Protein AF-0000000083170649 (afdb_homodimer)

Structure (mmCIF, N/CA/C/O backbone):
data_AF-0000000083170649-model_v1
#
loop_
_entity.id
_entity.type
_entity.pdbx_description
1 polymer 'Zn(2)-C6 fungal-type domain-containing protein'
#
loop_
_atom_site.group_PDB
_atom_site.id
_atom_site.type_symbol
_atom_site.label_atom_id
_atom_site.label_alt_id
_atom_site.label_comp_id
_atom_site.label_asym_id
_atom_site.label_entity_id
_atom_site.label_seq_id
_atom_site.pdbx_PDB_ins_code
_atom_site.Cartn_x
_atom_site.Cartn_y
_atom_site.Cartn_z
_atom_site.occupancy
_atom_site.B_iso_or_equiv
_atom_site.auth_seq_id
_atom_site.auth_comp_id
_atom_site.auth_asym_id
_atom_site.auth_atom_id
_atom_site.pdbx_PDB_model_num
ATOM 1 N N . MET A 1 1 ? 3.914 -5.875 108.5 1 27.05 1 MET A N 1
ATOM 2 C CA . MET A 1 1 ? 3.27 -5.684 107.188 1 27.05 1 MET A CA 1
ATOM 3 C C . MET A 1 1 ? 4.297 -5.727 106.062 1 27.05 1 MET A C 1
ATOM 5 O O . MET A 1 1 ? 5.129 -4.828 105.938 1 27.05 1 MET A O 1
ATOM 9 N N . GLU A 1 2 ? 4.781 -6.961 105.688 1 28 2 GLU A N 1
ATOM 10 C CA . GLU A 1 2 ? 5.836 -7.484 104.812 1 28 2 GLU A CA 1
ATOM 11 C C . GLU A 1 2 ? 5.613 -7.078 103.375 1 28 2 GLU A C 1
ATOM 13 O O . GLU A 1 2 ? 4.574 -7.383 102.812 1 28 2 GLU A O 1
ATOM 18 N N . MET A 1 3 ? 6.086 -5.875 103 1 29.44 3 MET A N 1
ATOM 19 C CA . MET A 1 3 ? 5.98 -5.129 101.75 1 29.44 3 MET A CA 1
ATOM 20 C C . MET A 1 3 ? 6.465 -5.965 100.562 1 29.44 3 MET A C 1
ATOM 22 O O . MET A 1 3 ? 7.66 -6.254 100.438 1 29.44 3 MET A O 1
ATOM 26 N N . THR A 1 4 ? 5.691 -6.98 100.25 1 31 4 THR A N 1
ATOM 27 C CA . THR A 1 4 ? 6.004 -7.938 99.188 1 31 4 THR A CA 1
ATOM 28 C C . THR A 1 4 ? 6.359 -7.219 97.875 1 31 4 THR A C 1
ATOM 30 O O . THR A 1 4 ? 5.609 -6.359 97.438 1 31 4 THR A O 1
ATOM 33 N N . LEU A 1 5 ? 7.668 -7.121 97.562 1 27.89 5 LEU A N 1
ATOM 34 C CA . LEU A 1 5 ? 8.43 -6.562 96.5 1 27.89 5 LEU A CA 1
ATOM 35 C C . LEU A 1 5 ? 7.879 -7.059 95.125 1 27.89 5 LEU A C 1
ATOM 37 O O . LEU A 1 5 ? 7.918 -8.258 94.875 1 27.89 5 LEU A O 1
ATOM 41 N N . SER A 1 6 ? 6.684 -6.629 94.875 1 26.27 6 SER A N 1
ATOM 42 C CA . SER A 1 6 ? 6.059 -7.145 93.625 1 26.27 6 SER A CA 1
ATO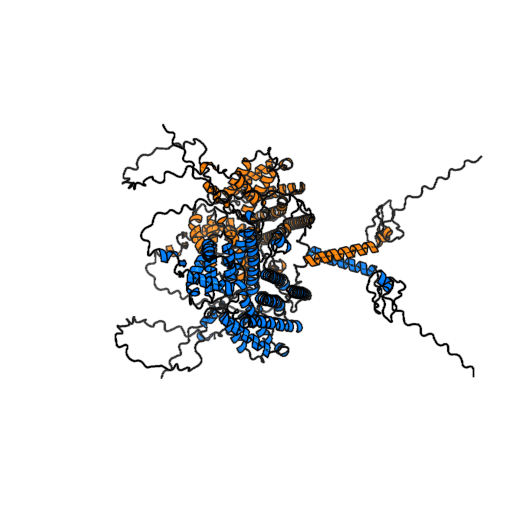M 43 C C . SER A 1 6 ? 7.023 -7.098 92.438 1 26.27 6 SER A C 1
ATOM 45 O O . SER A 1 6 ? 7.738 -6.109 92.25 1 26.27 6 SER A O 1
ATOM 47 N N . ALA A 1 7 ? 7.453 -8.32 92 1 33.72 7 ALA A N 1
ATOM 48 C CA . ALA A 1 7 ? 8.344 -8.656 90.938 1 33.72 7 ALA A CA 1
ATOM 49 C C . ALA A 1 7 ? 8.016 -7.836 89.688 1 33.72 7 ALA A C 1
ATOM 51 O O . ALA A 1 7 ? 6.867 -7.785 89.25 1 33.72 7 ALA A O 1
ATOM 52 N N . THR A 1 8 ? 8.711 -6.672 89.438 1 27.58 8 THR A N 1
ATOM 53 C CA . THR A 1 8 ? 8.688 -5.82 88.25 1 27.58 8 THR A CA 1
ATOM 54 C C . THR A 1 8 ? 8.703 -6.66 87 1 27.58 8 THR A C 1
ATOM 56 O O . THR A 1 8 ? 9.688 -7.359 86.688 1 27.58 8 THR A O 1
ATOM 59 N N . LYS A 1 9 ? 7.625 -7.363 86.688 1 29.67 9 LYS A N 1
ATOM 60 C CA . LYS A 1 9 ? 7.559 -8.133 85.438 1 29.67 9 LYS A CA 1
ATOM 61 C C . LYS A 1 9 ? 8.219 -7.375 84.312 1 29.67 9 LYS A C 1
ATOM 63 O O . LYS A 1 9 ? 7.859 -6.234 84 1 29.67 9 LYS A O 1
ATOM 68 N N . LYS A 1 10 ? 9.516 -7.719 84.062 1 31.42 10 LYS A N 1
ATOM 69 C CA . LYS A 1 10 ? 10.32 -7.324 82.938 1 31.42 10 LYS A CA 1
ATOM 70 C C . LYS A 1 10 ? 9.477 -7.289 81.625 1 31.42 10 LYS A C 1
ATOM 72 O O . LYS A 1 10 ? 8.828 -8.273 81.312 1 31.42 10 LYS A O 1
ATOM 77 N N . GLN A 1 11 ? 8.852 -6.133 81.375 1 28.72 11 GLN A N 1
ATOM 78 C CA . GLN A 1 11 ? 8.18 -5.938 80.125 1 28.72 11 GLN A CA 1
ATOM 79 C C . GLN A 1 11 ? 8.977 -6.562 78.938 1 28.72 11 GLN A C 1
ATOM 81 O O . GLN A 1 11 ? 10.18 -6.328 78.812 1 28.72 11 GLN A O 1
ATOM 86 N N . ARG A 1 12 ? 8.719 -7.863 78.688 1 32.38 12 ARG A N 1
ATOM 87 C CA . ARG A 1 12 ? 9.211 -8.562 77.5 1 32.38 12 ARG A CA 1
ATOM 88 C C . ARG A 1 12 ? 9.438 -7.602 76.312 1 32.38 12 ARG A C 1
ATOM 90 O O . ARG A 1 12 ? 8.594 -6.742 76.062 1 32.38 12 ARG A O 1
ATOM 97 N N . GLY A 1 13 ? 10.719 -7.156 76.125 1 31.86 13 GLY A N 1
ATOM 98 C CA . GLY A 1 13 ? 11.219 -6.359 75.062 1 31.86 13 GLY A CA 1
ATOM 99 C C . GLY A 1 13 ? 10.469 -6.602 73.75 1 31.86 13 GLY A C 1
ATOM 100 O O . GLY A 1 13 ? 9.812 -7.629 73.562 1 31.86 13 GLY A O 1
ATOM 101 N N . GLY A 1 14 ? 9.812 -5.613 73.312 1 38.03 14 GLY A N 1
ATOM 102 C CA . GLY A 1 14 ? 9.102 -5.59 72 1 38.03 14 GLY A CA 1
ATOM 103 C C . GLY A 1 14 ? 9.812 -6.367 70.938 1 38.03 14 GLY A C 1
ATOM 104 O O . GLY A 1 14 ? 11.016 -6.633 71.062 1 38.03 14 GLY A O 1
ATOM 105 N N . PRO A 1 15 ? 9.188 -7.289 70.312 1 44.47 15 PRO A N 1
ATOM 106 C CA . PRO A 1 15 ? 9.734 -8.148 69.25 1 44.47 15 PRO A CA 1
ATOM 107 C C . PRO A 1 15 ? 10.742 -7.43 68.312 1 44.47 15 PRO A C 1
ATOM 109 O O . PRO A 1 15 ? 10.531 -6.27 68 1 44.47 15 PRO A O 1
ATOM 112 N N . ARG A 1 16 ? 12.016 -7.551 68.562 1 51.16 16 ARG A N 1
ATOM 113 C CA . ARG A 1 16 ? 13.109 -7.059 67.688 1 51.16 16 ARG A CA 1
ATOM 114 C C . ARG A 1 16 ? 12.773 -7.199 66.25 1 51.16 16 ARG A C 1
ATOM 116 O O . ARG A 1 16 ? 12.43 -8.289 65.75 1 51.16 16 ARG A O 1
ATOM 123 N N . LYS A 1 17 ? 12.336 -6.191 65.562 1 63.97 17 LYS A N 1
ATOM 124 C CA . LYS A 1 17 ? 11.961 -6.141 64.125 1 63.97 17 LYS A CA 1
ATOM 125 C C . LYS A 1 17 ? 13.164 -6.422 63.25 1 63.97 17 LYS A C 1
ATOM 127 O O . LYS A 1 17 ? 14.188 -5.742 63.344 1 63.97 17 LYS A O 1
ATOM 132 N N . ALA A 1 18 ? 13.43 -7.527 62.906 1 72.5 18 ALA A N 1
ATOM 133 C CA . ALA A 1 18 ? 14.461 -7.949 61.969 1 72.5 18 ALA A CA 1
ATOM 134 C C . ALA A 1 18 ? 14.133 -7.488 60.562 1 72.5 18 ALA A C 1
ATOM 136 O O . ALA A 1 18 ? 12.961 -7.305 60.219 1 72.5 18 ALA A O 1
ATOM 137 N N . CYS A 1 19 ? 15.086 -7.18 59.781 1 76.94 19 CYS A N 1
ATOM 138 C CA . CYS A 1 19 ? 14.852 -6.781 58.375 1 76.94 19 CYS A CA 1
ATOM 139 C C . CYS A 1 19 ? 14.344 -7.957 57.562 1 76.94 19 CYS A C 1
ATOM 141 O O . CYS A 1 19 ? 14.508 -9.109 57.938 1 76.94 19 CYS A O 1
ATOM 143 N N . ASN A 1 20 ? 13.734 -7.738 56.625 1 78.12 20 ASN A N 1
ATOM 144 C CA . ASN A 1 20 ? 13.086 -8.742 55.781 1 78.12 20 ASN A CA 1
ATOM 145 C C . ASN A 1 20 ? 14.094 -9.766 55.281 1 78.12 20 ASN A C 1
ATOM 147 O O . ASN A 1 20 ? 13.789 -10.961 55.188 1 78.12 20 ASN A O 1
ATOM 151 N N . GLU A 1 21 ? 15.25 -9.297 55.031 1 78.75 21 GLU A N 1
ATOM 152 C CA . GLU A 1 21 ? 16.281 -10.188 54.5 1 78.75 21 GLU A CA 1
ATOM 153 C C . GLU A 1 21 ? 16.781 -11.148 55.562 1 78.75 21 GLU A C 1
ATOM 155 O O . GLU A 1 21 ? 16.984 -12.336 55.281 1 78.75 21 GLU A O 1
ATOM 160 N N . CYS A 1 22 ? 17 -10.594 56.5 1 77.75 22 CYS A N 1
ATOM 161 C CA . CYS A 1 22 ? 17.484 -11.422 57.594 1 77.75 22 CYS A CA 1
ATOM 162 C C . CYS A 1 22 ? 16.391 -12.359 58.094 1 77.75 22 CYS A C 1
ATOM 164 O O . CYS A 1 22 ? 16.672 -13.5 58.469 1 77.75 22 CYS A O 1
ATOM 166 N N . LYS A 1 23 ? 15.117 -11.883 58.094 1 77.31 23 LYS A N 1
ATOM 167 C CA . LYS A 1 23 ? 13.977 -12.734 58.406 1 77.31 23 LYS A CA 1
ATOM 168 C C . LYS A 1 23 ? 13.867 -13.898 57.438 1 77.31 23 LYS A C 1
ATOM 170 O O . LYS A 1 23 ? 13.609 -15.031 57.844 1 77.31 23 LYS A O 1
ATOM 175 N N . GLN A 1 24 ? 14.062 -13.617 56.219 1 74.62 24 GLN A N 1
ATOM 176 C CA . GLN A 1 24 ? 13.945 -14.633 55.188 1 74.62 24 GLN A CA 1
ATOM 177 C C . GLN A 1 24 ? 15.031 -15.695 55.312 1 74.62 24 GLN A C 1
ATOM 179 O O . GLN A 1 24 ? 14.789 -16.875 55.031 1 74.62 24 GLN A O 1
ATOM 184 N N . GLN A 1 25 ? 16.188 -15.25 55.781 1 74.25 25 GLN A N 1
ATOM 185 C CA . GLN A 1 25 ? 17.312 -16.172 55.906 1 74.25 25 GLN A CA 1
ATOM 186 C C . GLN A 1 25 ? 17.422 -16.719 57.312 1 74.25 25 GLN A C 1
ATOM 188 O O . GLN A 1 25 ? 18.344 -17.484 57.625 1 74.25 25 GLN A O 1
ATOM 193 N N . LYS A 1 26 ? 16.562 -16.438 58.156 1 72.31 26 LYS A N 1
ATOM 194 C CA . LYS A 1 26 ? 16.531 -16.859 59.562 1 72.31 26 LYS A CA 1
ATOM 195 C C . LYS A 1 26 ? 17.844 -16.562 60.25 1 72.31 26 LYS A C 1
ATOM 197 O O . LYS A 1 26 ? 18.391 -17.422 60.969 1 72.31 26 LYS A O 1
ATOM 202 N N . LEU A 1 27 ? 18.453 -15.508 59.875 1 75.88 27 LEU A N 1
ATOM 203 C CA . LEU A 1 27 ? 19.703 -15.109 60.531 1 75.88 27 LEU A CA 1
ATOM 204 C C . LEU A 1 27 ? 19.453 -14.016 61.562 1 75.88 27 LEU A C 1
ATOM 206 O O . LEU A 1 27 ? 18.453 -13.305 61.5 1 75.88 27 LEU A O 1
ATOM 210 N N . ARG A 1 28 ? 20.312 -13.859 62.469 1 77.38 28 ARG A N 1
ATOM 211 C CA . ARG A 1 28 ? 20.281 -12.812 63.5 1 77.38 28 ARG A CA 1
ATOM 212 C C . ARG A 1 28 ? 20.547 -11.445 62.875 1 77.38 28 ARG A C 1
ATOM 214 O O . ARG A 1 28 ? 21.531 -11.258 62.156 1 77.38 28 ARG A O 1
ATOM 221 N N . CYS A 1 29 ? 19.578 -10.523 62.812 1 71.38 29 CYS A N 1
ATOM 222 C CA . CYS A 1 29 ? 19.656 -9.188 62.219 1 71.38 29 CYS A CA 1
ATOM 223 C C . CYS A 1 29 ? 20.156 -8.172 63.25 1 71.38 29 CYS A C 1
ATOM 225 O O . CYS A 1 29 ? 19.703 -8.172 64.375 1 71.38 29 CYS A O 1
ATOM 227 N N . ASP A 1 30 ? 21.172 -7.465 63 1 76.62 30 ASP A N 1
ATOM 228 C CA . ASP A 1 30 ? 21.688 -6.434 63.906 1 76.62 30 ASP A CA 1
ATOM 229 C C . ASP A 1 30 ? 21.156 -5.055 63.531 1 76.62 30 ASP A C 1
ATOM 231 O O . ASP A 1 30 ? 21.844 -4.043 63.719 1 76.62 30 ASP A O 1
ATOM 235 N N . ILE A 1 31 ? 19.938 -4.945 63 1 70.38 31 ILE A N 1
ATOM 236 C CA . ILE A 1 31 ? 19.375 -3.66 62.594 1 70.38 31 ILE A CA 1
ATOM 237 C C . ILE A 1 31 ? 19.141 -2.797 63.812 1 70.38 31 ILE A C 1
ATOM 239 O O . ILE A 1 31 ? 18.766 -3.309 64.875 1 70.38 31 ILE A O 1
ATOM 243 N N . VAL A 1 32 ? 19.625 -1.49 63.938 1 66.38 32 VAL A N 1
ATOM 244 C CA . VAL A 1 32 ? 19.375 -0.547 65 1 66.38 32 VAL A CA 1
ATOM 245 C C . VAL A 1 32 ? 18.25 0.399 64.625 1 66.38 32 VAL A C 1
ATOM 247 O O . VAL A 1 32 ? 18.219 0.921 63.5 1 66.38 32 VAL A O 1
ATOM 250 N N . GLN A 1 33 ? 17.062 0.442 65.125 1 56.53 33 GLN A N 1
ATOM 251 C CA . GLN A 1 33 ? 15.859 1.189 64.75 1 56.53 33 GLN A CA 1
ATOM 252 C C . GLN A 1 33 ? 16.078 2.691 64.938 1 56.53 33 GLN A C 1
ATOM 254 O O . GLN A 1 33 ? 15.523 3.486 64.125 1 56.53 33 GLN A O 1
ATOM 259 N N . THR A 1 34 ? 16.453 3.348 66 1 55.25 34 THR A N 1
ATOM 260 C CA . THR A 1 34 ? 16.703 4.762 66.25 1 55.25 34 THR A CA 1
ATOM 261 C C . THR A 1 34 ? 18.203 5.07 66.125 1 55.25 34 THR A C 1
ATOM 263 O O . THR A 1 34 ? 19 4.652 66.938 1 55.25 34 THR A O 1
ATOM 266 N N . PRO A 1 35 ? 18.594 5.938 65.25 1 49.25 35 PRO A N 1
ATOM 267 C CA . PRO A 1 35 ? 18.5 6.238 63.781 1 49.25 35 PRO A CA 1
ATOM 268 C C . PRO A 1 35 ? 18.609 4.992 62.906 1 49.25 35 PRO A C 1
ATOM 270 O O . PRO A 1 35 ? 19.25 4.016 63.312 1 49.25 35 PRO A O 1
ATOM 273 N N . ALA A 1 36 ? 17.734 4.75 61.969 1 57.34 36 ALA A N 1
ATOM 274 C CA . ALA A 1 36 ? 17.5 3.537 61.188 1 57.34 36 ALA A CA 1
ATOM 275 C C . ALA A 1 36 ? 18.719 3.176 60.344 1 57.34 36 ALA A C 1
ATOM 277 O O . ALA A 1 36 ? 19.125 3.936 59.469 1 57.34 36 ALA A O 1
ATOM 278 N N . ASP A 1 37 ? 19.703 2.529 60.875 1 70.31 37 ASP A N 1
ATOM 279 C CA . ASP A 1 37 ? 20.828 2.09 60.031 1 70.31 37 ASP A CA 1
ATOM 280 C C . ASP A 1 37 ? 20.625 0.656 59.562 1 70.31 37 ASP A C 1
ATOM 282 O O . ASP A 1 37 ? 20 -0.156 60.25 1 70.31 37 ASP A O 1
ATOM 286 N N . ALA A 1 38 ? 20.953 0.342 58.312 1 73.88 38 ALA A N 1
ATOM 287 C CA . ALA A 1 38 ? 20.844 -0.954 57.656 1 73.88 38 ALA A CA 1
ATOM 288 C C . ALA A 1 38 ? 21.656 -2.018 58.406 1 73.88 38 ALA A C 1
ATOM 290 O O . ALA A 1 38 ? 22.641 -1.699 59.094 1 73.88 38 ALA A O 1
ATOM 291 N N . CYS A 1 39 ? 21.203 -3.115 58.438 1 77.38 39 CYS A N 1
ATOM 292 C CA . CYS A 1 39 ? 21.906 -4.203 59.125 1 77.38 39 CYS A CA 1
ATOM 293 C C . CYS A 1 39 ? 23.219 -4.531 58.406 1 77.38 39 CYS A C 1
ATOM 295 O O . CYS A 1 39 ? 23.391 -4.211 57.25 1 77.38 39 CYS A O 1
ATOM 297 N N . SER A 1 40 ? 24.25 -4.961 59.156 1 78.38 40 SER A N 1
ATOM 298 C CA . SER A 1 40 ? 25.578 -5.211 58.625 1 78.38 40 SER A CA 1
ATOM 299 C C . SER A 1 40 ? 25.516 -6.125 57.406 1 78.38 40 SER A C 1
ATOM 301 O O . SER A 1 40 ? 26.344 -6.016 56.5 1 78.38 40 SER A O 1
ATOM 303 N N . ARG A 1 41 ? 24.5 -6.898 57.406 1 75.25 41 ARG A N 1
ATOM 304 C CA . ARG A 1 41 ? 24.406 -7.84 56.281 1 75.25 41 ARG A CA 1
ATOM 305 C C . ARG A 1 41 ? 23.844 -7.152 55.031 1 75.25 41 ARG A C 1
ATOM 307 O O . ARG A 1 41 ? 24.359 -7.359 53.938 1 75.25 41 ARG A O 1
ATOM 314 N N . CYS A 1 42 ? 22.781 -6.477 55.25 1 75.81 42 CYS A N 1
ATOM 315 C CA . CYS A 1 42 ? 22.219 -5.719 54.156 1 75.81 42 CYS A CA 1
ATOM 316 C C . CYS A 1 42 ? 23.219 -4.684 53.625 1 75.81 42 CYS A C 1
ATOM 318 O O . CYS A 1 42 ? 23.328 -4.453 52.438 1 75.81 42 CYS A O 1
ATOM 320 N N . LYS A 1 43 ? 23.984 -4.129 54.5 1 78.25 43 LYS A N 1
ATOM 321 C CA . LYS A 1 43 ? 25.062 -3.221 54.094 1 78.25 43 LYS A CA 1
ATOM 322 C C . LYS A 1 43 ? 26.141 -3.953 53.281 1 78.25 43 LYS A C 1
ATOM 324 O O . LYS A 1 43 ? 26.625 -3.436 52.281 1 78.25 43 LYS A O 1
ATOM 329 N N . GLY A 1 44 ? 26.453 -5.047 53.781 1 77.75 44 GLY A N 1
ATOM 330 C CA . GLY A 1 44 ? 27.453 -5.832 53.062 1 77.75 44 GLY A CA 1
ATOM 331 C C . GLY A 1 44 ? 26.969 -6.293 51.719 1 77.75 44 GLY A C 1
ATOM 332 O O . GLY A 1 44 ? 27.75 -6.332 50.75 1 77.75 44 GLY A O 1
ATOM 333 N N . LEU A 1 45 ? 25.766 -6.637 51.656 1 72.88 45 LEU A N 1
ATOM 334 C CA . LEU A 1 45 ? 25.203 -7.137 50.406 1 72.88 45 LEU A CA 1
ATOM 335 C C . LEU A 1 45 ? 24.688 -5.992 49.531 1 72.88 45 LEU A C 1
ATOM 337 O O . LEU A 1 45 ? 24.219 -6.211 48.406 1 72.88 45 LEU A O 1
ATOM 341 N N . GLN A 1 46 ? 24.875 -4.816 50.031 1 73.69 46 GLN A N 1
ATOM 342 C CA . GLN A 1 46 ? 24.438 -3.584 49.375 1 73.69 46 GLN A CA 1
ATOM 343 C C . GLN A 1 46 ? 22.969 -3.68 48.938 1 73.69 46 GLN A C 1
ATOM 345 O O . GLN A 1 46 ? 22.641 -3.32 47.812 1 73.69 46 GLN A O 1
ATOM 350 N N . ILE A 1 47 ? 22.281 -4.207 49.844 1 74.38 47 ILE A N 1
ATOM 351 C CA . ILE A 1 47 ? 20.844 -4.258 49.594 1 74.38 47 ILE A CA 1
ATOM 352 C C . ILE A 1 47 ? 20.125 -3.367 50.594 1 74.38 47 ILE A C 1
ATOM 354 O O . ILE A 1 47 ? 20.672 -3.047 51.656 1 74.38 47 ILE A O 1
ATOM 358 N N . GLU A 1 48 ? 19 -2.912 50.125 1 74.94 48 GLU A N 1
ATOM 359 C CA . GLU A 1 48 ? 18.188 -2.066 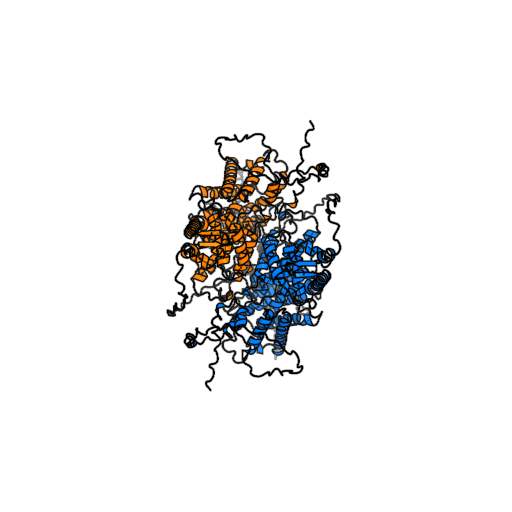51 1 74.94 48 GLU A CA 1
ATOM 360 C C . GLU A 1 48 ? 17.609 -2.865 52.156 1 74.94 48 GLU A C 1
ATOM 362 O O . GLU A 1 48 ? 16.922 -3.867 51.969 1 74.94 48 GLU A O 1
ATOM 367 N N . CYS A 1 49 ? 17.922 -2.545 53.25 1 73 49 CYS A N 1
ATOM 368 C CA . CYS A 1 49 ? 17.516 -3.182 54.5 1 73 49 CYS A CA 1
ATOM 369 C C . CYS A 1 49 ? 16.109 -2.725 54.906 1 73 49 CYS A C 1
ATOM 371 O O . CYS A 1 49 ? 15.93 -1.589 55.344 1 73 49 CYS A O 1
ATOM 373 N N . LYS A 1 50 ? 15.133 -3.318 54.531 1 74.81 50 LYS A N 1
ATOM 374 C CA . LYS A 1 50 ? 13.742 -2.965 54.844 1 74.81 50 LYS A CA 1
ATOM 375 C C . LYS A 1 50 ? 13.188 -3.83 55.969 1 74.81 50 LYS A C 1
ATOM 377 O O . LYS A 1 50 ? 13.43 -5.039 56 1 74.81 50 LYS A O 1
ATOM 382 N N . VAL A 1 51 ? 12.555 -3.148 56.844 1 72.38 51 VAL A N 1
ATOM 383 C CA . VAL A 1 51 ? 11.898 -3.834 57.969 1 72.38 51 VAL A CA 1
ATOM 384 C C . VAL A 1 51 ? 10.383 -3.703 57.844 1 72.38 51 VAL A C 1
ATOM 386 O O . VAL A 1 51 ? 9.836 -2.602 57.938 1 72.38 51 VAL A O 1
ATOM 389 N N . GLU A 1 52 ? 9.703 -4.645 57.281 1 72.5 52 GLU A N 1
ATOM 390 C CA . GLU A 1 52 ? 8.25 -4.68 57.219 1 72.5 52 GLU A CA 1
ATOM 391 C C . GLU A 1 52 ? 7.688 -5.637 58.281 1 72.5 52 GLU A C 1
ATOM 393 O O . GLU A 1 52 ? 8.062 -6.812 58.312 1 72.5 52 GLU A O 1
ATOM 398 N N . PRO A 1 53 ? 6.996 -5.09 59.156 1 69.12 53 PRO A N 1
ATOM 399 C CA . PRO A 1 53 ? 6.43 -5.926 60.219 1 69.12 53 PRO A CA 1
ATOM 400 C C . PRO A 1 53 ? 5.574 -7.07 59.656 1 69.12 53 PRO A C 1
ATOM 402 O O . PRO A 1 53 ? 5.484 -8.125 60.312 1 69.12 53 PRO A O 1
ATOM 405 N N . SER A 1 54 ? 4.891 -6.91 58.531 1 66.5 54 SER A N 1
ATOM 406 C CA . SER A 1 54 ? 3.988 -7.918 58 1 66.5 54 SER A CA 1
ATOM 407 C C . SER A 1 54 ? 4.742 -8.922 57.125 1 66.5 54 SER A C 1
ATOM 409 O O . SER A 1 54 ? 4.137 -9.828 56.531 1 66.5 54 SER A O 1
ATOM 411 N N . PHE A 1 55 ? 5.945 -8.797 57.031 1 63.84 55 PHE A N 1
ATOM 412 C CA . PHE A 1 55 ? 6.676 -9.703 56.125 1 63.84 55 PHE A CA 1
ATOM 413 C C . PHE A 1 55 ? 6.75 -11.102 56.75 1 63.84 55 PHE A C 1
ATOM 415 O O . PHE A 1 55 ? 7.188 -11.266 57.875 1 63.84 55 PHE A O 1
ATOM 422 N N . THR A 1 56 ? 6.102 -12.016 56.094 1 66.88 56 THR A N 1
ATOM 423 C CA . THR A 1 56 ? 6.211 -13.422 56.5 1 66.88 56 THR A CA 1
ATOM 424 C C . THR A 1 56 ? 7.133 -14.172 55.531 1 66.88 56 THR A C 1
ATOM 426 O O . THR A 1 56 ? 7.195 -13.852 54.344 1 66.88 56 THR A O 1
ATOM 429 N N . ARG A 1 57 ? 7.941 -15.031 55.906 1 58.53 57 ARG A N 1
ATOM 430 C CA . ARG A 1 57 ? 8.922 -15.836 55.188 1 58.53 57 ARG A CA 1
ATOM 431 C C . ARG A 1 57 ? 8.25 -16.641 54.062 1 58.53 57 ARG A C 1
ATOM 433 O O . ARG A 1 57 ? 7.215 -17.281 54.312 1 58.53 57 ARG A O 1
ATOM 440 N N . ILE A 1 58 ? 8.5 -16.469 52.844 1 58.69 58 ILE A N 1
ATOM 441 C CA . ILE A 1 58 ? 7.977 -17.281 51.719 1 58.69 58 ILE A CA 1
ATOM 442 C C . ILE A 1 58 ? 8.859 -18.516 51.531 1 58.69 58 ILE A C 1
ATOM 444 O O . ILE A 1 58 ? 10.086 -18.406 51.5 1 58.69 58 ILE A O 1
ATOM 448 N N . SER A 1 59 ? 8.281 -19.656 51.719 1 58 59 SER A N 1
ATOM 449 C CA . SER A 1 59 ? 9 -20.906 51.562 1 58 59 SER A CA 1
ATOM 450 C C . SER A 1 59 ? 9.656 -20.984 50.188 1 58 59 SER A C 1
ATOM 452 O O . SER A 1 59 ? 9.078 -20.516 49.188 1 58 59 SER A O 1
ATOM 454 N N . LYS A 1 60 ? 10.938 -21.281 50.031 1 55.81 60 LYS A N 1
ATOM 455 C CA . LYS A 1 60 ? 11.711 -21.422 48.812 1 55.81 60 LYS A CA 1
ATOM 456 C C . LYS A 1 60 ? 11.016 -22.359 47.812 1 55.81 60 LYS A C 1
ATOM 458 O O . LYS A 1 60 ? 11.086 -22.156 46.594 1 55.81 60 LYS A O 1
ATOM 463 N N . ARG A 1 61 ? 10.359 -23.391 48.25 1 55.06 61 ARG A N 1
ATOM 464 C CA . ARG A 1 61 ? 9.648 -24.312 47.375 1 55.06 61 ARG A CA 1
ATOM 465 C C . ARG A 1 61 ? 8.477 -23.641 46.688 1 55.06 61 ARG A C 1
ATOM 467 O O . ARG A 1 61 ? 8.242 -23.859 45.5 1 55.06 61 ARG A O 1
ATOM 474 N N . ARG A 1 62 ? 7.723 -22.875 47.406 1 56.69 62 ARG A N 1
ATOM 475 C CA . ARG A 1 62 ? 6.605 -22.156 46.812 1 56.69 62 ARG A CA 1
ATOM 476 C C . ARG A 1 62 ? 7.102 -21.094 45.844 1 56.69 62 ARG A C 1
ATOM 478 O O . ARG A 1 62 ? 6.516 -20.906 44.75 1 56.69 62 ARG A O 1
ATOM 485 N N . ARG A 1 63 ? 8.109 -20.438 46.125 1 60.03 63 ARG A N 1
ATOM 486 C CA . ARG A 1 63 ? 8.695 -19.469 45.219 1 60.03 63 ARG A CA 1
ATOM 487 C C . ARG A 1 63 ? 9.219 -20.141 43.969 1 60.03 63 ARG A C 1
ATOM 489 O O . ARG A 1 63 ? 9.039 -19.625 42.844 1 60.03 63 ARG A O 1
ATOM 496 N N . ASN A 1 64 ? 9.875 -21.219 44.062 1 58.69 64 ASN A N 1
ATOM 497 C CA . ASN A 1 64 ? 10.312 -22 42.906 1 58.69 64 ASN A CA 1
ATOM 498 C C . ASN A 1 64 ? 9.125 -22.469 42.062 1 58.69 64 ASN A C 1
ATOM 500 O O . ASN A 1 64 ? 9.164 -22.422 40.844 1 58.69 64 ASN A O 1
ATOM 504 N N . ALA A 1 65 ? 8.086 -23.016 42.688 1 62.81 65 ALA A N 1
ATOM 505 C CA . ALA A 1 65 ? 6.891 -23.422 41.969 1 62.81 65 ALA A CA 1
ATOM 506 C C . ALA A 1 65 ? 6.246 -22.219 41.281 1 62.81 65 ALA A C 1
ATOM 508 O O . ALA A 1 65 ? 5.77 -22.344 40.125 1 62.81 65 ALA A O 1
ATOM 509 N N . GLU A 1 66 ? 6.25 -21.062 41.875 1 62.16 66 GLU A N 1
ATOM 510 C CA . GLU A 1 66 ? 5.727 -19.859 41.25 1 62.16 66 GLU A CA 1
ATOM 511 C C . GLU A 1 66 ? 6.641 -19.375 40.125 1 62.16 66 GLU A C 1
ATOM 513 O O . GLU A 1 66 ? 6.164 -18.953 39.062 1 62.16 66 GLU A O 1
ATOM 518 N N . MET A 1 67 ? 7.91 -19.422 40.281 1 62.12 67 MET A N 1
ATOM 519 C CA . MET A 1 67 ? 8.836 -19.062 39.188 1 62.12 67 MET A CA 1
ATOM 520 C C . MET A 1 67 ? 8.758 -20.078 38.062 1 62.12 67 MET A C 1
ATOM 522 O O . MET A 1 67 ? 8.789 -19.703 36.875 1 62.12 67 MET A O 1
ATOM 526 N N . GLU A 1 68 ? 8.602 -21.328 38.375 1 64.62 68 GLU A N 1
ATOM 527 C CA . GLU A 1 68 ? 8.398 -22.344 37.344 1 64.62 68 GLU A CA 1
ATOM 528 C C . GLU A 1 68 ? 7.059 -22.156 36.656 1 64.62 68 GLU A C 1
ATOM 530 O O . GLU A 1 68 ? 6.969 -22.297 35.438 1 64.62 68 GLU A O 1
ATOM 535 N N . ARG A 1 69 ? 6.012 -21.859 37.344 1 64.81 69 ARG A N 1
ATOM 536 C CA . ARG A 1 69 ? 4.746 -21.5 36.719 1 64.81 69 ARG A CA 1
ATOM 537 C C . ARG A 1 69 ? 4.871 -20.203 35.906 1 64.81 69 ARG A C 1
ATOM 539 O O . ARG A 1 69 ? 4.332 -20.078 34.812 1 64.81 69 ARG A O 1
ATOM 546 N N . GLU A 1 70 ? 5.566 -19.281 36.406 1 64.88 70 GLU A N 1
ATOM 547 C CA . GLU A 1 70 ? 5.809 -18.047 35.656 1 64.88 70 GLU A CA 1
ATOM 548 C C . GLU A 1 70 ? 6.707 -18.297 34.438 1 64.88 70 GLU A C 1
ATOM 550 O O . GLU A 1 70 ? 6.457 -17.766 33.375 1 64.88 70 GLU A O 1
ATOM 555 N N . ILE A 1 71 ? 7.734 -19.062 34.531 1 63.03 71 ILE A N 1
ATOM 556 C CA . ILE A 1 71 ? 8.547 -19.469 33.406 1 63.03 71 ILE A CA 1
ATOM 557 C C . ILE A 1 71 ? 7.695 -20.281 32.406 1 63.03 71 ILE A C 1
ATOM 559 O O . ILE A 1 71 ? 7.738 -20.047 31.203 1 63.03 71 ILE A O 1
ATOM 563 N N . ALA A 1 72 ? 6.93 -21.25 32.906 1 63.12 72 ALA A N 1
ATOM 564 C CA . ALA A 1 72 ? 6.027 -21.984 32.031 1 63.12 72 ALA A CA 1
ATOM 565 C C . ALA A 1 72 ? 4.977 -21.062 31.422 1 63.12 72 ALA A C 1
ATOM 567 O O . ALA A 1 72 ? 4.645 -21.188 30.234 1 63.12 72 ALA A O 1
ATOM 568 N N . GLY A 1 73 ? 4.422 -20.188 32.156 1 59.97 73 GLY A N 1
ATOM 569 C CA . GLY A 1 73 ? 3.549 -19.156 31.609 1 59.97 73 GLY A CA 1
ATOM 570 C C . GLY A 1 73 ? 4.258 -18.203 30.672 1 59.97 73 GLY A C 1
ATOM 571 O O . GLY A 1 73 ? 3.73 -17.859 29.609 1 59.97 73 GLY A O 1
ATOM 572 N N . LEU A 1 74 ? 5.414 -17.688 30.953 1 58.88 74 LEU A N 1
ATOM 573 C CA . LEU A 1 74 ? 6.188 -16.844 30.047 1 58.88 74 LEU A CA 1
ATOM 574 C C . LEU A 1 74 ? 6.699 -17.641 28.859 1 58.88 74 LEU A C 1
ATOM 576 O O . LEU A 1 74 ? 6.715 -17.141 27.719 1 58.88 74 LEU A O 1
ATOM 580 N N . ARG A 1 75 ? 7.152 -18.797 29.031 1 58.38 75 ARG A N 1
ATOM 581 C CA . ARG A 1 75 ? 7.477 -19.656 27.906 1 58.38 75 ARG A CA 1
ATOM 582 C C . ARG A 1 75 ? 6.234 -19.953 27.062 1 58.38 75 ARG A C 1
ATOM 584 O O . ARG A 1 75 ? 6.309 -20 25.844 1 58.38 75 ARG A O 1
ATOM 591 N N . ARG A 1 76 ? 5.102 -20.266 27.641 1 52.16 76 ARG A N 1
ATOM 592 C CA . ARG A 1 76 ? 3.867 -20.391 26.859 1 52.16 76 ARG A CA 1
ATOM 593 C C . ARG A 1 76 ? 3.516 -19.062 26.188 1 52.16 76 ARG A C 1
ATOM 595 O O . ARG A 1 76 ? 3.086 -19.062 25.031 1 52.16 76 ARG A O 1
ATOM 602 N N . ARG A 1 77 ? 3.611 -17.953 26.781 1 49.66 77 ARG A N 1
ATOM 603 C CA . ARG A 1 77 ? 3.369 -16.672 26.125 1 49.66 77 ARG A CA 1
ATOM 604 C C . ARG A 1 77 ? 4.477 -16.344 25.141 1 49.66 77 ARG A C 1
ATOM 606 O O . ARG A 1 77 ? 4.223 -15.75 24.078 1 49.66 77 ARG A O 1
ATOM 613 N N . LEU A 1 78 ? 5.68 -16.484 25.375 1 42.06 78 LEU A N 1
ATOM 614 C CA . LEU A 1 78 ? 6.746 -16.344 24.406 1 42.06 78 LEU A CA 1
ATOM 615 C C . LEU A 1 78 ? 6.617 -17.391 23.297 1 42.06 78 LEU A C 1
ATOM 617 O O . LEU A 1 78 ? 6.941 -17.109 22.141 1 42.06 78 LEU A O 1
ATOM 621 N N . ALA A 1 79 ? 6.379 -18.672 23.516 1 38.5 79 ALA A N 1
ATOM 622 C CA . ALA A 1 79 ? 6.133 -19.656 22.469 1 38.5 79 ALA A CA 1
ATOM 623 C C . ALA A 1 79 ? 4.977 -19.219 21.578 1 38.5 79 ALA A C 1
ATOM 625 O O . ALA A 1 79 ? 4.965 -19.5 20.375 1 38.5 79 ALA A O 1
ATOM 626 N N . THR A 1 80 ? 3.779 -18.641 22.047 1 35.16 80 THR A N 1
ATOM 627 C CA . THR A 1 80 ? 2.809 -18.078 21.125 1 35.16 80 THR A CA 1
ATOM 628 C C . THR A 1 80 ? 3.371 -16.828 20.438 1 35.16 80 THR A C 1
ATOM 630 O O . THR A 1 80 ? 2.936 -16.469 19.344 1 35.16 80 THR A O 1
ATOM 633 N N . ASN A 1 81 ? 4.035 -15.953 21.094 1 29.34 81 ASN A N 1
ATOM 634 C CA . ASN A 1 81 ? 4.492 -14.711 20.469 1 29.34 81 ASN A CA 1
ATOM 635 C C . ASN A 1 81 ? 5.793 -14.922 19.703 1 29.34 81 ASN A C 1
ATOM 637 O O . ASN A 1 81 ? 6.438 -13.953 19.281 1 29.34 81 ASN A O 1
ATOM 641 N N . THR A 1 82 ? 6.449 -15.945 19.922 1 30.55 82 THR A N 1
ATOM 642 C CA . THR A 1 82 ? 7.859 -15.969 19.562 1 30.55 82 THR A CA 1
ATOM 643 C C . THR A 1 82 ? 8.031 -15.984 18.047 1 30.55 82 THR A C 1
ATOM 645 O O . THR A 1 82 ? 8.789 -16.781 17.5 1 30.55 82 THR A O 1
ATOM 648 N N . ASN A 1 83 ? 6.934 -15.664 17.203 1 22.02 83 ASN A N 1
ATOM 649 C CA . ASN A 1 83 ? 7.523 -16.047 15.922 1 22.02 83 ASN A CA 1
ATOM 650 C C . ASN A 1 83 ? 8.852 -15.32 15.688 1 22.02 83 ASN A C 1
ATOM 652 O O . ASN A 1 83 ? 9.844 -15.953 15.32 1 22.02 83 ASN A O 1
ATOM 656 N N . HIS A 1 84 ? 8.883 -14.023 15.133 1 20.64 84 HIS A N 1
ATOM 657 C CA . HIS A 1 84 ? 9.789 -13.781 14.008 1 20.64 84 HIS A CA 1
ATOM 658 C C . HIS A 1 84 ? 11.172 -13.383 14.492 1 20.64 84 HIS A C 1
ATOM 660 O O . HIS A 1 84 ? 12.148 -13.461 13.734 1 20.64 84 HIS A O 1
ATOM 666 N N . GLN A 1 85 ? 11.391 -12.523 15.445 1 21.59 85 GLN A N 1
ATOM 667 C CA . GLN A 1 85 ? 12.398 -11.508 15.164 1 21.59 85 GLN A CA 1
ATOM 668 C C . GLN A 1 85 ? 13.789 -11.984 15.578 1 21.59 85 GLN A C 1
ATOM 670 O O . GLN A 1 85 ? 14.086 -12.086 16.766 1 21.59 85 GLN A O 1
ATOM 675 N N . GLY A 1 86 ? 14.281 -13.07 14.844 1 19.47 86 GLY A N 1
ATOM 676 C CA . GLY A 1 86 ? 15.578 -13.57 15.273 1 19.47 86 GLY A CA 1
ATOM 677 C C . GLY A 1 86 ? 16.672 -12.523 15.195 1 19.47 86 GLY A C 1
ATOM 678 O O . GLY A 1 86 ? 16.859 -11.898 14.148 1 19.47 86 GLY A O 1
ATOM 679 N N . HIS A 1 87 ? 17.031 -11.914 16.141 1 21.16 87 HIS A N 1
ATOM 680 C CA . HIS A 1 87 ? 18 -10.852 16.391 1 21.16 87 HIS A CA 1
ATOM 681 C C . HIS A 1 87 ? 19.422 -11.344 16.203 1 21.16 87 HIS A C 1
ATOM 683 O O . HIS A 1 87 ? 19.953 -12.07 17.062 1 21.16 87 HIS A O 1
ATOM 689 N N . ALA A 1 88 ? 19.781 -11.773 14.906 1 17.39 88 ALA A N 1
ATOM 690 C CA . ALA A 1 88 ? 21.141 -12.289 14.883 1 17.39 88 ALA A CA 1
ATOM 691 C C . ALA A 1 88 ? 22.141 -11.227 15.336 1 17.39 88 ALA A C 1
ATOM 693 O O . ALA A 1 88 ? 22.125 -10.102 14.828 1 17.39 88 ALA A O 1
ATOM 694 N N . VAL A 1 89 ? 22.844 -11.383 16.328 1 18.62 89 VAL A N 1
ATOM 695 C CA . VAL A 1 89 ? 23.781 -10.547 17.078 1 18.62 89 VAL A CA 1
ATOM 696 C C . VAL A 1 89 ? 25.125 -10.5 16.375 1 18.62 89 VAL A C 1
ATOM 698 O O . VAL A 1 89 ? 26.031 -9.781 16.797 1 18.62 89 VAL A O 1
ATOM 701 N N . GLN A 1 90 ? 25.281 -10.914 15.117 1 17 90 GLN A N 1
ATOM 702 C CA . GLN A 1 90 ? 26.688 -11.242 14.945 1 17 90 GLN A CA 1
ATOM 703 C C . GLN A 1 90 ? 27.562 -10 15.109 1 17 90 GLN A C 1
ATOM 705 O O . GLN A 1 90 ? 27.109 -8.875 14.891 1 17 90 GLN A O 1
ATOM 710 N N . VAL A 1 91 ? 28.922 -10.281 15.281 1 17.22 91 VAL A N 1
ATOM 711 C CA . VAL A 1 91 ? 30.172 -9.867 15.93 1 17.22 91 VAL A CA 1
ATOM 712 C C . VAL A 1 91 ? 30.828 -8.75 15.125 1 17.22 91 VAL A C 1
ATOM 714 O O . VAL A 1 91 ? 30.531 -8.57 13.938 1 17.22 91 VAL A O 1
ATOM 717 N N . ASN A 1 92 ? 32.031 -8.305 15.586 1 17.38 92 ASN A N 1
ATOM 718 C CA . ASN A 1 92 ? 32.844 -7.137 15.844 1 17.38 92 ASN A CA 1
ATOM 719 C C . ASN A 1 92 ? 33.781 -6.84 14.672 1 17.38 92 ASN A C 1
ATOM 721 O O . ASN A 1 92 ? 34.344 -5.754 14.586 1 17.38 92 ASN A O 1
ATOM 725 N N . VAL A 1 93 ? 34.031 -7.723 13.719 1 17.8 93 VAL A N 1
ATOM 726 C CA . VAL A 1 93 ? 35.469 -7.664 13.43 1 17.8 93 VAL A CA 1
ATOM 727 C C . VAL A 1 93 ? 35.781 -6.398 12.633 1 17.8 93 VAL A C 1
ATOM 729 O O . VAL A 1 93 ? 35.062 -6.051 11.695 1 17.8 93 VAL A O 1
ATOM 732 N N . GLY A 1 94 ? 36.688 -5.531 13.102 1 16.83 94 GLY A N 1
ATOM 733 C CA . GLY A 1 94 ? 37.25 -4.211 12.852 1 16.83 94 GLY A CA 1
ATOM 734 C C . GLY A 1 94 ? 38.031 -4.121 11.547 1 16.83 94 GLY A C 1
ATOM 735 O O . GLY A 1 94 ? 38.625 -3.09 11.25 1 16.83 94 GLY A O 1
ATOM 736 N N . ASP A 1 95 ? 38.094 -5.176 10.727 1 16.72 95 ASP A N 1
ATOM 737 C CA . ASP A 1 95 ? 39.375 -5.055 10.07 1 16.72 95 ASP A CA 1
ATOM 738 C C . ASP A 1 95 ? 39.438 -3.816 9.18 1 16.72 95 ASP A C 1
ATOM 740 O O . ASP A 1 95 ? 38.406 -3.316 8.742 1 16.72 95 ASP A O 1
ATOM 744 N N . GLU A 1 96 ? 40.688 -3.406 8.727 1 16.89 96 GLU A N 1
ATOM 745 C CA . GLU A 1 96 ? 41.531 -2.279 8.375 1 16.89 96 GLU A CA 1
ATOM 746 C C . GLU A 1 96 ? 41.375 -1.889 6.91 1 16.89 96 GLU A C 1
ATOM 748 O O . GLU A 1 96 ? 41.469 -0.711 6.559 1 16.89 96 GLU A O 1
ATOM 753 N N . VAL A 1 97 ? 40.938 -2.791 5.988 1 17.73 97 VAL A N 1
ATOM 754 C CA . VAL A 1 97 ? 41.906 -2.611 4.895 1 17.73 97 VAL A CA 1
ATOM 755 C C . VAL A 1 97 ? 41.594 -1.296 4.176 1 17.73 97 VAL A C 1
ATOM 757 O O . VAL A 1 97 ? 40.438 -0.872 4.078 1 17.73 97 VAL A O 1
ATOM 760 N N . SER A 1 98 ? 42.656 -0.634 3.562 1 16.7 98 SER A N 1
ATOM 761 C CA . SER A 1 98 ? 43.25 0.632 3.119 1 16.7 98 SER A CA 1
ATOM 762 C C . SER A 1 98 ? 42.812 0.97 1.697 1 16.7 98 SER A C 1
ATOM 764 O O . SER A 1 98 ? 43.25 1.967 1.126 1 16.7 98 SER A O 1
ATOM 766 N N . GLN A 1 99 ? 41.781 0.279 1.184 1 15.95 99 GLN A N 1
ATOM 767 C CA . GLN A 1 99 ? 42.062 0.359 -0.243 1 15.95 99 GLN A CA 1
ATOM 768 C C . GLN A 1 99 ? 42 1.802 -0.736 1 15.95 99 GLN A C 1
ATOM 770 O O . GLN A 1 99 ? 41.25 2.613 -0.207 1 15.95 99 GLN A O 1
ATOM 775 N N . PRO A 1 100 ? 42.781 2.061 -1.897 1 17.06 100 PRO A N 1
ATOM 776 C CA . PRO A 1 100 ? 43.375 3.225 -2.545 1 17.06 100 PRO A CA 1
ATOM 777 C C . PRO A 1 100 ? 42.375 4.047 -3.352 1 17.06 100 PRO A C 1
ATOM 779 O O . PRO A 1 100 ? 41.312 3.537 -3.725 1 17.06 100 PRO A O 1
ATOM 782 N N . ALA A 1 101 ? 42.719 5.289 -3.693 1 16.56 101 ALA A N 1
ATOM 783 C CA . ALA A 1 101 ? 42.25 6.645 -3.986 1 16.56 101 ALA A CA 1
ATOM 784 C C . ALA A 1 101 ? 41.812 6.773 -5.445 1 16.56 101 ALA A C 1
ATOM 786 O O . ALA A 1 101 ? 41.531 7.875 -5.918 1 16.56 101 ALA A O 1
ATOM 787 N N . GLY A 1 102 ? 41.5 5.641 -6.223 1 16.36 102 GLY A N 1
ATOM 788 C CA . GLY A 1 102 ? 41.781 6.047 -7.594 1 16.36 102 GLY A CA 1
ATOM 789 C C . GLY A 1 102 ? 40.844 7.148 -8.078 1 16.36 102 GLY A C 1
ATOM 790 O O . GLY A 1 102 ? 39.812 7.41 -7.473 1 16.36 102 GLY A O 1
ATOM 791 N N . GLY A 1 103 ? 41.156 7.789 -9.367 1 16.8 103 GLY A N 1
ATOM 792 C CA . GLY A 1 103 ? 41.219 9.016 -10.148 1 16.8 103 GLY A CA 1
ATOM 793 C C . GLY A 1 103 ? 39.875 9.352 -10.82 1 16.8 103 GLY A C 1
ATOM 794 O O . GLY A 1 103 ? 39 8.492 -10.93 1 16.8 103 GLY A O 1
ATOM 795 N N . ALA A 1 104 ? 39.656 10.664 -11.25 1 16.91 104 ALA A N 1
ATOM 796 C CA . ALA A 1 104 ? 38.781 11.812 -11.477 1 16.91 104 ALA A CA 1
ATOM 797 C C . ALA A 1 104 ? 38.094 11.719 -12.844 1 16.91 104 ALA A C 1
ATOM 799 O O . ALA A 1 104 ? 37.281 12.578 -13.195 1 16.91 104 ALA A O 1
ATOM 800 N N . ILE A 1 105 ? 37.938 10.625 -13.625 1 17.42 105 ILE A N 1
ATOM 801 C CA . ILE A 1 105 ? 37.906 11.023 -15.023 1 17.42 105 ILE A CA 1
ATOM 802 C C . ILE A 1 105 ? 36.531 11.602 -15.375 1 17.42 105 ILE A C 1
ATOM 804 O O . ILE A 1 105 ? 35.531 10.898 -15.305 1 17.42 105 ILE A O 1
ATOM 808 N N . TRP A 1 106 ? 36.281 13.016 -15.203 1 16.86 106 TRP A N 1
ATOM 809 C CA . TRP A 1 106 ? 35.188 13.953 -15.492 1 16.86 106 TRP A CA 1
ATOM 810 C C . TRP A 1 106 ? 34.938 14.055 -16.984 1 16.86 106 TRP A C 1
ATOM 812 O O . TRP A 1 106 ? 34.062 14.781 -17.422 1 16.86 106 TRP A O 1
ATOM 822 N N . ASP A 1 107 ? 34.875 13.047 -17.844 1 18.42 107 ASP A N 1
ATOM 823 C CA . ASP A 1 107 ? 34.906 13.547 -19.219 1 18.42 107 ASP A CA 1
ATOM 824 C C . ASP A 1 107 ? 33.562 14.227 -19.578 1 18.42 107 ASP A C 1
ATOM 826 O O . ASP A 1 107 ? 32.531 13.586 -19.547 1 18.42 107 ASP A O 1
ATOM 830 N N . PRO A 1 108 ? 33.438 15.641 -19.625 1 18.89 108 PRO A N 1
ATOM 831 C CA . PRO A 1 108 ? 32.375 16.625 -19.891 1 18.89 108 PRO A CA 1
ATOM 832 C C . PRO A 1 108 ? 31.891 16.594 -21.344 1 18.89 108 PRO A C 1
ATOM 834 O O . PRO A 1 108 ? 31.172 17.484 -21.766 1 18.89 108 PRO A O 1
ATOM 837 N N . ALA A 1 109 ? 32.25 15.727 -22.234 1 17.91 109 ALA A N 1
ATOM 838 C CA . ALA A 1 109 ? 32.312 16.266 -23.578 1 17.91 109 ALA A CA 1
ATOM 839 C C . ALA A 1 109 ? 30.906 16.609 -24.078 1 17.91 109 ALA A C 1
ATOM 841 O O . ALA A 1 109 ? 30.672 17.719 -24.562 1 17.91 109 ALA A O 1
ATOM 842 N N . SER A 1 110 ? 30.047 15.75 -24.828 1 19.28 110 SER A N 1
ATOM 843 C CA . SER A 1 110 ? 29.641 16 -26.219 1 19.28 110 SER A CA 1
ATOM 844 C C . SER A 1 110 ? 28.281 16.688 -26.266 1 19.28 110 SER A C 1
ATOM 846 O O . SER A 1 110 ? 27.234 16.031 -26.156 1 19.28 110 SER A O 1
ATOM 848 N N . ALA A 1 111 ? 28.031 17.906 -25.672 1 19.09 111 ALA A N 1
ATOM 849 C CA . ALA A 1 111 ? 26.922 18.812 -25.875 1 19.09 111 ALA A CA 1
ATOM 850 C C . ALA A 1 111 ? 26.781 19.188 -27.359 1 19.09 111 ALA A C 1
ATOM 852 O O . ALA A 1 111 ? 27.453 20.109 -27.828 1 19.09 111 ALA A O 1
ATOM 853 N N . THR A 1 112 ? 26.844 18.328 -28.328 1 20.3 112 THR A N 1
ATOM 854 C CA . THR A 1 112 ? 26.734 18.922 -29.656 1 20.3 112 THR A CA 1
ATOM 855 C C . THR A 1 112 ? 25.391 19.641 -29.828 1 20.3 112 THR A C 1
ATOM 857 O O . THR A 1 112 ? 24.344 19 -29.812 1 20.3 112 THR A O 1
ATOM 860 N N . LEU A 1 113 ? 25.328 20.891 -29.297 1 19.38 113 LEU A N 1
ATOM 861 C CA . LEU A 1 113 ? 24.422 22 -29.609 1 19.38 113 LEU A CA 1
ATOM 862 C C . LEU A 1 113 ? 24.391 22.266 -31.109 1 19.38 113 LEU A C 1
ATOM 864 O O . LEU A 1 113 ? 25.406 22.594 -31.719 1 19.38 113 LEU A O 1
ATOM 868 N N . ASN A 1 114 ? 23.578 21.5 -31.891 1 21.25 114 ASN A N 1
ATOM 869 C CA . ASN A 1 114 ? 23.281 21.922 -33.25 1 21.25 114 ASN A CA 1
ATOM 870 C C . ASN A 1 114 ? 22.906 23.406 -33.312 1 21.25 114 ASN A C 1
ATOM 872 O O . ASN A 1 114 ? 21.984 23.844 -32.625 1 21.25 114 ASN A O 1
ATOM 876 N N . GLN A 1 115 ? 23.781 24.375 -33.812 1 22.88 115 GLN A N 1
ATOM 877 C CA . GLN A 1 115 ? 23.922 25.812 -34 1 22.88 115 GLN A CA 1
ATOM 878 C C . GLN A 1 115 ? 22.922 26.344 -35.031 1 22.88 115 GLN A C 1
ATOM 880 O O . GLN A 1 115 ? 22.875 27.531 -35.312 1 22.88 115 GLN A O 1
ATOM 885 N N . ALA A 1 116 ? 22.344 25.641 -36 1 22.11 116 ALA A N 1
ATOM 886 C CA . ALA A 1 116 ? 22.156 26.469 -37.188 1 22.11 116 ALA A CA 1
ATOM 887 C C . ALA A 1 116 ? 21.188 27.609 -36.938 1 22.11 116 ALA A C 1
ATOM 889 O O . ALA A 1 116 ? 21.359 28.719 -37.438 1 22.11 116 ALA A O 1
ATOM 890 N N . LYS A 1 117 ? 19.844 27.281 -36.719 1 27.41 117 LYS A N 1
ATOM 891 C CA . LYS A 1 117 ? 18.859 28.266 -37.188 1 27.41 117 LYS A CA 1
ATOM 892 C C . LYS A 1 117 ? 19.016 29.578 -36.438 1 27.41 117 LYS A C 1
ATOM 894 O O . LYS A 1 117 ? 18.734 29.656 -35.219 1 27.41 117 LYS A O 1
ATOM 899 N N . ALA A 1 118 ? 19.859 30.484 -36.688 1 26.59 118 ALA A N 1
ATOM 900 C CA . ALA A 1 118 ? 20.234 31.828 -36.25 1 26.59 118 ALA A CA 1
ATOM 901 C C . ALA A 1 118 ? 19.031 32.75 -36.25 1 26.59 118 ALA A C 1
ATOM 903 O O . ALA A 1 118 ? 19.031 33.781 -35.562 1 26.59 118 ALA A O 1
ATOM 904 N N . LEU A 1 119 ? 18.266 32.875 -37.438 1 26.67 119 LEU A N 1
ATOM 905 C CA . LEU A 1 119 ? 17.859 34.188 -37.969 1 26.67 119 LEU A CA 1
ATOM 906 C C . LEU A 1 119 ? 16.797 34.812 -37.094 1 26.67 119 LEU A C 1
ATOM 908 O O . LEU A 1 119 ? 16.859 36.031 -36.812 1 26.67 119 LEU A O 1
ATOM 912 N N . SER A 1 120 ? 15.406 34.5 -37.375 1 31.56 120 SER A N 1
ATOM 913 C CA . SER A 1 120 ? 14.344 35.438 -36.969 1 31.56 120 SER A CA 1
ATOM 914 C C . SER A 1 120 ? 14.258 35.562 -35.438 1 31.56 120 SER A C 1
ATOM 916 O O . SER A 1 120 ? 13.789 34.625 -34.781 1 31.56 120 SER A O 1
ATOM 918 N N . THR A 1 121 ? 15.094 36.156 -34.719 1 33.78 121 THR A N 1
ATOM 919 C CA . THR A 1 121 ? 15.781 36.312 -33.438 1 33.78 121 THR A CA 1
ATOM 920 C C . THR A 1 121 ? 14.828 36.844 -32.375 1 33.78 121 THR A C 1
ATOM 922 O O . THR A 1 121 ? 15.031 36.594 -31.172 1 33.78 121 THR A O 1
ATOM 925 N N . SER A 1 122 ? 14.023 37.906 -32.75 1 35.88 122 SER A N 1
ATOM 926 C CA . SER A 1 122 ? 13.484 38.844 -31.766 1 35.88 122 SER A CA 1
ATOM 927 C C . SER A 1 122 ? 12.375 38.188 -30.938 1 35.88 122 SER A C 1
ATOM 929 O O . SER A 1 122 ? 12.258 38.438 -29.734 1 35.88 122 SER A O 1
ATOM 931 N N . THR A 1 123 ? 11.289 37.719 -31.672 1 37.56 123 THR A N 1
ATOM 932 C CA . THR A 1 123 ? 10.07 37.344 -30.984 1 37.56 123 THR A CA 1
ATOM 933 C C . THR A 1 123 ? 10.273 36.031 -30.219 1 37.56 123 THR A C 1
ATOM 935 O O . THR A 1 123 ? 9.391 35.594 -29.469 1 37.56 123 THR A O 1
ATOM 938 N N . ARG A 1 124 ? 11.148 35.188 -30.562 1 37.94 124 ARG A N 1
ATOM 939 C CA . ARG A 1 124 ? 11.445 33.844 -30.031 1 37.94 124 ARG A CA 1
ATOM 940 C C . ARG A 1 124 ? 12.055 33.938 -28.641 1 37.94 124 ARG A C 1
ATOM 942 O O . ARG A 1 124 ? 12.312 32.906 -28 1 37.94 124 ARG A O 1
ATOM 949 N N . THR A 1 125 ? 12.688 34.938 -28.219 1 42.38 125 THR A N 1
ATOM 950 C CA . THR A 1 125 ? 13.375 35.125 -26.953 1 42.38 125 THR A CA 1
ATOM 951 C C . THR A 1 125 ? 12.391 35.125 -25.797 1 42.38 125 THR A C 1
ATOM 953 O O . THR A 1 125 ? 12.711 34.625 -24.703 1 42.38 125 THR A O 1
ATOM 956 N N . GLN A 1 126 ? 11.281 35.812 -25.938 1 43.97 126 GLN A N 1
ATOM 957 C CA . GLN A 1 126 ? 10.305 35.969 -24.875 1 43.97 126 GLN A CA 1
ATOM 958 C C . GLN A 1 126 ? 9.617 34.625 -24.562 1 43.97 126 GLN A C 1
ATOM 960 O O . GLN A 1 126 ? 9.148 34.406 -23.438 1 43.97 126 GLN A O 1
ATOM 965 N N . GLU A 1 127 ? 9.359 33.719 -25.422 1 49.56 127 GLU A N 1
ATOM 966 C CA . GLU A 1 127 ? 8.664 32.438 -25.375 1 49.56 127 GLU A CA 1
ATOM 967 C C . GLU A 1 127 ? 9.492 31.406 -24.641 1 49.56 127 GLU A C 1
ATOM 969 O O . GLU A 1 127 ? 8.938 30.5 -24 1 49.56 127 GLU A O 1
ATOM 974 N N . ASP A 1 128 ? 10.844 31.422 -24.797 1 56.22 128 ASP A N 1
ATOM 975 C CA . ASP A 1 128 ? 11.758 30.469 -24.188 1 56.22 128 ASP A CA 1
ATOM 976 C C . ASP A 1 128 ? 11.75 30.594 -22.656 1 56.22 128 ASP A C 1
ATOM 978 O O . ASP A 1 128 ? 12.227 29.703 -21.953 1 56.22 128 ASP A O 1
ATOM 982 N N . ASN A 1 129 ? 11.164 31.609 -22.156 1 69.62 129 ASN A N 1
ATOM 983 C CA . ASN A 1 129 ? 11.32 31.938 -20.734 1 69.62 129 ASN A CA 1
ATOM 984 C C . ASN A 1 129 ? 10.047 31.641 -19.953 1 69.62 129 ASN A C 1
ATOM 986 O O . ASN A 1 129 ? 9.828 32.219 -18.891 1 69.62 129 ASN A O 1
ATOM 990 N N . MET A 1 130 ? 9.18 30.828 -20.594 1 90 130 MET A N 1
ATOM 991 C CA . MET A 1 130 ? 7.926 30.625 -19.875 1 90 130 MET A CA 1
ATOM 992 C C . MET A 1 130 ? 7.73 29.141 -19.531 1 90 130 MET A C 1
ATOM 994 O O . MET A 1 130 ? 8.102 28.266 -20.328 1 90 130 MET A O 1
ATOM 998 N N . TRP A 1 131 ? 7.254 28.875 -18.328 1 95.12 131 TRP A N 1
ATOM 999 C CA . TRP A 1 131 ? 6.773 27.547 -17.969 1 95.12 131 TRP A CA 1
ATOM 1000 C C . TRP A 1 131 ? 5.387 27.281 -18.547 1 95.12 131 TRP A C 1
ATOM 1002 O O . TRP A 1 131 ? 4.492 28.125 -18.438 1 95.12 131 TRP A O 1
ATOM 1012 N N . ARG A 1 132 ? 5.25 26.219 -19.297 1 95 132 ARG A N 1
ATOM 1013 C CA . ARG A 1 132 ? 3.955 25.953 -19.922 1 95 132 ARG A CA 1
ATOM 1014 C C . ARG A 1 132 ? 3.438 24.562 -19.531 1 95 132 ARG A C 1
ATOM 1016 O O . ARG A 1 132 ? 4.199 23.594 -19.516 1 95 132 ARG A O 1
ATOM 1023 N N . LEU A 1 133 ? 2.252 24.484 -19.109 1 96.44 133 LEU A N 1
ATOM 1024 C CA . LEU A 1 133 ? 1.48 23.266 -18.906 1 96.44 133 LEU A CA 1
ATOM 1025 C C . LEU A 1 133 ? 0.123 23.359 -19.594 1 96.44 133 LEU A C 1
ATOM 1027 O O . LEU A 1 133 ? -0.822 23.922 -19.031 1 96.44 133 LEU A O 1
ATOM 1031 N N . GLU A 1 134 ? 0.066 22.688 -20.75 1 95.44 134 GLU A N 1
ATOM 1032 C CA . GLU A 1 134 ? -1.095 22.766 -21.641 1 95.44 134 GLU A CA 1
ATOM 1033 C C . GLU A 1 134 ? -1.487 24.219 -21.891 1 95.44 134 GLU A C 1
ATOM 1035 O O . GLU A 1 134 ? -0.696 25 -22.422 1 95.44 134 GLU A O 1
ATOM 1040 N N . ASP A 1 135 ? -2.688 24.75 -21.188 1 92.5 135 ASP A N 1
ATOM 1041 C CA . ASP A 1 135 ? -3.191 26.078 -21.484 1 92.5 135 ASP A CA 1
ATOM 1042 C C . ASP A 1 135 ? -2.709 27.094 -20.438 1 92.5 135 ASP A C 1
ATOM 1044 O O . ASP A 1 135 ? -3.047 28.266 -20.5 1 92.5 135 ASP A O 1
ATOM 1048 N N . VAL A 1 136 ? -1.919 26.703 -19.469 1 95.56 136 VAL A N 1
ATOM 1049 C CA . VAL A 1 136 ? -1.436 27.578 -18.422 1 95.56 136 VAL A CA 1
ATOM 1050 C C . VAL A 1 136 ? 0.019 27.969 -18.688 1 95.56 136 VAL A C 1
ATOM 1052 O O . VAL A 1 136 ? 0.849 27.094 -18.984 1 95.56 136 VAL A O 1
ATOM 1055 N N . SER A 1 137 ? 0.299 29.25 -18.703 1 95.12 137 SER A N 1
ATOM 1056 C CA . SER A 1 137 ? 1.653 29.75 -18.922 1 95.12 137 SER A CA 1
ATOM 1057 C C . SER A 1 137 ? 2.088 30.672 -17.781 1 95.12 137 SER A C 1
ATOM 1059 O O . SER A 1 137 ? 1.313 31.531 -17.344 1 95.12 137 SER A O 1
ATOM 1061 N N . LEU A 1 138 ? 3.25 30.453 -17.25 1 96 138 LEU A N 1
ATOM 1062 C CA . LEU A 1 138 ? 3.807 31.266 -16.188 1 96 138 LEU A CA 1
ATOM 1063 C C . LEU A 1 138 ? 5.164 31.828 -16.578 1 96 138 LEU A C 1
ATOM 1065 O O . LEU A 1 138 ? 6.004 31.125 -17.141 1 96 138 LEU A O 1
ATOM 1069 N N . SER A 1 139 ? 5.34 33.125 -16.375 1 94.75 139 SER A N 1
ATOM 1070 C CA . SER A 1 139 ? 6.637 33.75 -16.594 1 94.75 139 SER A CA 1
ATOM 1071 C C . SER A 1 139 ? 7.645 33.312 -15.531 1 94.75 139 SER A C 1
ATOM 1073 O O . SER A 1 139 ? 7.262 32.875 -14.453 1 94.75 139 SER A O 1
ATOM 1075 N N . LYS A 1 140 ? 8.922 33.469 -15.711 1 94.56 140 LYS A N 1
ATOM 1076 C CA . LYS A 1 140 ? 9.992 33.031 -14.82 1 94.56 140 LYS A CA 1
ATOM 1077 C C . LYS A 1 140 ? 9.922 33.75 -13.484 1 94.56 140 LYS A C 1
ATOM 1079 O O . LYS A 1 140 ? 10.07 33.156 -12.43 1 94.56 140 LYS A O 1
ATOM 1084 N N . PRO A 1 141 ? 9.664 35.062 -13.531 1 94.25 141 PRO A N 1
ATOM 1085 C CA . PRO A 1 141 ? 9.562 35.75 -12.234 1 94.25 141 PRO A CA 1
ATOM 1086 C C . PRO A 1 141 ? 8.391 35.25 -11.398 1 94.25 141 PRO A C 1
ATOM 1088 O O . PRO A 1 141 ? 8.484 35.188 -10.164 1 94.25 141 PRO A O 1
ATOM 1091 N N . ARG A 1 142 ? 7.309 34.969 -12.078 1 95.31 142 ARG A N 1
ATOM 1092 C CA . ARG A 1 142 ? 6.152 34.438 -11.367 1 95.31 142 ARG A CA 1
ATOM 1093 C C . ARG A 1 142 ? 6.469 33.094 -10.75 1 95.31 142 ARG A C 1
ATOM 1095 O O . ARG A 1 142 ? 6.094 32.812 -9.609 1 95.31 142 ARG A O 1
ATOM 1102 N N . VAL A 1 143 ? 7.195 32.25 -11.477 1 96.94 143 VAL A N 1
ATOM 1103 C CA . VAL A 1 143 ? 7.602 30.938 -10.992 1 96.94 143 VAL A CA 1
ATOM 1104 C C . VAL A 1 143 ? 8.516 31.094 -9.781 1 96.94 143 VAL A C 1
ATOM 1106 O O . VAL A 1 143 ? 8.352 30.391 -8.773 1 96.94 143 VAL A O 1
ATOM 1109 N N . THR A 1 144 ? 9.461 32 -9.867 1 96.25 144 THR A N 1
ATOM 1110 C CA . THR A 1 144 ? 10.406 32.219 -8.781 1 96.25 144 THR A CA 1
ATOM 1111 C C . THR A 1 144 ? 9.68 32.656 -7.516 1 96.25 144 THR A C 1
ATOM 1113 O O . THR A 1 144 ? 10.008 32.219 -6.414 1 96.25 144 THR A O 1
ATOM 1116 N N . ARG A 1 145 ? 8.703 33.531 -7.676 1 96.31 145 ARG A N 1
ATOM 1117 C CA . ARG A 1 145 ? 7.93 34 -6.535 1 96.31 145 ARG A CA 1
ATOM 1118 C C . ARG A 1 145 ? 7.152 32.844 -5.883 1 96.31 145 ARG A C 1
ATOM 1120 O O . ARG A 1 145 ? 7.082 32.781 -4.656 1 96.31 145 ARG A O 1
ATOM 1127 N N . LEU A 1 146 ? 6.559 32.031 -6.684 1 97.5 146 LEU A N 1
ATOM 1128 C CA . LEU A 1 146 ? 5.793 30.906 -6.168 1 97.5 146 LEU A CA 1
ATOM 1129 C C . LEU A 1 146 ? 6.707 29.906 -5.453 1 97.5 146 LEU A C 1
ATOM 1131 O O . LEU A 1 146 ? 6.344 29.375 -4.406 1 97.5 146 LEU A O 1
ATOM 1135 N N . PHE A 1 147 ? 7.898 29.641 -5.977 1 97.69 147 PHE A N 1
ATOM 1136 C CA . PHE A 1 147 ? 8.859 28.75 -5.32 1 97.69 147 PHE A CA 1
ATOM 1137 C C . PHE A 1 147 ? 9.297 29.344 -3.984 1 97.69 147 PHE A C 1
ATOM 1139 O O . PHE A 1 147 ? 9.438 28.609 -2.998 1 97.69 147 PHE A O 1
ATOM 1146 N N . GLU A 1 148 ? 9.492 30.609 -3.955 1 96.31 148 GLU A N 1
ATOM 1147 C CA . GLU A 1 148 ? 9.875 31.281 -2.709 1 96.31 148 GLU A CA 1
ATOM 1148 C C . GLU A 1 148 ? 8.773 31.156 -1.66 1 96.31 148 GLU A C 1
ATOM 1150 O O . GLU A 1 148 ? 9.055 30.906 -0.484 1 96.31 148 GLU A O 1
ATOM 1155 N N . GLN A 1 149 ? 7.59 31.375 -2.111 1 94.88 149 GLN A N 1
ATOM 1156 C CA . GLN A 1 149 ? 6.457 31.219 -1.207 1 94.88 149 GLN A CA 1
ATOM 1157 C C . GLN A 1 149 ? 6.391 29.797 -0.646 1 94.88 149 GLN A C 1
ATOM 1159 O O . GLN A 1 149 ? 6.145 29.609 0.547 1 94.88 149 GLN A O 1
ATOM 1164 N N . PHE A 1 150 ? 6.559 28.844 -1.489 1 97.12 150 PHE A N 1
ATOM 1165 C CA . PHE A 1 150 ? 6.527 27.453 -1.062 1 97.12 150 PHE A CA 1
ATOM 1166 C C . PHE A 1 150 ? 7.582 27.188 0.006 1 97.12 150 PHE A C 1
ATOM 1168 O O . PHE A 1 150 ? 7.281 26.594 1.052 1 97.12 150 PHE A O 1
ATOM 1175 N N . PHE A 1 151 ? 8.836 27.562 -0.252 1 97.06 151 PHE A N 1
ATOM 1176 C CA . PHE A 1 151 ? 9.938 27.25 0.645 1 97.06 151 PHE A CA 1
ATOM 1177 C C . PHE A 1 151 ? 9.828 28.031 1.943 1 97.06 151 PHE A C 1
ATOM 1179 O O . PHE A 1 151 ? 10.25 27.562 3.002 1 97.06 151 PHE A O 1
ATOM 1186 N N . GLN A 1 152 ? 9.148 29.141 1.915 1 93.94 152 GLN A N 1
ATOM 1187 C CA . GLN A 1 152 ? 9.031 29.984 3.102 1 93.94 152 GLN A CA 1
ATOM 1188 C C . GLN A 1 152 ? 7.914 29.484 4.02 1 93.94 152 GLN A C 1
ATOM 1190 O O . GLN A 1 152 ? 8.07 29.469 5.242 1 93.94 152 GLN A O 1
ATOM 1195 N N . TYR A 1 153 ? 6.82 29.062 3.422 1 93.75 153 TYR A N 1
ATOM 1196 C CA . TYR A 1 153 ? 5.648 28.859 4.266 1 93.75 153 TYR A CA 1
ATOM 1197 C C . TYR A 1 153 ? 5.254 27.375 4.293 1 93.75 153 TYR A C 1
ATOM 1199 O O . TYR A 1 153 ? 4.746 26.891 5.305 1 93.75 153 TYR A O 1
ATOM 1207 N N . TYR A 1 154 ? 5.41 26.625 3.232 1 96.81 154 TYR A N 1
ATOM 1208 C CA . TYR A 1 154 ? 4.945 25.234 3.154 1 96.81 154 TYR A CA 1
ATOM 1209 C C . TYR A 1 154 ? 6.066 24.266 3.508 1 96.81 154 TYR A C 1
ATOM 1211 O O . TYR A 1 154 ? 5.848 23.297 4.242 1 96.81 154 TYR A O 1
ATOM 1219 N N . HIS A 1 155 ? 7.27 24.484 3.08 1 96.5 155 HIS A N 1
ATOM 1220 C CA . HIS A 1 155 ? 8.383 23.547 3.189 1 96.5 155 HIS A CA 1
ATOM 1221 C C . HIS A 1 155 ? 8.727 23.266 4.648 1 96.5 155 HIS A C 1
ATOM 1223 O O . HIS A 1 155 ? 9.164 22.156 4.988 1 96.5 155 HIS A O 1
ATOM 1229 N N . PRO A 1 156 ? 8.523 24.219 5.578 1 93.44 156 PRO A N 1
ATOM 1230 C CA . PRO A 1 156 ? 8.82 23.922 6.98 1 93.44 156 PRO A CA 1
ATOM 1231 C C . PRO A 1 156 ? 7.957 22.797 7.539 1 93.44 156 PRO A C 1
ATOM 1233 O O . PRO A 1 156 ? 8.375 22.109 8.477 1 93.44 156 PRO A O 1
ATOM 1236 N N . PHE A 1 157 ? 6.816 22.625 6.996 1 96 157 PHE A N 1
ATOM 1237 C CA . PHE A 1 157 ? 5.945 21.562 7.473 1 96 157 PHE A CA 1
ATOM 1238 C C . PHE A 1 157 ? 6.461 20.203 7.031 1 96 157 PHE A C 1
ATOM 1240 O O . PHE A 1 157 ? 6.223 19.188 7.699 1 96 157 PHE A O 1
ATOM 1247 N N . LEU A 1 158 ? 7.082 20.172 5.914 1 96.56 158 LEU A N 1
ATOM 1248 C CA . LEU A 1 158 ? 7.633 18.953 5.344 1 96.56 158 LEU A CA 1
ATOM 1249 C C . LEU A 1 158 ? 8.945 19.234 4.617 1 96.56 158 LEU A C 1
ATOM 1251 O O . LEU A 1 158 ? 8.961 19.375 3.393 1 96.56 158 LEU A O 1
ATOM 1255 N N . PRO A 1 159 ? 10.039 19.219 5.324 1 94.56 159 PRO A N 1
ATOM 1256 C CA . PRO A 1 159 ? 11.328 19.547 4.719 1 94.56 159 PRO A CA 1
ATOM 1257 C C . PRO A 1 159 ? 11.875 18.406 3.852 1 94.56 159 PRO A C 1
ATOM 1259 O O . PRO A 1 159 ? 12.781 17.688 4.27 1 94.56 159 PRO A O 1
ATOM 1262 N N . LEU A 1 160 ? 11.477 18.359 2.66 1 95.69 160 LEU A N 1
ATOM 1263 C CA . LEU A 1 160 ? 11.805 17.281 1.73 1 95.69 160 LEU A CA 1
ATOM 1264 C C . LEU A 1 160 ? 12.742 17.766 0.635 1 95.69 160 LEU A C 1
ATOM 1266 O O . LEU A 1 160 ? 13.617 17.031 0.182 1 95.69 160 LEU A O 1
ATOM 1270 N N . LEU A 1 161 ? 12.57 18.984 0.186 1 96.75 161 LEU A N 1
ATOM 1271 C CA . LEU A 1 161 ? 13.281 19.516 -0.979 1 96.75 161 LEU A CA 1
ATOM 1272 C C . LEU A 1 161 ? 14.43 20.406 -0.557 1 96.75 161 LEU A C 1
ATOM 1274 O O . LEU A 1 161 ? 14.555 20.766 0.619 1 96.75 161 LEU A O 1
ATOM 1278 N N . ASP A 1 162 ? 15.281 20.719 -1.499 1 93.94 162 ASP A N 1
ATOM 1279 C CA . ASP A 1 162 ? 16.438 21.578 -1.272 1 93.94 162 ASP A CA 1
ATOM 1280 C C . ASP A 1 162 ? 16.156 23 -1.723 1 93.94 162 ASP A C 1
ATOM 1282 O O . ASP A 1 162 ? 16.078 23.281 -2.922 1 93.94 162 ASP A O 1
ATOM 1286 N N . PRO A 1 163 ? 16.125 23.922 -0.765 1 94 163 PRO A N 1
ATOM 1287 C CA . PRO A 1 163 ? 15.805 25.312 -1.111 1 94 163 PRO A CA 1
ATOM 1288 C C . PRO A 1 163 ? 16.906 25.984 -1.915 1 94 163 PRO A C 1
ATOM 1290 O O . PRO A 1 163 ? 16.688 27.047 -2.51 1 94 163 PRO A O 1
ATOM 1293 N N . GLN A 1 164 ? 18.047 25.391 -1.995 1 93.56 164 GLN A N 1
ATOM 1294 C CA . GLN A 1 164 ? 19.172 26.016 -2.68 1 93.56 164 GLN A CA 1
ATOM 1295 C C . GLN A 1 164 ? 19.125 25.734 -4.18 1 93.56 164 GLN A C 1
ATOM 1297 O O . GLN A 1 164 ? 19.781 26.406 -4.965 1 93.56 164 GLN A O 1
ATOM 1302 N N . LYS A 1 165 ? 18.344 24.766 -4.578 1 94.81 165 LYS A N 1
ATOM 1303 C CA . LYS A 1 165 ? 18.234 24.453 -5.996 1 94.81 165 LYS A CA 1
ATOM 1304 C C . LYS A 1 165 ? 17.234 25.375 -6.691 1 94.81 165 LYS A C 1
ATOM 1306 O O . LYS A 1 165 ? 16.156 25.641 -6.156 1 94.81 165 LYS A O 1
ATOM 1311 N N . PRO A 1 166 ? 17.609 25.922 -7.832 1 96.06 166 PRO A N 1
ATOM 1312 C CA . PRO A 1 166 ? 16.688 26.797 -8.562 1 96.06 166 PRO A CA 1
ATOM 1313 C C . PRO A 1 166 ? 15.516 26.047 -9.172 1 96.06 166 PRO A C 1
ATOM 1315 O O . PRO A 1 166 ? 15.578 24.828 -9.352 1 96.06 166 PRO A O 1
ATOM 1318 N N . PRO A 1 167 ? 14.414 26.75 -9.508 1 96.94 167 PRO A N 1
ATOM 1319 C CA . PRO A 1 167 ? 13.219 26.109 -10.055 1 96.94 167 PRO A CA 1
ATOM 1320 C C . PRO A 1 167 ? 13.5 25.328 -11.336 1 96.94 167 PRO A C 1
ATOM 1322 O O . PRO A 1 167 ? 12.898 24.281 -11.57 1 96.94 167 PRO A O 1
ATOM 1325 N N . GLU A 1 168 ? 14.406 25.781 -12.148 1 95.56 168 GLU A N 1
ATOM 1326 C CA . GLU A 1 168 ? 14.719 25.125 -13.414 1 95.56 168 GLU A CA 1
ATOM 1327 C C . GLU A 1 168 ? 15.281 23.719 -13.195 1 95.56 168 GLU A C 1
ATOM 1329 O O . GLU A 1 168 ? 15.078 22.828 -14.016 1 95.56 168 GLU A O 1
ATOM 1334 N N . HIS A 1 169 ? 15.961 23.625 -12.078 1 95.06 169 HIS A N 1
ATOM 1335 C CA . HIS A 1 169 ? 16.5 22.312 -11.734 1 95.06 169 HIS A CA 1
ATOM 1336 C C . HIS A 1 169 ? 15.367 21.297 -11.531 1 95.06 169 HIS A C 1
ATOM 1338 O O . HIS A 1 169 ? 15.453 20.172 -12.023 1 95.06 169 HIS A O 1
ATOM 1344 N N . TYR A 1 170 ? 14.344 21.703 -10.859 1 96.88 170 TYR A N 1
ATOM 1345 C CA . TYR A 1 170 ? 13.211 20.828 -10.578 1 96.88 170 TYR A CA 1
ATOM 1346 C C . TYR A 1 170 ? 12.438 20.516 -11.852 1 96.88 170 TYR A C 1
ATOM 1348 O O . TYR A 1 170 ? 11.992 19.375 -12.055 1 96.88 170 TYR A O 1
ATOM 1356 N N . LEU A 1 171 ? 12.289 21.516 -12.695 1 96.19 171 LEU A N 1
ATOM 1357 C CA . LEU A 1 171 ? 11.555 21.312 -13.945 1 96.19 171 LEU A CA 1
ATOM 1358 C C . LEU A 1 171 ? 12.297 20.344 -14.867 1 96.19 171 LEU A C 1
ATOM 1360 O O . LEU A 1 171 ? 11.68 19.5 -15.516 1 96.19 171 LEU A O 1
ATOM 1364 N N . CYS A 1 172 ? 13.578 20.422 -14.914 1 94.31 172 CYS A N 1
ATOM 1365 C CA . CYS A 1 172 ? 14.398 19.578 -15.781 1 94.31 172 CYS A CA 1
ATOM 1366 C C . CYS A 1 172 ? 14.422 18.141 -15.281 1 94.31 172 CYS A C 1
ATOM 1368 O O . CYS A 1 172 ? 14.391 17.203 -16.078 1 94.31 172 CYS A O 1
ATOM 1370 N N . ARG A 1 173 ? 14.477 18.016 -14.031 1 92.81 173 ARG A N 1
ATOM 1371 C CA . ARG A 1 173 ? 14.562 16.688 -13.461 1 92.81 173 ARG A CA 1
ATOM 1372 C C . ARG A 1 173 ? 13.219 15.961 -13.555 1 92.81 173 ARG A C 1
ATOM 1374 O O . ARG A 1 173 ? 13.164 14.812 -14.016 1 92.81 173 ARG A O 1
ATOM 1381 N N . CYS A 1 174 ? 12.188 16.578 -13.094 1 96.12 174 CYS A N 1
ATOM 1382 C CA . CYS A 1 174 ? 10.852 15.977 -13.07 1 96.12 174 CYS A CA 1
ATOM 1383 C C . CYS A 1 174 ? 9.773 17.047 -13.172 1 96.12 174 CYS A C 1
ATOM 1385 O O . CYS A 1 174 ? 9.398 17.656 -12.164 1 96.12 174 CYS A O 1
ATOM 1387 N N . PRO A 1 175 ? 9.219 17.188 -14.344 1 97.38 175 PRO A N 1
ATOM 1388 C CA . PRO A 1 175 ? 8.188 18.203 -14.516 1 97.38 175 PRO A CA 1
ATOM 1389 C C . PRO A 1 175 ? 7.047 18.062 -13.508 1 97.38 175 PRO A C 1
ATOM 1391 O O . PRO A 1 175 ? 6.508 19.078 -13.039 1 97.38 175 PRO A O 1
ATOM 1394 N N . LEU A 1 176 ? 6.664 16.844 -13.172 1 98.31 176 LEU A N 1
ATOM 1395 C CA . LEU A 1 176 ? 5.586 16.656 -12.203 1 98.31 176 LEU A CA 1
ATOM 1396 C C . LEU A 1 176 ? 5.949 17.297 -10.859 1 98.31 176 LEU A C 1
ATOM 1398 O O . LEU A 1 176 ? 5.109 17.938 -10.227 1 98.31 176 LEU A O 1
ATOM 1402 N N . GLN A 1 177 ? 7.156 17.078 -10.422 1 98.31 177 GLN A N 1
ATOM 1403 C CA . GLN A 1 177 ? 7.602 17.641 -9.148 1 98.31 177 GLN A CA 1
ATOM 1404 C C . GLN A 1 177 ? 7.543 19.172 -9.172 1 98.31 177 GLN A C 1
ATOM 1406 O O . GLN A 1 177 ? 7.074 19.797 -8.219 1 98.31 177 GLN A O 1
ATOM 1411 N N . ALA A 1 178 ? 8.023 19.766 -10.25 1 98.38 178 ALA A N 1
ATOM 1412 C CA . ALA A 1 178 ? 8.047 21.219 -10.383 1 98.38 178 ALA A CA 1
ATOM 1413 C C . ALA A 1 178 ? 6.629 21.797 -10.359 1 98.38 178 ALA A C 1
ATOM 1415 O O . ALA A 1 178 ? 6.355 22.75 -9.633 1 98.38 178 ALA A O 1
ATOM 1416 N N . TRP A 1 179 ? 5.746 21.219 -11.094 1 98.5 179 TRP A N 1
ATOM 1417 C CA . TRP A 1 179 ? 4.379 21.734 -11.172 1 98.5 179 TRP A CA 1
ATOM 1418 C C . TRP A 1 179 ? 3.619 21.438 -9.883 1 98.5 179 TRP A C 1
ATOM 1420 O O . TRP A 1 179 ? 2.664 22.141 -9.547 1 98.5 179 TRP A O 1
ATOM 1430 N N . THR A 1 180 ? 3.975 20.375 -9.133 1 98.62 180 THR A N 1
ATOM 1431 C CA . THR A 1 180 ? 3.381 20.141 -7.816 1 98.62 180 THR A CA 1
ATOM 1432 C C . THR A 1 180 ? 3.719 21.281 -6.859 1 98.62 180 THR A C 1
ATOM 1434 O O . THR A 1 180 ? 2.855 21.75 -6.113 1 98.62 180 THR A O 1
ATOM 1437 N N . ILE A 1 181 ? 4.977 21.688 -6.875 1 98.5 181 ILE A N 1
ATOM 1438 C CA . ILE A 1 181 ? 5.406 22.797 -6.031 1 98.5 181 ILE A CA 1
ATOM 1439 C C . ILE A 1 181 ? 4.59 24.047 -6.363 1 98.5 181 ILE A C 1
ATOM 1441 O O . ILE A 1 181 ? 4.113 24.734 -5.461 1 98.5 181 ILE A O 1
ATOM 1445 N N . ILE A 1 182 ? 4.371 24.281 -7.633 1 98.31 182 ILE A N 1
ATOM 1446 C CA . ILE A 1 182 ? 3.609 25.438 -8.086 1 98.31 182 ILE A CA 1
ATOM 1447 C C . ILE A 1 182 ? 2.16 25.312 -7.621 1 98.31 182 ILE A C 1
ATOM 1449 O O . ILE A 1 182 ? 1.568 26.297 -7.156 1 98.31 182 ILE A O 1
ATOM 1453 N N . CYS A 1 183 ? 1.565 24.156 -7.711 1 97.88 183 CYS A N 1
ATOM 1454 C CA . CYS A 1 183 ? 0.185 23.938 -7.293 1 97.88 183 CYS A CA 1
ATOM 1455 C C . CYS A 1 183 ? 0.024 24.188 -5.797 1 97.88 183 CYS A C 1
ATOM 1457 O O . CYS A 1 183 ? -0.936 24.844 -5.375 1 97.88 183 CYS A O 1
ATOM 1459 N N . VAL A 1 184 ? 0.946 23.734 -5.004 1 97.88 184 VAL A N 1
ATOM 1460 C CA . VAL A 1 184 ? 0.878 23.906 -3.559 1 97.88 184 VAL A CA 1
ATOM 1461 C C . VAL A 1 184 ? 1.03 25.391 -3.207 1 97.88 184 VAL A C 1
ATOM 1463 O O . VAL A 1 184 ? 0.27 25.922 -2.395 1 97.88 184 VAL A O 1
ATOM 1466 N N . ALA A 1 185 ? 1.984 26.031 -3.863 1 97.56 185 ALA A N 1
ATOM 1467 C CA . ALA A 1 185 ? 2.217 27.438 -3.598 1 97.56 185 ALA A CA 1
ATOM 1468 C C . ALA A 1 185 ? 1.021 28.281 -4.031 1 97.56 185 ALA A C 1
ATOM 1470 O O . ALA A 1 185 ? 0.739 29.328 -3.436 1 97.56 185 ALA A O 1
ATOM 1471 N N . SER A 1 186 ? 0.272 27.844 -5.047 1 96.5 186 SER A N 1
ATOM 1472 C CA . SER A 1 186 ? -0.835 28.594 -5.613 1 96.5 186 SER A CA 1
ATOM 1473 C C . SER A 1 186 ? -2.057 28.562 -4.703 1 96.5 186 SER A C 1
ATOM 1475 O O . SER A 1 186 ? -3.008 29.328 -4.898 1 96.5 186 SER A 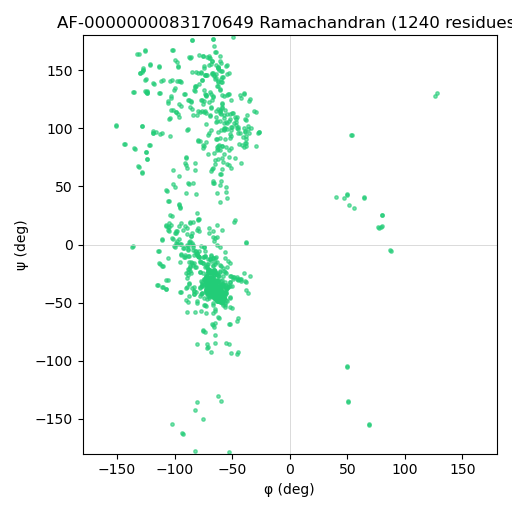O 1
ATOM 1477 N N . ARG A 1 187 ? -2.064 27.75 -3.695 1 94.62 187 ARG A N 1
ATOM 1478 C CA . ARG A 1 187 ? -3.182 27.656 -2.76 1 94.62 187 ARG A CA 1
ATOM 1479 C C . ARG A 1 187 ? -3.412 28.984 -2.053 1 94.62 187 ARG A C 1
ATOM 1481 O O . ARG A 1 187 ? -4.555 29.375 -1.808 1 94.62 187 ARG A O 1
ATOM 1488 N N . ARG A 1 188 ? -2.211 29.594 -1.669 1 91.38 188 ARG A N 1
ATOM 1489 C CA . ARG A 1 188 ? -2.268 30.891 -0.99 1 91.38 188 ARG A CA 1
ATOM 1490 C C . ARG A 1 188 ? -1.361 31.906 -1.674 1 91.38 188 ARG A C 1
ATOM 1492 O O . ARG A 1 188 ? -0.307 32.25 -1.142 1 91.38 188 ARG A O 1
ATOM 1499 N N . ALA A 1 189 ? -1.691 32.156 -2.844 1 89.56 189 ALA A N 1
ATOM 1500 C CA . ALA A 1 189 ? -0.933 33.156 -3.578 1 89.56 189 ALA A CA 1
ATOM 1501 C C . ALA A 1 189 ? -1.825 34.312 -3.979 1 89.56 189 ALA A C 1
ATOM 1503 O O . ALA A 1 189 ? -2.424 34.312 -5.059 1 89.56 189 ALA A O 1
ATOM 1504 N N . PRO A 1 190 ? -1.748 35.344 -3.16 1 83.62 190 PRO A N 1
ATOM 1505 C CA . PRO A 1 190 ? -2.623 36.469 -3.449 1 83.62 190 PRO A CA 1
ATOM 1506 C C . PRO A 1 190 ? -2.316 37.125 -4.797 1 83.62 190 PRO A C 1
ATOM 1508 O O . PRO A 1 190 ? -3.207 37.719 -5.418 1 83.62 190 PRO A O 1
ATOM 1511 N N . ALA A 1 191 ? -1.086 36.969 -5.254 1 85.31 191 ALA A N 1
ATOM 1512 C CA . ALA A 1 191 ? -0.684 37.594 -6.516 1 85.31 191 ALA A CA 1
ATOM 1513 C C . ALA A 1 191 ? -1.179 36.781 -7.707 1 85.31 191 ALA A C 1
ATOM 1515 O O . ALA A 1 191 ? -1.177 37.281 -8.844 1 85.31 191 ALA A O 1
ATOM 1516 N N . GLU A 1 192 ? -1.669 35.625 -7.402 1 88.69 192 GLU A N 1
ATOM 1517 C CA . GLU A 1 192 ? -2.104 34.719 -8.469 1 88.69 192 GLU A CA 1
ATOM 1518 C C . GLU A 1 192 ? -3.49 34.156 -8.18 1 88.69 192 GLU A C 1
ATOM 1520 O O . GLU A 1 192 ? -3.652 32.938 -8.055 1 88.69 192 GLU A O 1
ATOM 1525 N N . PRO A 1 193 ? -4.379 35.062 -8.242 1 86.62 193 PRO A N 1
ATOM 1526 C CA . PRO A 1 193 ? -5.711 34.531 -7.918 1 86.62 193 PRO A CA 1
ATOM 1527 C C . PRO A 1 193 ? -6.25 33.594 -8.992 1 86.62 193 PRO A C 1
ATOM 1529 O O . PRO A 1 193 ? -6.086 33.875 -10.188 1 86.62 193 PRO A O 1
ATOM 1532 N N . GLY A 1 194 ? -6.723 32.469 -8.664 1 89.12 194 GLY A N 1
ATOM 1533 C CA . GLY A 1 194 ? -7.383 31.547 -9.57 1 89.12 194 GLY A CA 1
ATOM 1534 C C . GLY A 1 194 ? -6.418 30.594 -10.258 1 89.12 194 GLY A C 1
ATOM 1535 O O . GLY A 1 194 ? -6.832 29.719 -11.016 1 89.12 194 GLY A O 1
ATOM 1536 N N . LEU A 1 195 ? -5.145 30.828 -10.016 1 94.81 195 LEU A N 1
ATOM 1537 C CA . LEU A 1 195 ? -4.141 30 -10.672 1 94.81 195 LEU A CA 1
ATOM 1538 C C . LEU A 1 195 ? -4.348 28.516 -10.344 1 94.81 195 LEU A C 1
ATOM 1540 O O . LEU A 1 195 ? -4.27 27.672 -11.234 1 94.81 195 LEU A O 1
ATOM 1544 N N . LEU A 1 196 ? -4.613 28.188 -9.117 1 95.44 196 LEU A N 1
ATOM 1545 C CA . LEU A 1 196 ? -4.828 26.797 -8.719 1 95.44 196 LEU A CA 1
ATOM 1546 C C . LEU A 1 196 ? -6 26.188 -9.477 1 95.44 196 LEU A C 1
ATOM 1548 O O . LEU A 1 196 ? -5.922 25.047 -9.938 1 95.44 196 LEU A O 1
ATOM 1552 N N . GLY A 1 197 ? -7.078 26.938 -9.586 1 92.81 197 GLY A N 1
ATOM 1553 C CA . GLY A 1 197 ? -8.227 26.469 -10.352 1 92.81 197 GLY A CA 1
ATOM 1554 C C . GLY A 1 197 ? -7.895 26.172 -11.805 1 92.81 197 GLY A C 1
ATOM 1555 O O . GLY A 1 197 ? -8.336 25.156 -12.344 1 92.81 197 GLY A O 1
ATOM 1556 N N . ALA A 1 198 ? -7.105 27.031 -12.367 1 95.31 198 ALA A N 1
ATOM 1557 C CA . ALA A 1 198 ? -6.715 26.875 -13.766 1 95.31 198 ALA A CA 1
ATOM 1558 C C . ALA A 1 198 ? -5.777 25.688 -13.945 1 95.31 198 ALA A C 1
ATOM 1560 O O . ALA A 1 198 ? -5.789 25.031 -14.984 1 95.31 198 ALA A O 1
ATOM 1561 N N . LEU A 1 199 ? -4.965 25.359 -12.93 1 96.69 199 LEU A N 1
ATOM 1562 C CA . LEU A 1 199 ? -3.938 24.328 -13.008 1 96.69 199 LEU A CA 1
ATOM 1563 C C . LEU A 1 199 ? -4.52 22.953 -12.68 1 96.69 199 LEU A C 1
ATOM 1565 O O . LEU A 1 199 ? -3.92 21.938 -13.008 1 96.69 199 LEU A O 1
ATOM 1569 N N . THR A 1 200 ? -5.648 22.859 -12.047 1 94.56 200 THR A N 1
ATOM 1570 C CA . THR A 1 200 ? -6.168 21.609 -11.508 1 94.56 200 THR A CA 1
ATOM 1571 C C . THR A 1 200 ? -6.348 20.578 -12.617 1 94.56 200 THR A C 1
ATOM 1573 O O . THR A 1 200 ? -5.883 19.438 -12.5 1 94.56 200 THR A O 1
ATOM 1576 N N . GLY A 1 201 ? -6.988 20.922 -13.719 1 94.75 201 GLY A N 1
ATOM 1577 C CA . GLY A 1 201 ? -7.203 20.016 -14.836 1 94.75 201 GLY A CA 1
ATOM 1578 C C . GLY A 1 201 ? -5.914 19.547 -15.484 1 94.75 201 GLY A C 1
ATOM 1579 O O . GLY A 1 201 ? -5.598 18.359 -15.453 1 94.75 201 GLY A O 1
ATOM 1580 N N . PRO A 1 202 ? -5.148 20.484 -16.031 1 97.25 202 PRO A N 1
ATOM 1581 C CA . PRO A 1 202 ? -3.879 20.125 -16.672 1 97.25 202 PRO A CA 1
ATOM 1582 C C . PRO A 1 202 ? -2.938 19.375 -15.742 1 97.25 202 PRO A C 1
ATOM 1584 O O . PRO A 1 202 ? -2.264 18.438 -16.172 1 97.25 202 PRO A O 1
ATOM 1587 N N . PHE A 1 203 ? -2.877 19.812 -14.508 1 97.5 203 PHE A N 1
ATOM 1588 C CA . PHE A 1 203 ? -1.993 19.156 -13.547 1 97.5 203 PHE A CA 1
ATOM 1589 C C . PHE A 1 203 ? -2.424 17.719 -13.305 1 97.5 203 PHE A C 1
ATOM 1591 O O . PHE A 1 203 ? -1.585 16.812 -13.219 1 97.5 203 PHE A O 1
ATOM 1598 N N . THR A 1 204 ? -3.684 17.438 -13.172 1 96.06 204 THR A N 1
ATOM 1599 C CA . THR A 1 204 ? -4.195 16.078 -12.945 1 96.06 204 THR A CA 1
ATOM 1600 C C . THR A 1 204 ? -3.857 15.172 -14.125 1 96.06 204 THR A C 1
ATOM 1602 O O . THR A 1 204 ? -3.49 14.016 -13.938 1 96.06 204 THR A O 1
ATOM 1605 N N . ARG A 1 205 ? -4.004 15.688 -15.289 1 95.75 205 ARG A N 1
ATOM 1606 C CA . ARG A 1 205 ? -3.646 14.898 -16.469 1 95.75 205 ARG A CA 1
ATOM 1607 C C . ARG A 1 205 ? -2.15 14.602 -16.484 1 95.75 205 ARG A C 1
ATOM 1609 O O . ARG A 1 205 ? -1.736 13.492 -16.828 1 95.75 205 ARG A O 1
ATOM 1616 N N . LEU A 1 206 ? -1.302 15.586 -16.125 1 97.56 206 LEU A N 1
ATOM 1617 C CA . LEU A 1 206 ? 0.138 15.375 -16.031 1 97.56 206 LEU A CA 1
ATOM 1618 C C . LEU A 1 206 ? 0.464 14.305 -14.984 1 97.56 206 LEU A C 1
ATOM 1620 O O . LEU A 1 206 ? 1.318 13.445 -15.219 1 97.56 206 LEU A O 1
ATOM 1624 N N . LEU A 1 207 ? -0.176 14.406 -13.883 1 97.56 207 LEU A N 1
ATOM 1625 C CA . LEU A 1 207 ? 0.027 13.461 -12.789 1 97.56 207 LEU A CA 1
ATOM 1626 C C . LEU A 1 207 ? -0.224 12.031 -13.25 1 97.56 207 LEU A C 1
ATOM 1628 O O . LEU A 1 207 ? 0.652 11.172 -13.125 1 97.56 207 LEU A O 1
ATOM 1632 N N . TRP A 1 208 ? -1.333 11.797 -13.836 1 95.31 208 TRP A N 1
ATOM 1633 C CA . TRP A 1 208 ? -1.718 10.43 -14.172 1 95.31 208 TRP A CA 1
ATOM 1634 C C . TRP A 1 208 ? -0.959 9.938 -15.398 1 95.31 208 TRP A C 1
ATOM 1636 O O . TRP A 1 208 ? -0.641 8.75 -15.508 1 95.31 208 TRP A O 1
ATOM 1646 N N . SER A 1 209 ? -0.65 10.844 -16.281 1 94.62 209 SER A N 1
ATOM 1647 C CA . SER A 1 209 ? 0.195 10.453 -17.406 1 94.62 209 SER A CA 1
ATOM 1648 C C . SER A 1 209 ? 1.572 10 -16.922 1 94.62 209 SER A C 1
ATOM 1650 O O . SER A 1 209 ? 2.139 9.047 -17.453 1 94.62 209 SER A O 1
ATOM 1652 N N . THR A 1 210 ? 2.115 10.688 -15.961 1 96.25 210 THR A N 1
ATOM 1653 C CA . THR A 1 210 ? 3.412 10.328 -15.391 1 96.25 210 THR A CA 1
ATOM 1654 C C . THR A 1 210 ? 3.334 8.984 -14.68 1 96.25 210 THR A C 1
ATOM 1656 O O . THR A 1 210 ? 4.227 8.148 -14.828 1 96.25 210 THR A O 1
ATOM 1659 N N . ILE A 1 211 ? 2.307 8.703 -14.008 1 95 211 ILE A N 1
ATOM 1660 C CA . ILE A 1 211 ? 2.143 7.465 -13.242 1 95 211 ILE A CA 1
ATOM 1661 C C . ILE A 1 211 ? 1.957 6.289 -14.203 1 95 211 ILE A C 1
ATOM 1663 O O . ILE A 1 211 ? 2.543 5.223 -14.008 1 95 211 ILE A O 1
ATOM 1667 N N . THR A 1 212 ? 1.16 6.496 -15.242 1 91.12 212 THR A N 1
ATOM 1668 C CA . THR A 1 212 ? 0.865 5.43 -16.188 1 91.12 212 THR A CA 1
ATOM 1669 C C . THR A 1 212 ? 2.129 5 -16.938 1 91.12 212 THR A C 1
ATOM 1671 O O . THR A 1 212 ? 2.223 3.863 -17.406 1 91.12 212 THR A O 1
ATOM 1674 N N . SER A 1 213 ? 3.119 5.859 -17.016 1 90.5 213 SER A N 1
ATOM 1675 C CA . SER A 1 213 ? 4.363 5.547 -17.719 1 90.5 213 SER A CA 1
ATOM 1676 C C . SER A 1 213 ? 5.336 4.809 -16.797 1 90.5 213 SER A C 1
ATOM 1678 O O . SER A 1 213 ? 6.465 4.508 -17.203 1 90.5 213 SER A O 1
ATOM 1680 N N . VAL A 1 214 ? 4.93 4.457 -15.672 1 90.69 214 VAL A N 1
ATOM 1681 C CA . VAL A 1 214 ? 5.746 3.756 -14.688 1 90.69 214 VAL A CA 1
ATOM 1682 C C . VAL A 1 214 ? 7.035 4.535 -14.43 1 90.69 214 VAL A C 1
ATOM 1684 O O . VAL A 1 214 ? 8.047 4.305 -15.094 1 90.69 214 VAL A O 1
ATOM 1687 N N . PRO A 1 215 ? 7.023 5.348 -13.445 1 91.25 215 PRO A N 1
ATOM 1688 C CA . PRO A 1 215 ? 8.141 6.258 -13.195 1 91.25 215 PRO A CA 1
ATOM 1689 C C . PRO A 1 215 ? 9.43 5.523 -12.844 1 91.25 215 PRO A C 1
ATOM 1691 O O . PRO A 1 215 ? 9.398 4.516 -12.133 1 91.25 215 PRO A O 1
ATOM 1694 N N . GLN A 1 216 ? 10.57 6.062 -13.336 1 88.5 216 GLN A N 1
ATOM 1695 C CA . GLN A 1 216 ? 11.883 5.48 -13.078 1 88.5 216 GLN A CA 1
ATOM 1696 C C . GLN A 1 216 ? 12.734 6.41 -12.219 1 88.5 216 GLN A C 1
ATOM 1698 O O . GLN A 1 216 ? 13.852 6.059 -11.828 1 88.5 216 GLN A O 1
ATOM 1703 N N . ASP A 1 217 ? 12.242 7.617 -11.938 1 90.38 217 ASP A N 1
ATOM 1704 C CA . ASP A 1 217 ? 12.914 8.602 -11.094 1 90.38 217 ASP A CA 1
ATOM 1705 C C . ASP A 1 217 ? 12.141 8.836 -9.797 1 90.38 217 ASP A C 1
ATOM 1707 O O . ASP A 1 217 ? 10.938 9.07 -9.828 1 90.38 217 ASP A O 1
ATOM 1711 N N . TYR A 1 218 ? 12.875 8.766 -8.68 1 93.25 218 TYR A N 1
ATOM 1712 C CA . TYR A 1 218 ? 12.18 8.875 -7.402 1 93.25 218 TYR A CA 1
ATOM 1713 C C . TYR A 1 218 ? 11.758 10.312 -7.133 1 93.25 218 TYR A C 1
ATOM 1715 O O . TYR A 1 218 ? 11.125 10.602 -6.117 1 93.25 218 TYR A O 1
ATOM 1723 N N . ALA A 1 219 ? 12.102 11.312 -8.047 1 96.31 219 ALA A N 1
ATOM 1724 C CA . ALA A 1 219 ? 11.555 12.664 -7.941 1 96.31 219 ALA A CA 1
ATOM 1725 C C . ALA A 1 219 ? 10.031 12.648 -8.016 1 96.31 219 ALA A C 1
ATOM 1727 O O . ALA A 1 219 ? 9.359 13.516 -7.445 1 96.31 219 ALA A O 1
ATOM 1728 N N . VAL A 1 220 ? 9.547 11.672 -8.75 1 97.75 220 VAL A N 1
ATOM 1729 C CA . VAL A 1 220 ? 8.094 11.508 -8.828 1 97.75 220 VAL A CA 1
ATOM 1730 C C . VAL A 1 220 ? 7.535 11.188 -7.445 1 97.75 220 VAL A C 1
ATOM 1732 O O . VAL A 1 220 ? 6.449 11.648 -7.09 1 97.75 220 VAL A O 1
ATOM 1735 N N . VAL A 1 221 ? 8.273 10.367 -6.676 1 97.88 221 VAL A N 1
ATOM 1736 C CA . VAL A 1 221 ? 7.863 10.031 -5.32 1 97.88 221 VAL A CA 1
ATOM 1737 C C . VAL A 1 221 ? 7.812 11.297 -4.465 1 97.88 221 VAL A C 1
ATOM 1739 O O . VAL A 1 221 ? 6.895 11.469 -3.66 1 97.88 221 VAL A O 1
ATOM 1742 N N . LYS A 1 222 ? 8.766 12.188 -4.629 1 98.44 222 LYS A N 1
ATOM 1743 C CA . LYS A 1 222 ? 8.766 13.453 -3.9 1 98.44 222 LYS A CA 1
ATOM 1744 C C . LYS A 1 222 ? 7.551 14.297 -4.258 1 98.44 222 LYS A C 1
ATOM 1746 O O . LYS A 1 222 ? 6.961 14.945 -3.393 1 98.44 222 LYS A O 1
ATOM 1751 N N . ALA A 1 223 ? 7.223 14.297 -5.508 1 98.75 223 ALA A N 1
ATOM 1752 C CA . ALA A 1 223 ? 6.027 15.008 -5.945 1 98.75 223 ALA A CA 1
ATOM 1753 C C . ALA A 1 223 ? 4.777 14.445 -5.277 1 98.75 223 ALA A C 1
ATOM 1755 O O . ALA A 1 223 ? 3.908 15.203 -4.836 1 98.75 223 ALA A O 1
ATOM 1756 N N . LEU A 1 224 ? 4.684 13.141 -5.188 1 98.69 224 LEU A N 1
ATOM 1757 C CA . LEU A 1 224 ? 3.531 12.5 -4.574 1 98.69 224 LEU A CA 1
ATOM 1758 C C . LEU A 1 224 ? 3.477 12.789 -3.078 1 98.69 224 LEU A C 1
ATOM 1760 O O . LEU A 1 224 ? 2.393 12.953 -2.512 1 98.69 224 LEU A O 1
ATOM 1764 N N . CYS A 1 225 ? 4.621 12.852 -2.424 1 98.75 225 CYS A N 1
ATOM 1765 C CA . CYS A 1 225 ? 4.664 13.234 -1.018 1 98.75 225 CYS A CA 1
ATOM 1766 C C . CYS A 1 225 ? 4.051 14.609 -0.81 1 98.75 225 CYS A C 1
ATOM 1768 O O . CYS A 1 225 ? 3.244 14.805 0.102 1 98.75 225 CYS A O 1
ATOM 1770 N N . LEU A 1 226 ? 4.445 15.492 -1.658 1 98.69 226 LEU A N 1
ATOM 1771 C CA . LEU A 1 226 ? 3.926 16.844 -1.552 1 98.69 226 LEU A CA 1
ATOM 1772 C C . LEU A 1 226 ? 2.422 16.875 -1.803 1 98.69 226 LEU A C 1
ATOM 1774 O O . LEU A 1 226 ? 1.68 17.547 -1.078 1 98.69 226 LEU A O 1
ATOM 1778 N N . LEU A 1 227 ? 2.021 16.141 -2.771 1 98.31 227 LEU A N 1
ATOM 1779 C CA . LEU A 1 227 ? 0.612 16.141 -3.143 1 98.31 227 LEU A CA 1
ATOM 1780 C C . LEU A 1 227 ? -0.236 15.5 -2.047 1 98.31 227 LEU A C 1
ATOM 1782 O O . LEU A 1 227 ? -1.367 15.93 -1.805 1 98.31 227 LEU A O 1
ATOM 1786 N N . CYS A 1 228 ? 0.251 14.461 -1.443 1 98.38 228 CYS A N 1
ATOM 1787 C CA . CYS A 1 228 ? -0.479 13.812 -0.361 1 98.38 228 CYS A CA 1
ATOM 1788 C C . CYS A 1 228 ? -0.52 14.695 0.879 1 98.38 228 CYS A C 1
ATOM 1790 O O . CYS A 1 228 ? -1.449 14.602 1.683 1 98.38 228 CYS A O 1
ATOM 1792 N N . THR A 1 229 ? 0.476 15.523 1.066 1 98.62 229 THR A N 1
ATOM 1793 C CA . THR A 1 229 ? 0.531 16.453 2.193 1 98.62 229 THR A CA 1
ATOM 1794 C C . THR A 1 229 ? -0.404 17.641 1.967 1 98.62 229 THR A C 1
ATOM 1796 O O . THR A 1 229 ? -1.062 18.094 2.9 1 98.62 229 THR A O 1
ATOM 1799 N N . TRP A 1 230 ? -0.403 18.125 0.751 1 98.12 230 TRP A N 1
ATOM 1800 C CA . TRP A 1 230 ? -1.31 19.188 0.332 1 98.12 230 TRP A CA 1
ATOM 1801 C C . TRP A 1 230 ? -2.115 18.766 -0.893 1 98.12 230 TRP A C 1
ATOM 1803 O O . TRP A 1 230 ? -1.831 19.203 -2.01 1 98.12 230 TRP A O 1
ATOM 1813 N N . PRO A 1 231 ? -3.16 17.969 -0.678 1 96.38 231 PRO A N 1
ATOM 1814 C CA . PRO A 1 231 ? -3.951 17.484 -1.812 1 96.38 231 PRO A CA 1
ATOM 1815 C C . PRO A 1 231 ? -4.73 18.594 -2.504 1 96.38 231 PRO A C 1
ATOM 1817 O O . PRO A 1 231 ? -4.949 19.656 -1.916 1 96.38 231 PRO A O 1
ATOM 1820 N N . LEU A 1 232 ? -5.105 18.344 -3.787 1 94.56 232 LEU A N 1
ATOM 1821 C CA . LEU A 1 232 ? -5.973 19.281 -4.492 1 94.56 232 LEU A CA 1
ATOM 1822 C C . LEU A 1 232 ? -7.328 19.406 -3.805 1 94.56 232 LEU A C 1
ATOM 1824 O O . LEU A 1 232 ? -7.852 18.406 -3.291 1 94.56 232 LEU A O 1
ATOM 1828 N N . PRO A 1 233 ? -7.805 20.562 -3.75 1 91.25 233 PRO A N 1
ATOM 1829 C CA . PRO A 1 233 ? -9.102 20.75 -3.094 1 91.25 233 PRO A CA 1
ATOM 1830 C C . PRO A 1 233 ? -10.219 19.953 -3.775 1 91.25 233 PRO A C 1
ATOM 1832 O O . PRO A 1 233 ? -10.234 19.828 -5.004 1 91.25 233 PRO A O 1
ATOM 1835 N N . THR A 1 234 ? -10.961 19.297 -2.967 1 86.56 234 THR A N 1
ATOM 1836 C CA . THR A 1 234 ? -12.102 18.531 -3.459 1 86.56 234 THR A CA 1
ATOM 1837 C C . THR A 1 234 ? -13.375 18.906 -2.699 1 86.56 234 THR A C 1
ATOM 1839 O O . THR A 1 234 ? -13.305 19.375 -1.561 1 86.56 234 THR A O 1
ATOM 1842 N N . THR A 1 235 ? -14.492 18.797 -3.344 1 79.19 235 THR A N 1
ATOM 1843 C CA . THR A 1 235 ? -15.773 19.109 -2.723 1 79.19 235 THR A CA 1
ATOM 1844 C C . THR A 1 235 ? -16.359 17.891 -2.033 1 79.19 235 THR A C 1
ATOM 1846 O O . THR A 1 235 ? -17.188 18.016 -1.126 1 79.19 235 THR A O 1
ATOM 1849 N N . SER A 1 236 ? -15.93 16.75 -2.584 1 80.25 236 SER A N 1
ATOM 1850 C CA . SER A 1 236 ? -16.484 15.516 -2.031 1 80.25 236 SER A CA 1
ATOM 1851 C C . SER A 1 236 ? -15.391 14.516 -1.681 1 80.25 236 SER A C 1
ATOM 1853 O O . SER A 1 236 ? -14.32 14.523 -2.299 1 80.25 236 SER A O 1
ATOM 1855 N N . GLN A 1 237 ? -15.672 13.711 -0.603 1 80.19 237 GLN A N 1
ATOM 1856 C CA . GLN A 1 237 ? -14.727 12.672 -0.19 1 80.19 237 GLN A CA 1
ATOM 1857 C C . GLN A 1 237 ? -14.633 11.57 -1.24 1 80.19 237 GLN A C 1
ATOM 1859 O O . GLN A 1 237 ? -13.602 10.906 -1.354 1 80.19 237 GLN A O 1
ATOM 1864 N N . ARG A 1 238 ? -15.641 11.383 -2.104 1 79.88 238 ARG A N 1
ATOM 1865 C CA . ARG A 1 238 ? -15.688 10.336 -3.117 1 79.88 238 ARG A CA 1
ATOM 1866 C C . ARG A 1 238 ? -14.695 10.617 -4.238 1 79.88 238 ARG A C 1
ATOM 1868 O O . ARG A 1 238 ? -14.289 9.703 -4.957 1 79.88 238 ARG A O 1
ATOM 1875 N N . LYS A 1 239 ? -14.391 11.867 -4.297 1 84.25 239 LYS A N 1
ATOM 1876 C CA . LYS A 1 239 ? -13.477 12.258 -5.367 1 84.25 239 LYS A CA 1
ATOM 1877 C C . LYS A 1 239 ? -12.047 12.406 -4.848 1 84.25 239 LYS A C 1
ATOM 1879 O O . LYS A 1 239 ? -11.133 12.719 -5.613 1 84.25 239 LYS A O 1
ATOM 1884 N N . ASP A 1 240 ? -11.906 12.203 -3.594 1 90.56 240 ASP A N 1
ATOM 1885 C CA . ASP A 1 240 ? -10.586 12.352 -2.986 1 90.56 240 ASP A CA 1
ATOM 1886 C C . ASP A 1 240 ? -9.68 11.172 -3.33 1 90.56 240 ASP A C 1
ATOM 1888 O O . ASP A 1 240 ? -9.922 10.047 -2.881 1 90.56 240 ASP A O 1
ATOM 1892 N N . ALA A 1 241 ? -8.641 11.406 -4.062 1 94.25 241 ALA A N 1
ATOM 1893 C CA . ALA A 1 241 ? -7.738 10.352 -4.52 1 94.25 241 ALA A CA 1
ATOM 1894 C C . ALA A 1 241 ? -6.492 10.273 -3.637 1 94.25 241 ALA A C 1
ATOM 1896 O O . ALA A 1 241 ? -5.539 9.562 -3.961 1 94.25 241 ALA A O 1
ATOM 1897 N N . THR A 1 242 ? -6.461 10.961 -2.533 1 96.5 242 THR A N 1
ATOM 1898 C CA . THR A 1 242 ? -5.254 11.094 -1.729 1 96.5 242 THR A CA 1
ATOM 1899 C C . THR A 1 242 ? -4.809 9.742 -1.188 1 96.5 242 THR A C 1
ATOM 1901 O O . THR A 1 242 ? -3.627 9.398 -1.258 1 96.5 242 THR A O 1
ATOM 1904 N N . PHE A 1 243 ? -5.738 8.93 -0.625 1 96.31 243 PHE A N 1
ATOM 1905 C CA . PHE A 1 243 ? -5.391 7.633 -0.056 1 96.31 243 PHE A CA 1
ATOM 1906 C C . PHE A 1 243 ? -4.832 6.703 -1.128 1 96.31 243 PHE A C 1
ATOM 1908 O O . PHE A 1 243 ? -3.861 5.98 -0.89 1 96.31 243 PHE A O 1
ATOM 1915 N N . MET A 1 244 ? -5.402 6.723 -2.328 1 96.44 244 MET A N 1
ATOM 1916 C CA . MET A 1 244 ? -4.922 5.934 -3.461 1 96.44 244 MET A CA 1
ATOM 1917 C C . MET A 1 244 ? -3.525 6.383 -3.881 1 96.44 244 MET A C 1
ATOM 1919 O O . MET A 1 244 ? -2.645 5.551 -4.113 1 96.44 244 MET A O 1
ATOM 1923 N N . LEU A 1 245 ? -3.367 7.676 -3.971 1 97.44 245 LEU A N 1
ATOM 1924 C CA . LEU A 1 245 ? -2.08 8.227 -4.379 1 97.44 245 LEU A CA 1
ATOM 1925 C C . LEU A 1 245 ? -1 7.902 -3.354 1 97.44 245 LEU A C 1
ATOM 1927 O O . LEU A 1 245 ? 0.162 7.695 -3.713 1 97.44 245 LEU A O 1
ATOM 1931 N N . CYS A 1 246 ? -1.385 7.922 -2.123 1 97.75 246 CYS A N 1
ATOM 1932 C CA . CYS A 1 246 ? -0.451 7.555 -1.064 1 97.75 246 CYS A CA 1
ATOM 1933 C C . CYS A 1 246 ? 0.037 6.121 -1.241 1 97.75 246 CYS A C 1
ATOM 1935 O O . CYS A 1 246 ? 1.22 5.836 -1.049 1 97.75 246 CYS A O 1
ATOM 1937 N N . GLY A 1 247 ? -0.881 5.195 -1.56 1 97 247 GLY A N 1
ATOM 1938 C CA . GLY A 1 247 ? -0.481 3.832 -1.866 1 97 247 GLY A CA 1
ATOM 1939 C C . GLY A 1 247 ? 0.479 3.742 -3.037 1 97 247 GLY A C 1
ATOM 1940 O O . GLY A 1 247 ? 1.47 3.012 -2.98 1 97 247 GLY A O 1
ATOM 1941 N N . LEU A 1 248 ? 0.171 4.453 -4.07 1 97.25 248 LEU A N 1
ATOM 1942 C CA . LEU A 1 248 ? 1.046 4.492 -5.238 1 97.25 248 LEU A CA 1
ATOM 1943 C C . LEU A 1 248 ? 2.428 5.016 -4.863 1 97.25 248 LEU A C 1
ATOM 1945 O O . LEU A 1 248 ? 3.441 4.512 -5.352 1 97.25 248 LEU A O 1
ATOM 1949 N N . MET A 1 249 ? 2.43 6.066 -4.07 1 98.19 249 MET A N 1
ATOM 1950 C CA . MET A 1 249 ? 3.682 6.633 -3.58 1 98.19 249 MET A CA 1
ATOM 1951 C C . MET A 1 249 ? 4.555 5.555 -2.949 1 98.19 249 MET A C 1
ATOM 1953 O O . MET A 1 249 ? 5.73 5.422 -3.291 1 98.19 249 MET A O 1
ATOM 1957 N N . MET A 1 250 ? 3.963 4.707 -2.121 1 97.75 250 MET A N 1
ATOM 1958 C CA . MET A 1 250 ? 4.715 3.664 -1.431 1 97.75 250 MET A CA 1
ATOM 1959 C C . MET A 1 250 ? 5.172 2.584 -2.408 1 97.75 250 MET A C 1
ATOM 1961 O O . MET A 1 250 ? 6.309 2.119 -2.338 1 97.75 250 MET A O 1
ATOM 1965 N N . GLN A 1 251 ? 4.324 2.182 -3.314 1 97.19 251 GLN A N 1
ATOM 1966 C CA . GLN A 1 251 ? 4.652 1.137 -4.277 1 97.19 251 GLN A CA 1
ATOM 1967 C C . GLN A 1 251 ? 5.793 1.573 -5.195 1 97.19 251 GLN A C 1
ATOM 1969 O O . GLN A 1 251 ? 6.738 0.815 -5.426 1 97.19 251 GLN A O 1
ATOM 1974 N N . ILE A 1 252 ? 5.676 2.771 -5.699 1 96.44 252 ILE A N 1
ATOM 1975 C CA . ILE A 1 252 ? 6.703 3.279 -6.602 1 96.44 252 ILE A CA 1
ATOM 1976 C C . ILE A 1 252 ? 8.023 3.416 -5.852 1 96.44 252 ILE A C 1
ATOM 1978 O O . ILE A 1 252 ? 9.086 3.107 -6.395 1 96.44 252 ILE A O 1
ATOM 1982 N N . SER A 1 253 ? 7.973 3.889 -4.59 1 96.38 253 SER A N 1
ATOM 1983 C CA . SER A 1 253 ? 9.18 4.008 -3.779 1 96.38 253 SER A CA 1
ATOM 1984 C C . SER A 1 253 ? 9.867 2.656 -3.619 1 96.38 253 SER A C 1
ATOM 1986 O O . SER A 1 253 ? 11.094 2.564 -3.715 1 96.38 253 SER A O 1
ATOM 1988 N N . MET A 1 254 ? 9.125 1.618 -3.393 1 95.12 254 MET A N 1
ATOM 1989 C CA . MET A 1 254 ? 9.688 0.285 -3.219 1 95.12 254 MET A CA 1
ATOM 1990 C C . MET A 1 254 ? 10.227 -0.254 -4.543 1 95.12 254 MET A C 1
ATOM 1992 O O . MET A 1 254 ? 11.281 -0.886 -4.574 1 95.12 254 MET A O 1
ATOM 1996 N N . GLN A 1 255 ? 9.453 0.002 -5.562 1 93.12 255 GLN A N 1
ATOM 1997 C CA . GLN A 1 255 ? 9.891 -0.454 -6.879 1 93.12 255 GLN A CA 1
ATOM 1998 C C . GLN A 1 255 ? 11.242 0.149 -7.246 1 93.12 255 GLN A C 1
ATOM 2000 O O . GLN A 1 255 ? 12.047 -0.487 -7.934 1 93.12 255 GLN A O 1
ATOM 2005 N N . LEU A 1 256 ? 11.461 1.373 -6.809 1 91.56 256 LEU A N 1
ATOM 2006 C CA . LEU A 1 256 ? 12.695 2.076 -7.117 1 91.56 256 LEU A CA 1
ATOM 2007 C C . LEU A 1 256 ? 13.766 1.783 -6.066 1 91.56 256 LEU A C 1
ATOM 2009 O O . LEU A 1 256 ? 14.867 2.326 -6.129 1 91.56 256 LEU A O 1
ATOM 2013 N N . GLY A 1 257 ? 13.461 0.998 -5.066 1 91.81 257 GLY A N 1
ATOM 2014 C CA . GLY A 1 257 ? 14.43 0.521 -4.09 1 91.81 257 GLY A CA 1
ATOM 2015 C C . GLY A 1 257 ? 14.742 1.542 -3.014 1 91.81 257 GLY A C 1
ATOM 2016 O O . GLY A 1 257 ? 15.812 1.511 -2.416 1 91.81 257 GLY A O 1
ATOM 2017 N N . LEU A 1 258 ? 13.805 2.469 -2.736 1 93.38 258 LEU A N 1
ATOM 2018 C CA . LEU A 1 258 ? 14.055 3.479 -1.712 1 93.38 258 LEU A CA 1
ATOM 2019 C C . LEU A 1 258 ? 14.086 2.848 -0.324 1 93.38 258 LEU A C 1
ATOM 2021 O O . LEU A 1 258 ? 14.68 3.402 0.603 1 93.38 258 LEU A O 1
ATOM 2025 N N . HIS A 1 259 ? 13.445 1.684 -0.146 1 92.12 259 HIS A N 1
ATOM 2026 C CA . HIS A 1 259 ? 13.43 1.014 1.149 1 92.12 259 HIS A CA 1
ATOM 2027 C C . HIS A 1 259 ? 14.766 0.348 1.446 1 92.12 259 HIS A C 1
ATOM 2029 O O . HIS A 1 259 ? 15.023 -0.068 2.58 1 92.12 259 HIS A O 1
ATOM 2035 N N . ARG A 1 260 ? 15.562 0.201 0.43 1 89.19 260 ARG A N 1
ATOM 2036 C CA . ARG A 1 260 ? 16.938 -0.26 0.545 1 89.19 260 ARG A CA 1
ATOM 2037 C C . ARG A 1 260 ? 17.906 0.74 -0.082 1 89.19 260 ARG A C 1
ATOM 2039 O O . ARG A 1 260 ? 18.547 0.444 -1.095 1 89.19 260 ARG A O 1
ATOM 2046 N N . PRO A 1 261 ? 18.141 1.841 0.547 1 78.19 261 PRO A N 1
ATOM 2047 C CA . PRO A 1 261 ? 18.812 2.971 -0.098 1 78.19 261 PRO A CA 1
ATOM 2048 C C . PRO A 1 261 ? 20.297 2.715 -0.341 1 78.19 261 PRO A C 1
ATOM 2050 O O . PRO A 1 261 ? 20.875 3.277 -1.271 1 78.19 261 PRO A O 1
ATOM 2053 N N . VAL A 1 262 ? 20.922 1.923 0.509 1 78 262 VAL A N 1
ATOM 2054 C CA . VAL A 1 262 ? 22.359 1.668 0.358 1 78 262 VAL A CA 1
ATOM 2055 C C . VAL A 1 262 ? 22.594 0.762 -0.848 1 78 262 VAL A C 1
ATOM 2057 O O . VAL A 1 262 ? 23.609 0.892 -1.539 1 78 262 VAL A O 1
ATOM 2060 N N . GLN A 1 263 ? 21.641 -0.084 -1.084 1 79.19 263 GLN A N 1
ATOM 2061 C CA . GLN A 1 263 ? 21.75 -1.01 -2.205 1 79.19 263 GLN A CA 1
ATOM 2062 C C . GLN A 1 263 ? 20.828 -0.613 -3.348 1 79.19 263 GLN A C 1
ATOM 2064 O O . GLN A 1 263 ? 20.172 -1.469 -3.945 1 79.19 263 GLN A O 1
ATOM 2069 N N . ALA A 1 264 ? 20.875 0.645 -3.641 1 76.69 264 ALA A N 1
ATOM 2070 C CA . ALA A 1 264 ? 19.922 1.156 -4.633 1 76.69 264 ALA A CA 1
ATOM 2071 C C . ALA A 1 264 ? 20.203 0.56 -6.012 1 76.69 264 ALA A C 1
ATOM 2073 O O . ALA A 1 264 ? 19.297 0.421 -6.828 1 76.69 264 ALA A O 1
ATOM 2074 N N . GLU A 1 265 ? 21.359 0.125 -6.207 1 77.5 265 GLU A N 1
ATOM 2075 C CA . GLU A 1 265 ? 21.766 -0.381 -7.516 1 77.5 265 GLU A CA 1
ATOM 2076 C C . GLU A 1 265 ? 21.094 -1.717 -7.82 1 77.5 265 GLU A C 1
ATOM 2078 O O . GLU A 1 265 ? 21.031 -2.137 -8.977 1 77.5 265 GLU A O 1
ATOM 2083 N N . GLU A 1 266 ? 20.609 -2.293 -6.816 1 79 266 GLU A N 1
ATOM 2084 C CA . GLU A 1 266 ? 19.969 -3.586 -7.012 1 79 266 GLU A CA 1
ATOM 2085 C C . GLU A 1 266 ? 18.562 -3.416 -7.602 1 79 266 GLU A C 1
ATOM 2087 O O . GLU A 1 266 ? 17.969 -4.383 -8.07 1 79 266 GLU A O 1
ATOM 2092 N N . PHE A 1 267 ? 18.094 -2.186 -7.52 1 81.62 267 PHE A N 1
ATOM 2093 C CA . PHE A 1 267 ? 16.734 -1.929 -7.98 1 81.62 267 PHE A CA 1
ATOM 2094 C C . PHE A 1 267 ? 16.75 -1.094 -9.258 1 81.62 267 PHE A C 1
ATOM 2096 O O . PHE A 1 267 ? 15.703 -0.895 -9.883 1 81.62 267 PHE A O 1
ATOM 2103 N N . THR A 1 268 ? 17.828 -0.481 -9.477 1 70.94 268 THR A N 1
ATOM 2104 C CA . THR A 1 268 ? 17.922 0.36 -10.664 1 70.94 268 THR A CA 1
ATOM 2105 C C . THR A 1 268 ? 19.156 -0.007 -11.484 1 70.94 268 THR A C 1
ATOM 2107 O O . THR A 1 268 ? 20.094 -0.604 -10.961 1 70.94 268 THR A O 1
ATOM 2110 N N . THR A 1 269 ? 18.969 0.204 -12.695 1 62.38 269 THR A N 1
ATOM 2111 C CA . THR A 1 269 ? 20.078 -0.102 -13.586 1 62.38 269 THR A CA 1
ATOM 2112 C C . THR A 1 269 ? 21.094 1.044 -13.609 1 62.38 269 THR A C 1
ATOM 2114 O O . THR A 1 269 ? 22.172 0.909 -14.172 1 62.38 269 THR A O 1
ATOM 2117 N N . PHE A 1 270 ? 20.609 2.102 -12.867 1 59.25 270 PHE A N 1
ATOM 2118 C CA . PHE A 1 270 ? 21.469 3.287 -12.945 1 59.25 270 PHE A CA 1
ATOM 2119 C C . PHE A 1 270 ? 22.484 3.293 -11.828 1 59.25 270 PHE A C 1
ATOM 2121 O O . PHE A 1 270 ? 22.234 2.775 -10.734 1 59.25 270 PHE A O 1
ATOM 2128 N N . ARG A 1 271 ? 23.734 3.502 -12.25 1 58.97 271 ARG A N 1
ATOM 2129 C CA . ARG A 1 271 ? 24.75 3.641 -11.211 1 58.97 271 ARG A CA 1
ATOM 2130 C C . ARG A 1 271 ? 24.453 4.816 -10.297 1 58.97 271 ARG A C 1
ATOM 2132 O O . ARG A 1 271 ? 24.109 5.906 -10.766 1 58.97 271 ARG A O 1
ATOM 2139 N N . ILE A 1 272 ? 24.203 4.391 -9.062 1 62.22 272 ILE A N 1
ATOM 2140 C CA . ILE A 1 272 ? 23.953 5.43 -8.078 1 62.22 272 ILE A CA 1
ATOM 2141 C C . ILE A 1 272 ? 25.25 5.859 -7.418 1 62.22 272 ILE A C 1
ATOM 2143 O O . ILE A 1 272 ? 25.969 5.031 -6.844 1 62.22 272 ILE A O 1
ATOM 2147 N N . GLY A 1 273 ? 26.031 6.613 -8.156 1 56.62 273 GLY A N 1
ATOM 2148 C CA . GLY A 1 273 ? 27.391 6.988 -7.852 1 56.62 273 GLY A CA 1
ATOM 2149 C C . GLY A 1 273 ? 27.594 7.438 -6.414 1 56.62 273 GLY A C 1
ATOM 2150 O O . GLY A 1 273 ? 28.562 7.055 -5.762 1 56.62 273 GLY A O 1
ATOM 2151 N N . HIS A 1 274 ? 26.953 8.602 -5.891 1 63.78 274 HIS A N 1
ATOM 2152 C CA . HIS A 1 274 ? 27.562 9.469 -4.883 1 63.78 274 HIS A CA 1
ATOM 2153 C C . HIS A 1 274 ? 26.812 9.383 -3.561 1 63.78 274 HIS A C 1
ATOM 2155 O O . HIS A 1 274 ? 25.625 9.016 -3.535 1 63.78 274 HIS A O 1
ATOM 2161 N N . SER A 1 275 ? 27.531 9.398 -2.547 1 69.12 275 SER A N 1
ATOM 2162 C CA . SER A 1 275 ? 27.078 9.484 -1.163 1 69.12 275 SER A CA 1
ATOM 2163 C C . SER A 1 275 ? 25.875 10.422 -1.035 1 69.12 275 SER A C 1
ATOM 2165 O O . SER A 1 275 ? 24.938 10.141 -0.285 1 69.12 275 SER A O 1
ATOM 2167 N N . GLU A 1 276 ? 25.938 11.359 -1.886 1 73.56 276 GLU A N 1
ATOM 2168 C CA . GLU A 1 276 ? 24.875 12.352 -1.79 1 73.56 276 GLU A CA 1
ATOM 2169 C C . GLU A 1 276 ? 23.562 11.789 -2.318 1 73.56 276 GLU A C 1
ATOM 2171 O O . GLU A 1 276 ? 22.484 12.094 -1.788 1 73.56 276 GLU A O 1
ATOM 2176 N N . ALA A 1 277 ? 23.656 10.945 -3.197 1 81.75 277 ALA A N 1
ATOM 2177 C CA . ALA A 1 277 ? 22.469 10.328 -3.762 1 81.75 277 ALA A CA 1
ATOM 2178 C C . ALA A 1 277 ? 21.828 9.352 -2.773 1 81.75 277 ALA A C 1
ATOM 2180 O O . ALA A 1 277 ? 20.609 9.273 -2.668 1 81.75 277 ALA A O 1
ATOM 2181 N N . VAL A 1 278 ? 22.703 8.797 -2.004 1 86.25 278 VAL A N 1
ATOM 2182 C CA . VAL A 1 278 ? 22.203 7.844 -1.012 1 86.25 278 VAL A CA 1
ATOM 2183 C C . VAL A 1 278 ? 21.484 8.594 0.101 1 86.25 278 VAL A C 1
ATOM 2185 O O . VAL A 1 278 ? 20.422 8.164 0.554 1 86.25 278 VAL A O 1
ATOM 2188 N N . LYS A 1 279 ? 22.047 9.719 0.5 1 88.06 279 LYS A N 1
ATOM 2189 C CA . LYS A 1 279 ? 21.422 10.523 1.549 1 88.06 279 LYS A CA 1
ATOM 2190 C C . LYS A 1 279 ? 20.062 11.047 1.106 1 88.06 279 LYS A C 1
ATOM 2192 O O . LYS A 1 279 ? 19.109 11.031 1.884 1 88.06 279 LYS A O 1
ATOM 2197 N N . ASP A 1 280 ? 19.984 11.523 -0.085 1 91.88 280 ASP A N 1
ATOM 2198 C CA . ASP A 1 280 ? 18.734 12.039 -0.616 1 91.88 280 ASP A CA 1
ATOM 2199 C C . ASP A 1 280 ? 17.688 10.93 -0.717 1 91.88 280 ASP A C 1
ATOM 2201 O O . ASP A 1 280 ? 16.5 11.164 -0.475 1 91.88 280 ASP A O 1
ATOM 2205 N N . ARG A 1 281 ? 18.078 9.75 -1.108 1 92.31 281 ARG A N 1
ATOM 2206 C CA . ARG A 1 281 ? 17.188 8.602 -1.188 1 92.31 281 ARG A CA 1
ATOM 2207 C C . ARG A 1 281 ? 16.672 8.219 0.194 1 92.31 281 ARG A C 1
ATOM 2209 O O . ARG A 1 281 ? 15.484 7.93 0.361 1 92.31 281 ARG A O 1
ATOM 2216 N N . LEU A 1 282 ? 17.609 8.242 1.126 1 92.88 282 LEU A N 1
ATOM 2217 C CA . LEU A 1 282 ? 17.219 7.91 2.494 1 92.88 282 LEU A CA 1
ATOM 2218 C C . LEU A 1 282 ? 16.25 8.938 3.055 1 92.88 282 LEU A C 1
ATOM 2220 O O . LEU A 1 282 ? 15.266 8.578 3.701 1 92.88 282 LEU A O 1
ATOM 2224 N N . GLN A 1 283 ? 16.516 10.172 2.826 1 94.56 283 GLN A N 1
ATOM 2225 C CA . GLN A 1 283 ? 15.633 11.234 3.281 1 94.56 283 GLN A CA 1
ATOM 2226 C C . GLN A 1 283 ? 14.242 11.094 2.656 1 94.56 283 GLN A C 1
ATOM 2228 O O . GLN A 1 283 ? 13.234 11.281 3.33 1 94.56 283 GLN A O 1
ATOM 2233 N N . THR A 1 284 ? 14.211 10.805 1.394 1 96.25 284 THR A N 1
ATOM 2234 C CA . THR A 1 284 ? 12.945 10.625 0.691 1 96.25 284 THR A CA 1
ATOM 2235 C C . THR A 1 284 ? 12.172 9.445 1.27 1 96.25 284 THR A C 1
ATOM 2237 O O . THR A 1 284 ? 10.953 9.531 1.453 1 96.25 284 THR A O 1
ATOM 2240 N N . TRP A 1 285 ? 12.867 8.328 1.574 1 96.31 285 TRP A N 1
ATOM 2241 C CA . TRP A 1 285 ? 12.219 7.152 2.148 1 96.31 285 TRP A CA 1
ATOM 2242 C C . TRP A 1 285 ? 11.633 7.473 3.52 1 96.31 285 TRP A C 1
ATOM 2244 O O . TRP A 1 285 ? 10.508 7.07 3.832 1 96.31 285 TRP A O 1
ATOM 2254 N N . VAL A 1 286 ? 12.359 8.266 4.32 1 96.62 286 VAL A N 1
ATOM 2255 C CA . VAL A 1 286 ? 11.891 8.68 5.637 1 96.62 286 VAL A CA 1
ATOM 2256 C C . VAL A 1 286 ? 10.609 9.5 5.496 1 96.62 286 VAL A C 1
ATOM 2258 O O . VAL A 1 286 ? 9.617 9.227 6.176 1 96.62 286 VAL A O 1
ATOM 2261 N N . VAL A 1 287 ? 10.648 10.438 4.629 1 97.81 287 VAL A N 1
ATOM 2262 C CA . VAL A 1 287 ? 9.516 11.352 4.465 1 97.81 287 VAL A CA 1
ATOM 2263 C C . VAL A 1 287 ? 8.32 10.594 3.891 1 97.81 287 VAL A C 1
ATOM 2265 O O . VAL A 1 287 ? 7.176 10.867 4.254 1 97.81 287 VAL A O 1
ATOM 2268 N N . CYS A 1 288 ? 8.57 9.633 2.998 1 97.75 288 CYS A N 1
ATOM 2269 C CA . CYS A 1 288 ? 7.504 8.805 2.439 1 97.75 288 CYS A CA 1
ATOM 2270 C C . CYS A 1 288 ? 6.73 8.094 3.541 1 97.75 288 CYS A C 1
ATOM 2272 O O . CYS A 1 288 ? 5.5 8.055 3.516 1 97.75 288 CYS A O 1
ATOM 2274 N N . ASN A 1 289 ? 7.43 7.535 4.441 1 98.19 289 ASN A N 1
ATOM 2275 C CA . ASN A 1 289 ? 6.773 6.824 5.535 1 98.19 289 ASN A CA 1
ATOM 2276 C C . ASN A 1 289 ? 6.027 7.785 6.457 1 98.19 289 ASN A C 1
ATOM 2278 O O . ASN A 1 289 ? 4.949 7.461 6.953 1 98.19 289 ASN A O 1
ATOM 2282 N N . ILE A 1 290 ? 6.605 8.961 6.695 1 98.38 290 ILE A N 1
ATOM 2283 C CA . ILE A 1 290 ? 5.949 9.969 7.52 1 98.38 290 ILE A CA 1
ATOM 2284 C C . ILE A 1 290 ? 4.621 10.375 6.879 1 98.38 290 ILE A C 1
ATOM 2286 O O . ILE A 1 290 ? 3.586 10.398 7.551 1 98.38 290 ILE A O 1
ATOM 2290 N N . VAL A 1 291 ? 4.684 10.641 5.605 1 98.69 291 VAL A N 1
ATOM 2291 C CA . VAL A 1 291 ? 3.494 11.086 4.887 1 98.69 291 VAL A CA 1
ATOM 2292 C C . VAL A 1 291 ? 2.471 9.953 4.84 1 98.69 291 VAL A C 1
ATOM 2294 O O . VAL A 1 291 ? 1.271 10.18 5.012 1 98.69 291 VAL A O 1
ATOM 2297 N N . ALA A 1 292 ? 2.93 8.727 4.59 1 98.5 292 ALA A N 1
ATOM 2298 C CA . ALA A 1 292 ? 2.029 7.582 4.559 1 98.5 292 ALA A CA 1
ATOM 2299 C C . ALA A 1 292 ? 1.317 7.402 5.895 1 98.5 292 ALA A C 1
ATOM 2301 O O . ALA A 1 292 ? 0.121 7.105 5.934 1 98.5 292 ALA A O 1
ATOM 2302 N N . GLN A 1 293 ? 2.021 7.59 6.965 1 98.44 293 GLN A N 1
ATOM 2303 C CA . GLN A 1 293 ? 1.431 7.488 8.297 1 98.44 293 GLN A CA 1
ATOM 2304 C C . GLN A 1 293 ? 0.388 8.578 8.516 1 98.44 293 GLN A C 1
ATOM 2306 O O . GLN A 1 293 ? -0.694 8.312 9.047 1 98.44 293 GLN A O 1
ATOM 2311 N N . ASN A 1 294 ? 0.752 9.789 8.117 1 98.62 294 ASN A N 1
ATOM 2312 C CA . ASN A 1 294 ? -0.157 10.922 8.266 1 98.62 294 ASN A CA 1
ATOM 2313 C C . ASN A 1 294 ? -1.472 10.688 7.527 1 98.62 294 ASN A C 1
ATOM 2315 O O . ASN A 1 294 ? -2.549 10.906 8.086 1 98.62 294 ASN A O 1
ATOM 2319 N N . VAL A 1 295 ? -1.36 10.234 6.328 1 98.25 295 VAL A N 1
ATOM 2320 C CA . VAL A 1 295 ? -2.551 10.039 5.508 1 98.25 295 VAL A CA 1
ATOM 2321 C C . VAL A 1 295 ? -3.41 8.922 6.102 1 98.25 295 VAL A C 1
ATOM 2323 O O . VAL A 1 295 ? -4.629 9.07 6.234 1 98.25 295 VAL A O 1
ATOM 2326 N N . ALA A 1 296 ? -2.775 7.855 6.477 1 97.56 296 ALA A N 1
ATOM 2327 C CA . ALA A 1 296 ? -3.52 6.723 7.023 1 97.56 296 ALA A CA 1
ATOM 2328 C C . ALA A 1 296 ? -4.215 7.105 8.328 1 97.56 296 ALA A C 1
ATOM 2330 O O . ALA A 1 296 ? -5.402 6.82 8.508 1 97.56 296 ALA A O 1
ATOM 2331 N N . THR A 1 297 ? -3.533 7.762 9.242 1 97.94 297 THR A N 1
ATOM 2332 C CA . THR A 1 297 ? -4.105 8.164 10.523 1 97.94 297 THR A CA 1
ATOM 2333 C C . THR A 1 297 ? -5.254 9.148 10.32 1 97.94 297 THR A C 1
ATOM 2335 O O . THR A 1 297 ? -6.32 9 10.922 1 97.94 297 THR A O 1
ATOM 2338 N N . GLY A 1 298 ? -5.008 10.078 9.469 1 97.12 298 GLY A N 1
ATOM 2339 C CA . GLY A 1 298 ? -6.012 11.102 9.242 1 97.12 298 GLY A CA 1
ATOM 2340 C C . GLY A 1 298 ? -7.273 10.578 8.578 1 97.12 298 GLY A C 1
ATOM 2341 O O . GLY A 1 298 ? -8.367 11.094 8.812 1 97.12 298 GLY A O 1
ATOM 2342 N N . TYR A 1 299 ? -7.129 9.562 7.766 1 95.06 299 TYR A N 1
ATOM 2343 C CA . TYR A 1 299 ? -8.273 9.031 7.039 1 95.06 299 TYR A CA 1
ATOM 2344 C C . TYR A 1 299 ? -8.891 7.848 7.777 1 95.06 299 TYR A C 1
ATOM 2346 O O . TYR A 1 299 ? -9.898 7.293 7.344 1 95.06 299 TYR A O 1
ATOM 2354 N N . GLY A 1 300 ? -8.336 7.496 8.914 1 95.12 300 GLY A N 1
ATOM 2355 C CA . GLY A 1 300 ? -8.844 6.355 9.656 1 95.12 300 GLY A CA 1
ATOM 2356 C C . GLY A 1 300 ? -8.68 5.039 8.922 1 95.12 300 GLY A C 1
ATOM 2357 O O . GLY A 1 300 ? -9.617 4.238 8.859 1 95.12 300 GLY A O 1
ATOM 2358 N N . GLN A 1 301 ? -7.551 4.859 8.273 1 94.94 301 GLN A N 1
ATOM 2359 C CA . GLN A 1 301 ? -7.215 3.66 7.512 1 94.94 301 GLN A CA 1
ATOM 2360 C C . GLN A 1 301 ? -5.938 3.018 8.039 1 94.94 301 GLN A C 1
ATOM 2362 O O . GLN A 1 301 ? -5.125 3.678 8.695 1 94.94 301 GLN A O 1
ATOM 2367 N N . PRO A 1 302 ? -5.77 1.698 7.824 1 93.38 302 PRO A N 1
ATOM 2368 C CA . PRO A 1 302 ? -4.496 1.078 8.203 1 93.38 302 PRO A CA 1
ATOM 2369 C C . PRO A 1 302 ? -3.312 1.639 7.422 1 93.38 302 PRO A C 1
ATOM 2371 O O . PRO A 1 302 ? -3.42 1.875 6.215 1 93.38 302 PRO A O 1
ATOM 2374 N N . PRO A 1 303 ? -2.293 1.877 8.117 1 93.69 303 PRO A N 1
ATOM 2375 C CA . PRO A 1 303 ? -1.14 2.469 7.434 1 93.69 303 PRO A CA 1
ATOM 2376 C C . PRO A 1 303 ? -0.37 1.453 6.594 1 93.69 303 PRO A C 1
ATOM 2378 O O . PRO A 1 303 ? -0.257 0.286 6.977 1 93.69 303 PRO A O 1
ATOM 2381 N N . GLY A 1 304 ? 0.095 1.887 5.438 1 92.81 304 GLY A N 1
ATOM 2382 C CA . GLY A 1 304 ? 0.997 1.096 4.613 1 92.81 304 GLY A CA 1
ATOM 2383 C C . GLY A 1 304 ? 2.457 1.449 4.816 1 92.81 304 GLY A C 1
ATOM 2384 O O . GLY A 1 304 ? 3.229 1.501 3.857 1 92.81 304 GLY A O 1
ATOM 2385 N N . THR A 1 305 ? 2.859 1.82 6.043 1 95.56 305 THR A N 1
ATOM 2386 C CA . THR A 1 305 ? 4.215 2.242 6.375 1 95.56 305 THR A CA 1
ATOM 2387 C C . THR A 1 305 ? 5.129 1.032 6.555 1 95.56 305 THR A C 1
ATOM 2389 O O . THR A 1 305 ? 4.66 -0.064 6.871 1 95.56 305 THR A O 1
ATOM 2392 N N . ILE A 1 306 ? 6.32 1.185 6.234 1 94.19 306 ILE A N 1
ATOM 2393 C CA . ILE A 1 306 ? 7.344 0.162 6.426 1 94.19 306 ILE A CA 1
ATOM 2394 C C . ILE A 1 306 ? 8.469 0.712 7.305 1 94.19 306 ILE A C 1
ATOM 2396 O O . ILE A 1 306 ? 9.469 1.213 6.797 1 94.19 306 ILE A O 1
ATOM 2400 N N . TYR A 1 307 ? 8.289 0.616 8.617 1 92.12 307 TYR A N 1
ATOM 2401 C CA . TYR A 1 307 ? 9.312 1.023 9.57 1 92.12 307 TYR A CA 1
ATOM 2402 C C . TYR A 1 307 ? 10.227 -0.143 9.922 1 92.12 307 TYR A C 1
ATOM 2404 O O . TYR A 1 307 ? 10.18 -0.668 11.039 1 92.12 307 TYR A O 1
ATOM 2412 N N . ASP A 1 308 ? 11.016 -0.546 8.992 1 87.12 308 ASP A N 1
ATOM 2413 C CA . ASP A 1 308 ? 11.914 -1.676 9.203 1 87.12 308 ASP A CA 1
ATOM 2414 C C . ASP A 1 308 ? 13.289 -1.203 9.672 1 87.12 308 ASP A C 1
ATOM 2416 O O . ASP A 1 308 ? 13.445 -0.066 10.117 1 87.12 308 ASP A O 1
ATOM 2420 N N . TRP A 1 309 ? 14.289 -2.055 9.562 1 86.19 309 TRP A N 1
ATOM 2421 C CA . TRP A 1 309 ? 15.625 -1.824 10.102 1 86.19 309 TRP A CA 1
ATOM 2422 C C . TRP A 1 309 ? 16.312 -0.657 9.398 1 86.19 309 TRP A C 1
ATOM 2424 O O . TRP A 1 309 ? 17.156 0.019 9.984 1 86.19 309 TRP A O 1
ATOM 2434 N N . ALA A 1 310 ? 15.945 -0.404 8.211 1 86.88 310 ALA A N 1
ATOM 2435 C CA . ALA A 1 310 ? 16.578 0.646 7.426 1 86.88 310 ALA A CA 1
ATOM 2436 C C . ALA A 1 310 ? 16.344 2.02 8.047 1 86.88 310 ALA A C 1
ATOM 2438 O O . ALA A 1 310 ? 17.141 2.941 7.844 1 86.88 310 ALA A O 1
ATOM 2439 N N . LEU A 1 311 ? 15.258 2.191 8.82 1 91.5 311 LEU A N 1
ATOM 2440 C CA . LEU A 1 311 ? 14.906 3.488 9.375 1 91.5 311 LEU A CA 1
ATOM 2441 C C . LEU A 1 311 ? 15.297 3.57 10.852 1 91.5 311 LEU A C 1
ATOM 2443 O O . LEU A 1 311 ? 15.008 4.566 11.516 1 91.5 311 LEU A O 1
ATOM 2447 N N . GLU A 1 312 ? 15.953 2.539 11.289 1 89.56 312 GLU A N 1
ATOM 2448 C CA . GLU A 1 312 ? 16.484 2.59 12.656 1 89.56 312 GLU A CA 1
ATOM 2449 C C . GLU A 1 312 ? 17.672 3.527 12.75 1 89.56 312 GLU A C 1
ATOM 2451 O O . GLU A 1 312 ? 18.484 3.602 11.828 1 89.56 312 GLU A O 1
ATOM 2456 N N . PRO A 1 313 ? 17.797 4.203 13.891 1 88.19 313 PRO A N 1
ATOM 2457 C CA . PRO A 1 313 ? 18.891 5.184 14.031 1 88.19 313 PRO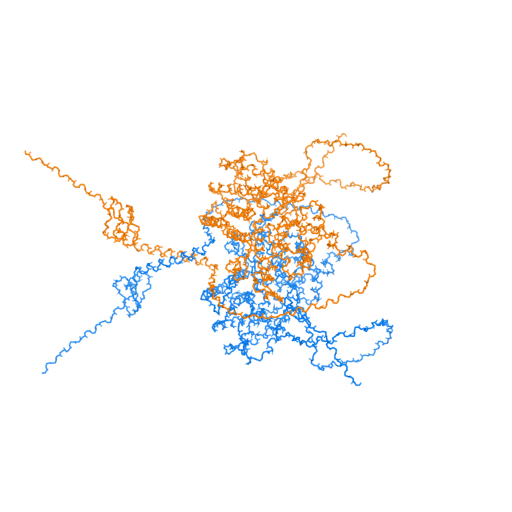 A CA 1
ATOM 2458 C C . PRO A 1 313 ? 20.266 4.582 13.766 1 88.19 313 PRO A C 1
ATOM 2460 O O . PRO A 1 313 ? 21.094 5.211 13.117 1 88.19 313 PRO A O 1
ATOM 2463 N N . ALA A 1 314 ? 20.516 3.375 14.188 1 85.69 314 ALA A N 1
ATOM 2464 C CA . ALA A 1 314 ? 21.797 2.727 13.969 1 85.69 314 ALA A CA 1
ATOM 2465 C C . ALA A 1 314 ? 22.047 2.492 12.484 1 85.69 314 ALA A C 1
ATOM 2467 O O . ALA A 1 314 ? 23.172 2.676 12 1 85.69 314 ALA A O 1
ATOM 2468 N N . SER A 1 315 ? 21.047 2.117 11.82 1 85.44 315 SER A N 1
ATOM 2469 C CA . SER A 1 315 ? 21.172 1.86 10.383 1 85.44 315 SER A CA 1
ATOM 2470 C C . SER A 1 315 ? 21.359 3.156 9.609 1 85.44 315 SER A C 1
ATOM 2472 O O . SER A 1 315 ? 22.109 3.193 8.625 1 85.44 315 SER A O 1
ATOM 2474 N N . LEU A 1 316 ? 20.672 4.168 10.008 1 87.19 316 LEU A N 1
ATOM 2475 C CA . LEU A 1 316 ? 20.812 5.473 9.367 1 87.19 316 LEU A CA 1
ATOM 2476 C C . LEU A 1 316 ? 22.234 6.008 9.555 1 87.19 316 LEU A C 1
ATOM 2478 O O . LEU A 1 316 ? 22.828 6.523 8.609 1 87.19 316 LEU A O 1
ATOM 2482 N N . GLN A 1 317 ? 22.797 5.77 10.711 1 86.38 317 GLN A N 1
ATOM 2483 C CA . GLN A 1 317 ? 24.172 6.203 11.008 1 86.38 317 GLN A CA 1
ATOM 2484 C C . GLN A 1 317 ? 25.188 5.402 10.203 1 86.38 317 GLN A C 1
ATOM 2486 O O . GLN A 1 317 ? 26.156 5.961 9.703 1 86.38 317 GLN A O 1
ATOM 2491 N N . ASP A 1 318 ? 24.906 4.172 10.055 1 83.88 318 ASP A N 1
ATOM 2492 C CA . ASP A 1 318 ? 25.797 3.311 9.281 1 83.88 318 ASP A CA 1
ATOM 2493 C C . ASP A 1 318 ? 25.828 3.727 7.816 1 83.88 318 ASP A C 1
ATOM 2495 O O . ASP A 1 318 ? 26.844 3.562 7.141 1 83.88 318 ASP A O 1
ATOM 2499 N N . ALA A 1 319 ? 24.719 4.219 7.418 1 83 319 ALA A N 1
ATOM 2500 C CA . ALA A 1 319 ? 24.641 4.664 6.031 1 83 319 ALA A CA 1
ATOM 2501 C C . ALA A 1 319 ? 25.188 6.078 5.875 1 83 319 ALA A C 1
ATOM 2503 O O . ALA A 1 319 ? 25.156 6.645 4.781 1 83 319 ALA A O 1
ATOM 2504 N N . GLY A 1 320 ? 25.609 6.723 6.949 1 83.12 320 GLY A N 1
ATOM 2505 C CA . GLY A 1 320 ? 26.172 8.062 6.922 1 83.12 320 GLY A CA 1
ATOM 2506 C C . GLY A 1 320 ? 25.125 9.148 6.844 1 83.12 320 GLY A C 1
ATOM 2507 O O . GLY A 1 320 ? 25.406 10.266 6.406 1 83.12 320 GLY A O 1
ATOM 2508 N N . TYR A 1 321 ? 23.922 8.82 7.117 1 87.81 321 TYR A N 1
ATOM 2509 C CA . TYR A 1 321 ? 22.844 9.797 7.055 1 87.81 321 TYR A CA 1
ATOM 2510 C C . TYR A 1 321 ? 22.406 10.211 8.453 1 87.81 321 TYR A C 1
ATOM 2512 O O . TYR A 1 321 ? 22 9.375 9.258 1 87.81 321 TYR A O 1
ATOM 2520 N N . TYR A 1 322 ? 22.5 11.43 8.68 1 88.44 322 TYR A N 1
ATOM 2521 C CA . TYR A 1 322 ? 22.031 12.047 9.914 1 88.44 322 TYR A CA 1
ATOM 2522 C C . TYR A 1 322 ? 20.938 13.07 9.633 1 88.44 322 TYR A C 1
ATOM 2524 O O . TYR A 1 322 ? 21.234 14.219 9.305 1 88.44 322 TYR A O 1
ATOM 2532 N N . PRO A 1 323 ? 19.781 12.547 9.781 1 89.75 323 PRO A N 1
ATOM 2533 C CA . PRO A 1 323 ? 18.688 13.469 9.469 1 89.75 323 PRO A CA 1
ATOM 2534 C C . PRO A 1 323 ? 18.703 14.727 10.344 1 89.75 323 PRO A C 1
ATOM 2536 O O . PRO A 1 323 ? 19.141 14.68 11.492 1 89.75 323 PRO A O 1
ATOM 2539 N N . PRO A 1 324 ? 18.219 15.867 9.766 1 91.12 324 PRO A N 1
ATOM 2540 C CA . PRO A 1 324 ? 18.047 17.047 10.609 1 91.12 324 PRO A CA 1
ATOM 2541 C C . PRO A 1 324 ? 17.188 16.781 11.836 1 91.12 324 PRO A C 1
ATOM 2543 O O . PRO A 1 324 ? 16.312 15.906 11.805 1 91.12 324 PRO A O 1
ATOM 2546 N N . GLU A 1 325 ? 17.359 17.516 12.875 1 91.75 325 GLU A N 1
ATOM 2547 C CA . GLU A 1 325 ? 16.719 17.281 14.164 1 91.75 325 GLU A CA 1
ATOM 2548 C C . GLU A 1 325 ? 15.195 17.266 14.023 1 91.75 325 GLU A C 1
ATOM 2550 O O . GLU A 1 325 ? 14.523 16.406 14.602 1 91.75 325 GLU A O 1
ATOM 2555 N N . ASP A 1 326 ? 14.664 18.234 13.305 1 93.81 326 ASP A N 1
ATOM 2556 C CA . ASP A 1 326 ? 13.219 18.312 13.141 1 93.81 326 ASP A CA 1
ATOM 2557 C C . ASP A 1 326 ? 12.656 17.062 12.469 1 93.81 326 ASP A C 1
ATOM 2559 O O . ASP A 1 326 ? 11.594 16.578 12.836 1 93.81 326 ASP A O 1
ATOM 2563 N N . LEU A 1 327 ? 13.398 16.594 11.516 1 94.88 327 LEU A N 1
ATOM 2564 C CA . LEU A 1 327 ? 12.938 15.406 10.789 1 94.88 327 LEU A CA 1
ATOM 2565 C C . LEU A 1 327 ? 13.07 14.164 11.656 1 94.88 327 LEU A C 1
ATOM 2567 O O . LEU A 1 327 ? 12.227 13.266 11.594 1 94.88 327 LEU A O 1
ATOM 2571 N N . ARG A 1 328 ? 14.094 14.07 12.398 1 94.19 328 ARG A N 1
ATOM 2572 C CA . ARG A 1 328 ? 14.289 12.953 13.312 1 94.19 328 ARG A CA 1
ATOM 2573 C C . ARG A 1 328 ? 13.156 12.883 14.344 1 94.19 328 ARG A C 1
ATOM 2575 O O . ARG A 1 328 ? 12.641 11.805 14.633 1 94.19 328 ARG A O 1
ATOM 2582 N N . THR A 1 329 ? 12.836 14.055 14.875 1 96.31 329 THR A N 1
ATOM 2583 C CA . THR A 1 329 ? 11.75 14.141 15.844 1 96.31 329 THR A CA 1
ATOM 2584 C C . THR A 1 329 ? 10.43 13.703 15.203 1 96.31 329 THR A C 1
ATOM 2586 O O . THR A 1 329 ? 9.672 12.93 15.797 1 96.31 329 THR A O 1
ATOM 2589 N N . ARG A 1 330 ? 10.203 14.227 14.016 1 97.56 330 ARG A N 1
ATOM 2590 C CA . ARG A 1 330 ? 8.984 13.875 13.297 1 97.56 330 ARG A CA 1
ATOM 2591 C C . ARG A 1 330 ? 8.906 12.367 13.055 1 97.56 330 ARG A C 1
ATOM 2593 O O . ARG A 1 330 ? 7.844 11.758 13.219 1 97.56 330 ARG A O 1
ATOM 2600 N N . LEU A 1 331 ? 9.984 11.797 12.617 1 96.94 331 LEU A N 1
ATOM 2601 C CA . LEU A 1 331 ? 10.047 10.367 12.352 1 96.94 331 LEU A CA 1
ATOM 2602 C C . LEU A 1 331 ? 9.719 9.57 13.609 1 96.94 331 LEU A C 1
ATOM 2604 O O . LEU A 1 331 ? 8.977 8.586 13.555 1 96.94 331 LEU A O 1
ATOM 2608 N N . GLN A 1 332 ? 10.242 9.945 14.742 1 96.69 332 GLN A N 1
ATOM 2609 C CA . GLN A 1 332 ? 9.977 9.258 16 1 96.69 332 GLN A CA 1
ATOM 2610 C C . GLN A 1 332 ? 8.5 9.336 16.375 1 96.69 332 GLN A C 1
ATOM 2612 O O . GLN A 1 332 ? 7.918 8.352 16.844 1 96.69 332 GLN A O 1
ATOM 2617 N N . ILE A 1 333 ? 7.93 10.477 16.188 1 98.19 333 ILE A N 1
ATOM 2618 C CA . ILE A 1 333 ? 6.52 10.68 16.516 1 98.19 333 ILE A CA 1
ATOM 2619 C C . ILE A 1 333 ? 5.656 9.773 15.641 1 98.19 333 ILE A C 1
ATOM 2621 O O . ILE A 1 333 ? 4.746 9.102 16.141 1 98.19 333 ILE A O 1
ATOM 2625 N N . GLU A 1 334 ? 5.949 9.781 14.344 1 98.25 334 GLU A N 1
ATOM 2626 C CA . GLU A 1 334 ? 5.125 9.016 13.422 1 98.25 334 GLU A CA 1
ATOM 2627 C C . GLU A 1 334 ? 5.316 7.516 13.625 1 98.25 334 GLU A C 1
ATOM 2629 O O . GLU A 1 334 ? 4.383 6.734 13.438 1 98.25 334 GLU A O 1
ATOM 2634 N N . LYS A 1 335 ? 6.523 7.07 13.977 1 97.5 335 LYS A N 1
ATOM 2635 C CA . LYS A 1 335 ? 6.723 5.68 14.375 1 97.5 335 LYS A CA 1
ATOM 2636 C C . LYS A 1 335 ? 5.855 5.316 15.578 1 97.5 335 LYS A C 1
ATOM 2638 O O . LYS A 1 335 ? 5.305 4.219 15.641 1 97.5 335 LYS A O 1
ATOM 2643 N N . PHE A 1 336 ? 5.805 6.25 16.531 1 97.94 336 PHE A N 1
ATOM 2644 C CA . PHE A 1 336 ? 4.965 6.059 17.703 1 97.94 336 PHE A CA 1
ATOM 2645 C C . PHE A 1 336 ? 3.498 5.941 17.312 1 97.94 336 PHE A C 1
ATOM 2647 O O . PHE A 1 336 ? 2.77 5.105 17.844 1 97.94 336 PHE A O 1
ATOM 2654 N N . CYS A 1 337 ? 3.012 6.797 16.375 1 98.25 337 CYS A N 1
ATOM 2655 C CA . CYS A 1 337 ? 1.64 6.723 15.883 1 98.25 337 CYS A CA 1
ATOM 2656 C C . CYS A 1 337 ? 1.348 5.355 15.273 1 98.25 337 CYS A C 1
ATOM 2658 O O . CYS A 1 337 ? 0.251 4.82 15.445 1 98.25 337 CYS A O 1
ATOM 2660 N N . ASP A 1 338 ? 2.289 4.84 14.531 1 97.25 338 ASP A N 1
ATOM 2661 C CA . ASP A 1 338 ? 2.139 3.516 13.938 1 97.25 338 ASP A CA 1
ATOM 2662 C C . ASP A 1 338 ? 1.953 2.451 15.016 1 97.25 338 ASP A C 1
ATOM 2664 O O . ASP A 1 338 ? 1.127 1.548 14.867 1 97.25 338 ASP A O 1
ATOM 2668 N N . ARG A 1 339 ? 2.703 2.504 16.062 1 96 339 ARG A N 1
ATOM 2669 C CA . ARG A 1 339 ? 2.588 1.544 17.156 1 96 339 ARG A CA 1
ATOM 2670 C C . ARG A 1 339 ? 1.229 1.653 17.828 1 96 339 ARG A C 1
ATOM 2672 O O . ARG A 1 339 ? 0.637 0.641 18.219 1 96 339 ARG A O 1
ATOM 2679 N N . ILE A 1 340 ? 0.758 2.885 18.016 1 96.62 340 ILE A N 1
ATOM 2680 C CA . ILE A 1 340 ? -0.572 3.086 18.594 1 96.62 340 ILE A CA 1
ATOM 2681 C C . ILE A 1 340 ? -1.611 2.371 17.719 1 96.62 340 ILE A C 1
ATOM 2683 O O . ILE A 1 340 ? -2.441 1.619 18.234 1 96.62 340 ILE A O 1
ATOM 2687 N N . THR A 1 341 ? -1.554 2.609 16.438 1 95.19 341 THR A N 1
ATOM 2688 C CA . THR A 1 341 ? -2.533 2.045 15.516 1 95.19 341 THR A CA 1
ATOM 2689 C C . THR A 1 341 ? -2.498 0.52 15.555 1 95.19 341 THR A C 1
ATOM 2691 O O . THR A 1 341 ? -3.543 -0.128 15.641 1 95.19 341 THR A O 1
ATOM 2694 N N . LYS A 1 342 ? -1.339 -0.069 15.516 1 91.06 342 LYS A N 1
ATOM 2695 C CA . LYS A 1 342 ? -1.178 -1.519 15.477 1 91.06 342 LYS A CA 1
ATOM 2696 C C . LYS A 1 342 ? -1.611 -2.16 16.797 1 91.06 342 LYS A C 1
ATOM 2698 O O . LYS A 1 342 ? -2.154 -3.268 16.797 1 91.06 342 LYS A O 1
ATOM 2703 N N . SER A 1 343 ? -1.42 -1.464 17.891 1 90.69 343 SER A N 1
ATOM 2704 C CA . SER A 1 343 ? -1.669 -2.057 19.203 1 90.69 343 SER A CA 1
ATOM 2705 C C . SER A 1 343 ? -3.113 -1.836 19.641 1 90.69 343 SER A C 1
ATOM 2707 O O . SER A 1 343 ? -3.727 -2.723 20.234 1 90.69 343 SER A O 1
ATOM 2709 N N . LEU A 1 344 ? -3.654 -0.7 19.312 1 89.31 344 LEU A N 1
ATOM 2710 C CA . LEU A 1 344 ? -4.934 -0.34 19.922 1 89.31 344 LEU A CA 1
ATOM 2711 C C . LEU A 1 344 ? -6.066 -0.463 18.891 1 89.31 344 LEU A C 1
ATOM 2713 O O . LEU A 1 344 ? -7.207 -0.746 19.266 1 89.31 344 LEU A O 1
ATOM 2717 N N . TYR A 1 345 ? -5.781 -0.244 17.688 1 89.5 345 TYR A N 1
ATOM 2718 C CA . TYR A 1 345 ? -6.887 -0.047 16.75 1 89.5 345 TYR A CA 1
ATOM 2719 C C . TYR A 1 345 ? -6.969 -1.191 15.75 1 89.5 345 TYR A C 1
ATOM 2721 O O . TYR A 1 345 ? -7.973 -1.336 15.047 1 89.5 345 TYR A O 1
ATOM 2729 N N . ASN A 1 346 ? -6.008 -2.023 15.539 1 83.62 346 ASN A N 1
ATOM 2730 C CA . ASN A 1 346 ? -6.004 -3.102 14.562 1 83.62 346 ASN A CA 1
ATOM 2731 C C . ASN A 1 346 ? -6.594 -4.387 15.133 1 83.62 346 ASN A C 1
ATOM 2733 O O . ASN A 1 346 ? -6.832 -5.348 14.398 1 83.62 346 ASN A O 1
ATOM 2737 N N . SER A 1 347 ? -6.91 -4.402 16.359 1 77.19 347 SER A N 1
ATOM 2738 C CA . SER A 1 347 ? -7.414 -5.617 16.984 1 77.19 347 SER A CA 1
ATOM 2739 C C . SER A 1 347 ? -8.922 -5.754 16.797 1 77.19 347 SER A C 1
ATOM 2741 O O . SER A 1 347 ? -9.602 -4.781 16.469 1 77.19 347 SER A O 1
ATOM 2743 N N . ARG A 1 348 ? -9.383 -6.941 16.984 1 76 348 ARG A N 1
ATOM 2744 C CA . ARG A 1 348 ? -10.812 -7.234 16.875 1 76 348 ARG A CA 1
ATOM 2745 C C . ARG A 1 348 ? -11.617 -6.387 17.859 1 76 348 ARG A C 1
ATOM 2747 O O . ARG A 1 348 ? -11.234 -6.246 19.016 1 76 348 ARG A O 1
ATOM 2754 N N . PRO A 1 349 ? -12.625 -5.758 17.219 1 70.12 349 PRO A N 1
ATOM 2755 C CA . PRO A 1 349 ? -13.445 -4.945 18.109 1 70.12 349 PRO A CA 1
ATOM 2756 C C . PRO A 1 349 ? -14.078 -5.77 19.234 1 70.12 349 PRO A C 1
ATOM 2758 O O . PRO A 1 349 ? -14.469 -6.918 19.016 1 70.12 349 PRO A O 1
ATOM 2761 N N . ASP A 1 350 ? -13.82 -5.434 20.484 1 60.19 350 ASP A N 1
ATOM 2762 C CA . ASP A 1 350 ? -14.336 -6.121 21.672 1 60.19 350 ASP A CA 1
ATOM 2763 C C . ASP A 1 350 ? -15.867 -6.145 21.656 1 60.19 350 ASP A C 1
ATOM 2765 O O . ASP A 1 350 ? -16.5 -5.148 21.312 1 60.19 350 ASP A O 1
ATOM 2769 N N . ALA A 1 351 ? -16.359 -7.371 21.469 1 55.59 351 ALA A N 1
ATOM 2770 C CA . ALA A 1 351 ? -17.797 -7.461 21.672 1 55.59 351 ALA A CA 1
ATOM 2771 C C . ALA A 1 351 ? -18.219 -6.723 22.938 1 55.59 351 ALA A C 1
ATOM 2773 O O . ALA A 1 351 ? -19.375 -6.277 23.062 1 55.59 351 ALA A O 1
ATOM 2774 N N . ALA A 1 352 ? -17.188 -6.797 23.797 1 51.22 352 ALA A N 1
ATOM 2775 C CA . ALA A 1 352 ? -17.547 -6.48 25.172 1 51.22 352 ALA A CA 1
ATOM 2776 C C . ALA A 1 352 ? -17.688 -4.973 25.359 1 51.22 352 ALA A C 1
ATOM 2778 O O . ALA A 1 352 ? -17.078 -4.188 24.641 1 51.22 352 ALA A O 1
ATOM 2779 N N . GLU A 1 353 ? -18.547 -4.582 26.219 1 49.59 353 GLU A N 1
ATOM 2780 C CA . GLU A 1 353 ? -18.922 -3.299 26.812 1 49.59 353 GLU A CA 1
ATOM 2781 C C . GLU A 1 353 ? -17.703 -2.545 27.312 1 49.59 353 GLU A C 1
ATOM 2783 O O . GLU A 1 353 ? -17.703 -1.312 27.375 1 49.59 353 GLU A O 1
ATOM 2788 N N . PHE A 1 354 ? -16.641 -3.41 27.719 1 52.06 354 PHE A N 1
ATOM 2789 C CA . PHE A 1 354 ? -15.57 -2.73 28.453 1 52.06 354 PHE A CA 1
ATOM 2790 C C . PHE A 1 354 ? -14.227 -2.982 27.781 1 52.06 354 PHE A C 1
ATOM 2792 O O . PHE A 1 354 ? -14.008 -4.039 27.188 1 52.06 354 PHE A O 1
ATOM 2799 N N . ILE A 1 355 ? -13.469 -1.981 27.797 1 63.06 355 ILE A N 1
ATOM 2800 C CA . ILE A 1 355 ? -12.062 -2.115 27.406 1 63.06 355 ILE A CA 1
ATOM 2801 C C . ILE A 1 355 ? -11.375 -3.117 28.344 1 63.06 355 ILE A C 1
ATOM 2803 O O . ILE A 1 355 ? -11.344 -2.93 29.547 1 63.06 355 ILE A O 1
ATOM 2807 N N . GLY A 1 356 ? -10.961 -4.195 27.953 1 71.19 356 GLY A N 1
ATOM 2808 C CA . GLY A 1 356 ? -10.336 -5.258 28.734 1 71.19 356 GLY A CA 1
ATOM 2809 C C . GLY A 1 356 ? -9.039 -4.836 29.391 1 71.19 356 GLY A C 1
ATOM 2810 O O . GLY A 1 356 ? -8.445 -3.824 29 1 71.19 356 GLY A O 1
ATOM 2811 N N . PRO A 1 357 ? -8.734 -5.441 30.469 1 75.69 357 PRO A N 1
ATOM 2812 C CA . PRO A 1 357 ? -7.5 -5.117 31.188 1 75.69 357 PRO A CA 1
ATOM 2813 C C . PRO A 1 357 ? -6.262 -5.164 30.297 1 75.69 357 PRO A C 1
ATOM 2815 O O . PRO A 1 357 ? -5.32 -4.391 30.5 1 75.69 357 PRO A O 1
ATOM 2818 N N . GLU A 1 358 ? -6.27 -6.012 29.344 1 80.19 358 GLU A N 1
ATOM 2819 C CA . GLU A 1 358 ? -5.129 -6.098 28.438 1 80.19 358 GLU A CA 1
ATOM 2820 C C . GLU A 1 358 ? -4.949 -4.805 27.656 1 80.19 358 GLU A C 1
ATOM 2822 O O . GLU A 1 358 ? -3.822 -4.34 27.469 1 80.19 358 GLU A O 1
ATOM 2827 N N . ARG A 1 359 ? -5.992 -4.289 27.281 1 83.19 359 ARG A N 1
ATOM 2828 C CA . ARG A 1 359 ? -5.938 -3.043 26.516 1 83.19 359 ARG A CA 1
ATOM 2829 C C . ARG A 1 359 ? -5.496 -1.883 27.406 1 83.19 359 ARG A C 1
ATOM 2831 O O . ARG A 1 359 ? -4.773 -0.99 26.953 1 83.19 359 ARG A O 1
ATOM 2838 N N . LEU A 1 360 ? -5.918 -1.915 28.641 1 83.81 360 LEU A N 1
ATOM 2839 C CA . LEU A 1 360 ? -5.516 -0.863 29.578 1 83.81 360 LEU A CA 1
ATOM 2840 C C . LEU A 1 360 ? -4.016 -0.916 29.844 1 83.81 360 LEU A C 1
ATOM 2842 O O . LEU A 1 360 ? -3.381 0.122 30.031 1 83.81 360 LEU A O 1
ATOM 2846 N N . LEU A 1 361 ? -3.527 -2.143 29.844 1 89.81 361 LEU A N 1
ATOM 2847 C CA . LEU A 1 361 ? -2.086 -2.295 30 1 89.81 361 LEU A CA 1
ATOM 2848 C C . LEU A 1 361 ? -1.336 -1.731 28.797 1 89.81 361 LEU A C 1
ATOM 2850 O O . LEU A 1 361 ? -0.3 -1.082 28.969 1 89.81 361 LEU A O 1
ATOM 2854 N N . ILE A 1 362 ? -1.854 -1.971 27.625 1 91.25 362 ILE A N 1
ATOM 2855 C CA . ILE A 1 362 ? -1.255 -1.451 26.406 1 91.25 362 ILE A CA 1
ATOM 2856 C C . ILE A 1 362 ? -1.275 0.076 26.422 1 91.25 362 ILE A C 1
ATOM 2858 O O . ILE A 1 362 ? -0.294 0.722 26.047 1 91.25 362 ILE A O 1
ATOM 2862 N N . VAL A 1 363 ? -2.344 0.671 26.922 1 92.06 363 VAL A N 1
ATOM 2863 C CA . VAL A 1 363 ? -2.488 2.121 27 1 92.06 363 VAL A CA 1
ATOM 2864 C C . VAL A 1 363 ? -1.445 2.697 27.953 1 92.06 363 VAL A C 1
ATOM 2866 O O . VAL A 1 363 ? -0.823 3.721 27.672 1 92.06 363 VAL A O 1
ATOM 2869 N N . GLN A 1 364 ? -1.264 2.041 29.031 1 93.19 364 GLN A N 1
ATOM 2870 C CA . GLN A 1 364 ? -0.295 2.514 30.016 1 93.19 364 GLN A CA 1
ATOM 2871 C C . GLN A 1 364 ? 1.123 2.479 29.453 1 93.19 364 GLN A C 1
ATOM 2873 O O . GLN A 1 364 ? 1.908 3.402 29.672 1 93.19 364 GLN A O 1
ATOM 2878 N N . LEU A 1 365 ? 1.393 1.379 28.781 1 95.56 365 LEU A N 1
ATOM 2879 C CA . LEU A 1 365 ? 2.709 1.26 28.172 1 95.56 365 LEU A CA 1
ATOM 2880 C C . LEU A 1 365 ? 2.93 2.363 27.141 1 95.56 365 LEU A C 1
ATOM 2882 O O . LEU A 1 365 ? 4.012 2.951 27.078 1 95.56 365 LEU A O 1
ATOM 2886 N N . LEU A 1 366 ? 1.93 2.602 26.359 1 96.56 366 LEU A N 1
ATOM 2887 C CA . LEU A 1 366 ? 2.02 3.641 25.344 1 96.56 366 LEU A CA 1
ATOM 2888 C C . LEU A 1 366 ? 2.113 5.023 25.984 1 96.56 366 LEU A C 1
ATOM 2890 O O . LEU A 1 366 ? 2.824 5.895 25.484 1 96.56 366 LEU A O 1
ATOM 2894 N N . GLU A 1 367 ? 1.442 5.301 27.078 1 96.12 367 GLU A N 1
ATOM 2895 C CA . GLU A 1 367 ? 1.523 6.562 27.797 1 96.12 367 GLU A CA 1
ATOM 2896 C C . GLU A 1 367 ? 2.932 6.801 28.344 1 96.12 367 GLU A C 1
ATOM 2898 O O . GLU A 1 367 ? 3.434 7.926 28.297 1 96.12 367 GLU A O 1
ATOM 2903 N N . ASN A 1 368 ? 3.484 5.73 28.812 1 96.5 368 ASN A N 1
ATOM 2904 C CA . ASN A 1 368 ? 4.852 5.832 29.312 1 96.5 368 ASN A CA 1
ATOM 2905 C C . ASN A 1 368 ? 5.832 6.156 28.188 1 96.5 368 ASN A C 1
ATOM 2907 O O . ASN A 1 368 ? 6.73 6.98 28.359 1 96.5 368 ASN A O 1
ATOM 2911 N N . GLU A 1 369 ? 5.633 5.48 27.109 1 96.88 369 GLU A N 1
ATOM 2912 C CA . GLU A 1 369 ? 6.477 5.75 25.953 1 96.88 369 GLU A CA 1
ATOM 2913 C C . GLU A 1 369 ? 6.34 7.199 25.5 1 96.88 369 GLU A C 1
ATOM 2915 O O . GLU A 1 369 ? 7.324 7.832 25.109 1 96.88 369 GLU A O 1
ATOM 2920 N N . LEU A 1 370 ? 5.164 7.73 25.469 1 97.25 370 LEU A N 1
ATOM 2921 C CA . LEU A 1 370 ? 4.902 9.109 25.078 1 97.25 370 LEU A CA 1
ATOM 2922 C C . LEU A 1 370 ? 5.609 10.086 26.016 1 97.25 370 LEU A C 1
ATOM 2924 O O . LEU A 1 370 ? 6.215 11.062 25.562 1 97.25 370 LEU A O 1
ATOM 2928 N N . ARG A 1 371 ? 5.523 9.828 27.281 1 96.06 371 ARG A N 1
ATOM 2929 C CA . ARG A 1 371 ? 6.176 10.68 28.281 1 96.06 371 ARG A CA 1
ATOM 2930 C C . ARG A 1 371 ? 7.688 10.688 28.078 1 96.06 371 ARG A C 1
ATOM 2932 O O . ARG A 1 371 ? 8.32 11.742 28.141 1 96.06 371 ARG A O 1
ATOM 2939 N N . ASP A 1 372 ? 8.219 9.5 27.844 1 95.81 372 ASP A N 1
ATOM 2940 C CA . ASP A 1 372 ? 9.656 9.383 27.625 1 95.81 372 ASP A CA 1
ATOM 2941 C C . ASP A 1 372 ? 10.078 10.125 26.344 1 95.81 372 ASP A C 1
ATOM 2943 O O . ASP A 1 372 ? 11.133 10.766 26.312 1 95.81 372 ASP A O 1
ATOM 2947 N N . MET A 1 373 ? 9.297 9.961 25.328 1 95.06 373 MET A N 1
ATOM 2948 C CA . MET A 1 373 ? 9.57 10.625 24.062 1 95.06 373 MET A CA 1
ATOM 2949 C C . MET A 1 373 ? 9.531 12.141 24.219 1 95.06 373 MET A C 1
ATOM 2951 O O . MET A 1 373 ? 10.406 12.844 23.719 1 95.06 373 MET A O 1
ATOM 2955 N N . GLU A 1 374 ? 8.578 12.711 24.938 1 94.88 374 GLU A N 1
ATOM 2956 C CA . GLU A 1 374 ? 8.453 14.148 25.156 1 94.88 374 GLU A CA 1
ATOM 2957 C C . GLU A 1 374 ? 9.633 14.688 25.953 1 94.88 374 GLU A C 1
ATOM 2959 O O . GLU A 1 374 ? 10.141 15.773 25.672 1 94.88 374 GLU A O 1
ATOM 2964 N N . LEU A 1 375 ? 10.062 13.906 26.891 1 94.06 375 LEU A N 1
ATOM 2965 C CA . LEU A 1 375 ? 11.203 14.297 27.703 1 94.06 375 LEU A CA 1
ATOM 2966 C C . LEU A 1 375 ? 12.484 14.32 26.875 1 94.06 375 LEU A C 1
ATOM 2968 O O . LEU A 1 375 ? 13.344 15.18 27.078 1 94.06 375 LEU A O 1
ATOM 2972 N N . SER A 1 376 ? 12.57 13.414 25.953 1 93.44 376 SER A N 1
ATOM 2973 C CA . SER A 1 376 ? 13.766 13.32 25.141 1 93.44 376 SER A CA 1
ATOM 2974 C C . SER A 1 376 ? 13.875 14.5 24.172 1 93.44 376 SER A C 1
ATOM 2976 O O . SER A 1 376 ? 14.977 14.859 23.75 1 93.44 376 SER A O 1
ATOM 2978 N N . PHE A 1 377 ? 12.781 15.039 23.672 1 93.62 377 PHE A N 1
ATOM 2979 C CA . PHE A 1 377 ? 12.789 16.156 22.734 1 93.62 377 PHE A CA 1
ATOM 2980 C C . PHE A 1 377 ? 13.211 17.453 23.438 1 93.62 377 PHE A C 1
ATOM 2982 O O . PHE A 1 377 ? 13.758 18.359 22.797 1 93.62 377 PHE A O 1
ATOM 2989 N N . GLY A 1 378 ? 13.047 17.516 24.703 1 84.75 378 GLY A N 1
ATOM 2990 C CA . GLY A 1 378 ? 13.461 18.688 25.469 1 84.75 378 GLY A CA 1
ATOM 2991 C C . GLY A 1 378 ? 12.625 19.922 25.188 1 84.75 378 GLY A C 1
ATOM 2992 O O . GLY A 1 378 ? 11.484 19.812 24.734 1 84.75 378 GLY A O 1
ATOM 2993 N N . ARG A 1 379 ? 13.234 21.109 25.438 1 84.06 379 ARG A N 1
ATOM 2994 C CA . ARG A 1 379 ? 12.516 22.375 25.328 1 84.06 379 ARG A CA 1
ATOM 2995 C C . ARG A 1 379 ? 12.648 22.969 23.938 1 84.06 379 ARG A C 1
ATOM 2997 O O . ARG A 1 379 ? 11.922 23.891 23.578 1 84.06 379 ARG A O 1
ATOM 3004 N N . ASN A 1 380 ? 13.406 22.297 23.156 1 87.19 380 ASN A N 1
ATOM 3005 C CA . ASN A 1 380 ? 13.695 22.906 21.859 1 87.19 380 ASN A CA 1
ATOM 3006 C C . ASN A 1 380 ? 12.859 22.281 20.75 1 87.19 380 ASN A C 1
ATOM 3008 O O . ASN A 1 380 ? 13.219 22.375 19.578 1 87.19 380 ASN A O 1
ATOM 3012 N N . ILE A 1 381 ? 11.75 21.719 21.016 1 92.31 381 ILE A N 1
ATOM 3013 C CA . ILE A 1 381 ? 10.898 21.125 19.984 1 92.31 381 ILE A CA 1
ATOM 3014 C C . ILE A 1 381 ? 10.227 22.234 19.188 1 92.31 381 ILE A C 1
ATOM 3016 O O . ILE A 1 381 ? 9.781 23.234 19.75 1 92.31 381 ILE A O 1
ATOM 3020 N N . SER A 1 382 ? 10.32 22.172 17.859 1 91.69 382 SER A N 1
ATOM 3021 C CA . SER A 1 382 ? 9.68 23.156 17 1 91.69 382 SER A CA 1
ATOM 3022 C C . SER A 1 382 ? 8.172 23.172 17.203 1 91.69 382 SER A C 1
ATOM 3024 O O . SER A 1 382 ? 7.594 22.172 17.656 1 91.69 382 SER A O 1
ATOM 3026 N N . HIS A 1 383 ? 7.48 24.312 16.875 1 90.62 383 HIS A N 1
ATOM 3027 C CA . HIS A 1 383 ? 6.035 24.438 17.016 1 90.62 383 HIS A CA 1
ATOM 3028 C C . HIS A 1 383 ? 5.309 23.375 16.188 1 90.62 383 HIS A C 1
ATOM 3030 O O . HIS A 1 383 ? 4.316 22.797 16.641 1 90.62 383 HIS A O 1
ATOM 3036 N N . ILE A 1 384 ? 5.785 23.141 15.008 1 93.38 384 ILE A N 1
ATOM 3037 C CA . ILE A 1 384 ? 5.164 22.172 14.109 1 93.38 384 ILE A CA 1
ATOM 3038 C C . ILE A 1 384 ? 5.258 20.766 14.719 1 93.38 384 ILE A C 1
ATOM 3040 O O . ILE A 1 384 ? 4.27 20.031 14.734 1 93.38 384 ILE A O 1
ATOM 3044 N N . ASN A 1 385 ? 6.387 20.359 15.242 1 96.06 385 ASN A N 1
ATOM 3045 C CA . ASN A 1 385 ? 6.551 19.047 15.844 1 96.06 385 ASN A CA 1
ATOM 3046 C C . ASN A 1 385 ? 5.758 18.906 17.141 1 96.06 385 ASN A C 1
ATOM 3048 O O . ASN A 1 385 ? 5.293 17.828 17.484 1 96.06 385 ASN A O 1
ATOM 3052 N N . MET A 1 386 ? 5.602 20.031 17.844 1 95.31 386 MET A N 1
ATOM 3053 C CA . MET A 1 386 ? 4.77 20 19.047 1 95.31 386 MET A CA 1
ATOM 3054 C C . MET A 1 386 ? 3.318 19.688 18.688 1 95.31 386 MET A C 1
ATOM 3056 O O . MET A 1 386 ? 2.65 18.938 19.406 1 95.31 386 MET A O 1
ATOM 3060 N N . ILE A 1 387 ? 2.9 20.312 17.625 1 96.31 387 ILE A N 1
ATOM 3061 C CA . ILE A 1 387 ? 1.547 20.031 17.141 1 96.31 387 ILE A CA 1
ATOM 3062 C C . ILE A 1 387 ? 1.412 18.547 16.812 1 96.31 387 ILE A C 1
ATOM 3064 O O . ILE A 1 387 ? 0.421 17.906 17.172 1 96.31 387 ILE A O 1
ATOM 3068 N N . HIS A 1 388 ? 2.377 17.984 16.141 1 97.94 388 HIS A N 1
ATOM 3069 C CA . HIS A 1 388 ? 2.344 16.578 15.781 1 97.94 388 HIS A CA 1
ATOM 3070 C C . HIS A 1 388 ? 2.416 15.695 17.031 1 97.94 388 HIS A C 1
ATOM 3072 O O . HIS A 1 388 ? 1.811 14.617 17.062 1 97.94 388 HIS A O 1
ATOM 3078 N N . LEU A 1 389 ? 3.188 16.094 18 1 97.88 389 LEU A N 1
ATOM 3079 C CA . LEU A 1 389 ? 3.271 15.352 19.25 1 97.88 389 LEU A CA 1
ATOM 3080 C C . LEU A 1 389 ? 1.922 15.32 19.953 1 97.88 389 LEU A C 1
ATOM 3082 O O . LEU A 1 389 ? 1.492 14.266 20.438 1 97.88 389 LEU A O 1
ATOM 3086 N N . ARG A 1 390 ? 1.293 16.453 20.031 1 98 390 ARG A N 1
ATOM 3087 C CA . ARG A 1 390 ? -0.028 16.516 20.656 1 98 390 ARG A CA 1
ATOM 3088 C C . ARG A 1 390 ? -1.051 15.734 19.828 1 98 390 ARG A C 1
ATOM 3090 O O . ARG A 1 390 ? -1.968 15.133 20.391 1 98 390 ARG A O 1
ATOM 3097 N N . ALA A 1 391 ? -0.902 15.836 18.516 1 98.5 391 ALA A N 1
ATOM 3098 C CA . ALA A 1 391 ? -1.778 15.039 17.656 1 98.5 391 ALA A CA 1
ATOM 3099 C C . ALA A 1 391 ? -1.611 13.547 17.938 1 98.5 391 ALA A C 1
ATOM 3101 O O . ALA A 1 391 ? -2.584 12.789 17.906 1 98.5 391 ALA A O 1
ATOM 3102 N N . ALA A 1 392 ? -0.378 13.102 18.141 1 98.56 392 ALA A N 1
ATOM 3103 C CA . ALA A 1 392 ? -0.127 11.703 18.484 1 98.56 392 ALA A CA 1
ATOM 3104 C C . ALA A 1 392 ? -0.793 11.336 19.797 1 98.56 392 ALA A C 1
ATOM 3106 O O . ALA A 1 392 ? -1.302 10.219 19.953 1 98.56 392 ALA A O 1
ATOM 3107 N N . GLU A 1 393 ? -0.747 12.242 20.703 1 98.19 393 GLU A N 1
ATOM 3108 C CA . GLU A 1 393 ? -1.417 12.008 21.984 1 98.19 393 GLU A CA 1
ATOM 3109 C C . GLU A 1 393 ? -2.926 11.875 21.797 1 98.19 393 GLU A C 1
ATOM 3111 O O . GLU A 1 393 ? -3.564 11.047 22.438 1 98.19 393 GLU A O 1
ATOM 3116 N N . LEU A 1 394 ? -3.473 12.703 20.969 1 97.94 394 LEU A N 1
ATOM 3117 C CA . LEU A 1 394 ? -4.891 12.602 20.656 1 97.94 394 LEU A CA 1
ATOM 3118 C C . LEU A 1 394 ? -5.211 11.242 20.047 1 97.94 394 LEU A C 1
ATOM 3120 O O . LEU A 1 394 ? -6.203 10.609 20.406 1 97.94 394 LEU A O 1
ATOM 3124 N N . HIS A 1 395 ? -4.367 10.859 19.094 1 97.69 395 HIS A N 1
ATOM 3125 C CA . HIS A 1 395 ? -4.504 9.555 18.453 1 97.69 395 HIS A CA 1
ATOM 3126 C C . HIS A 1 395 ? -4.535 8.438 19.484 1 97.69 395 HIS A C 1
ATOM 3128 O O . HIS A 1 395 ? -5.312 7.488 19.359 1 97.69 395 HIS A O 1
ATOM 3134 N N . LEU A 1 396 ? -3.777 8.555 20.531 1 97.06 396 LEU A N 1
ATOM 3135 C CA . LEU A 1 396 ? -3.711 7.57 21.609 1 97.06 396 LEU A CA 1
ATOM 3136 C C . LEU A 1 396 ? -4.984 7.594 22.453 1 97.06 396 LEU A C 1
ATOM 3138 O O . LEU A 1 396 ? -5.496 6.543 22.828 1 97.06 396 LEU A O 1
ATOM 3142 N N . ARG A 1 397 ? -5.609 8.719 22.656 1 95.75 397 ARG A N 1
ATOM 3143 C CA . ARG A 1 397 ? -6.695 8.883 23.625 1 95.75 397 ARG A CA 1
ATOM 3144 C C . ARG A 1 397 ? -8.039 8.547 22.984 1 95.75 397 ARG A C 1
ATOM 3146 O O . ARG A 1 397 ? -9 8.227 23.703 1 95.75 397 ARG A O 1
ATOM 3153 N N . TYR A 1 398 ? -8.133 8.578 21.75 1 94.06 398 TYR A N 1
ATOM 3154 C CA . TYR A 1 398 ? -9.422 8.438 21.078 1 94.06 398 TYR A CA 1
ATOM 3155 C C . TYR A 1 398 ? -9.984 7.031 21.281 1 94.06 398 TYR A C 1
ATOM 3157 O O . TYR A 1 398 ? -11.156 6.773 20.984 1 94.06 398 TYR A O 1
ATOM 3165 N N . PHE A 1 399 ? -9.203 6.09 21.781 1 88.69 399 PHE A N 1
ATOM 3166 C CA . PHE A 1 399 ? -9.695 4.738 22.016 1 88.69 399 PHE A CA 1
ATOM 3167 C C . PHE A 1 399 ? -10.859 4.754 23.016 1 88.69 399 PHE A C 1
ATOM 3169 O O . PHE A 1 399 ? -11.664 3.822 23.047 1 88.69 399 PHE A O 1
ATOM 3176 N N . ILE A 1 400 ? -11.039 5.836 23.797 1 86.69 400 ILE A N 1
ATOM 3177 C CA . ILE A 1 400 ? -12.07 5.992 24.812 1 86.69 400 ILE A CA 1
ATOM 3178 C C . ILE A 1 400 ? -13.453 5.945 24.156 1 86.69 400 ILE A C 1
ATOM 3180 O O . ILE A 1 400 ? -14.414 5.445 24.75 1 86.69 400 ILE A O 1
ATOM 3184 N N . PHE A 1 401 ? -13.516 6.457 22.953 1 86.62 401 PHE A N 1
ATOM 3185 C CA . PHE A 1 401 ? -14.797 6.516 22.25 1 86.62 401 PHE A CA 1
ATOM 3186 C C . PHE A 1 401 ? -15.234 5.121 21.812 1 86.62 401 PHE A C 1
ATOM 3188 O O . PHE A 1 401 ? -16.406 4.906 21.5 1 86.62 401 PHE A O 1
ATOM 3195 N N . LEU A 1 402 ? -14.367 4.211 21.75 1 80.62 402 LEU A N 1
ATOM 3196 C CA . LEU A 1 402 ? -14.68 2.883 21.234 1 80.62 402 LEU A CA 1
ATOM 3197 C C . LEU A 1 402 ? -15.195 1.977 22.344 1 80.62 402 LEU A C 1
ATOM 3199 O O . LEU A 1 402 ? -15.805 0.938 22.062 1 80.62 402 LEU A O 1
ATOM 3203 N N . GLY A 1 403 ? -15.07 2.449 23.547 1 74.75 403 GLY A N 1
ATOM 3204 C CA . GLY A 1 403 ? -15.562 1.658 24.656 1 74.75 403 GLY A CA 1
ATOM 3205 C C . GLY A 1 403 ? -16.953 2.064 25.109 1 74.75 403 GLY A C 1
ATOM 3206 O O . GLY A 1 403 ? -17.406 3.176 24.828 1 74.75 403 GLY A O 1
ATOM 3207 N N . SER A 1 404 ? -17.734 1.185 25.688 1 70.94 404 SER A N 1
ATOM 3208 C CA . SER A 1 404 ? -19.094 1.433 26.109 1 70.94 404 SER A CA 1
ATOM 3209 C C . SER A 1 404 ? -19.141 2.227 27.422 1 70.94 404 SER A C 1
ATOM 3211 O O . SER A 1 404 ? -20 3.08 27.609 1 70.94 404 SER A O 1
ATOM 3213 N N . ASN A 1 405 ? -18.25 1.971 28.281 1 75.56 405 ASN A N 1
ATOM 3214 C CA . ASN A 1 405 ? -18.266 2.67 29.562 1 75.56 405 ASN A CA 1
ATOM 3215 C C . ASN A 1 405 ? -16.859 3.15 29.953 1 75.56 405 ASN A C 1
ATOM 3217 O O . ASN A 1 405 ? -16.219 2.566 30.812 1 75.56 405 ASN A O 1
ATOM 3221 N N . PRO A 1 406 ? -16.578 4.297 29.359 1 78.81 406 PRO A N 1
ATOM 3222 C CA . PRO A 1 406 ? -15.227 4.781 29.656 1 78.81 406 PRO A CA 1
ATOM 3223 C C . PRO A 1 406 ? -15.102 5.332 31.078 1 78.81 406 PRO A C 1
ATOM 3225 O O . PRO A 1 406 ? -16.047 5.926 31.594 1 78.81 406 PRO A O 1
ATOM 3228 N N . ARG A 1 407 ? -13.945 5.137 31.656 1 80.69 407 ARG A N 1
ATOM 3229 C CA . ARG A 1 407 ? -13.633 5.676 32.969 1 80.69 407 ARG A CA 1
ATOM 3230 C C . ARG A 1 407 ? -13.578 7.203 32.938 1 80.69 407 ARG A C 1
ATOM 3232 O O . ARG A 1 407 ? -13.109 7.793 31.969 1 80.69 407 ARG A O 1
ATOM 3239 N N . THR A 1 408 ? -13.992 7.832 34 1 84.81 408 THR A N 1
ATOM 3240 C CA . THR A 1 408 ? -14.055 9.289 34.094 1 84.81 408 THR A CA 1
ATOM 3241 C C . THR A 1 408 ? -12.664 9.891 33.938 1 84.81 408 THR A C 1
ATOM 3243 O O . THR A 1 408 ? -12.508 10.953 33.312 1 84.81 408 THR A O 1
ATOM 3246 N N . ASN A 1 409 ? -11.695 9.219 34.5 1 87.75 409 ASN A N 1
ATOM 3247 C CA . ASN A 1 409 ? -10.328 9.719 34.406 1 87.75 409 ASN A CA 1
ATOM 3248 C C . ASN A 1 409 ? -9.844 9.75 32.969 1 87.75 409 ASN A C 1
ATOM 3250 O O . ASN A 1 409 ? -9.109 10.656 32.562 1 87.75 409 ASN A O 1
ATOM 3254 N N . ASP A 1 410 ? -10.25 8.789 32.25 1 89.38 410 ASP A N 1
ATOM 3255 C CA . ASP A 1 410 ? -9.844 8.727 30.844 1 89.38 410 ASP A CA 1
ATOM 3256 C C . ASP A 1 410 ? -10.539 9.805 30.031 1 89.38 410 ASP A C 1
ATOM 3258 O O . ASP A 1 410 ? -9.953 10.352 29.094 1 89.38 410 ASP A O 1
ATOM 3262 N N . ILE A 1 411 ? -11.688 10.125 30.344 1 91.94 411 ILE A N 1
ATOM 3263 C CA . ILE A 1 411 ? -12.422 11.172 29.656 1 91.94 411 ILE A CA 1
ATOM 3264 C C . ILE A 1 411 ? -11.789 12.531 29.969 1 91.94 411 ILE A C 1
ATOM 3266 O O . ILE A 1 411 ? -11.688 13.391 29.094 1 91.94 411 ILE A O 1
ATOM 3270 N N . THR A 1 412 ? -11.414 12.688 31.188 1 94.06 412 THR A N 1
ATOM 3271 C CA . THR A 1 412 ? -10.758 13.93 31.578 1 94.06 412 THR A CA 1
ATOM 3272 C C . THR A 1 412 ? -9.438 14.102 30.828 1 94.06 412 THR A C 1
ATOM 3274 O O . THR A 1 412 ? -9.117 15.195 30.359 1 94.06 412 THR A O 1
ATOM 3277 N N . LYS A 1 413 ? -8.703 13.016 30.75 1 94.19 413 LYS A N 1
ATOM 3278 C CA . LYS A 1 413 ? -7.449 13.062 30.016 1 94.19 413 LYS A CA 1
ATOM 3279 C C . LYS A 1 413 ? -7.691 13.414 28.547 1 94.19 413 LYS A C 1
ATOM 3281 O O . LYS A 1 413 ? -6.898 14.133 27.938 1 94.19 413 LYS A O 1
ATOM 3286 N N . LEU A 1 414 ? -8.711 12.836 28 1 95.62 414 LEU A N 1
ATOM 3287 C CA . LEU A 1 414 ? -9.062 13.141 26.625 1 95.62 414 LEU A CA 1
ATOM 3288 C C . LEU A 1 414 ? -9.367 14.625 26.453 1 95.62 414 LEU A C 1
ATOM 3290 O O . LEU A 1 414 ? -8.938 15.258 25.484 1 95.62 414 LEU A O 1
ATOM 3294 N N . PHE A 1 415 ? -10.156 15.195 27.391 1 96.5 415 PHE A N 1
ATOM 3295 C CA . PHE A 1 415 ? -10.484 16.625 27.344 1 96.5 415 PHE A CA 1
ATOM 3296 C C . PHE A 1 415 ? -9.219 17.469 27.406 1 96.5 415 PHE A C 1
ATOM 3298 O O . PHE A 1 415 ? -9.047 18.391 26.609 1 96.5 415 PHE A O 1
ATOM 3305 N N . ILE A 1 416 ? -8.328 17.141 28.266 1 97.12 416 ILE A N 1
ATOM 3306 C CA . ILE A 1 416 ? -7.094 17.891 28.453 1 97.12 416 ILE A CA 1
ATOM 3307 C C . ILE A 1 416 ? -6.242 17.797 27.188 1 97.12 416 ILE A C 1
ATOM 3309 O O . ILE A 1 416 ? -5.691 18.797 26.719 1 97.12 416 ILE A O 1
ATOM 3313 N N . THR A 1 417 ? -6.121 16.625 26.641 1 97.69 417 THR A N 1
ATOM 3314 C CA . THR A 1 417 ? -5.32 16.422 25.438 1 97.69 417 THR A CA 1
ATOM 3315 C C . THR A 1 417 ? -5.918 17.172 24.25 1 97.69 417 THR A C 1
ATOM 3317 O O . THR A 1 417 ? -5.188 17.75 23.453 1 97.69 417 THR A O 1
ATOM 3320 N N . THR A 1 418 ? -7.242 17.125 24.109 1 98.19 418 THR A N 1
ATOM 3321 C CA . THR A 1 418 ? -7.922 17.797 23.016 1 98.19 418 THR A CA 1
ATOM 3322 C C . THR A 1 418 ? -7.715 19.312 23.094 1 98.19 418 THR A C 1
ATOM 3324 O O . THR A 1 418 ? -7.398 19.953 22.094 1 98.19 418 THR A O 1
ATOM 3327 N N . THR A 1 419 ? -7.883 19.844 24.281 1 97.75 419 THR A N 1
ATOM 3328 C CA . THR A 1 419 ? -7.727 21.281 24.453 1 97.75 419 THR A CA 1
ATOM 3329 C C . THR A 1 419 ? -6.266 21.703 24.281 1 97.75 419 THR A C 1
ATOM 3331 O O . THR A 1 419 ? -5.973 22.766 23.75 1 97.75 419 THR A O 1
ATOM 3334 N N . SER A 1 420 ? -5.359 20.859 24.734 1 96.75 420 SER A N 1
ATOM 3335 C CA . SER A 1 420 ? -3.939 21.125 24.547 1 96.75 420 SER A CA 1
ATOM 3336 C C . SER A 1 420 ? -3.566 21.172 23.078 1 96.75 420 SER A C 1
ATOM 3338 O O . SER A 1 420 ? -2.824 22.047 22.641 1 96.75 420 SER A O 1
ATOM 3340 N N . PHE A 1 421 ? -4.031 20.234 22.312 1 98 421 PHE A N 1
ATOM 3341 C CA . PHE A 1 421 ? -3.771 20.188 20.891 1 98 421 PHE A CA 1
ATOM 3342 C C . PHE A 1 421 ? -4.324 21.422 20.188 1 98 421 PHE A C 1
ATOM 3344 O O . PHE A 1 421 ? -3.621 22.078 19.422 1 98 421 PHE A O 1
ATOM 3351 N N . LEU A 1 422 ? -5.594 21.766 20.484 1 97.81 422 LEU A N 1
ATOM 3352 C CA . LEU A 1 422 ? -6.234 22.906 19.828 1 97.81 422 LEU A CA 1
ATOM 3353 C C . LEU A 1 422 ? -5.539 24.203 20.219 1 97.81 422 LEU A C 1
ATOM 3355 O O . LEU A 1 422 ? -5.414 25.109 19.391 1 97.81 422 LEU A O 1
ATOM 3359 N N . THR A 1 423 ? -5.098 24.312 21.453 1 96 423 THR A N 1
ATOM 3360 C CA . THR A 1 423 ? -4.371 25.5 21.891 1 96 423 THR A CA 1
ATOM 3361 C C . THR A 1 423 ? -3.078 25.656 21.094 1 96 423 THR A C 1
ATOM 3363 O O . THR A 1 423 ? -2.744 26.766 20.656 1 96 423 THR A O 1
ATOM 3366 N N . GLN A 1 424 ? -2.4 24.531 20.891 1 94 424 GLN A N 1
ATOM 3367 C CA . GLN A 1 424 ? -1.152 24.578 20.141 1 94 424 GLN A CA 1
ATOM 3368 C C . GLN A 1 424 ? -1.402 24.969 18.688 1 94 424 GLN A C 1
ATOM 3370 O O . GLN A 1 424 ? -0.616 25.719 18.109 1 94 424 GLN A O 1
ATOM 3375 N N . VAL A 1 425 ? -2.396 24.469 18.125 1 94.69 425 VAL A N 1
ATOM 3376 C CA . VAL A 1 425 ? -2.73 24.766 16.734 1 94.69 425 VAL A CA 1
ATOM 3377 C C . VAL A 1 425 ? -3.098 26.234 16.594 1 94.69 425 VAL A C 1
ATOM 3379 O O . VAL A 1 425 ? -2.648 26.906 15.664 1 94.69 425 VAL A O 1
ATOM 3382 N N . LEU A 1 426 ? -3.955 26.719 17.5 1 91.69 426 LEU A N 1
ATOM 3383 C CA . LEU A 1 426 ? -4.426 28.109 17.406 1 91.69 426 LEU A CA 1
ATOM 3384 C C . LEU A 1 426 ? -3.295 29.078 17.719 1 91.69 426 LEU A C 1
ATOM 3386 O O . LEU A 1 426 ? -3.311 30.219 17.25 1 91.69 426 LEU A O 1
ATOM 3390 N N . ASP A 1 427 ? -2.334 28.594 18.406 1 88.94 427 ASP A N 1
ATOM 3391 C CA . ASP A 1 427 ? -1.166 29.422 18.719 1 88.94 427 ASP A CA 1
ATOM 3392 C C . ASP A 1 427 ? -0.326 29.656 17.469 1 88.94 427 ASP A C 1
ATOM 3394 O O . ASP A 1 427 ? 0.481 30.594 17.422 1 88.94 427 ASP A O 1
ATOM 3398 N N . LEU A 1 428 ? -0.466 28.797 16.438 1 85.31 428 LEU A N 1
ATOM 3399 C CA . LEU A 1 428 ? 0.26 28.984 15.188 1 85.31 428 LEU A CA 1
ATOM 3400 C C . LEU A 1 428 ? -0.108 30.312 14.539 1 85.31 428 LEU A C 1
ATOM 3402 O O . LEU A 1 428 ? 0.649 30.844 13.719 1 85.31 428 LEU A O 1
ATOM 3406 N N . GLU A 1 429 ? -1.253 30.844 14.836 1 80.88 429 GLU A N 1
ATOM 3407 C CA . GLU A 1 429 ? -1.701 32.125 14.289 1 80.88 429 GLU A CA 1
ATOM 3408 C C . GLU A 1 429 ? -0.993 33.281 14.969 1 80.88 429 GLU A C 1
ATOM 3410 O O . GLU A 1 429 ? -0.815 34.344 14.367 1 80.88 429 GLU A O 1
ATOM 3415 N N . THR A 1 430 ? -0.725 33.188 16.188 1 76.19 430 THR A N 1
ATOM 3416 C CA . THR A 1 430 ? -0.153 34.281 16.969 1 76.19 430 THR A CA 1
ATOM 3417 C C . THR A 1 430 ? 1.371 34.25 16.906 1 76.19 430 THR A C 1
ATOM 3419 O O . THR A 1 430 ? 2.012 35.281 16.688 1 76.19 430 THR A O 1
ATOM 3422 N N . SER A 1 431 ? 2.066 33.25 17.109 1 69.06 431 SER A N 1
ATOM 3423 C CA . SER A 1 431 ? 3.51 33.062 17.078 1 69.06 431 SER A CA 1
ATOM 3424 C C . SER A 1 431 ? 3.863 31.781 16.328 1 69.06 431 SER A C 1
ATOM 3426 O O . SER A 1 431 ? 3.459 30.688 16.734 1 69.06 431 SER A O 1
ATOM 3428 N N . PRO A 1 432 ? 4.758 31.844 15.43 1 63.97 432 PRO A N 1
ATOM 3429 C CA . PRO A 1 432 ? 5.574 32.844 14.727 1 63.97 432 PRO A CA 1
ATOM 3430 C C . PRO A 1 432 ? 4.754 33.688 13.766 1 63.97 432 PRO A C 1
ATOM 3432 O O . PRO A 1 432 ? 5.223 34.75 13.32 1 63.97 432 PRO A O 1
ATOM 3435 N N . GLY A 1 433 ? 3.42 33.312 13.414 1 68.5 433 GLY A N 1
ATOM 3436 C CA . GLY A 1 433 ? 2.521 34.188 12.672 1 68.5 433 GLY A CA 1
ATOM 3437 C C . GLY A 1 433 ? 1.926 33.5 11.445 1 68.5 433 GLY A C 1
ATOM 3438 O O . GLY A 1 433 ? 2.656 33.031 10.586 1 68.5 433 GLY A O 1
ATOM 3439 N N . GLN A 1 434 ? 0.592 33.5 11.148 1 76.25 434 GLN A N 1
ATOM 3440 C CA . GLN A 1 434 ? -0.372 33.188 10.102 1 76.25 434 GLN A CA 1
ATOM 3441 C C . GLN A 1 434 ? 0.016 31.906 9.375 1 76.25 434 GLN A C 1
ATOM 3443 O O . GLN A 1 434 ? -0.04 31.844 8.141 1 76.25 434 GLN A O 1
ATOM 3448 N N . LEU A 1 435 ? 0.46 30.938 10.148 1 87.25 435 LEU A N 1
ATOM 3449 C CA . LEU A 1 435 ? 0.925 29.688 9.547 1 87.25 435 LEU A CA 1
ATOM 3450 C C . LEU A 1 435 ? -0.215 28.688 9.43 1 87.25 435 LEU A C 1
ATOM 3452 O O . LEU A 1 435 ? -0.099 27.688 8.711 1 87.25 435 LEU A O 1
ATOM 3456 N N . ILE A 1 436 ? -1.3 28.953 10.031 1 90 436 ILE A N 1
ATOM 3457 C CA . ILE A 1 436 ? -2.4 28 10.055 1 90 436 ILE A CA 1
ATOM 3458 C C . ILE A 1 436 ? -2.945 27.812 8.641 1 90 436 ILE A C 1
ATOM 3460 O O . ILE A 1 436 ? -3.387 26.719 8.281 1 90 436 ILE A O 1
ATOM 3464 N N . SER A 1 437 ? -2.895 28.891 7.852 1 91.44 437 SER A N 1
ATOM 3465 C CA . SER A 1 437 ? -3.422 28.844 6.492 1 91.44 437 SER A CA 1
ATOM 3466 C C . SER A 1 437 ? -2.6 27.922 5.609 1 91.44 437 SER A C 1
ATOM 3468 O O . SER A 1 437 ? -3.076 27.453 4.566 1 91.44 437 SER A O 1
ATOM 3470 N N . TYR A 1 438 ? -1.4 27.594 6.012 1 94.06 438 TYR A N 1
ATOM 3471 C CA . TYR A 1 438 ? -0.504 26.766 5.215 1 94.06 438 TYR A CA 1
ATOM 3472 C C . TYR A 1 438 ? -0.399 25.359 5.797 1 94.06 438 TYR A C 1
ATOM 3474 O O . TYR A 1 438 ? 0.467 24.578 5.398 1 94.06 438 TYR A O 1
ATOM 3482 N N . ALA A 1 439 ? -1.278 25.047 6.711 1 94.44 439 ALA A N 1
ATOM 3483 C CA . ALA A 1 439 ? -1.231 23.766 7.434 1 94.44 439 ALA A CA 1
ATOM 3484 C C . ALA A 1 439 ? -1.413 22.594 6.48 1 94.44 439 ALA A C 1
ATOM 3486 O O . ALA A 1 439 ? -1.985 22.75 5.398 1 94.44 439 ALA A O 1
ATOM 3487 N N . THR A 1 440 ? -0.882 21.438 6.82 1 97.31 440 THR A N 1
ATOM 3488 C CA . THR A 1 440 ? -0.986 20.219 6.031 1 97.31 440 THR A CA 1
ATOM 3489 C C . THR A 1 440 ? -2.379 19.609 6.16 1 97.31 440 THR A C 1
ATOM 3491 O O . THR A 1 440 ? -3.133 19.953 7.074 1 97.31 440 THR A O 1
ATOM 3494 N N . ASN A 1 441 ? -2.709 18.719 5.207 1 96.81 441 ASN A N 1
ATOM 3495 C CA . ASN A 1 441 ? -3.979 18 5.258 1 96.81 441 ASN A CA 1
ATOM 3496 C C . ASN A 1 441 ? -4.117 17.203 6.547 1 96.81 441 ASN A C 1
ATOM 3498 O O . ASN A 1 441 ? -5.223 17.047 7.074 1 96.81 441 ASN A O 1
ATOM 3502 N N . TYR A 1 442 ? -3.049 16.656 7.027 1 98.06 442 TYR A N 1
ATOM 3503 C CA . TYR A 1 442 ? -3.09 15.891 8.266 1 98.06 442 TYR A CA 1
ATOM 3504 C C . TYR A 1 442 ? -3.488 16.766 9.445 1 98.06 442 TYR A C 1
ATOM 3506 O O . TYR A 1 442 ? -4.328 16.391 10.258 1 98.06 442 TYR A O 1
ATOM 3514 N N . ILE A 1 443 ? -2.85 17.906 9.586 1 97.38 443 ILE A N 1
ATOM 3515 C CA . ILE A 1 443 ? -3.184 18.828 10.672 1 97.38 443 ILE A CA 1
ATOM 3516 C C . ILE A 1 443 ? -4.648 19.25 10.562 1 97.38 443 ILE A C 1
ATOM 3518 O O . ILE A 1 443 ? -5.355 19.328 11.57 1 97.38 443 ILE A O 1
ATOM 3522 N N . LEU A 1 444 ? -5.051 19.531 9.352 1 96.88 444 LEU A N 1
ATOM 3523 C CA . LEU A 1 444 ? -6.457 19.844 9.125 1 96.88 444 LEU A CA 1
ATOM 3524 C C . LEU A 1 444 ? -7.352 18.719 9.641 1 96.88 444 LEU A C 1
ATOM 3526 O O . LEU A 1 444 ? -8.336 18.984 10.336 1 96.88 444 LEU A O 1
ATOM 3530 N N . GLN A 1 445 ? -7.047 17.5 9.312 1 96.94 445 GLN A N 1
ATOM 3531 C CA . GLN A 1 445 ? -7.84 16.359 9.75 1 96.94 445 GLN A CA 1
ATOM 3532 C C . GLN A 1 445 ? -7.852 16.25 11.273 1 96.94 445 GLN A C 1
ATOM 3534 O O . GLN A 1 445 ? -8.883 15.914 11.867 1 96.94 445 GLN A O 1
ATOM 3539 N N . MET A 1 446 ? -6.75 16.516 11.844 1 98.12 446 MET A N 1
ATOM 3540 C CA . MET A 1 446 ? -6.668 16.406 13.297 1 98.12 446 MET A CA 1
ATOM 3541 C C . MET A 1 446 ? -7.445 17.531 13.969 1 98.12 446 MET A C 1
ATOM 3543 O O . MET A 1 446 ? -8.016 17.328 15.047 1 98.12 446 MET A O 1
ATOM 3547 N N . ILE A 1 447 ? -7.477 18.719 13.375 1 97.75 447 ILE A N 1
ATOM 3548 C CA . ILE A 1 447 ? -8.312 19.797 13.891 1 97.75 447 ILE A CA 1
ATOM 3549 C C . ILE A 1 447 ? -9.781 19.375 13.844 1 97.75 447 ILE A C 1
ATOM 3551 O O . ILE A 1 447 ? -10.516 19.562 14.812 1 97.75 447 ILE A O 1
ATOM 3555 N N . ILE A 1 448 ? -10.156 18.812 12.727 1 96.81 448 ILE A N 1
ATOM 3556 C CA . ILE A 1 448 ? -11.523 18.328 12.562 1 96.81 448 ILE A CA 1
ATOM 3557 C C . ILE A 1 448 ? -11.836 17.281 13.633 1 96.81 448 ILE A C 1
ATOM 3559 O O . ILE A 1 448 ? -12.867 17.359 14.305 1 96.81 448 ILE A O 1
ATOM 3563 N N . SER A 1 449 ? -10.945 16.375 13.781 1 97.62 449 SER A N 1
ATOM 3564 C CA . SER A 1 449 ? -11.117 15.305 14.758 1 97.62 449 SER A CA 1
ATOM 3565 C C . SER A 1 449 ? -11.227 15.867 16.172 1 97.62 449 SER A C 1
ATOM 3567 O O . SER A 1 449 ? -12.086 15.445 16.953 1 97.62 449 SER A O 1
ATOM 3569 N N . ALA A 1 450 ? -10.383 16.797 16.484 1 98.25 450 ALA A N 1
ATOM 3570 C CA . ALA A 1 450 ? -10.398 17.406 17.812 1 98.25 450 ALA A CA 1
ATOM 3571 C C . ALA A 1 450 ? -11.68 18.203 18.031 1 98.25 450 ALA A C 1
ATOM 3573 O O . ALA A 1 450 ? -12.25 18.172 19.125 1 98.25 450 ALA A O 1
ATOM 3574 N N . ALA A 1 451 ? -12.117 18.906 17.047 1 97.56 451 ALA A N 1
ATOM 3575 C CA . ALA A 1 451 ? -13.344 19.688 17.156 1 97.56 451 ALA A CA 1
ATOM 3576 C C . ALA A 1 451 ? -14.555 18.781 17.391 1 97.56 451 ALA A C 1
ATOM 3578 O O . ALA A 1 451 ? -15.375 19.047 18.266 1 97.56 451 ALA A O 1
ATOM 3579 N N . PHE A 1 452 ? -14.672 17.734 16.656 1 95.75 452 PHE A N 1
ATOM 3580 C CA . PHE A 1 452 ? -15.766 16.781 16.828 1 95.75 452 PHE A CA 1
ATOM 3581 C C . PHE A 1 452 ? -15.688 16.109 18.188 1 95.75 452 PHE A C 1
ATOM 3583 O O . PHE A 1 452 ? -16.703 15.922 18.844 1 95.75 452 PHE A O 1
ATOM 3590 N N . GLY A 1 453 ? -14.453 15.695 18.578 1 95.19 453 GLY A N 1
ATOM 3591 C CA . GLY A 1 453 ? -14.281 15.109 19.891 1 95.19 453 GLY A CA 1
ATOM 3592 C C . GLY A 1 453 ? -14.664 16.047 21.016 1 95.19 453 GLY A C 1
ATOM 3593 O O . GLY A 1 453 ? -15.336 15.641 21.969 1 95.19 453 GLY A O 1
ATOM 3594 N N . LEU A 1 454 ? -14.234 17.266 20.891 1 96.25 454 LEU A N 1
ATOM 3595 C CA . LEU A 1 454 ? -14.555 18.266 21.906 1 96.25 454 LEU A CA 1
ATOM 3596 C C . LEU A 1 454 ? -16.047 18.531 21.953 1 96.25 454 LEU A C 1
ATOM 3598 O O . LEU A 1 454 ? -16.625 18.656 23.047 1 96.25 454 LEU A O 1
ATOM 3602 N N . MET A 1 455 ? -16.672 18.625 20.828 1 94.62 455 MET A N 1
ATOM 3603 C CA . MET A 1 455 ? -18.109 18.828 20.781 1 94.62 455 MET A CA 1
ATOM 3604 C C . MET A 1 455 ? -18.844 17.703 21.484 1 94.62 455 MET A C 1
ATOM 3606 O O . MET A 1 455 ? -19.766 17.953 22.266 1 94.62 455 MET A O 1
ATOM 3610 N N . LYS A 1 456 ? -18.422 16.469 21.234 1 92.12 456 LYS A N 1
ATOM 3611 C CA . LYS A 1 456 ? -19.047 15.312 21.859 1 92.12 456 LYS A CA 1
ATOM 3612 C C . LYS A 1 456 ? -18.906 15.367 23.375 1 92.12 456 LYS A C 1
ATOM 3614 O O . LYS A 1 456 ? -19.828 15.023 24.125 1 92.12 456 LYS A O 1
ATOM 3619 N N . LEU A 1 457 ? -17.766 15.797 23.875 1 92.5 457 LEU A N 1
ATOM 3620 C CA . LEU A 1 457 ? -17.516 15.906 25.312 1 92.5 457 LEU A CA 1
ATOM 3621 C C . LEU A 1 457 ? -18.359 17.031 25.922 1 92.5 457 LEU A C 1
ATOM 3623 O O . LEU A 1 457 ? -18.938 16.844 27 1 92.5 457 LEU A O 1
ATOM 3627 N N . LEU A 1 458 ? -18.484 18.141 25.25 1 92.75 458 LEU A N 1
ATOM 3628 C CA . LEU A 1 458 ? -19.188 19.297 25.75 1 92.75 458 LEU A CA 1
ATOM 3629 C C . LEU A 1 458 ? -20.703 19.062 25.766 1 92.75 458 LEU A C 1
ATOM 3631 O O . LEU A 1 458 ? -21.422 19.641 26.578 1 92.75 458 LEU A O 1
ATOM 3635 N N . LYS A 1 459 ? -21.141 18.203 24.875 1 89.62 459 LYS A N 1
ATOM 3636 C CA . LYS A 1 459 ? -22.578 17.953 24.781 1 89.62 459 LYS A CA 1
ATOM 3637 C C . LYS A 1 459 ? -22.969 16.734 25.609 1 89.62 459 LYS A C 1
ATOM 3639 O O . LYS A 1 459 ? -24.156 16.453 25.781 1 89.62 459 LYS A O 1
ATOM 3644 N N . SER A 1 460 ? -22.047 16.062 26.094 1 87.31 460 SER A N 1
ATOM 3645 C CA . SER A 1 460 ? -22.328 14.891 26.922 1 87.31 460 SER A CA 1
ATOM 3646 C C . SER A 1 460 ? -22.562 15.281 28.375 1 87.31 460 SER A C 1
ATOM 3648 O O . SER A 1 460 ? -22.406 16.453 28.734 1 87.31 460 SER A O 1
ATOM 3650 N N . THR A 1 461 ? -22.922 14.25 29.234 1 84.75 461 THR A N 1
ATOM 3651 C CA . THR A 1 461 ? -23.172 14.469 30.656 1 84.75 461 THR A CA 1
ATOM 3652 C C . THR A 1 461 ? -21.875 14.82 31.375 1 84.75 461 THR A C 1
ATOM 3654 O O . THR A 1 461 ? -21.891 15.344 32.5 1 84.75 461 THR A O 1
ATOM 3657 N N . PHE A 1 462 ? -20.844 14.68 30.688 1 87.12 462 PHE A N 1
ATOM 3658 C CA . PHE A 1 462 ? -19.531 14.953 31.281 1 87.12 462 PHE A CA 1
ATOM 3659 C C . PHE A 1 462 ? -19.266 16.453 31.312 1 87.12 462 PHE A C 1
ATOM 3661 O O . PHE A 1 462 ? -18.328 16.906 32 1 87.12 462 PHE A O 1
ATOM 3668 N N . ARG A 1 463 ? -20.016 17.203 30.719 1 87.75 463 ARG A N 1
ATOM 3669 C CA . ARG A 1 463 ? -19.828 18.641 30.625 1 87.75 463 ARG A CA 1
ATOM 3670 C C . ARG A 1 463 ? -19.734 19.266 32 1 87.75 463 ARG A C 1
ATOM 3672 O O . ARG A 1 463 ? -19.094 20.312 32.188 1 87.75 463 ARG A O 1
ATOM 3679 N N . HIS A 1 464 ? -20.297 18.562 32.969 1 87.06 464 HIS A N 1
ATOM 3680 C CA . HIS A 1 464 ? -20.344 19.109 34.312 1 87.06 464 HIS A CA 1
ATOM 3681 C C . HIS A 1 464 ? -19 18.891 35.031 1 87.06 464 HIS A C 1
ATOM 3683 O O . HIS A 1 464 ? -18.734 19.5 36.062 1 87.06 464 HIS A O 1
ATOM 3689 N N . HIS A 1 465 ? -18.172 18.156 34.406 1 88.81 465 HIS A N 1
ATOM 3690 C CA . HIS A 1 465 ? -16.906 17.812 35.062 1 88.81 465 HIS A CA 1
ATOM 3691 C C . HIS A 1 465 ? -15.734 18.5 34.375 1 88.81 465 HIS A C 1
ATOM 3693 O O . HIS A 1 465 ? -14.578 18.266 34.75 1 88.81 465 HIS A O 1
ATOM 3699 N N . ILE A 1 466 ? -16.047 19.328 33.406 1 91.12 466 ILE A N 1
ATOM 3700 C CA . ILE A 1 466 ? -14.977 19.969 32.688 1 91.12 466 ILE A CA 1
ATOM 3701 C C . ILE A 1 466 ? -15.242 21.469 32.562 1 91.12 466 ILE A C 1
ATOM 3703 O O . ILE A 1 466 ? -16.344 21.938 32.906 1 91.12 466 ILE A O 1
ATOM 3707 N N . ASP A 1 467 ? -14.211 22.234 32.219 1 93.75 467 ASP A N 1
ATOM 3708 C CA . ASP A 1 467 ? -14.359 23.656 31.953 1 93.75 467 ASP A CA 1
ATOM 3709 C C . ASP A 1 467 ? -15.109 23.906 30.641 1 93.75 467 ASP A C 1
ATOM 3711 O O . ASP A 1 467 ? -14.492 24.016 29.578 1 93.75 467 ASP A O 1
ATOM 3715 N N . PHE A 1 468 ? -16.375 24.094 30.719 1 93.06 468 PHE A N 1
ATOM 3716 C CA . PHE A 1 468 ? -17.25 24.188 29.562 1 93.06 468 PHE A CA 1
ATOM 3717 C C . PHE A 1 468 ? -16.922 25.438 28.734 1 93.06 468 PHE A C 1
ATOM 3719 O O . PHE A 1 468 ? -16.875 25.375 27.516 1 93.06 468 PHE A O 1
ATOM 3726 N N . ASP A 1 469 ? -16.703 26.562 29.391 1 94.06 469 ASP A N 1
ATOM 3727 C CA . ASP A 1 469 ? -16.484 27.828 28.688 1 94.06 469 ASP A CA 1
ATOM 3728 C C . ASP A 1 469 ? -15.164 27.812 27.922 1 94.06 469 ASP A C 1
ATOM 3730 O O . ASP A 1 469 ? -15.094 28.281 26.781 1 94.06 469 ASP A O 1
ATOM 3734 N N . TYR A 1 470 ? -14.25 27.266 28.578 1 95.94 470 TYR A N 1
ATOM 3735 C CA . TYR A 1 470 ? -12.961 27.125 27.906 1 95.94 470 TYR A CA 1
ATOM 3736 C C . TYR A 1 470 ? -13.07 26.203 26.688 1 95.94 470 TYR A C 1
ATOM 3738 O O . TYR A 1 470 ? -12.531 26.516 25.625 1 95.94 470 TYR A O 1
ATOM 3746 N N . GLY A 1 471 ? -13.703 25.109 26.891 1 96.31 471 GLY A N 1
ATOM 3747 C CA . GLY A 1 471 ? -13.945 24.188 25.781 1 96.31 471 GLY A CA 1
ATOM 3748 C C . GLY A 1 471 ? -14.695 24.828 24.625 1 96.31 471 GLY A C 1
ATOM 3749 O O . GLY A 1 471 ? -14.352 24.625 23.469 1 96.31 471 GLY A O 1
ATOM 3750 N N . LYS A 1 472 ? -15.711 25.562 24.906 1 95.25 472 LYS A N 1
ATOM 3751 C CA . LYS A 1 472 ? -16.516 26.219 23.891 1 95.25 472 LYS A CA 1
ATOM 3752 C C . LYS A 1 472 ? -15.68 27.234 23.109 1 95.25 472 LYS A C 1
ATOM 3754 O O . LYS A 1 472 ? -15.82 27.359 21.891 1 95.25 472 LYS A O 1
ATOM 3759 N N . LEU A 1 473 ? -14.852 27.938 23.812 1 96.12 473 LEU A N 1
ATOM 3760 C CA . LEU A 1 473 ? -13.961 28.891 23.172 1 96.12 473 LEU A CA 1
ATOM 3761 C C . LEU A 1 473 ? -13.055 28.203 22.156 1 96.12 473 LEU A C 1
ATOM 3763 O O . LEU A 1 473 ? -12.906 28.688 21.031 1 96.12 473 LEU A O 1
ATOM 3767 N N . LEU A 1 474 ? -12.484 27.125 22.578 1 97 474 LEU A N 1
ATOM 3768 C CA . LEU A 1 474 ? -11.586 26.391 21.703 1 97 474 LEU A CA 1
ATOM 3769 C C . LEU A 1 474 ? -12.352 25.75 20.547 1 97 474 LEU A C 1
ATOM 3771 O O . LEU A 1 474 ? -11.836 25.641 19.438 1 97 474 LEU A O 1
ATOM 3775 N N . PHE A 1 475 ? -13.547 25.297 20.812 1 96.88 475 PHE A N 1
ATOM 3776 C CA . PHE A 1 475 ? -14.406 24.75 19.766 1 96.88 475 PHE A CA 1
ATOM 3777 C C . PHE A 1 475 ? -14.656 25.781 18.672 1 96.88 475 PHE A C 1
ATOM 3779 O O . PHE A 1 475 ? -14.508 25.484 17.484 1 96.88 475 PHE A O 1
ATOM 3786 N N . ASN A 1 476 ? -14.984 26.984 19.047 1 95.56 476 ASN A N 1
ATOM 3787 C CA . ASN A 1 476 ? -15.188 28.062 18.078 1 95.56 476 ASN A CA 1
ATOM 3788 C C . ASN A 1 476 ? -13.891 28.438 17.375 1 95.56 476 ASN A C 1
ATOM 3790 O O . ASN A 1 476 ? -13.906 28.766 16.188 1 95.56 476 ASN A O 1
ATOM 3794 N N . GLY A 1 477 ? -12.844 28.422 18.172 1 95.38 477 GLY A N 1
ATOM 3795 C CA . GLY A 1 477 ? -11.539 28.641 17.562 1 95.38 477 GLY A CA 1
ATOM 3796 C C . GLY A 1 477 ? -11.203 27.625 16.484 1 95.38 477 GLY A C 1
ATOM 3797 O O . GLY A 1 477 ? -10.609 27.969 15.461 1 95.38 477 GLY A O 1
ATOM 3798 N N . ALA A 1 478 ? -11.539 26.375 16.766 1 96.69 478 ALA A N 1
ATOM 3799 C CA . ALA A 1 478 ? -11.289 25.312 15.797 1 96.69 478 ALA A CA 1
ATOM 3800 C C . ALA A 1 478 ? -12.094 25.547 14.516 1 96.69 478 ALA A C 1
ATOM 3802 O O . ALA A 1 478 ? -11.586 25.359 13.414 1 96.69 478 ALA A O 1
ATOM 3803 N N . ILE A 1 479 ? -13.336 25.922 14.617 1 95.25 479 ILE A N 1
ATOM 3804 C CA . ILE A 1 479 ? -14.18 26.219 13.461 1 95.25 479 ILE A CA 1
ATOM 3805 C C . ILE A 1 479 ? -13.578 27.344 12.648 1 95.25 479 ILE A C 1
ATOM 3807 O O . ILE A 1 479 ? -13.516 27.281 11.414 1 95.25 479 ILE A O 1
ATOM 3811 N N . SER A 1 480 ? -13.133 28.344 13.336 1 93.31 480 SER A N 1
ATOM 3812 C CA . SER A 1 480 ? -12.5 29.469 12.656 1 93.31 480 SER A CA 1
ATOM 3813 C C . SER A 1 480 ? -11.227 29.031 11.93 1 93.31 480 SER A C 1
ATOM 3815 O O . SER A 1 480 ? -10.93 29.531 10.844 1 93.31 480 SER A O 1
ATOM 3817 N N . ALA A 1 481 ? -10.477 28.188 12.609 1 94.19 481 ALA A N 1
ATOM 3818 C CA . ALA A 1 481 ? -9.25 27.672 11.992 1 94.19 481 ALA A CA 1
ATOM 3819 C C . ALA A 1 481 ? -9.562 26.906 10.719 1 94.19 481 ALA A C 1
ATOM 3821 O O . ALA A 1 481 ? -8.844 27.031 9.719 1 94.19 481 ALA A O 1
ATOM 3822 N N . LEU A 1 482 ? -10.617 26.125 10.711 1 94.75 482 LEU A N 1
ATOM 3823 C CA . LEU A 1 482 ? -11.008 25.359 9.539 1 94.75 482 LEU A CA 1
ATOM 3824 C C . LEU A 1 482 ? -11.375 26.281 8.383 1 94.75 482 LEU A C 1
ATOM 3826 O O . LEU A 1 482 ? -11.008 26.016 7.234 1 94.75 482 LEU A O 1
ATOM 3830 N N . ARG A 1 483 ? -12.023 27.328 8.664 1 92.12 483 ARG A N 1
ATOM 3831 C CA . ARG A 1 483 ? -12.406 28.281 7.637 1 92.12 483 ARG A CA 1
ATOM 3832 C C . ARG A 1 483 ? -11.188 29.016 7.086 1 92.12 483 ARG A C 1
ATOM 3834 O O . ARG A 1 483 ? -11.148 29.359 5.906 1 92.12 483 ARG A O 1
ATOM 3841 N N . ARG A 1 484 ? -10.203 29.203 7.93 1 90.19 484 ARG A N 1
ATOM 3842 C CA . ARG A 1 484 ? -8.977 29.859 7.496 1 90.19 484 ARG A CA 1
ATOM 3843 C C . ARG A 1 484 ? -8.156 28.953 6.594 1 90.19 484 ARG A C 1
ATOM 3845 O O . ARG A 1 484 ? -7.469 29.422 5.684 1 90.19 484 ARG A O 1
ATOM 3852 N N . ILE A 1 485 ? -8.242 27.625 6.855 1 92.81 485 ILE A N 1
ATOM 3853 C CA . ILE A 1 485 ? -7.473 26.656 6.082 1 92.81 485 ILE A CA 1
ATOM 3854 C C . ILE A 1 485 ? -8.141 26.422 4.73 1 92.81 485 ILE A C 1
ATOM 3856 O O . ILE A 1 485 ? -7.484 26.031 3.764 1 92.81 485 ILE A O 1
ATOM 3860 N N . SER A 1 486 ? -9.391 26.656 4.613 1 91.62 486 SER A N 1
ATOM 3861 C CA . SER A 1 486 ? -10.148 26.453 3.385 1 91.62 486 SER A CA 1
ATOM 3862 C C . SER A 1 486 ? -9.586 27.297 2.242 1 91.62 486 SER A C 1
ATOM 3864 O O . SER A 1 486 ? -9.148 28.422 2.455 1 91.62 486 SER A O 1
ATOM 3866 N N . ILE A 1 487 ? -9.547 26.703 1.077 1 89.25 487 ILE A N 1
ATOM 3867 C CA . ILE A 1 487 ? -8.945 27.344 -0.086 1 89.25 487 ILE A CA 1
ATOM 3868 C C . ILE A 1 487 ? -10.047 27.781 -1.058 1 89.25 487 ILE A C 1
ATOM 3870 O O . ILE A 1 487 ? -9.883 28.75 -1.798 1 89.25 487 ILE A O 1
ATOM 3874 N N . MET A 1 488 ? -11.047 27 -1.209 1 85.31 488 MET A N 1
ATOM 3875 C CA . MET A 1 488 ? -12.141 27.281 -2.139 1 85.31 488 MET A CA 1
ATOM 3876 C C . MET A 1 488 ? -13.484 27.25 -1.423 1 85.31 488 MET A C 1
ATOM 3878 O O . MET A 1 488 ? -13.609 26.641 -0.352 1 85.31 488 MET A O 1
ATOM 3882 N N . ASP A 1 489 ? -14.359 27.766 -2.223 1 81.56 489 ASP A N 1
ATOM 3883 C CA . ASP A 1 489 ? -15.703 27.766 -1.657 1 81.56 489 ASP A CA 1
ATOM 3884 C C . ASP A 1 489 ? -16.297 26.344 -1.644 1 81.56 489 ASP A C 1
ATOM 3886 O O . ASP A 1 489 ? -16.078 25.578 -2.58 1 81.56 489 ASP A O 1
ATOM 3890 N N . HIS A 1 490 ? -16.75 25.922 -0.576 1 83.31 490 HIS A N 1
ATOM 3891 C CA . HIS A 1 490 ? -17.469 24.672 -0.4 1 83.31 490 HIS A CA 1
ATOM 3892 C C . HIS A 1 490 ? -16.516 23.469 -0.389 1 83.31 490 HIS A C 1
ATOM 3894 O O . HIS A 1 490 ? -16.906 22.359 -0.752 1 83.31 490 HIS A O 1
ATOM 3900 N N . ASP A 1 491 ? -15.242 23.844 -0.229 1 86.75 491 ASP A N 1
ATOM 3901 C CA . ASP A 1 491 ? -14.336 22.703 -0.105 1 86.75 491 ASP A CA 1
ATOM 3902 C C . ASP A 1 491 ? -14.602 21.922 1.186 1 86.75 491 ASP A C 1
ATOM 3904 O O . ASP A 1 491 ? -15.484 22.281 1.963 1 86.75 491 ASP A O 1
ATOM 3908 N N . ARG A 1 492 ? -13.93 20.891 1.38 1 87.31 492 ARG A N 1
ATOM 3909 C CA . ARG A 1 492 ? -14.195 19.938 2.459 1 87.31 492 ARG A CA 1
ATOM 3910 C C . ARG A 1 492 ? -14.023 20.609 3.822 1 87.31 492 ARG A C 1
ATOM 3912 O O . ARG A 1 492 ? -14.867 20.438 4.707 1 87.31 492 ARG A O 1
ATOM 3919 N N . PRO A 1 493 ? -13.023 21.469 4.078 1 90 493 PRO A N 1
ATOM 3920 C CA . PRO A 1 493 ? -12.875 22.094 5.398 1 90 493 PRO A CA 1
ATOM 3921 C C . PRO A 1 493 ? -14.039 23 5.754 1 90 493 PRO A C 1
ATOM 3923 O O . PRO A 1 493 ? -14.555 22.953 6.875 1 90 493 PRO A O 1
ATOM 3926 N N . VAL A 1 494 ? -14.523 23.75 4.793 1 90.19 494 VAL A N 1
ATOM 3927 C CA . VAL A 1 494 ? -15.633 24.656 5.074 1 90.19 494 VAL A CA 1
ATOM 3928 C C . VAL A 1 494 ? -16.922 23.859 5.297 1 90.19 494 VAL A C 1
ATOM 3930 O O . VAL A 1 494 ? -17.719 24.188 6.168 1 90.19 494 VAL A O 1
ATOM 3933 N N . ARG A 1 495 ? -17.062 22.875 4.57 1 88.94 495 ARG A N 1
ATOM 3934 C CA . ARG A 1 495 ? -18.25 22.047 4.723 1 88.94 495 ARG A CA 1
ATOM 3935 C C . ARG A 1 495 ? -18.266 21.359 6.09 1 88.94 495 ARG A C 1
ATOM 3937 O O . ARG A 1 495 ? -19.312 21.266 6.734 1 88.94 495 ARG A O 1
ATOM 3944 N N . LEU A 1 496 ? -17.188 20.891 6.48 1 91.06 496 LEU A N 1
ATOM 3945 C CA . LEU A 1 496 ? -17.125 20.234 7.777 1 91.06 496 LEU A CA 1
ATOM 3946 C C . LEU A 1 496 ? -17.266 21.234 8.914 1 91.06 496 LEU A C 1
ATOM 3948 O O . LEU A 1 496 ? -17.828 20.922 9.961 1 91.06 496 LEU A O 1
ATOM 3952 N N . ALA A 1 497 ? -16.75 22.438 8.68 1 92.75 497 ALA A N 1
ATOM 3953 C CA . ALA A 1 497 ? -16.969 23.5 9.648 1 92.75 497 ALA A CA 1
ATOM 3954 C C . ALA A 1 497 ? -18.469 23.812 9.797 1 92.75 497 ALA A C 1
ATOM 3956 O O . ALA A 1 497 ? -18.953 24.031 10.906 1 92.75 497 ALA A O 1
ATOM 3957 N N . ASP A 1 498 ? -19.141 23.734 8.688 1 90.62 498 ASP A N 1
ATOM 3958 C CA . ASP A 1 498 ? -20.578 23.969 8.711 1 90.62 498 ASP A CA 1
ATOM 3959 C C . ASP A 1 498 ? -21.312 22.828 9.43 1 90.62 498 ASP A C 1
ATOM 3961 O O . ASP A 1 498 ? -22.25 23.078 10.18 1 90.62 498 ASP A O 1
ATOM 3965 N N . VAL A 1 499 ? -20.875 21.656 9.18 1 89.75 499 VAL A N 1
ATOM 3966 C CA . VAL A 1 499 ? -21.469 20.5 9.852 1 89.75 499 VAL A CA 1
ATOM 3967 C C . VAL A 1 499 ? -21.281 20.625 11.359 1 89.75 499 VAL A C 1
ATOM 3969 O O . VAL A 1 499 ? -22.203 20.375 12.133 1 89.75 499 VAL A O 1
ATOM 3972 N N . LEU A 1 500 ? -20.109 21.047 11.789 1 92.94 500 LEU A N 1
ATOM 3973 C CA . LEU A 1 500 ? -19.812 21.219 13.203 1 92.94 500 LEU A CA 1
ATOM 3974 C C . LEU A 1 500 ? -20.719 22.281 13.82 1 92.94 500 LEU A C 1
ATOM 3976 O O . LEU A 1 500 ? -21.281 22.078 14.898 1 92.94 500 LEU A O 1
ATOM 3980 N N . ALA A 1 501 ? -20.859 23.344 13.102 1 90.38 501 ALA A N 1
ATOM 3981 C CA . ALA A 1 501 ? -21.688 24.438 13.586 1 90.38 501 ALA A CA 1
ATOM 3982 C C . ALA A 1 501 ? -23.156 24.016 13.68 1 90.38 501 ALA A C 1
ATOM 3984 O O . ALA A 1 501 ? -23.844 24.344 14.656 1 90.38 501 ALA A O 1
ATOM 3985 N N . GLN A 1 502 ? -23.594 23.25 12.734 1 88.19 502 GLN A N 1
ATOM 3986 C CA . GLN A 1 502 ? -24.969 22.781 12.719 1 88.19 502 GLN A CA 1
ATOM 3987 C C . GLN A 1 502 ? -25.234 21.781 13.852 1 88.19 502 GLN A C 1
ATOM 3989 O O . GLN A 1 502 ? -26.25 21.859 14.531 1 88.19 502 GLN A O 1
ATOM 3994 N N . MET A 1 503 ? -24.328 20.938 13.977 1 88.88 503 MET A N 1
ATOM 3995 C CA . MET A 1 503 ? -24.469 19.938 15.023 1 88.88 503 MET A CA 1
ATOM 3996 C C . MET A 1 503 ? -24.438 20.578 16.406 1 88.88 503 MET A C 1
ATOM 3998 O O . MET A 1 503 ? -25.125 20.125 17.328 1 88.88 503 MET A O 1
ATOM 4002 N N . TRP A 1 504 ? -23.641 21.594 16.578 1 90.25 504 TRP A N 1
ATOM 4003 C CA . TRP A 1 504 ? -23.562 22.312 17.844 1 90.25 504 TRP A CA 1
ATOM 4004 C C . TRP A 1 504 ? -24.891 23 18.156 1 90.25 504 TRP A C 1
ATOM 4006 O O . TRP A 1 504 ? -25.359 22.953 19.297 1 90.25 504 TRP A O 1
ATOM 4016 N N . ASN A 1 505 ? -25.578 23.469 17.125 1 86.69 505 ASN A N 1
ATOM 4017 C CA . ASN A 1 505 ? -26.797 24.25 17.312 1 86.69 505 ASN A CA 1
ATOM 4018 C C . ASN A 1 505 ? -28.016 23.344 17.406 1 86.69 505 ASN A C 1
ATOM 4020 O O . ASN A 1 505 ? -29.062 23.766 17.922 1 86.69 505 ASN A O 1
ATOM 4024 N N . ALA A 1 506 ? -28.203 22.188 16.781 1 77.38 506 ALA A N 1
ATOM 4025 C CA . ALA A 1 506 ? -29.344 21.297 16.797 1 77.38 506 ALA A CA 1
ATOM 4026 C C . ALA A 1 506 ? -29.609 20.75 18.203 1 77.38 506 ALA A C 1
ATOM 4028 O O . ALA A 1 506 ? -30.734 20.391 18.531 1 77.38 506 ALA A O 1
ATOM 4029 N N . GLY A 1 507 ? -28.953 20.469 19.141 1 60.69 507 GLY A N 1
ATOM 4030 C CA . GLY A 1 507 ? -29.203 19.75 20.391 1 60.69 507 GLY A CA 1
ATOM 4031 C C . GLY A 1 507 ? -29.344 20.672 21.594 1 60.69 507 GLY A C 1
ATOM 4032 O O . GLY A 1 507 ? -28.578 21.609 21.75 1 60.69 507 GLY A O 1
ATOM 4033 N N . ASP A 1 508 ? -30.766 20.781 22.141 1 55.72 508 ASP A N 1
ATOM 4034 C CA . ASP A 1 508 ? -30.906 21.312 23.5 1 55.72 508 ASP A CA 1
ATOM 4035 C C . ASP A 1 508 ? -30.078 20.516 24.484 1 55.72 508 ASP A C 1
ATOM 4037 O O . ASP A 1 508 ? -30.188 19.281 24.562 1 55.72 508 ASP A O 1
ATOM 4041 N N . PRO A 1 509 ? -29 20.969 24.969 1 51.56 509 PRO A N 1
ATOM 4042 C CA . PRO A 1 509 ? -28.125 20.25 25.906 1 51.56 509 PRO A CA 1
ATOM 4043 C C . PRO A 1 509 ? -28.906 19.422 26.922 1 51.56 509 PRO A C 1
ATOM 4045 O O . PRO A 1 509 ? -28.422 18.391 27.391 1 51.56 509 PRO A O 1
ATOM 4048 N N . GLU A 1 510 ? -30.031 19.922 27.438 1 47.56 510 GLU A N 1
ATOM 4049 C CA . GLU A 1 510 ? -30.781 19.328 28.547 1 47.56 510 GLU A CA 1
ATOM 4050 C C . GLU A 1 510 ? -31.531 18.062 28.078 1 47.56 510 GLU A C 1
ATOM 4052 O O . GLU A 1 510 ? -32 17.297 28.906 1 47.56 510 GLU A O 1
ATOM 4057 N N . GLN A 1 511 ? -32 17.938 26.969 1 48.78 511 GLN A N 1
ATOM 4058 C CA . GLN A 1 511 ? -32.812 16.781 26.547 1 48.78 511 GLN A CA 1
ATOM 4059 C C . GLN A 1 511 ? -31.906 15.602 26.188 1 48.78 511 GLN A C 1
ATOM 4061 O O . GLN A 1 511 ? -31.922 15.133 25.047 1 48.78 511 GLN A O 1
ATOM 4066 N N . SER A 1 512 ? -30.812 15.406 26.641 1 47.28 512 SER A N 1
ATOM 4067 C CA . SER A 1 512 ? -29.734 14.445 26.5 1 47.28 512 SER A CA 1
ATOM 4068 C C . SER A 1 512 ? -30.203 13.031 26.828 1 47.28 512 SER A C 1
ATOM 4070 O O . SER A 1 512 ? -29.812 12.477 27.859 1 47.28 512 SER A O 1
ATOM 4072 N N . THR A 1 513 ? -31.453 12.719 26.953 1 45.72 513 THR A N 1
ATOM 4073 C CA . THR A 1 513 ? -31.766 11.398 27.484 1 45.72 513 THR A CA 1
ATOM 4074 C C . THR A 1 513 ? -30.922 10.328 26.812 1 45.72 513 THR A C 1
ATOM 4076 O O . THR A 1 513 ? -30.281 9.516 27.484 1 45.72 513 THR A O 1
ATOM 4079 N N . GLU A 1 514 ? -31.5 9.664 25.688 1 45.72 514 GLU A N 1
ATOM 4080 C CA . GLU A 1 514 ? -31.125 8.414 25.031 1 45.72 514 GLU A CA 1
ATOM 4081 C C . GLU A 1 514 ? -29.828 8.562 24.25 1 45.72 514 GLU A C 1
ATOM 4083 O O . GLU A 1 514 ? -29.047 7.613 24.125 1 45.72 514 GLU A O 1
ATOM 4088 N N . GLU A 1 515 ? -29.609 9.727 23.656 1 47.91 515 GLU A N 1
ATOM 4089 C CA . GLU A 1 515 ? -28.641 10.07 22.625 1 47.91 515 GLU A CA 1
ATOM 4090 C C . GLU A 1 515 ? -27.266 10.352 23.203 1 47.91 515 GLU A C 1
ATOM 4092 O O . GLU A 1 515 ? -26.312 10.641 22.469 1 47.91 515 GLU A O 1
ATOM 4097 N N . ASP A 1 516 ? -27.172 10.633 24.422 1 51.75 516 ASP A N 1
ATOM 4098 C CA . ASP A 1 516 ? -26.047 11.164 25.172 1 51.75 516 ASP A CA 1
ATOM 4099 C C . ASP A 1 516 ? -24.875 10.195 25.172 1 51.75 516 ASP A C 1
ATOM 4101 O O . ASP A 1 516 ? -23.906 10.375 25.906 1 51.75 516 ASP A O 1
ATOM 4105 N N . SER A 1 517 ? -24.953 9.07 24.578 1 61.16 517 SER A N 1
ATOM 4106 C CA . SER A 1 517 ? -23.953 8.039 24.828 1 61.16 517 SER A CA 1
ATOM 4107 C C . SER A 1 517 ? -22.719 8.25 23.953 1 61.16 517 SER A C 1
ATOM 4109 O O . SER A 1 517 ? -22.844 8.594 22.781 1 61.16 517 SER A O 1
ATOM 4111 N N . LEU A 1 518 ? -21.531 8.625 24.562 1 76.38 518 LEU A N 1
ATOM 4112 C CA . LEU A 1 518 ? -20.188 8.609 23.984 1 76.38 518 LEU A CA 1
ATOM 4113 C C . LEU A 1 518 ? -20 7.379 23.094 1 76.38 518 LEU A C 1
ATOM 4115 O O . LEU A 1 518 ? -19 7.277 22.375 1 76.38 518 LEU A O 1
ATOM 4119 N N . GLN A 1 519 ? -21.094 6.668 23.047 1 77.44 519 GLN A N 1
ATOM 4120 C CA . GLN A 1 519 ? -20.953 5.426 22.297 1 77.44 519 GLN A CA 1
ATOM 4121 C C . GLN A 1 519 ? -21.094 5.68 20.797 1 77.44 519 GLN A C 1
ATOM 4123 O O . GLN A 1 519 ? -21.984 6.422 20.375 1 77.44 519 GLN A O 1
ATOM 4128 N N . LEU A 1 520 ? -20.25 5.113 20.047 1 85.56 520 LEU A N 1
ATOM 4129 C CA . LEU A 1 520 ? -20.188 5.32 18.609 1 85.56 520 LEU A CA 1
ATOM 4130 C C . LEU A 1 520 ? -20.938 4.211 17.859 1 85.56 520 LEU A C 1
ATOM 4132 O O . LEU A 1 520 ? -20.922 3.057 18.297 1 85.56 520 LEU A O 1
ATOM 4136 N N . LYS A 1 521 ? -21.609 4.531 16.859 1 81.56 521 LYS A N 1
ATOM 4137 C CA . LYS A 1 521 ? -22.172 3.549 15.938 1 81.56 521 LYS A CA 1
ATOM 4138 C C . LYS A 1 521 ? -21.141 3.094 14.906 1 81.56 521 LYS A C 1
ATOM 4140 O O . LYS A 1 521 ? -21.094 1.916 14.547 1 81.56 521 LYS A O 1
ATOM 4145 N N . VAL A 1 522 ? -20.438 4.086 14.438 1 86.19 522 VAL A N 1
ATOM 4146 C CA . VAL A 1 522 ? -19.328 3.803 13.531 1 86.19 522 VAL A CA 1
ATOM 4147 C C . VAL A 1 522 ? -18.062 3.504 14.344 1 86.19 522 VAL A C 1
ATOM 4149 O O . VAL A 1 522 ? -17.578 4.359 15.094 1 86.19 522 VAL A O 1
ATOM 4152 N N . ARG A 1 523 ? -17.438 2.328 14.156 1 85.81 523 ARG A N 1
ATOM 4153 C CA . ARG A 1 523 ? -16.359 1.956 15.062 1 85.81 523 ARG A CA 1
ATOM 4154 C C . ARG A 1 523 ? -15.18 1.37 14.297 1 85.81 523 ARG A C 1
ATOM 4156 O O . ARG A 1 523 ? -14.148 1.047 14.883 1 85.81 523 ARG A O 1
ATOM 4163 N N . CYS A 1 524 ? -15.25 1.233 13.016 1 86.69 524 CYS A N 1
ATOM 4164 C CA . CYS A 1 524 ? -14.219 0.518 12.266 1 86.69 524 CYS A CA 1
ATOM 4165 C C . CYS A 1 524 ? -13.328 1.487 11.5 1 86.69 524 CYS A C 1
ATOM 4167 O O . CYS A 1 524 ? -12.586 1.079 10.609 1 86.69 524 CYS A O 1
ATOM 4169 N N . ARG A 1 525 ? -13.414 2.742 11.875 1 91.5 525 ARG A N 1
ATOM 4170 C CA . ARG A 1 525 ? -12.57 3.744 11.227 1 91.5 525 ARG A CA 1
ATOM 4171 C C . ARG A 1 525 ? -11.43 4.172 12.148 1 91.5 525 ARG A C 1
ATOM 4173 O O . ARG A 1 525 ? -11.109 5.359 12.242 1 91.5 525 ARG A O 1
ATOM 4180 N N . MET A 1 526 ? -10.891 3.225 12.898 1 92.38 526 MET A N 1
ATOM 4181 C CA . MET A 1 526 ? -9.75 3.41 13.789 1 92.38 526 MET A CA 1
ATOM 4182 C C . MET A 1 526 ? -9.961 4.617 14.695 1 92.38 526 MET A C 1
ATOM 4184 O O . MET A 1 526 ? -11.039 4.793 15.266 1 92.38 526 MET A O 1
ATOM 4188 N N . SER A 1 527 ? -8.938 5.488 14.867 1 94.38 527 SER A N 1
ATOM 4189 C CA . SER A 1 527 ? -9.047 6.605 15.797 1 94.38 527 SER A CA 1
ATOM 4190 C C . SER A 1 527 ? -9.961 7.695 15.258 1 94.38 527 SER A C 1
ATOM 4192 O O . SER A 1 527 ? -10.375 8.594 16 1 94.38 527 SER A O 1
ATOM 4194 N N . MET A 1 528 ? -10.352 7.586 14.008 1 95.5 528 MET A N 1
ATOM 4195 C CA . MET A 1 528 ? -11.188 8.617 13.398 1 95.5 528 MET A CA 1
ATOM 4196 C C . MET A 1 528 ? -12.656 8.195 13.398 1 95.5 528 MET A C 1
ATOM 4198 O O . MET A 1 528 ? -13.5 8.859 12.797 1 95.5 528 MET A O 1
ATOM 4202 N N . SER A 1 529 ? -13.031 7.148 14.117 1 92.69 529 SER A N 1
ATOM 4203 C CA . SER A 1 529 ? -14.383 6.602 14.125 1 92.69 529 SER A CA 1
ATOM 4204 C C . SER A 1 529 ? -15.398 7.641 14.602 1 92.69 529 SER A C 1
ATOM 4206 O O . SER A 1 529 ? -16.5 7.723 14.07 1 92.69 529 SER A O 1
ATOM 4208 N N . HIS A 1 530 ? -15.016 8.461 15.586 1 93.31 530 HIS A N 1
ATOM 4209 C CA . HIS A 1 530 ? -15.961 9.445 16.109 1 93.31 530 HIS A CA 1
ATOM 4210 C C . HIS A 1 530 ? -16.266 10.516 15.078 1 93.31 530 HIS A C 1
ATOM 4212 O O . HIS A 1 530 ? -17.359 11.086 15.07 1 93.31 530 HIS A O 1
ATOM 4218 N N . VAL A 1 531 ? -15.328 10.789 14.227 1 94.06 531 VAL A N 1
ATOM 4219 C CA . VAL A 1 531 ? -15.555 11.766 13.164 1 94.06 531 VAL A CA 1
ATOM 4220 C C . VAL A 1 531 ? -16.594 11.234 12.188 1 94.06 531 VAL A C 1
ATOM 4222 O O . VAL A 1 531 ? -17.578 11.914 11.883 1 94.06 531 VAL A O 1
ATOM 4225 N N . TYR A 1 532 ? -16.391 10.055 11.742 1 90.81 532 TYR A N 1
ATOM 4226 C CA . TYR A 1 532 ? -17.297 9.445 10.781 1 90.81 532 TYR A CA 1
ATOM 4227 C C . TYR A 1 532 ? -18.656 9.18 11.414 1 90.81 532 TYR A C 1
ATOM 4229 O O . TYR A 1 532 ? -19.688 9.266 10.742 1 90.81 532 TYR A O 1
ATOM 4237 N N . ASP A 1 533 ? -18.672 8.883 12.68 1 90.62 533 ASP A N 1
ATOM 4238 C CA . ASP A 1 533 ? -19.922 8.68 13.406 1 90.62 533 ASP A CA 1
ATOM 4239 C C . ASP A 1 533 ? -20.75 9.969 13.453 1 90.62 533 ASP A C 1
ATOM 4241 O O . ASP A 1 533 ? -21.953 9.938 13.25 1 90.62 533 ASP A O 1
ATOM 4245 N N . THR A 1 534 ? -20.078 11 13.766 1 89.5 534 THR A N 1
ATOM 4246 C CA . THR A 1 534 ? -20.781 12.281 13.859 1 89.5 534 THR A CA 1
ATOM 4247 C C . THR A 1 534 ? -21.328 12.703 12.5 1 89.5 534 THR A C 1
ATOM 4249 O O . THR A 1 534 ? -22.438 13.25 12.406 1 89.5 534 THR A O 1
ATOM 4252 N N . VAL A 1 535 ? -20.547 12.516 11.5 1 87 535 VAL A N 1
ATOM 4253 C CA . VAL A 1 535 ? -21.016 12.844 10.156 1 87 535 VAL A CA 1
ATOM 4254 C C . VAL A 1 535 ? -22.188 11.953 9.781 1 87 535 VAL A C 1
ATOM 4256 O O . VAL A 1 535 ? -23.141 12.406 9.133 1 87 535 VAL A O 1
ATOM 4259 N N . TRP A 1 536 ? -22.109 10.734 10.164 1 84.69 536 TRP A N 1
ATOM 4260 C CA . TRP A 1 536 ? -23.219 9.812 9.945 1 84.69 536 TRP A CA 1
ATOM 4261 C C . TRP A 1 536 ? -24.484 10.297 10.664 1 84.69 536 TRP A C 1
ATOM 4263 O O . TRP A 1 536 ? -25.578 10.289 10.086 1 84.69 536 TRP A O 1
ATOM 4273 N N . ARG A 1 537 ? -24.344 10.711 11.859 1 84.88 537 ARG A N 1
ATOM 4274 C CA . ARG A 1 537 ? -25.469 11.211 12.641 1 84.88 537 ARG A CA 1
ATOM 4275 C C . ARG A 1 537 ? -26.031 12.492 12.023 1 84.88 537 ARG A C 1
ATOM 4277 O O . ARG A 1 537 ? -27.25 12.719 12.039 1 84.88 537 ARG A O 1
ATOM 4284 N N . TRP A 1 538 ? -25.125 13.289 11.664 1 85.81 538 TRP A N 1
ATOM 4285 C CA . TRP A 1 538 ? -25.531 14.531 11.016 1 85.81 538 TRP A CA 1
ATOM 4286 C C . TRP A 1 538 ? -26.391 14.234 9.781 1 85.81 538 TRP A C 1
ATOM 4288 O O . TRP A 1 538 ? -27.422 14.883 9.57 1 85.81 538 TRP A O 1
ATOM 4298 N N . ARG A 1 539 ? -26.016 13.289 9.055 1 78.69 539 ARG A N 1
ATOM 4299 C CA . ARG A 1 539 ? -26.75 12.914 7.852 1 78.69 539 ARG A CA 1
ATOM 4300 C C . ARG A 1 539 ? -28.141 12.391 8.195 1 78.69 539 ARG A C 1
ATOM 4302 O O . ARG A 1 539 ? -29.109 12.672 7.496 1 78.69 539 ARG A O 1
ATOM 4309 N N . HIS A 1 540 ? -28.25 11.68 9.25 1 77.62 540 HIS A N 1
ATOM 4310 C CA . HIS A 1 540 ? -29.516 11.102 9.664 1 77.62 540 HIS A CA 1
ATOM 4311 C C . HIS A 1 540 ? -30.422 12.148 10.289 1 77.62 540 HIS A C 1
ATOM 4313 O O . HIS A 1 540 ? -31.656 12.055 10.18 1 77.62 540 HIS A O 1
ATOM 4319 N N . ARG A 1 541 ? -29.875 12.992 10.953 1 77.44 541 ARG A N 1
ATOM 4320 C CA . ARG A 1 541 ? -30.656 14.008 11.641 1 77.44 541 ARG A CA 1
ATOM 4321 C C . ARG A 1 541 ? -31.125 15.086 10.664 1 77.44 541 ARG A C 1
ATOM 4323 O O . ARG A 1 541 ? -32.25 15.594 10.789 1 77.44 541 ARG A O 1
ATOM 4330 N N . PHE A 1 542 ? -30.391 15.461 9.898 1 69.94 542 PHE A N 1
ATOM 4331 C CA . PHE A 1 542 ? -30.688 16.625 9.062 1 69.94 542 PHE A CA 1
ATOM 4332 C C . PHE A 1 542 ? -31.047 16.188 7.645 1 69.94 542 PHE A C 1
ATOM 4334 O O . PHE A 1 542 ? -31.297 17.016 6.773 1 69.94 542 PHE A O 1
ATOM 4341 N N . ARG A 1 543 ? -31.406 14.789 7.648 1 59 543 ARG A N 1
ATOM 4342 C CA . ARG A 1 543 ? -31.922 14.328 6.367 1 59 543 ARG A CA 1
ATOM 4343 C C . ARG A 1 543 ? -33.375 14.719 6.195 1 59 543 ARG A C 1
ATOM 4345 O O . ARG A 1 543 ? -34.188 14.492 7.094 1 59 543 ARG A O 1
ATOM 4352 N N . PRO A 1 544 ? -33.969 15.469 5.414 1 48.97 544 PRO A N 1
ATOM 4353 C CA . PRO A 1 544 ? -35.406 15.734 5.23 1 48.97 544 PRO A CA 1
ATOM 4354 C C . PRO A 1 544 ? -36.219 14.453 5.09 1 48.97 544 PRO A C 1
ATOM 4356 O O . PRO A 1 544 ? -35.812 13.531 4.379 1 48.97 544 PRO A O 1
ATOM 4359 N N . ARG A 1 545 ? -37.219 14.062 6.152 1 39.53 545 ARG A N 1
ATOM 4360 C CA . ARG A 1 545 ? -38.219 12.992 6.09 1 39.53 545 ARG A CA 1
ATOM 4361 C C . ARG A 1 545 ? -39 13.055 4.785 1 39.53 545 ARG A C 1
ATOM 4363 O O . ARG A 1 545 ? -39.625 14.078 4.469 1 39.53 545 ARG A O 1
ATOM 4370 N N . LYS A 1 546 ? -38.812 12.266 3.83 1 38.44 546 LYS A N 1
ATOM 4371 C CA . LYS A 1 546 ? -39.75 12.133 2.713 1 38.44 546 LYS A CA 1
ATOM 4372 C C . LYS A 1 546 ? -41.094 11.648 3.189 1 38.44 546 LYS A C 1
ATOM 4374 O O . LYS A 1 546 ? -41.219 10.57 3.783 1 38.44 546 LYS A O 1
ATOM 4379 N N . ASP A 1 547 ? -42.219 12.469 3.477 1 31.44 547 ASP A N 1
ATOM 4380 C CA . ASP A 1 547 ? -43.594 12.047 3.662 1 31.44 547 ASP A CA 1
ATOM 4381 C C . ASP A 1 547 ? -44.062 11.18 2.502 1 31.44 547 ASP A C 1
ATOM 4383 O O . ASP A 1 547 ? -43.938 11.57 1.338 1 31.44 547 ASP A O 1
ATOM 4387 N N . PRO A 1 548 ? -44.344 9.945 2.52 1 35.69 548 PRO A N 1
ATOM 4388 C CA . PRO A 1 548 ? -44.938 9.023 1.555 1 35.69 548 PRO A CA 1
ATOM 4389 C C . PRO A 1 548 ? -46.094 9.656 0.773 1 35.69 548 PRO A C 1
ATOM 4391 O O . PRO A 1 548 ? -46.625 9.047 -0.167 1 35.69 548 PRO A O 1
ATOM 4394 N N . SER A 1 549 ? -46.844 10.656 1.146 1 33.28 549 SER A N 1
ATOM 4395 C CA . SER A 1 549 ? -48.094 11.086 0.514 1 33.28 549 SER A CA 1
ATOM 4396 C C . SER A 1 549 ? -47.812 11.812 -0.797 1 33.28 549 SER A C 1
ATOM 4398 O O . SER A 1 549 ? -48.75 12.117 -1.549 1 33.28 549 SER A O 1
ATOM 4400 N N . ASP A 1 550 ? -46.688 12.406 -1.035 1 32 550 ASP A N 1
ATOM 4401 C CA . ASP A 1 550 ? -46.594 13.305 -2.186 1 32 550 ASP A CA 1
ATOM 4402 C C . ASP A 1 550 ? -46.281 12.531 -3.463 1 32 550 ASP A C 1
ATOM 4404 O O . ASP A 1 550 ? -45.875 13.117 -4.469 1 32 550 ASP A O 1
ATOM 4408 N N . SER A 1 551 ? -46.312 11.188 -3.494 1 32.5 551 SER A N 1
ATOM 4409 C CA . SER A 1 551 ? -46.188 10.43 -4.73 1 32.5 551 SER A CA 1
ATOM 4410 C C . SER A 1 551 ? -47.344 10.711 -5.676 1 32.5 551 SER A C 1
ATOM 4412 O O . SER A 1 551 ? -47.406 10.156 -6.777 1 32.5 551 SER A O 1
ATOM 4414 N N . GLN A 1 552 ? -48.438 11.305 -5.242 1 28.73 552 GLN A N 1
ATOM 4415 C CA . GLN A 1 552 ? -49.594 11.227 -6.145 1 28.73 552 GLN A CA 1
ATOM 4416 C C . GLN A 1 552 ? -49.5 12.289 -7.238 1 28.73 552 GLN A C 1
ATOM 4418 O O . GLN A 1 552 ? -50.156 12.18 -8.266 1 28.73 552 GLN A O 1
ATOM 4423 N N . VAL A 1 553 ? -49.062 13.562 -6.949 1 29.72 553 VAL A N 1
ATOM 4424 C CA . VAL A 1 553 ? -49.625 14.586 -7.801 1 29.72 553 VAL A CA 1
ATOM 4425 C C . VAL A 1 553 ? -48.812 14.727 -9.078 1 29.72 553 VAL A C 1
ATOM 4427 O O . VAL A 1 553 ? -49.219 15.398 -10.023 1 29.72 553 VAL A O 1
ATOM 4430 N N . THR A 1 554 ? -47.5 14.375 -9.18 1 28.02 554 THR A N 1
ATOM 4431 C CA . THR A 1 554 ? -46.781 15.055 -10.258 1 28.02 554 THR A CA 1
ATOM 4432 C C . THR A 1 554 ? -47.094 14.391 -11.602 1 28.02 554 THR A C 1
ATOM 4434 O O . THR A 1 554 ? -46.344 14.594 -12.57 1 28.02 554 THR A O 1
ATOM 4437 N N . THR A 1 555 ? -48.156 13.695 -11.773 1 25.84 555 THR A N 1
ATOM 4438 C CA . THR A 1 555 ? -48.312 13.07 -13.086 1 25.84 555 THR A CA 1
ATOM 4439 C C . THR A 1 555 ? -48.469 14.133 -14.172 1 25.84 555 THR A C 1
ATOM 4441 O O . THR A 1 555 ? -48.281 13.836 -15.359 1 25.84 555 THR A O 1
ATOM 4444 N N . ALA A 1 556 ? -49.25 15.227 -13.938 1 23.72 556 ALA A N 1
ATOM 4445 C CA . ALA A 1 556 ? -50 15.641 -15.117 1 23.72 556 ALA A CA 1
ATOM 4446 C C . ALA A 1 556 ? -49.094 16.359 -16.125 1 23.72 556 ALA A C 1
ATOM 4448 O O . ALA A 1 556 ? -49.188 16.125 -17.328 1 23.72 556 ALA A O 1
ATOM 4449 N N . ASN A 1 557 ? -48.656 17.672 -15.898 1 21.53 557 ASN A N 1
ATOM 4450 C CA . ASN A 1 557 ? -48.719 18.688 -16.953 1 21.53 557 ASN A CA 1
ATOM 4451 C C . ASN A 1 557 ? -47.438 18.656 -17.797 1 21.53 557 ASN A C 1
ATOM 4453 O O . ASN A 1 557 ? -46.438 19.281 -17.453 1 21.53 557 ASN A O 1
ATOM 4457 N N . ALA A 1 558 ? -46.969 17.641 -18.344 1 23.31 558 ALA A N 1
ATOM 4458 C CA . ALA A 1 558 ? -45.844 17.516 -19.25 1 23.31 558 ALA A CA 1
ATOM 4459 C C . ALA A 1 558 ? -45.938 18.547 -20.375 1 23.31 558 ALA A C 1
ATOM 4461 O O . ALA A 1 558 ? -45.031 18.656 -21.203 1 23.31 558 ALA A O 1
ATOM 4462 N N . ALA A 1 559 ? -47.125 19.031 -20.812 1 22.22 559 ALA A N 1
ATOM 4463 C CA . ALA A 1 559 ? -47.219 19.406 -22.219 1 22.22 559 ALA A CA 1
ATOM 4464 C C . ALA A 1 559 ? -46.594 20.766 -22.469 1 22.22 559 ALA A C 1
ATOM 4466 O O . ALA A 1 559 ? -46.719 21.328 -23.547 1 22.22 559 ALA A O 1
ATOM 4467 N N . GLU A 1 560 ? -46.094 21.625 -21.531 1 20.73 560 GLU A N 1
ATOM 4468 C CA . GLU A 1 560 ? -46 23 -22 1 20.73 560 GLU A CA 1
ATOM 4469 C C . GLU A 1 560 ? -44.906 23.156 -23.062 1 20.73 560 GLU A C 1
ATOM 4471 O O . GLU A 1 560 ? -43.812 22.625 -22.922 1 20.73 560 GLU A O 1
ATOM 4476 N N . SER A 1 561 ? -45.25 23.672 -24.328 1 22.84 561 SER A N 1
ATOM 4477 C CA . SER A 1 561 ? -44.812 24.047 -25.672 1 22.84 561 SER A CA 1
ATOM 4478 C C . SER A 1 561 ? -43.719 25.109 -25.641 1 22.84 561 SER A C 1
ATOM 4480 O O . SER A 1 561 ? -43.906 26.172 -25.047 1 22.84 561 SER A O 1
ATOM 4482 N N . THR A 1 562 ? -42.531 24.703 -25.5 1 22.52 562 THR A N 1
ATOM 4483 C CA . THR A 1 562 ? -41.312 25.531 -25.469 1 22.52 562 THR A CA 1
ATOM 4484 C C . THR A 1 562 ? -41.281 26.422 -26.703 1 22.52 562 THR A C 1
ATOM 4486 O O . THR A 1 562 ? -41.094 25.938 -27.828 1 22.52 562 THR A O 1
ATOM 4489 N N . THR A 1 563 ? -42.125 27.547 -26.781 1 20.62 563 THR A N 1
ATOM 4490 C CA . THR A 1 563 ? -42.062 28.578 -27.797 1 20.62 563 THR A CA 1
ATOM 4491 C C . THR A 1 563 ? -40.656 29.156 -27.906 1 20.62 563 THR A C 1
ATOM 4493 O O . THR A 1 563 ? -40 29.406 -26.875 1 20.62 563 THR A O 1
ATOM 4496 N N . ALA A 1 564 ? -40.094 29.219 -29.141 1 22.84 564 ALA A N 1
ATOM 4497 C CA . ALA A 1 564 ? -38.875 29.609 -29.844 1 22.84 564 ALA A CA 1
ATOM 4498 C C . ALA A 1 564 ? -38.594 31.094 -29.641 1 22.84 564 ALA A C 1
ATOM 4500 O O . ALA A 1 564 ? -38.656 31.875 -30.594 1 22.84 564 ALA A O 1
ATOM 4501 N N . ILE A 1 565 ? -38.812 31.953 -28.406 1 20.61 565 ILE A N 1
ATOM 4502 C CA . ILE A 1 565 ? -38.719 33.406 -28.453 1 20.61 565 ILE A CA 1
ATOM 4503 C C . ILE A 1 565 ? -37.312 33.812 -28.891 1 20.61 565 ILE A C 1
ATOM 4505 O O . ILE A 1 565 ? -36.312 33.406 -28.281 1 20.61 565 ILE A O 1
ATOM 4509 N N . ILE A 1 566 ? -37.125 34.312 -30.172 1 23.88 566 ILE A N 1
ATOM 4510 C CA . ILE A 1 566 ? -36.062 34.906 -30.969 1 23.88 566 ILE A CA 1
ATOM 4511 C C . ILE A 1 566 ? -35.656 36.25 -30.359 1 23.88 566 ILE A C 1
ATOM 4513 O O . ILE A 1 566 ? -36.438 37.188 -30.328 1 23.88 566 ILE A O 1
ATOM 4517 N N . PRO A 1 567 ? -35 36.312 -29.141 1 21.94 567 PRO A N 1
ATOM 4518 C CA . PRO A 1 567 ? -34.875 37.625 -28.5 1 21.94 567 PRO A CA 1
ATOM 4519 C C . PRO A 1 567 ? -34.219 38.656 -29.422 1 21.94 567 PRO A C 1
ATOM 4521 O O . PRO A 1 567 ? -33.25 38.344 -30.125 1 21.94 567 PRO A O 1
ATOM 4524 N N . GLU A 1 568 ? -34.969 39.656 -29.844 1 20.34 568 GLU A N 1
ATOM 4525 C CA . GLU A 1 568 ? -34.75 40.844 -30.672 1 20.34 568 GLU A CA 1
ATOM 4526 C C . GLU A 1 568 ? -33.594 41.656 -30.188 1 20.34 568 GLU A C 1
ATOM 4528 O O . GLU A 1 568 ? -33.156 41.531 -29.031 1 20.34 568 GLU A O 1
ATOM 4533 N N . GLN A 1 569 ? -33.312 42.875 -30.906 1 23.34 569 GLN A N 1
ATOM 4534 C CA . GLN A 1 569 ? -32.25 43.812 -31.297 1 23.34 569 GLN A CA 1
ATOM 4535 C C . GLN A 1 569 ? -32.031 44.875 -30.219 1 23.34 569 GLN A C 1
ATOM 4537 O O . GLN A 1 569 ? -32.875 45.781 -30.062 1 23.34 569 GLN A O 1
ATOM 4542 N N . PHE A 1 570 ? -31.812 44.594 -28.891 1 21.56 570 PHE A N 1
ATOM 4543 C CA . PHE A 1 570 ? -31.891 45.594 -27.844 1 21.56 570 PHE A CA 1
ATOM 4544 C C . PHE A 1 570 ? -30.891 46.719 -28.109 1 21.56 570 PHE A C 1
ATOM 4546 O O . PHE A 1 570 ? -29.672 46.5 -28.062 1 21.56 570 PHE A O 1
ATOM 4553 N N . GLY A 1 571 ? -31.234 47.719 -28.922 1 19.09 571 GLY A N 1
ATOM 4554 C CA . GLY A 1 571 ? -30.547 48.906 -29.375 1 19.09 571 GLY A CA 1
ATOM 4555 C C . GLY A 1 571 ? -30 49.75 -28.234 1 19.09 571 GLY A C 1
ATOM 4556 O O . GLY A 1 571 ? -28.812 50.094 -28.219 1 19.09 571 GLY A O 1
ATOM 4557 N N . GLU A 1 572 ? -30.859 50.625 -27.688 1 19.88 572 GLU A N 1
ATOM 4558 C CA . GLU A 1 572 ? -30.609 52.062 -27.547 1 19.88 572 GLU A CA 1
ATOM 4559 C C . GLU A 1 572 ? -29.719 52.344 -26.328 1 19.88 572 GLU A C 1
ATOM 4561 O O . GLU A 1 572 ? -29.422 51.438 -25.547 1 19.88 572 GLU A O 1
ATOM 4566 N N . SER A 1 573 ? -30.203 53.469 -25.531 1 21.7 573 SER A N 1
ATOM 4567 C CA . SER A 1 573 ? -29.688 54.688 -24.906 1 21.7 573 SER A CA 1
ATOM 4568 C C . SER A 1 573 ? -29.203 54.406 -23.5 1 21.7 573 SER A C 1
ATOM 4570 O O . SER A 1 573 ? -29.953 53.906 -22.656 1 21.7 573 SER A O 1
ATOM 4572 N N . LEU A 1 574 ? -27.938 54.219 -23.219 1 22.75 574 LEU A N 1
ATOM 4573 C CA . LEU A 1 574 ? -27.062 53.75 -22.156 1 22.75 574 LEU A CA 1
ATOM 4574 C C . LEU A 1 574 ? -27.062 54.75 -20.984 1 22.75 574 LEU A C 1
ATOM 4576 O O . LEU A 1 574 ? -26.156 54.719 -20.156 1 22.75 574 LEU A O 1
ATOM 4580 N N . GLU A 1 575 ? -28.016 55.781 -21.031 1 19.19 575 GLU A N 1
ATOM 4581 C CA . GLU A 1 575 ? -27.641 56.969 -20.266 1 19.19 575 GLU A CA 1
ATOM 4582 C C . GLU A 1 575 ? -27.562 56.656 -18.766 1 19.19 575 GLU A C 1
ATOM 4584 O O . GLU A 1 575 ? -26.609 57.062 -18.094 1 19.19 575 GLU A O 1
ATOM 4589 N N . ASN A 1 576 ? -28.781 56.562 -18.016 1 19.92 576 ASN A N 1
ATOM 4590 C CA . ASN A 1 576 ? -29.078 57.344 -16.812 1 19.92 576 ASN A CA 1
ATOM 4591 C C . ASN A 1 576 ? -28.438 56.719 -15.57 1 19.92 576 ASN A C 1
ATOM 4593 O O . ASN A 1 576 ? -28.453 55.5 -15.398 1 19.92 576 ASN A O 1
ATOM 4597 N N . PRO A 1 577 ? -27.75 57.5 -14.562 1 22.06 577 PRO A N 1
ATOM 4598 C CA . PRO A 1 577 ? -26.734 57.219 -13.539 1 22.06 577 PRO A CA 1
ATOM 4599 C C . PRO A 1 577 ? -27.234 56.312 -12.438 1 22.06 577 PRO A C 1
ATOM 4601 O O . PRO A 1 577 ? -26.5 55.406 -11.992 1 22.06 577 PRO A O 1
ATOM 4604 N N . ALA A 1 578 ? -28.312 56.656 -11.664 1 19.56 578 ALA A N 1
ATOM 4605 C CA . ALA A 1 578 ? -28.5 56.75 -10.227 1 19.56 578 ALA A CA 1
ATOM 4606 C C . ALA A 1 578 ? -28.859 55.406 -9.602 1 19.56 578 ALA A C 1
ATOM 4608 O O . ALA A 1 578 ? -28.797 55.25 -8.383 1 19.56 578 ALA A O 1
ATOM 4609 N N . MET A 1 579 ? -29.656 54.5 -10.203 1 18.42 579 MET A N 1
ATOM 4610 C CA . MET A 1 579 ? -30.672 53.875 -9.375 1 18.42 579 MET A CA 1
ATOM 4611 C C . MET A 1 579 ? -30.047 52.812 -8.445 1 18.42 579 MET A C 1
ATOM 4613 O O . MET A 1 579 ? -29.562 51.781 -8.898 1 18.42 579 MET A O 1
ATOM 4617 N N . ILE A 1 580 ? -29.469 53.188 -7.246 1 21.3 580 ILE A N 1
ATOM 4618 C CA . ILE A 1 580 ? -28.797 52.469 -6.152 1 21.3 580 ILE A CA 1
ATOM 4619 C C . ILE A 1 580 ? -29.75 51.438 -5.539 1 21.3 580 ILE A C 1
ATOM 4621 O O . ILE A 1 580 ? -30.75 51.812 -4.91 1 21.3 580 ILE A O 1
ATOM 4625 N N . CYS A 1 581 ?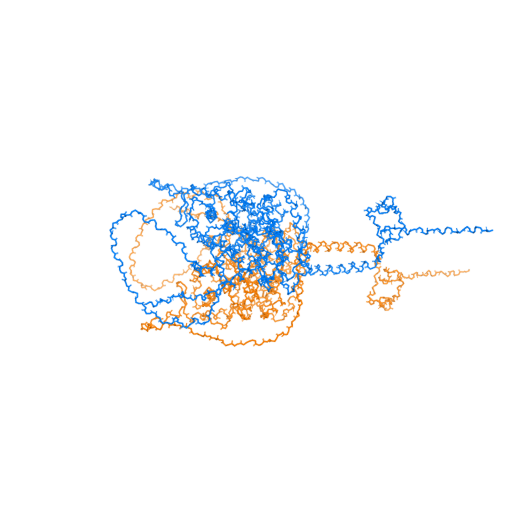 -30.25 50.469 -6.199 1 20.27 581 CYS A N 1
ATOM 4626 C CA . CYS A 1 581 ? -31.406 49.781 -5.625 1 20.27 581 CYS A CA 1
ATOM 4627 C C . CYS A 1 581 ? -31.031 49.125 -4.293 1 20.27 581 CYS A C 1
ATOM 4629 O O . CYS A 1 581 ? -30.016 48.438 -4.191 1 20.27 581 CYS A O 1
ATOM 4631 N N . PRO A 1 582 ? -31.594 49.5 -3.125 1 23.27 582 PRO A N 1
ATOM 4632 C CA . PRO A 1 582 ? -31.375 49.125 -1.728 1 23.27 582 PRO A CA 1
ATOM 4633 C C . PRO A 1 582 ? -31.703 47.656 -1.463 1 23.27 582 PRO A C 1
ATOM 4635 O O . PRO A 1 582 ? -32.719 47.156 -1.94 1 23.27 582 PRO A O 1
ATOM 4638 N N . PRO A 1 583 ? -30.703 46.719 -1.276 1 23.77 583 PRO A N 1
ATOM 4639 C CA . PRO A 1 583 ? -30.875 45.281 -1.215 1 23.77 583 PRO A CA 1
ATOM 4640 C C . PRO A 1 583 ? -31.859 44.844 -0.12 1 23.77 583 PRO A C 1
ATOM 4642 O O . PRO A 1 583 ? -31.641 45.156 1.055 1 23.77 583 PRO A O 1
ATOM 4645 N N . ASN A 1 584 ? -33.156 44.938 -0.286 1 22.25 584 ASN A N 1
ATOM 4646 C CA . ASN A 1 584 ? -34.188 44.594 0.67 1 22.25 584 ASN A CA 1
ATOM 4647 C C . ASN A 1 584 ? -34 43.188 1.217 1 22.25 584 ASN A C 1
ATOM 4649 O O . ASN A 1 584 ? -34.062 42.219 0.464 1 22.25 584 ASN A O 1
ATOM 4653 N N . LEU A 1 585 ? -33.344 42.906 2.395 1 25.28 585 LEU A N 1
ATOM 4654 C CA . LEU A 1 585 ? -33.031 41.906 3.41 1 25.28 585 LEU A CA 1
ATOM 4655 C C . LEU A 1 585 ? -34.281 41.156 3.859 1 25.28 585 LEU A C 1
ATOM 4657 O O . LEU A 1 585 ? -34.719 41.312 5.008 1 25.28 585 LEU A O 1
ATOM 4661 N N . GLY A 1 586 ? -35.375 41.125 3.078 1 22.33 586 GLY A N 1
ATOM 4662 C CA . GLY A 1 586 ? -36.594 40.656 3.717 1 22.33 586 GLY A CA 1
ATOM 4663 C C . GLY A 1 586 ? -36.5 39.219 4.199 1 22.33 586 GLY A C 1
ATOM 4664 O O . GLY A 1 586 ? -35.406 38.688 4.324 1 22.33 586 GLY A O 1
ATOM 4665 N N . GLN A 1 587 ? -37.531 38.219 3.879 1 24.14 587 GLN A N 1
ATOM 4666 C CA . GLN A 1 587 ? -38.062 37 4.5 1 24.14 587 GLN A CA 1
ATOM 4667 C C . GLN A 1 587 ? -37.125 35.844 4.359 1 24.14 587 GLN A C 1
ATOM 4669 O O . GLN A 1 587 ? -36.5 35.656 3.309 1 24.14 587 GLN A O 1
ATOM 4674 N N . GLY A 1 588 ? -36.688 34.875 5.434 1 24.39 588 GLY A N 1
ATOM 4675 C CA . GLY A 1 588 ? -35.688 34.031 6.039 1 24.39 588 GLY A CA 1
ATOM 4676 C C . GLY A 1 588 ? -35.406 32.781 5.27 1 24.39 588 GLY A C 1
ATOM 4677 O O . GLY A 1 588 ? -34.594 31.953 5.676 1 24.39 588 GLY A O 1
ATOM 4678 N N . SER A 1 589 ? -36.25 32.094 4.5 1 26.08 589 SER A N 1
ATOM 4679 C CA . SER A 1 589 ? -36.406 30.688 4.094 1 26.08 589 SER A CA 1
ATOM 4680 C C . SER A 1 589 ? -35.375 30.312 3.014 1 26.08 589 SER A C 1
ATOM 4682 O O . SER A 1 589 ? -35.562 29.328 2.307 1 26.08 589 SER A O 1
ATOM 4684 N N . ALA A 1 590 ? -34.562 31.062 2.533 1 25.75 590 ALA A N 1
ATOM 4685 C CA . ALA A 1 590 ? -34.062 30.969 1.166 1 25.75 590 ALA A CA 1
ATOM 4686 C C . ALA A 1 590 ? -33.125 29.766 1.007 1 25.75 590 ALA A C 1
ATOM 4688 O O . ALA A 1 590 ? -33.312 28.969 0.081 1 25.75 590 ALA A O 1
ATOM 4689 N N . PHE A 1 591 ? -31.859 29.938 1.242 1 27.5 591 PHE A N 1
ATOM 4690 C CA . PHE A 1 591 ? -30.781 29.453 0.38 1 27.5 591 PHE A CA 1
ATOM 4691 C C . PHE A 1 591 ? -30.469 28 0.695 1 27.5 591 PHE A C 1
ATOM 4693 O O . PHE A 1 591 ? -29.391 27.5 0.345 1 27.5 591 PHE A O 1
ATOM 4700 N N . PHE A 1 592 ? -31.094 27.438 1.684 1 29.55 592 PHE A N 1
ATOM 4701 C CA . PHE A 1 592 ? -30.578 26.125 2.035 1 29.55 592 PHE A CA 1
ATOM 4702 C C . PHE A 1 592 ? -30.844 25.125 0.913 1 29.55 592 PHE A C 1
ATOM 4704 O O . PHE A 1 592 ? -31.922 24.531 0.843 1 29.55 592 PHE A O 1
ATOM 4711 N N . ASN A 1 593 ? -30.359 25.578 -0.251 1 28.03 593 ASN A N 1
ATOM 4712 C CA . ASN A 1 593 ? -30.594 24.516 -1.236 1 28.03 593 ASN A CA 1
ATOM 4713 C C . ASN A 1 593 ? -29.953 23.203 -0.809 1 28.03 593 ASN A C 1
ATOM 4715 O O . ASN A 1 593 ? -28.75 23.141 -0.562 1 28.03 593 ASN A O 1
ATOM 4719 N N . GLU A 1 594 ? -30.688 22.297 -0.273 1 28.03 594 GLU A N 1
ATOM 4720 C CA . GLU A 1 594 ? -30.562 20.938 0.239 1 28.03 594 GLU A CA 1
ATOM 4721 C C . GLU A 1 594 ? -29.766 20.047 -0.715 1 28.03 594 GLU A C 1
ATOM 4723 O O . GLU A 1 594 ? -29.188 19.047 -0.301 1 28.03 594 GLU A O 1
ATOM 4728 N N . ALA A 1 595 ? -29.781 20.328 -2 1 32.5 595 ALA A N 1
ATOM 4729 C CA . ALA A 1 595 ? -29.172 19.422 -2.977 1 32.5 595 ALA A CA 1
ATOM 4730 C C . ALA A 1 595 ? -27.656 19.359 -2.787 1 32.5 595 ALA A C 1
ATOM 4732 O O . ALA A 1 595 ? -27.047 18.312 -2.994 1 32.5 595 ALA A O 1
ATOM 4733 N N . GLY A 1 596 ? -27.062 20.531 -2.564 1 32.5 596 GLY A N 1
ATOM 4734 C CA . GLY A 1 596 ? -25.609 20.656 -2.559 1 32.5 596 GLY A CA 1
ATOM 4735 C C . GLY A 1 596 ? -24.953 19.906 -1.421 1 32.5 596 GLY A C 1
ATOM 4736 O O . GLY A 1 596 ? -23.734 19.703 -1.44 1 32.5 596 GLY A O 1
ATOM 4737 N N . PHE A 1 597 ? -25.625 19.922 -0.317 1 33.56 597 PHE A N 1
ATOM 4738 C CA . PHE A 1 597 ? -25 19.359 0.871 1 33.56 597 PHE A CA 1
ATOM 4739 C C . PHE A 1 597 ? -24.875 17.844 0.743 1 33.56 597 PHE A C 1
ATOM 4741 O O . PHE A 1 597 ? -24.125 17.203 1.489 1 33.56 597 PHE A O 1
ATOM 4748 N N . ALA A 1 598 ? -25.797 17.266 -0.028 1 33.47 598 ALA A N 1
ATOM 4749 C CA . ALA A 1 598 ? -25.828 15.805 -0.162 1 33.47 598 ALA A CA 1
ATOM 4750 C C . ALA A 1 598 ? -24.5 15.273 -0.688 1 33.47 598 ALA A C 1
ATOM 4752 O O . ALA A 1 598 ? -24.141 14.125 -0.407 1 33.47 598 ALA A O 1
ATOM 4753 N N . GLU A 1 599 ? -23.875 16.141 -1.402 1 34.97 599 GLU A N 1
ATOM 4754 C CA . GLU A 1 599 ? -22.719 15.648 -2.158 1 34.97 599 GLU A CA 1
ATOM 4755 C C . GLU A 1 599 ? -21.453 15.656 -1.308 1 34.97 599 GLU A C 1
ATOM 4757 O O . GLU A 1 599 ? -20.391 15.281 -1.782 1 34.97 599 GLU A O 1
ATOM 4762 N N . ILE A 1 600 ? -21.594 16.359 -0.241 1 34.5 600 ILE A N 1
ATOM 4763 C CA . ILE A 1 600 ? -20.344 16.547 0.463 1 34.5 600 ILE A CA 1
ATOM 4764 C C . ILE A 1 600 ? -19.672 15.188 0.701 1 34.5 600 ILE A C 1
ATOM 4766 O O . ILE A 1 600 ? -18.469 15.023 0.461 1 34.5 600 ILE A O 1
ATOM 4770 N N . PHE A 1 601 ? -20.344 14.336 1.611 1 37.56 601 PHE A N 1
ATOM 4771 C CA . PHE A 1 601 ? -19.766 13.031 1.927 1 37.56 601 PHE A CA 1
ATOM 4772 C C . PHE A 1 601 ? -20.453 11.93 1.123 1 37.56 601 PHE A C 1
ATOM 4774 O O . PHE A 1 601 ? -21.406 11.32 1.588 1 37.56 601 PHE A O 1
ATOM 4781 N N . ASP A 1 602 ? -20.594 12.062 -0.114 1 36.84 602 ASP A N 1
ATOM 4782 C CA . ASP A 1 602 ? -21.281 11.188 -1.062 1 36.84 602 ASP A CA 1
ATOM 4783 C C . ASP A 1 602 ? -20.969 9.719 -0.779 1 36.84 602 ASP A C 1
ATOM 4785 O O . ASP A 1 602 ? -21.703 8.828 -1.232 1 36.84 602 ASP A O 1
ATOM 4789 N N . SER A 1 603 ? -19.875 9.523 -0.328 1 35.53 603 SER A N 1
ATOM 4790 C CA . SER A 1 603 ? -19.75 8.078 -0.164 1 35.53 603 SER A CA 1
ATOM 4791 C C . SER A 1 603 ? -20.906 7.52 0.673 1 35.53 603 SER A C 1
ATOM 4793 O O . SER A 1 603 ? -21.062 6.301 0.776 1 35.53 603 SER A O 1
ATOM 4795 N N . LEU A 1 604 ? -21.562 8.602 1.465 1 31.28 604 LEU A N 1
ATOM 4796 C CA . LEU A 1 604 ? -22.781 8.227 2.188 1 31.28 604 LEU A CA 1
ATOM 4797 C C . LEU A 1 604 ? -24.016 8.578 1.382 1 31.28 604 LEU A C 1
ATOM 4799 O O . LEU A 1 604 ? -25.125 8.664 1.935 1 31.28 604 LEU A O 1
ATOM 4803 N N . ASN A 1 605 ? -23.938 8.844 0.082 1 32.91 605 ASN A N 1
ATOM 4804 C CA . ASN A 1 605 ? -25.062 9.352 -0.7 1 32.91 605 ASN A CA 1
ATOM 4805 C C . ASN A 1 605 ? -26.203 8.336 -0.776 1 32.91 605 ASN A C 1
ATOM 4807 O O . ASN A 1 605 ? -27.25 8.609 -1.379 1 32.91 605 ASN A O 1
ATOM 4811 N N . TRP A 1 606 ? -26.25 7.188 -0.564 1 31.62 606 TRP A N 1
ATOM 4812 C CA . TRP A 1 606 ? -27.484 6.449 -0.849 1 31.62 606 TRP A CA 1
ATOM 4813 C C . TRP A 1 606 ? -28.688 7.125 -0.202 1 31.62 606 TRP A C 1
ATOM 4815 O O . TRP A 1 606 ? -29.828 6.859 -0.578 1 31.62 606 TRP A O 1
ATOM 4825 N N . VAL A 1 607 ? -28.484 8 0.716 1 26.62 607 VAL A N 1
ATOM 4826 C CA . VAL A 1 607 ? -29.781 8.359 1.295 1 26.62 607 VAL A CA 1
ATOM 4827 C C . VAL A 1 607 ? -30.469 9.398 0.417 1 26.62 607 VAL A C 1
ATOM 4829 O O . VAL A 1 607 ? -31.688 9.336 0.21 1 26.62 607 VAL A O 1
ATOM 4832 N N . PHE A 1 608 ? -29.859 10.641 0.121 1 27.7 608 PHE A N 1
ATOM 4833 C CA . PHE A 1 608 ? -30.844 11.703 -0.045 1 27.7 608 PHE A CA 1
ATOM 4834 C C . PHE A 1 608 ? -31.281 11.828 -1.504 1 27.7 608 PHE A C 1
ATOM 4836 O O . PHE A 1 608 ? -30.953 12.812 -2.17 1 27.7 608 PHE A O 1
ATOM 4843 N N . ASP A 1 609 ? -31.078 10.953 -2.381 1 28.42 609 ASP A N 1
ATOM 4844 C CA . ASP A 1 609 ? -31.578 11.211 -3.723 1 28.42 609 ASP A CA 1
ATOM 4845 C C . ASP A 1 609 ? -33.094 11.484 -3.697 1 28.42 609 ASP A C 1
ATOM 4847 O O . ASP A 1 609 ? -33.719 11.609 -4.746 1 28.42 609 ASP A O 1
ATOM 4851 N N . GLU A 1 610 ? -33.812 11.25 -2.633 1 27.11 610 GLU A N 1
ATOM 4852 C CA . GLU A 1 610 ? -35.25 11.391 -2.922 1 27.11 610 GLU A CA 1
ATOM 4853 C C . GLU A 1 610 ? -35.656 12.859 -2.9 1 27.11 610 GLU A C 1
ATOM 4855 O O . GLU A 1 610 ? -36.688 13.211 -2.305 1 27.11 610 GLU A O 1
ATOM 4860 N N . PHE A 1 611 ? -34.719 13.82 -2.9 1 26.08 611 PHE A N 1
ATOM 4861 C CA . PHE A 1 611 ? -35.375 15.109 -2.734 1 26.08 611 PHE A CA 1
ATOM 4862 C C . PHE A 1 611 ? -36.281 15.398 -3.924 1 26.08 611 PHE A C 1
ATOM 4864 O O . PHE A 1 611 ? -35.844 15.336 -5.074 1 26.08 611 PHE A O 1
ATOM 4871 N N . PRO A 1 612 ? -37.625 15.359 -3.691 1 26.47 612 PRO A N 1
ATOM 4872 C CA . PRO A 1 612 ? -38.688 15.656 -4.656 1 26.47 612 PRO A CA 1
ATOM 4873 C C . PRO A 1 612 ? -38.5 17.016 -5.332 1 26.47 612 PRO A C 1
ATOM 4875 O O . PRO A 1 612 ? -37.781 17.875 -4.816 1 26.47 612 PRO A O 1
ATOM 4878 N N . ASP A 1 613 ? -38.875 17.172 -6.512 1 25.97 613 ASP A N 1
ATOM 4879 C CA . ASP A 1 613 ? -39 18.359 -7.344 1 25.97 613 ASP A CA 1
ATOM 4880 C C . ASP A 1 613 ? -39.625 19.531 -6.559 1 25.97 613 ASP A C 1
ATOM 4882 O O . ASP A 1 613 ? -40.375 19.312 -5.605 1 25.97 613 ASP A O 1
ATOM 4886 N N . PRO A 1 614 ? -39.031 20.688 -6.551 1 25.45 614 PRO A N 1
ATOM 4887 C CA . PRO A 1 614 ? -39.469 21.906 -5.879 1 25.45 614 PRO A CA 1
ATOM 4888 C C . PRO A 1 614 ? -41 22.078 -5.953 1 25.45 614 PRO A C 1
ATOM 4890 O O . PRO A 1 614 ? -41.625 21.734 -6.969 1 25.45 614 PRO A O 1
ATOM 4893 N N . PHE A 1 615 ? -41.781 21.891 -4.898 1 23.77 615 PHE A N 1
ATOM 4894 C CA . PHE A 1 615 ? -43.188 22.25 -4.723 1 23.77 615 PHE A CA 1
ATOM 4895 C C . PHE A 1 615 ? -43.469 23.641 -5.305 1 23.77 615 PHE A C 1
ATOM 4897 O O . PHE A 1 615 ? -42.906 24.641 -4.844 1 23.77 615 PHE A O 1
ATOM 4904 N N . ILE A 1 616 ? -43.75 23.703 -6.645 1 26.69 616 ILE A N 1
ATOM 4905 C CA . ILE A 1 616 ? -44.312 24.938 -7.211 1 26.69 616 ILE A CA 1
ATOM 4906 C C . ILE A 1 616 ? -45.531 25.391 -6.414 1 26.69 616 ILE A C 1
ATOM 4908 O O . ILE A 1 616 ? -46.469 24.609 -6.234 1 26.69 616 ILE A O 1
ATOM 4912 N N . ALA A 1 617 ? -45.312 26.344 -5.523 1 23.42 617 ALA A N 1
ATOM 4913 C CA . ALA A 1 617 ? -46.344 27.047 -4.75 1 23.42 617 ALA A CA 1
ATOM 4914 C C . ALA A 1 617 ? -47.625 27.266 -5.586 1 23.42 617 ALA A C 1
ATOM 4916 O O . ALA A 1 617 ? -47.531 27.719 -6.73 1 23.42 617 ALA A O 1
ATOM 4917 N N . PRO A 1 618 ? -48.656 26.453 -5.359 1 25.34 618 PRO A N 1
ATOM 4918 C CA . PRO A 1 618 ? -49.906 26.703 -6.039 1 25.34 618 PRO A CA 1
ATOM 4919 C C . PRO A 1 618 ? -50.344 28.172 -5.98 1 25.34 618 PRO A C 1
ATOM 4921 O O . PRO A 1 618 ? -50.094 28.844 -4.98 1 25.34 618 PRO A O 1
ATOM 4924 N N . GLN A 1 619 ? -50.25 28.922 -7.168 1 23.92 619 GLN A N 1
ATOM 4925 C CA . GLN A 1 619 ? -50.75 30.297 -7.348 1 23.92 619 GLN A CA 1
ATOM 4926 C C . GLN A 1 619 ? -52.125 30.469 -6.723 1 23.92 619 GLN A C 1
ATOM 4928 O O . GLN A 1 619 ? -53.031 29.672 -6.977 1 23.92 619 GLN A O 1
ATOM 4933 N N . MET A 1 620 ? -52.188 30.969 -5.484 1 20.92 620 MET A N 1
ATOM 4934 C CA . MET A 1 620 ? -53.438 31.422 -4.895 1 20.92 620 MET A CA 1
ATOM 4935 C C . MET A 1 620 ? -54.312 32.156 -5.93 1 20.92 620 MET A C 1
ATOM 4937 O O . MET A 1 620 ? -53.812 33 -6.672 1 20.92 620 MET A O 1
ATOM 4941 N N . MET A 1 621 ? -55.344 31.469 -6.578 1 25.42 621 MET A N 1
ATOM 4942 C CA . MET A 1 621 ? -56.469 32.062 -7.273 1 25.42 621 MET A CA 1
ATOM 4943 C C . MET A 1 621 ? -56.969 33.312 -6.527 1 25.42 621 MET A C 1
ATOM 4945 O O . MET A 1 621 ? -57.375 33.219 -5.367 1 25.42 621 MET A O 1
ATOM 4949 N N . GLN A 1 622 ? -56.344 34.562 -6.766 1 20.5 622 GLN A N 1
ATOM 4950 C CA . GLN A 1 622 ? -57.312 35.656 -6.715 1 20.5 622 GLN A CA 1
ATOM 4951 C C . GLN A 1 622 ? -58.219 35.656 -7.938 1 20.5 622 GLN A C 1
ATOM 4953 O O . GLN A 1 622 ? -57.781 35.375 -9.055 1 20.5 622 GLN A O 1
ATOM 4958 N N . MET B 1 1 ? 52.688 -74.625 61.656 1 21.16 1 MET B N 1
ATOM 4959 C CA . MET B 1 1 ? 51.438 -74.062 62.062 1 21.16 1 MET B CA 1
ATOM 4960 C C . MET B 1 1 ? 50.531 -73.75 60.875 1 21.16 1 MET B C 1
ATOM 4962 O O . MET B 1 1 ? 50.969 -73.938 59.719 1 21.16 1 MET B O 1
ATOM 4966 N N . GLU B 1 2 ? 49.875 -72.562 60.844 1 23.42 2 GLU B N 1
ATOM 4967 C CA . GLU B 1 2 ? 48.688 -71.688 60.844 1 23.42 2 GLU B CA 1
ATOM 4968 C C . GLU B 1 2 ? 48.375 -71.125 59.469 1 23.42 2 GLU B C 1
ATOM 4970 O O . GLU B 1 2 ? 49.219 -70.438 58.875 1 23.42 2 GLU B O 1
ATOM 4975 N N . MET B 1 3 ? 47.531 -71.812 58.781 1 29.09 3 MET B N 1
ATOM 4976 C CA . MET B 1 3 ? 47 -71.625 57.438 1 29.09 3 MET B CA 1
ATOM 4977 C C . MET B 1 3 ? 46.281 -70.312 57.312 1 29.09 3 MET B C 1
ATOM 4979 O O . MET B 1 3 ? 45.156 -70.125 57.812 1 29.09 3 MET B O 1
ATOM 4983 N N . THR B 1 4 ? 47 -69.25 57.656 1 30.33 4 THR B N 1
ATOM 4984 C CA . THR B 1 4 ? 46.344 -68 57.812 1 30.33 4 THR B CA 1
ATOM 4985 C C . THR B 1 4 ? 45.469 -67.688 56.562 1 30.33 4 THR B C 1
ATOM 4987 O O . THR B 1 4 ? 45.969 -67.688 55.438 1 30.33 4 THR B O 1
ATOM 4990 N N . LEU B 1 5 ? 44.156 -67.938 56.75 1 27.73 5 LEU B N 1
ATOM 4991 C CA . LEU B 1 5 ? 42.969 -67.812 55.906 1 27.73 5 LEU B CA 1
ATOM 4992 C C . LEU B 1 5 ? 42.938 -66.375 55.344 1 27.73 5 LEU B C 1
ATOM 4994 O O . LEU B 1 5 ? 42.938 -65.375 56.094 1 27.73 5 LEU B O 1
ATOM 4998 N N . SER B 1 6 ? 43.688 -66.188 54.312 1 27.59 6 SER B N 1
ATOM 4999 C CA . SER B 1 6 ? 43.781 -64.875 53.688 1 27.59 6 SER B CA 1
ATOM 5000 C C . SER B 1 6 ? 42.406 -64.25 53.5 1 27.59 6 SER B C 1
ATOM 5002 O O . SER B 1 6 ? 41.469 -64.938 53.062 1 27.59 6 SER B O 1
ATOM 5004 N N . ALA B 1 7 ? 42.062 -63.281 54.5 1 30.64 7 ALA B N 1
ATOM 5005 C CA . ALA B 1 7 ? 40.875 -62.469 54.594 1 30.64 7 ALA B CA 1
ATOM 5006 C C . ALA B 1 7 ? 40.406 -62 53.219 1 30.64 7 ALA B C 1
ATOM 5008 O O . ALA B 1 7 ? 41.156 -61.406 52.469 1 30.64 7 ALA B O 1
ATOM 5009 N N . THR B 1 8 ? 39.531 -62.812 52.594 1 24.16 8 THR B N 1
ATOM 5010 C CA . THR B 1 8 ? 38.906 -62.469 51.344 1 24.16 8 THR B CA 1
ATOM 5011 C C . THR B 1 8 ? 38.344 -61.031 51.406 1 24.16 8 THR B C 1
ATOM 5013 O O . THR B 1 8 ? 37.5 -60.75 52.281 1 24.16 8 THR B O 1
ATOM 5016 N N . LYS B 1 9 ? 39.281 -60.062 51.344 1 29.69 9 LYS B N 1
ATOM 5017 C CA . LYS B 1 9 ? 38.844 -58.656 51.25 1 29.69 9 LYS B CA 1
ATOM 5018 C C . LYS B 1 9 ? 37.5 -58.562 50.594 1 29.69 9 LYS B C 1
ATOM 5020 O O . LYS B 1 9 ? 37.281 -59.062 49.469 1 29.69 9 LYS B O 1
ATOM 5025 N N . LYS B 1 10 ? 36.438 -58.5 51.5 1 30.94 10 LYS B N 1
ATOM 5026 C CA . LYS B 1 10 ? 35.062 -58.125 51.156 1 30.94 10 LYS B CA 1
ATOM 5027 C C . LYS B 1 10 ? 35.031 -57.156 49.969 1 30.94 10 LYS B C 1
ATOM 5029 O O . LYS B 1 10 ? 35.656 -56.094 50.031 1 30.94 10 LYS B O 1
ATOM 5034 N N . GLN B 1 11 ? 35.062 -57.656 48.75 1 27.39 11 GLN B N 1
ATOM 5035 C CA . GLN B 1 11 ? 34.844 -56.812 47.562 1 27.39 11 GLN B CA 1
ATOM 5036 C C . GLN B 1 11 ? 33.75 -55.812 47.812 1 27.39 11 GLN B C 1
ATOM 5038 O O . GLN B 1 11 ? 32.625 -56.188 48.25 1 27.39 11 GLN B O 1
ATOM 5043 N N . ARG B 1 12 ? 34.125 -54.688 48.438 1 32.88 12 ARG B N 1
ATOM 5044 C CA . ARG B 1 12 ? 33.25 -53.531 48.594 1 32.88 12 ARG B CA 1
ATOM 5045 C C . ARG B 1 12 ? 32.219 -53.469 47.5 1 32.88 12 ARG B C 1
ATOM 5047 O O . ARG B 1 12 ? 32.531 -53.625 46.312 1 32.88 12 ARG B O 1
ATOM 5054 N N . GLY B 1 13 ? 31 -54 47.812 1 31.5 13 GLY B N 1
ATOM 5055 C CA . GLY B 1 13 ? 29.797 -53.906 47 1 31.5 13 GLY B CA 1
ATOM 5056 C C . GLY B 1 13 ? 29.719 -52.656 46.156 1 31.5 13 GLY B C 1
ATOM 5057 O O . GLY B 1 13 ? 30.406 -51.656 46.469 1 31.5 13 GLY B O 1
ATOM 5058 N N . GLY B 1 14 ? 29.766 -52.812 44.938 1 37.19 14 GLY B N 1
ATOM 5059 C CA . GLY B 1 14 ? 29.625 -51.75 43.938 1 37.19 14 GLY B CA 1
ATOM 5060 C C . GLY B 1 14 ? 28.641 -50.688 44.344 1 37.19 14 GLY B C 1
ATOM 5061 O O . GLY B 1 14 ? 27.797 -50.906 45.188 1 37.19 14 GLY B O 1
ATOM 5062 N N . PRO B 1 15 ? 29.031 -49.438 44.406 1 45.22 15 PRO B N 1
ATOM 5063 C CA . PRO B 1 15 ? 28.203 -48.281 44.781 1 45.22 15 PRO B CA 1
ATOM 5064 C C . PRO B 1 15 ? 26.75 -48.406 44.344 1 45.22 15 PRO B C 1
ATOM 5066 O O . PRO B 1 15 ? 26.469 -48.906 43.25 1 45.22 15 PRO B O 1
ATOM 5069 N N . ARG B 1 16 ? 25.844 -48.75 45.156 1 51.75 16 ARG B N 1
ATOM 5070 C CA . ARG B 1 16 ? 24.391 -48.812 44.969 1 51.75 16 ARG B CA 1
ATOM 5071 C C . ARG B 1 16 ? 23.891 -47.625 44.156 1 51.75 16 ARG B C 1
ATOM 5073 O O . ARG B 1 16 ? 24.172 -46.469 44.5 1 51.75 16 ARG B O 1
ATOM 5080 N N . LYS B 1 17 ? 23.625 -47.688 42.906 1 63.69 17 LYS B N 1
ATOM 5081 C CA . LYS B 1 17 ? 23.156 -46.688 41.969 1 63.69 17 LYS B CA 1
ATOM 5082 C C . LYS B 1 17 ? 21.766 -46.188 42.344 1 63.69 17 LYS B C 1
ATOM 5084 O O . LYS B 1 17 ? 20.844 -46.969 42.5 1 63.69 17 LYS B O 1
ATOM 5089 N N . ALA B 1 18 ? 21.641 -45.25 43.062 1 72.69 18 ALA B N 1
ATOM 5090 C CA . ALA B 1 18 ? 20.391 -44.562 43.406 1 72.69 18 ALA B CA 1
ATOM 5091 C C . ALA B 1 18 ? 19.797 -43.844 42.219 1 72.69 18 ALA B C 1
ATOM 5093 O O . ALA B 1 18 ? 20.531 -43.438 41.312 1 72.69 18 ALA B O 1
ATOM 5094 N N . CYS B 1 19 ? 18.516 -43.75 42.125 1 77 19 CYS B N 1
ATOM 5095 C CA . CYS B 1 19 ? 17.891 -43 41 1 77 19 CYS B CA 1
ATOM 5096 C C . CYS B 1 19 ? 18.125 -41.5 41.156 1 77 19 CYS B C 1
ATOM 5098 O O . CYS B 1 19 ? 18.469 -41.031 42.219 1 77 19 CYS B O 1
ATOM 5100 N N . ASN B 1 20 ? 18.109 -40.875 40.219 1 78.38 20 ASN B N 1
ATOM 5101 C CA . ASN B 1 20 ? 18.422 -39.469 40.125 1 78.38 20 ASN B CA 1
ATOM 5102 C C . ASN B 1 20 ? 17.547 -38.656 41.094 1 78.38 20 ASN B C 1
ATOM 5104 O O . ASN B 1 20 ? 18.016 -37.688 41.719 1 78.38 20 ASN B O 1
ATOM 5108 N N . GLU B 1 21 ? 16.359 -39.094 41.25 1 78.81 21 GLU B N 1
ATOM 5109 C CA . GLU B 1 21 ? 15.43 -38.344 42.094 1 78.81 21 GLU B CA 1
ATOM 5110 C C . GLU B 1 21 ? 15.781 -38.531 43.562 1 78.81 21 GLU B C 1
ATOM 5112 O O . GLU B 1 21 ? 15.742 -37.594 44.344 1 78.81 21 GLU B O 1
ATOM 5117 N N . CYS B 1 22 ? 15.969 -39.625 43.781 1 77.69 22 CYS B N 1
ATOM 5118 C CA . CYS B 1 22 ? 16.344 -39.906 45.156 1 77.69 22 CYS B CA 1
ATOM 5119 C C . CYS B 1 22 ? 17.703 -39.312 45.5 1 77.69 22 CYS B C 1
ATOM 5121 O O . CYS B 1 22 ? 17.922 -38.875 46.625 1 77.69 22 CYS B O 1
ATOM 5123 N N . LYS B 1 23 ? 18.656 -39.344 44.531 1 77.38 23 LYS B N 1
ATOM 5124 C CA . LYS B 1 23 ? 19.953 -38.688 44.688 1 77.38 23 LYS B CA 1
ATOM 5125 C C . LYS B 1 23 ? 19.797 -37.219 44.938 1 77.38 23 LYS B C 1
ATOM 5127 O O . LYS B 1 23 ? 20.484 -36.625 45.781 1 77.38 23 LYS B O 1
ATOM 5132 N N . GLN B 1 24 ? 18.922 -36.625 44.219 1 74.69 24 GLN B N 1
ATOM 5133 C CA . GLN B 1 24 ? 18.703 -35.188 44.312 1 74.69 24 GLN B CA 1
ATOM 5134 C C . GLN B 1 24 ? 18.125 -34.812 45.688 1 74.69 24 GLN B C 1
ATOM 5136 O O . GLN B 1 24 ? 18.453 -33.75 46.219 1 74.69 24 GLN B O 1
ATOM 5141 N N . GLN B 1 25 ? 17.328 -35.719 46.219 1 74.06 25 GLN B N 1
ATOM 5142 C CA . GLN B 1 25 ? 16.672 -35.438 47.469 1 74.06 25 GLN B CA 1
ATOM 5143 C C . GLN B 1 25 ? 17.438 -36.062 48.656 1 74.06 25 GLN B C 1
ATOM 5145 O O . GLN B 1 25 ? 17 -36 49.781 1 74.06 25 GLN B O 1
ATOM 5150 N N . LYS B 1 26 ? 18.516 -36.656 48.406 1 72 26 LYS B N 1
ATOM 5151 C CA . LYS B 1 26 ? 19.375 -37.281 49.406 1 72 26 LYS B CA 1
ATOM 5152 C C . LYS B 1 26 ? 18.594 -38.312 50.25 1 72 26 LYS B C 1
ATOM 5154 O O . LYS B 1 26 ? 18.688 -38.312 51.469 1 72 26 LYS B O 1
ATOM 5159 N N . LEU B 1 27 ? 17.656 -38.906 49.625 1 75.44 27 LEU B N 1
ATOM 5160 C CA . LEU B 1 27 ? 16.875 -39.938 50.312 1 75.44 27 LEU B CA 1
ATOM 5161 C C . LEU B 1 27 ? 17.375 -41.312 49.969 1 75.44 27 LEU B C 1
ATOM 5163 O O . LEU B 1 27 ? 18.016 -41.531 48.938 1 75.44 27 LEU B O 1
ATOM 5167 N N . ARG B 1 28 ? 17.141 -42.281 50.75 1 77.5 28 ARG B N 1
ATOM 5168 C CA . ARG B 1 28 ? 17.469 -43.688 50.531 1 77.5 28 ARG B CA 1
ATOM 5169 C C . ARG B 1 28 ? 16.641 -44.281 49.438 1 77.5 28 ARG B C 1
ATOM 5171 O O . ARG B 1 28 ? 15.406 -44.188 49.438 1 77.5 28 ARG B O 1
ATOM 5178 N N . CYS B 1 29 ? 17.172 -44.625 48.25 1 71.25 29 CYS B N 1
ATOM 5179 C CA . CYS B 1 29 ? 16.5 -45.156 47.062 1 71.25 29 CYS B CA 1
ATOM 5180 C C . CYS B 1 29 ? 16.406 -46.688 47.156 1 71.25 29 CYS B C 1
ATOM 5182 O O . CYS B 1 29 ? 17.375 -47.344 47.5 1 71.25 29 CYS B O 1
ATOM 5184 N N . ASP B 1 30 ? 15.297 -47.25 47.062 1 76.56 30 ASP B N 1
ATOM 5185 C CA . ASP B 1 30 ? 15.102 -48.719 47.062 1 76.56 30 ASP B CA 1
ATOM 5186 C C . ASP B 1 30 ? 15.031 -49.281 45.656 1 76.56 30 ASP B C 1
ATOM 5188 O O . ASP B 1 30 ? 14.359 -50.281 45.406 1 76.56 30 ASP B O 1
ATOM 5192 N N . ILE B 1 31 ? 15.727 -48.688 44.688 1 70.31 31 ILE B N 1
ATOM 5193 C CA . ILE B 1 31 ? 15.695 -49.156 43.312 1 70.31 31 ILE B CA 1
ATOM 5194 C C . ILE B 1 31 ? 16.344 -50.531 43.219 1 70.31 31 ILE B C 1
ATOM 5196 O O . ILE B 1 31 ? 17.328 -50.812 43.906 1 70.31 31 ILE B O 1
ATOM 5200 N N . VAL B 1 32 ? 15.711 -51.656 42.625 1 66.19 32 VAL B N 1
ATOM 5201 C CA . VAL B 1 32 ? 16.281 -52.969 42.406 1 66.19 32 VAL B CA 1
ATOM 5202 C C . VAL B 1 32 ? 16.797 -53.062 40.969 1 66.19 32 VAL B C 1
ATOM 5204 O O . VAL B 1 32 ? 16.094 -52.688 40.031 1 66.19 32 VAL B O 1
ATOM 5207 N N . GLN B 1 33 ? 18.031 -53.156 40.594 1 56.16 33 GLN B N 1
ATOM 5208 C CA . GLN B 1 33 ? 18.656 -53.125 39.25 1 56.16 33 GLN B CA 1
ATOM 5209 C C . GLN B 1 33 ? 18.219 -54.312 38.406 1 56.16 33 GLN B C 1
ATOM 5211 O O . GLN B 1 33 ? 18.109 -54.219 37.188 1 56.16 33 GLN B O 1
ATOM 5216 N N . THR B 1 34 ? 18.359 -55.625 38.719 1 54.72 34 THR B N 1
ATOM 5217 C CA . THR B 1 34 ? 17.953 -56.812 38 1 54.72 34 THR B CA 1
ATOM 5218 C C . THR B 1 34 ? 16.578 -57.312 38.469 1 54.72 34 THR B C 1
ATOM 5220 O O . THR B 1 34 ? 16.422 -57.781 39.594 1 54.72 34 THR B O 1
ATOM 5223 N N . PRO B 1 35 ? 15.625 -57.375 37.625 1 49.41 35 PRO B N 1
ATOM 5224 C CA . PRO B 1 35 ? 14.875 -56.562 36.656 1 49.41 35 PRO B CA 1
ATOM 5225 C C . PRO B 1 35 ? 14.578 -55.156 37.125 1 49.41 35 PRO B C 1
ATOM 5227 O O . PRO B 1 35 ? 14.492 -54.906 38.344 1 49.41 35 PRO B O 1
ATOM 5230 N N . ALA B 1 36 ? 14.844 -54.094 36.344 1 57.28 36 ALA B N 1
ATOM 5231 C CA . ALA B 1 36 ? 14.891 -52.688 36.688 1 57.28 36 ALA B CA 1
ATOM 5232 C C . ALA B 1 36 ? 13.531 -52.188 37.156 1 57.28 36 ALA B C 1
ATOM 5234 O O . ALA B 1 36 ? 12.562 -52.188 36.375 1 57.28 36 ALA B O 1
ATOM 5235 N N . ASP B 1 37 ? 13.156 -52.344 38.375 1 70.06 37 ASP B N 1
ATOM 5236 C CA . ASP B 1 37 ? 11.898 -51.75 38.812 1 70.06 37 ASP B CA 1
ATOM 5237 C C . ASP B 1 37 ? 12.125 -50.375 39.469 1 70.06 37 ASP B C 1
ATOM 5239 O O . ASP B 1 37 ? 13.18 -50.156 40.031 1 70.06 37 ASP B O 1
ATOM 5243 N N . ALA B 1 38 ? 11.242 -49.406 39.219 1 73.81 38 ALA B N 1
ATOM 5244 C CA . ALA B 1 38 ? 11.266 -48.031 39.719 1 73.81 38 ALA B CA 1
ATOM 5245 C C . ALA B 1 38 ? 11.219 -48 41.25 1 73.81 38 ALA B C 1
ATOM 5247 O O . ALA B 1 38 ? 10.703 -48.938 41.875 1 73.81 38 ALA B O 1
ATOM 5248 N N . CYS B 1 39 ? 11.867 -47.188 41.781 1 77.62 39 CYS B N 1
ATOM 5249 C CA . CYS B 1 39 ? 11.891 -47.062 43.219 1 77.62 39 CYS B CA 1
ATOM 5250 C C . CYS B 1 39 ? 10.516 -46.656 43.781 1 77.62 39 CYS B C 1
ATOM 5252 O O . CYS B 1 39 ? 9.688 -46.125 43.031 1 77.62 39 CYS B O 1
ATOM 5254 N N . SER B 1 40 ? 10.164 -47.125 44.969 1 78.31 40 SER B N 1
ATOM 5255 C CA . SER B 1 40 ? 8.844 -46.938 45.562 1 78.31 40 SER B CA 1
ATOM 5256 C C . SER B 1 40 ? 8.453 -45.469 45.531 1 78.31 40 SER B C 1
ATOM 5258 O O . SER B 1 40 ? 7.273 -45.125 45.406 1 78.31 40 SER B O 1
ATOM 5260 N N . ARG B 1 41 ? 9.445 -44.656 45.531 1 75.12 41 ARG B N 1
ATOM 5261 C CA . ARG B 1 41 ? 9.148 -43.219 45.562 1 75.12 41 ARG B CA 1
ATOM 5262 C C . ARG B 1 41 ? 8.797 -42.719 44.188 1 75.12 41 ARG B C 1
ATOM 5264 O O . ARG B 1 41 ? 7.844 -41.969 44 1 75.12 41 ARG B O 1
ATOM 5271 N N . CYS B 1 42 ? 9.648 -43.062 43.281 1 75.75 42 CYS B N 1
ATOM 5272 C CA . CYS B 1 42 ? 9.344 -42.688 41.906 1 75.75 42 CYS B CA 1
ATOM 5273 C C . CYS B 1 42 ? 8.023 -43.312 41.469 1 75.75 42 CYS B C 1
ATOM 5275 O O . CYS B 1 42 ? 7.258 -42.656 40.75 1 75.75 42 CYS B O 1
ATOM 5277 N N . LYS B 1 43 ? 7.727 -44.438 41.906 1 78.31 43 LYS B N 1
ATOM 5278 C CA . LYS B 1 43 ? 6.43 -45.062 41.625 1 78.31 43 LYS B CA 1
ATOM 5279 C C . LYS B 1 43 ? 5.297 -44.25 42.281 1 78.31 43 LYS B C 1
ATOM 5281 O O . LYS B 1 43 ? 4.25 -44.031 41.656 1 78.31 43 LYS B O 1
ATOM 5286 N N . GLY B 1 44 ? 5.559 -43.938 43.438 1 77.81 44 GLY B N 1
ATOM 5287 C CA . GLY B 1 44 ? 4.543 -43.156 44.125 1 77.81 44 GLY B CA 1
ATOM 5288 C C . GLY B 1 44 ? 4.316 -41.812 43.5 1 77.81 44 GLY B C 1
ATOM 5289 O O . GLY B 1 44 ? 3.182 -41.312 43.438 1 77.81 44 GLY B O 1
ATOM 5290 N N . LEU B 1 45 ? 5.344 -41.219 43.094 1 72.69 45 LEU B N 1
ATOM 5291 C CA . LEU B 1 45 ? 5.266 -39.875 42.5 1 72.69 45 LEU B CA 1
ATOM 5292 C C . LEU B 1 45 ? 4.973 -39.969 41 1 72.69 45 LEU B C 1
ATOM 5294 O O . LEU B 1 45 ? 4.809 -38.938 40.344 1 72.69 45 LEU B O 1
ATOM 5298 N N . GLN B 1 46 ? 4.828 -41.156 40.562 1 74.12 46 GLN B N 1
ATOM 5299 C CA . GLN B 1 46 ? 4.57 -41.469 39.156 1 74.12 46 GLN B CA 1
ATOM 5300 C C . GLN B 1 46 ? 5.562 -40.75 38.25 1 74.12 46 GLN B C 1
ATOM 5302 O O . GLN B 1 46 ? 5.172 -40.125 37.25 1 74.12 46 GLN B O 1
ATOM 5307 N N . ILE B 1 47 ? 6.715 -40.812 38.719 1 74.31 47 ILE B N 1
ATOM 5308 C CA . ILE B 1 47 ? 7.781 -40.25 37.875 1 74.31 47 ILE B CA 1
ATOM 5309 C C . ILE B 1 47 ? 8.703 -41.375 37.406 1 74.31 47 ILE B C 1
ATOM 5311 O O . ILE B 1 47 ? 8.734 -42.469 38 1 74.31 47 ILE B O 1
ATOM 5315 N N . GLU B 1 48 ? 9.281 -41.094 36.312 1 75 48 GLU B N 1
ATOM 5316 C CA . GLU B 1 48 ? 10.219 -42.062 35.75 1 75 48 GLU B CA 1
ATOM 5317 C C . GLU B 1 48 ? 11.477 -42.188 36.594 1 75 48 GLU B C 1
ATOM 5319 O O . GLU B 1 48 ? 12.148 -41.188 36.844 1 75 48 GLU B O 1
ATOM 5324 N N . CYS B 1 49 ? 11.734 -43.219 37.094 1 73.06 49 CYS B N 1
ATOM 5325 C CA . CYS B 1 49 ? 12.867 -43.531 37.938 1 73.06 49 CYS B CA 1
ATOM 5326 C C . CYS B 1 49 ? 14.125 -43.781 37.125 1 73.06 49 CYS B C 1
ATOM 5328 O O . CYS B 1 49 ? 14.25 -44.812 36.469 1 73.06 49 CYS B O 1
ATOM 5330 N N . LYS B 1 50 ? 14.867 -42.875 36.844 1 75 50 LYS B N 1
ATOM 5331 C CA . LYS B 1 50 ? 16.078 -42.969 36.031 1 75 50 LYS B CA 1
ATOM 5332 C C . LYS B 1 50 ? 17.328 -43 36.906 1 75 50 LYS B C 1
ATOM 5334 O O . LYS B 1 50 ? 17.422 -42.25 37.906 1 75 50 LYS B O 1
ATOM 5339 N N . VAL B 1 51 ? 18.156 -43.906 36.594 1 72.31 51 VAL B N 1
ATOM 5340 C CA . VAL B 1 51 ? 19.422 -44.031 37.281 1 72.31 51 VAL B CA 1
ATOM 5341 C C . VAL B 1 51 ? 20.578 -43.656 36.344 1 72.31 51 VAL B C 1
ATOM 5343 O O . VAL B 1 51 ? 20.844 -44.344 35.375 1 72.31 51 VAL B O 1
ATOM 5346 N N . GLU B 1 52 ? 21.062 -42.469 36.375 1 72.56 52 GLU B N 1
ATOM 5347 C CA . GLU B 1 52 ? 22.234 -42.062 35.625 1 72.56 52 GLU B CA 1
ATOM 5348 C C . GLU B 1 52 ? 23.453 -41.969 36.531 1 72.56 52 GLU B C 1
ATOM 5350 O O . GLU B 1 52 ? 23.422 -41.25 37.562 1 72.56 52 GLU B O 1
ATOM 5355 N N . PRO B 1 53 ? 24.359 -42.75 36.281 1 68.81 53 PRO B N 1
ATOM 5356 C CA . PRO B 1 53 ? 25.578 -42.75 37.094 1 68.81 53 PRO B CA 1
ATOM 5357 C C . PRO B 1 53 ? 26.234 -41.375 37.188 1 68.81 53 PRO B C 1
ATOM 5359 O O . PRO B 1 53 ? 26.875 -41.062 38.188 1 68.81 53 PRO B O 1
ATOM 5362 N N . SER B 1 54 ? 26.188 -40.562 36.156 1 66.56 54 SER B N 1
ATOM 5363 C CA . SER B 1 54 ? 26.859 -39.25 36.094 1 66.56 54 SER B CA 1
ATOM 5364 C C . SER B 1 54 ? 26 -38.156 36.719 1 66.56 54 SER B C 1
ATOM 5366 O O . SER B 1 54 ? 26.391 -37 36.719 1 66.56 54 SER B O 1
ATOM 5368 N N . PHE B 1 55 ? 24.938 -38.469 37.188 1 63.94 55 PHE B N 1
ATOM 5369 C CA . PHE B 1 55 ? 24.078 -37.438 37.719 1 63.94 55 PHE B CA 1
ATOM 5370 C C . PHE B 1 55 ? 24.641 -36.906 39.031 1 63.94 55 PHE B C 1
ATOM 5372 O O . PHE B 1 55 ? 24.922 -37.656 39.969 1 63.94 55 PHE B O 1
ATOM 5379 N N . THR B 1 56 ? 25.047 -35.688 39 1 67.44 56 THR B N 1
ATOM 5380 C CA . THR B 1 56 ? 25.469 -35 40.219 1 67.44 56 THR B CA 1
ATOM 5381 C C . THR B 1 56 ? 24.375 -34.062 40.719 1 67.44 56 THR B C 1
ATOM 5383 O O . THR B 1 56 ? 23.625 -33.469 39.938 1 67.44 56 THR B O 1
ATOM 5386 N N . ARG B 1 57 ? 24.109 -33.906 41.938 1 58.69 57 ARG B N 1
ATOM 5387 C CA . ARG B 1 57 ? 23.094 -33.094 42.594 1 58.69 57 ARG B CA 1
ATOM 5388 C C . ARG B 1 57 ? 23.25 -31.609 42.25 1 58.69 57 ARG B C 1
ATOM 5390 O O . ARG B 1 57 ? 24.359 -31.078 42.25 1 58.69 57 ARG B O 1
ATOM 5397 N N . ILE B 1 58 ? 22.328 -30.953 41.625 1 58.97 58 ILE B N 1
ATOM 5398 C CA . ILE B 1 58 ? 22.375 -29.516 41.344 1 58.97 58 ILE B CA 1
ATOM 5399 C C . ILE B 1 58 ? 21.812 -28.75 42.531 1 58.97 58 ILE B C 1
ATOM 5401 O O . ILE B 1 58 ? 20.766 -29.094 43.062 1 58.97 58 ILE B O 1
ATOM 5405 N N . SER B 1 59 ? 22.609 -27.953 43.125 1 58.28 59 SER B N 1
ATOM 5406 C CA . SER B 1 59 ? 22.188 -27.125 44.25 1 58.28 59 SER B CA 1
ATOM 5407 C C . SER B 1 59 ? 20.953 -26.297 43.906 1 58.28 59 SER B C 1
ATOM 5409 O O . SER B 1 59 ? 20.812 -25.828 42.781 1 58.28 59 SER B O 1
ATOM 5411 N N . LYS B 1 60 ? 19.922 -26.297 44.688 1 55.5 60 LYS B N 1
ATOM 5412 C CA . LYS B 1 60 ? 18.672 -25.547 44.531 1 55.5 60 LYS B CA 1
ATOM 5413 C C . LYS B 1 60 ? 18.953 -24.062 44.312 1 55.5 60 LYS B C 1
ATOM 5415 O O . LYS B 1 60 ? 18.219 -23.391 43.594 1 55.5 60 LYS B O 1
ATOM 5420 N N . ARG B 1 61 ? 19.922 -23.484 44.906 1 55.31 61 ARG B N 1
ATOM 5421 C CA . ARG B 1 61 ? 20.266 -22.062 44.75 1 55.31 61 ARG B CA 1
ATOM 5422 C C . ARG B 1 61 ? 20.719 -21.797 43.312 1 55.31 61 ARG B C 1
ATOM 5424 O O . ARG B 1 61 ? 20.344 -20.766 42.719 1 55.31 61 ARG B O 1
ATOM 5431 N N . ARG B 1 62 ? 21.547 -22.625 42.781 1 57.03 62 ARG B N 1
ATOM 5432 C CA . ARG B 1 62 ? 22 -22.453 41.406 1 57.03 62 ARG B CA 1
ATOM 5433 C C . ARG B 1 62 ? 20.844 -22.641 40.438 1 57.03 62 ARG B C 1
ATOM 5435 O O . ARG B 1 62 ? 20.75 -21.906 39.438 1 57.03 62 ARG B O 1
ATOM 5442 N N . ARG B 1 63 ? 20.016 -23.516 40.656 1 60 63 ARG B N 1
ATOM 5443 C CA . ARG B 1 63 ? 18.828 -23.719 39.812 1 60 63 ARG B CA 1
ATOM 5444 C C . ARG B 1 63 ? 17.906 -22.516 39.906 1 60 63 ARG B C 1
ATOM 5446 O O . ARG B 1 63 ? 17.375 -22.078 38.875 1 60 63 ARG B O 1
ATOM 5453 N N . ASN B 1 64 ? 17.672 -21.984 41 1 58.41 64 ASN B N 1
ATOM 5454 C CA . ASN B 1 64 ? 16.875 -20.766 41.156 1 58.41 64 ASN B CA 1
ATOM 5455 C C . ASN B 1 64 ? 17.531 -19.594 40.438 1 58.41 64 ASN B C 1
ATOM 5457 O O . ASN B 1 64 ? 16.844 -18.812 39.781 1 58.41 64 ASN B O 1
ATOM 5461 N N . ALA B 1 65 ? 18.828 -19.391 40.594 1 62.78 65 ALA B N 1
ATOM 5462 C CA . ALA B 1 65 ? 19.516 -18.328 39.875 1 62.78 65 ALA B CA 1
ATOM 5463 C C . ALA B 1 65 ? 19.438 -18.547 38.344 1 62.78 65 ALA B C 1
ATOM 5465 O O . ALA B 1 65 ? 19.266 -17.578 37.594 1 62.78 65 ALA B O 1
ATOM 5466 N N . GLU B 1 66 ? 19.484 -19.766 37.906 1 62.75 66 GLU B N 1
ATOM 5467 C CA . GLU B 1 66 ? 19.328 -20.062 36.469 1 62.75 66 GLU B CA 1
ATOM 5468 C C . GLU B 1 66 ? 17.875 -19.859 36.031 1 62.75 66 GLU B C 1
ATOM 5470 O O . GLU B 1 66 ? 17.641 -19.328 34.938 1 62.75 66 GLU B O 1
ATOM 5475 N N . MET B 1 67 ? 16.922 -20.203 36.781 1 62.34 67 MET B N 1
ATOM 5476 C CA . MET B 1 67 ? 15.523 -19.938 36.438 1 62.34 67 MET B CA 1
ATOM 5477 C C . MET B 1 67 ? 15.227 -18.438 36.5 1 62.34 67 MET B C 1
ATOM 5479 O O . MET B 1 67 ? 14.516 -17.922 35.625 1 62.34 67 MET B O 1
ATOM 5483 N N . GLU B 1 68 ? 15.789 -17.75 37.438 1 64.75 68 GLU B N 1
ATOM 5484 C CA . GLU B 1 68 ? 15.641 -16.297 37.469 1 64.75 68 GLU B CA 1
ATOM 5485 C C . GLU B 1 68 ? 16.344 -15.641 36.281 1 64.75 68 GLU B C 1
ATOM 5487 O O . GLU B 1 68 ? 15.828 -14.688 35.688 1 64.75 68 GLU B O 1
ATOM 5492 N N . ARG B 1 69 ? 17.516 -16.062 35.906 1 64.88 69 ARG B N 1
ATOM 5493 C CA . ARG B 1 69 ? 18.172 -15.594 34.688 1 64.88 69 ARG B CA 1
ATOM 5494 C C . ARG B 1 69 ? 17.375 -16 33.469 1 64.88 69 ARG B C 1
ATOM 5496 O O . ARG B 1 69 ? 17.219 -15.219 32.531 1 64.88 69 ARG B O 1
ATOM 5503 N N . GLU B 1 70 ? 16.812 -17.141 33.438 1 64.81 70 GLU B N 1
ATOM 5504 C CA . GLU B 1 70 ? 15.961 -17.547 32.344 1 64.81 70 GLU B CA 1
ATOM 5505 C C . GLU B 1 70 ? 14.656 -16.75 32.344 1 64.81 70 GLU B C 1
ATOM 5507 O O . GLU B 1 70 ? 14.188 -16.344 31.266 1 64.81 70 GLU B O 1
ATOM 5512 N N . ILE B 1 71 ? 14 -16.5 33.406 1 63.31 71 ILE B N 1
ATOM 5513 C CA . ILE B 1 71 ? 12.82 -15.641 33.469 1 63.31 71 ILE B CA 1
ATOM 5514 C C . ILE B 1 71 ? 13.203 -14.219 33.094 1 63.31 71 ILE B C 1
ATOM 5516 O O . ILE B 1 71 ? 12.492 -13.57 32.312 1 63.31 71 ILE B O 1
ATOM 5520 N N . ALA B 1 72 ? 14.312 -13.664 33.594 1 63 72 ALA B N 1
ATOM 5521 C CA . ALA B 1 72 ? 14.766 -12.344 33.188 1 63 72 ALA B CA 1
ATOM 5522 C C . ALA B 1 72 ? 15.117 -12.344 31.688 1 63 72 ALA B C 1
ATOM 5524 O O . ALA B 1 72 ? 14.82 -11.391 30.984 1 63 72 ALA B O 1
ATOM 5525 N N . GLY B 1 73 ? 15.758 -13.359 31.219 1 60.25 73 GLY B N 1
ATOM 5526 C CA . GLY B 1 73 ? 15.984 -13.516 29.781 1 60.25 73 GLY B CA 1
ATOM 5527 C C . GLY B 1 73 ? 14.703 -13.703 29 1 60.25 73 GLY B C 1
ATOM 5528 O O . GLY B 1 73 ? 14.531 -13.102 27.938 1 60.25 73 GLY B O 1
ATOM 5529 N N . LEU B 1 74 ? 13.758 -14.5 29.391 1 59.16 74 LEU B N 1
ATOM 5530 C CA . LEU B 1 74 ? 12.461 -14.664 28.734 1 59.16 74 LEU B CA 1
ATOM 5531 C C . LEU B 1 74 ? 11.609 -13.406 28.875 1 59.16 74 LEU B C 1
ATOM 5533 O O . LEU B 1 74 ? 10.906 -13.016 27.953 1 59.16 74 LEU B O 1
ATOM 5537 N N . ARG B 1 75 ? 11.586 -12.805 29.984 1 58.44 75 ARG B N 1
ATOM 5538 C CA . ARG B 1 75 ? 10.914 -11.516 30.109 1 58.44 75 ARG B CA 1
ATOM 5539 C C . ARG B 1 75 ? 11.57 -10.469 29.219 1 58.44 75 ARG B C 1
ATOM 5541 O O . ARG B 1 75 ? 10.883 -9.633 28.625 1 58.44 75 ARG B O 1
ATOM 5548 N N . ARG B 1 76 ? 12.883 -10.367 29.156 1 52.84 76 ARG B N 1
ATOM 5549 C CA . ARG B 1 76 ? 13.539 -9.484 28.203 1 52.84 76 ARG B CA 1
ATOM 5550 C C . ARG B 1 76 ? 13.195 -9.875 26.781 1 52.84 76 ARG B C 1
ATOM 5552 O O . ARG B 1 76 ? 12.961 -9.008 25.922 1 52.84 76 ARG B O 1
ATOM 5559 N N . ARG B 1 77 ? 13.156 -11.086 26.422 1 50.44 77 ARG B N 1
ATOM 5560 C CA . ARG B 1 77 ? 12.758 -11.508 25.094 1 50.44 77 ARG B CA 1
ATOM 5561 C C . ARG B 1 77 ? 11.258 -11.305 24.875 1 50.44 77 ARG B C 1
ATOM 5563 O O . ARG B 1 77 ? 10.82 -10.977 23.781 1 50.44 77 ARG B O 1
ATOM 5570 N N . LEU B 1 78 ? 10.422 -11.555 25.75 1 42.31 78 LEU B N 1
ATOM 5571 C CA . LEU B 1 78 ? 9 -11.242 25.641 1 42.31 78 LEU B CA 1
ATOM 5572 C C . LEU B 1 78 ? 8.781 -9.734 25.609 1 42.31 78 LEU B C 1
ATOM 5574 O O . LEU B 1 78 ? 7.863 -9.242 24.953 1 42.31 78 LEU B O 1
ATOM 5578 N N . ALA B 1 79 ? 9.391 -8.859 26.438 1 38.69 79 ALA B N 1
ATOM 5579 C CA . ALA B 1 79 ? 9.266 -7.41 26.344 1 38.69 79 ALA B CA 1
ATOM 5580 C C . ALA B 1 79 ? 9.68 -6.914 24.969 1 38.69 79 ALA B C 1
ATOM 5582 O O . ALA B 1 79 ? 9.125 -5.941 24.453 1 38.69 79 ALA B O 1
ATOM 5583 N N . THR B 1 80 ? 10.82 -7.402 24.328 1 36.19 80 THR B N 1
ATOM 5584 C CA . THR B 1 80 ? 11.102 -6.969 22.969 1 36.19 80 THR B CA 1
ATOM 5585 C C . THR B 1 80 ? 10.055 -7.52 22 1 36.19 80 THR B C 1
ATOM 5587 O O . THR B 1 80 ? 9.852 -6.969 20.922 1 36.19 80 THR B O 1
ATOM 5590 N N . ASN B 1 81 ? 9.609 -8.695 22.172 1 30.3 81 ASN B N 1
ATOM 5591 C CA . ASN B 1 81 ? 8.711 -9.297 21.188 1 30.3 81 ASN B CA 1
ATOM 5592 C C . ASN B 1 81 ? 7.262 -8.859 21.422 1 30.3 81 ASN B C 1
ATOM 5594 O O . ASN B 1 81 ? 6.336 -9.477 20.891 1 30.3 81 ASN B O 1
ATOM 5598 N N . THR B 1 82 ? 7.035 -8.211 22.5 1 30.52 82 THR B N 1
ATOM 5599 C CA . THR B 1 82 ? 5.633 -8.141 22.875 1 30.52 82 THR B CA 1
ATOM 5600 C C . THR B 1 82 ? 4.828 -7.344 21.844 1 30.52 82 THR B C 1
ATOM 5602 O O . THR B 1 82 ? 3.75 -6.836 22.156 1 30.52 82 THR B O 1
ATOM 5605 N N . ASN B 1 83 ? 5.469 -6.93 20.703 1 23.11 83 ASN B N 1
ATOM 5606 C CA . ASN B 1 83 ? 4.508 -5.977 20.156 1 23.11 83 ASN B CA 1
ATOM 5607 C C . ASN B 1 83 ? 3.17 -6.645 19.859 1 23.11 83 ASN B C 1
ATOM 5609 O O . ASN B 1 83 ? 2.168 -5.961 19.641 1 23.11 83 ASN B O 1
ATOM 5613 N N . HIS B 1 84 ? 3.182 -7.879 19.234 1 21.06 84 HIS B N 1
ATOM 5614 C CA . HIS B 1 84 ? 2.045 -7.961 18.328 1 21.06 84 HIS B CA 1
ATOM 5615 C C . HIS B 1 84 ? 0.762 -8.305 19.078 1 21.06 84 HIS B C 1
ATOM 5617 O O . HIS B 1 84 ? -0.259 -7.633 18.906 1 21.06 84 HIS B O 1
ATOM 5623 N N . GLN B 1 85 ? 0.406 -9.57 19.344 1 21.97 85 GLN B N 1
ATOM 5624 C CA . GLN B 1 85 ? -0.81 -10.234 18.891 1 21.97 85 GLN B CA 1
ATOM 5625 C C . GLN B 1 85 ? -1.855 -10.297 20 1 21.97 85 GLN B C 1
ATOM 5627 O O . GLN B 1 85 ? -1.707 -11.062 20.953 1 21.97 85 GLN B O 1
ATOM 5632 N N . GLY B 1 86 ? -2.361 -9.062 20.469 1 20.8 86 GLY B N 1
ATOM 5633 C CA . GLY B 1 86 ? -3.34 -9.156 21.531 1 20.8 86 GLY B CA 1
ATOM 5634 C C . GLY B 1 86 ? -4.539 -10.016 21.172 1 20.8 86 GLY B C 1
ATOM 5635 O O . GLY B 1 86 ? -5.191 -9.781 20.156 1 20.8 86 GLY B O 1
ATOM 5636 N N . HIS B 1 87 ? -4.547 -11.227 21.422 1 20.81 87 HIS B N 1
ATOM 5637 C CA . HIS B 1 87 ? -5.543 -12.266 21.188 1 20.81 87 HIS B CA 1
ATOM 5638 C C . HIS B 1 87 ? -6.828 -11.977 21.953 1 20.81 87 HIS B C 1
ATOM 5640 O O . HIS B 1 87 ? -6.82 -11.906 23.188 1 20.81 87 HIS B O 1
ATOM 5646 N N . ALA B 1 88 ? -7.754 -11.102 21.297 1 19.11 88 ALA B N 1
ATOM 5647 C CA . ALA B 1 88 ? -9.062 -10.797 21.859 1 19.11 88 ALA B CA 1
ATOM 5648 C C . ALA B 1 88 ? -9.867 -12.07 22.109 1 19.11 88 ALA B C 1
ATOM 5650 O O . ALA B 1 88 ? -10 -12.914 21.219 1 19.11 88 ALA B O 1
ATOM 5651 N N . VAL B 1 89 ? -9.953 -12.547 23.203 1 18.98 89 VAL B N 1
ATOM 5652 C CA . VAL B 1 89 ? -10.742 -13.695 23.625 1 18.98 89 VAL B CA 1
ATOM 5653 C C . VAL B 1 89 ? -12.227 -13.391 23.484 1 18.98 89 VAL B C 1
ATOM 5655 O O . VAL B 1 89 ? -12.758 -12.531 24.203 1 18.98 89 VAL B O 1
ATOM 5658 N N . GLN B 1 90 ? -12.773 -13.469 22.219 1 19.42 90 GLN B N 1
ATOM 5659 C CA . GLN B 1 90 ? -14.188 -13.258 21.906 1 19.42 90 GLN B CA 1
ATOM 5660 C C . GLN B 1 90 ? -15.055 -14.359 22.5 1 19.42 90 GLN B C 1
ATOM 5662 O O . GLN B 1 90 ? -14.93 -15.523 22.125 1 19.42 90 GLN B O 1
ATOM 5667 N N . VAL B 1 91 ? -15.172 -14.5 23.656 1 18.02 91 VAL B N 1
ATOM 5668 C CA . VAL B 1 91 ? -16.078 -15.602 23.969 1 18.02 91 VAL B CA 1
ATOM 5669 C C . VAL B 1 91 ? -17.469 -15.305 23.406 1 18.02 91 VAL B C 1
ATOM 5671 O O . VAL B 1 91 ? -17.875 -14.141 23.312 1 18.02 91 VAL B O 1
ATOM 5674 N N . ASN B 1 92 ? -18.312 -16.375 23 1 17.62 92 ASN B N 1
ATOM 5675 C CA . ASN B 1 92 ? -19.375 -16.922 22.156 1 17.62 92 ASN B CA 1
ATOM 5676 C C . ASN B 1 92 ? -20.75 -16.656 22.75 1 17.62 92 ASN B C 1
ATOM 5678 O O . ASN B 1 92 ? -21.75 -17.141 22.234 1 17.62 92 ASN B O 1
ATOM 5682 N N . VAL B 1 93 ? -21.062 -15.773 23.625 1 18.5 93 VAL B N 1
ATOM 5683 C CA . VAL B 1 93 ? -22.344 -16.188 24.172 1 18.5 93 VAL B CA 1
ATOM 5684 C C . VAL B 1 93 ? -23.438 -15.953 23.141 1 18.5 93 VAL B C 1
ATOM 5686 O O . VAL B 1 93 ? -23.672 -14.812 22.719 1 18.5 93 VAL B O 1
ATOM 5689 N N . GLY B 1 94 ? -23.781 -16.891 22.203 1 17.8 94 GLY B N 1
ATOM 5690 C CA . GLY B 1 94 ? -24.766 -16.953 21.125 1 17.8 94 GLY B CA 1
ATOM 5691 C C . GLY B 1 94 ? -26.188 -16.828 21.609 1 17.8 94 GLY B C 1
ATOM 5692 O O . GLY B 1 94 ? -26.906 -17.828 21.75 1 17.8 94 GLY B O 1
ATOM 5693 N N . ASP B 1 95 ? -26.562 -15.906 22.359 1 17.39 95 ASP B N 1
ATOM 5694 C CA . ASP B 1 95 ? -27.953 -16.031 22.781 1 17.39 95 ASP B CA 1
ATOM 5695 C C . ASP B 1 95 ? -28.891 -16.016 21.578 1 17.39 95 ASP B C 1
ATOM 5697 O O . ASP B 1 95 ? -28.531 -15.5 20.516 1 17.39 95 ASP B O 1
ATOM 5701 N N . GLU B 1 96 ? -30.281 -16.484 21.609 1 17.31 96 GLU B N 1
ATOM 5702 C CA . GLU B 1 96 ? -31.359 -17.156 20.891 1 17.31 96 GLU B CA 1
ATOM 5703 C C . GLU B 1 96 ? -32.219 -16.141 20.125 1 17.31 96 GLU B C 1
ATOM 5705 O O . GLU B 1 96 ? -32.906 -16.5 19.172 1 17.31 96 GLU B O 1
ATOM 5710 N N . VAL B 1 97 ? -32.125 -14.844 20.234 1 18.11 97 VAL B N 1
ATOM 5711 C CA . VAL B 1 97 ? -33.5 -14.359 20.219 1 18.11 97 VAL B CA 1
ATOM 5712 C C . VAL B 1 97 ? -34.062 -14.445 18.797 1 18.11 97 VAL B C 1
ATOM 5714 O O . VAL B 1 97 ? -33.312 -14.266 17.828 1 18.11 97 VAL B O 1
ATOM 5717 N N . SER B 1 98 ? -35.5 -14.586 18.516 1 16.94 98 SER B N 1
ATOM 5718 C CA . SER B 1 98 ? -36.5 -15.195 17.641 1 16.94 98 SER B CA 1
ATOM 5719 C C . SER B 1 98 ? -36.812 -14.305 16.438 1 16.94 98 SER B C 1
ATOM 5721 O O . SER B 1 98 ? -36.875 -14.781 15.312 1 16.94 98 SER B O 1
ATOM 5723 N N . GLN B 1 99 ? -37.281 -13 16.531 1 17.53 99 GLN B N 1
ATOM 5724 C CA . GLN B 1 99 ? -38.594 -12.812 15.922 1 17.53 99 GLN B CA 1
ATOM 5725 C C . GLN B 1 99 ? -38.469 -12.562 14.422 1 17.53 99 GLN B C 1
ATOM 5727 O O . GLN B 1 99 ? -37.469 -12.039 13.945 1 17.53 99 GLN B O 1
ATOM 5732 N N . PRO B 1 100 ? -39.5 -13 13.492 1 17.38 100 PRO B N 1
ATOM 5733 C CA . PRO B 1 100 ? -39.656 -13.312 12.07 1 17.38 100 PRO B CA 1
ATOM 5734 C C . PRO B 1 100 ? -39.844 -12.07 11.211 1 17.38 100 PRO B C 1
ATOM 5736 O O . PRO B 1 100 ? -40.875 -11.961 10.508 1 17.38 100 PRO B O 1
ATOM 5739 N N . ALA B 1 101 ? -39.156 -11.047 11.367 1 16.59 101 ALA B N 1
ATOM 5740 C CA . ALA B 1 101 ? -39.75 -9.828 10.82 1 16.59 101 ALA B CA 1
ATOM 5741 C C . ALA B 1 101 ? -40.031 -9.984 9.328 1 16.59 101 ALA B C 1
ATOM 5743 O O . ALA B 1 101 ? -39.281 -10.609 8.602 1 16.59 101 ALA B O 1
ATOM 5744 N N . GLY B 1 102 ? -41.219 -9.375 8.656 1 16.38 102 GLY B N 1
ATOM 5745 C CA . GLY B 1 102 ? -42.25 -9.414 7.609 1 16.38 102 GLY B CA 1
ATOM 5746 C C . GLY B 1 102 ? -41.688 -9.047 6.242 1 16.38 102 GLY B C 1
ATOM 5747 O O . GLY B 1 102 ? -40.562 -8.617 6.113 1 16.38 102 GLY B O 1
ATOM 5748 N N . GLY B 1 103 ? -42.562 -8.375 5.211 1 16.52 103 GLY B N 1
ATOM 5749 C CA . GLY B 1 103 ? -43.188 -8.625 3.914 1 16.52 103 GLY B CA 1
ATOM 5750 C C . GLY B 1 103 ? -42.438 -7.969 2.766 1 16.52 103 GLY B C 1
ATOM 5751 O O . GLY B 1 103 ? -41.5 -7.223 2.986 1 16.52 103 GLY B O 1
ATOM 5752 N N . ALA B 1 104 ? -43.219 -7.617 1.461 1 17.08 104 ALA B N 1
ATOM 5753 C CA . ALA B 1 104 ? -43.25 -7.906 0.031 1 17.08 104 ALA B CA 1
ATOM 5754 C C . ALA B 1 104 ? -42.719 -6.734 -0.787 1 17.08 104 ALA B C 1
ATOM 5756 O O . ALA B 1 104 ? -42.344 -6.898 -1.951 1 17.08 104 ALA B O 1
ATOM 5757 N N . ILE B 1 105 ? -42.469 -5.473 -0.361 1 17.98 105 ILE B N 1
ATOM 5758 C CA . ILE B 1 105 ? -43.062 -4.477 -1.246 1 17.98 105 ILE B CA 1
ATOM 5759 C C . ILE B 1 105 ? -42.156 -4.238 -2.445 1 17.98 105 ILE B C 1
ATOM 5761 O O . ILE B 1 105 ? -41.062 -3.688 -2.301 1 17.98 105 ILE B O 1
ATOM 5765 N N . TRP B 1 106 ? -42 -5.215 -3.43 1 17.8 106 TRP B N 1
ATOM 5766 C CA . TRP B 1 106 ? -41.188 -5.133 -4.652 1 17.8 106 TRP B CA 1
ATOM 5767 C C . TRP B 1 106 ? -41.75 -4.062 -5.59 1 17.8 106 TRP B C 1
ATOM 5769 O O . TRP B 1 106 ? -42.781 -4.25 -6.211 1 17.8 106 TRP B O 1
ATOM 5779 N N . ASP B 1 107 ? -42 -2.801 -5.234 1 19.36 107 ASP B N 1
ATOM 5780 C CA . ASP B 1 107 ? -42.719 -2.068 -6.258 1 19.36 107 ASP B CA 1
ATOM 5781 C C . ASP B 1 107 ? -41.844 -1.844 -7.496 1 19.36 107 ASP B C 1
ATOM 5783 O O . ASP B 1 107 ? -40.812 -1.206 -7.422 1 19.36 107 ASP B O 1
ATOM 5787 N N . PRO B 1 108 ? -41.969 -2.684 -8.586 1 19.36 108 PRO B N 1
ATOM 5788 C CA . PRO B 1 108 ? -41.281 -2.768 -9.883 1 19.36 108 PRO B CA 1
ATOM 5789 C C . PRO B 1 108 ? -41.5 -1.521 -10.734 1 19.36 108 PRO B C 1
ATOM 5791 O O . PRO B 1 108 ? -41.156 -1.521 -11.93 1 19.36 108 PRO B O 1
ATOM 5794 N N . ALA B 1 109 ? -42.125 -0.449 -10.289 1 18.23 109 ALA B N 1
ATOM 5795 C CA . ALA B 1 109 ? -42.906 0.221 -11.344 1 18.23 109 ALA B CA 1
ATOM 5796 C C . ALA B 1 109 ? -41.969 0.763 -12.43 1 18.23 109 ALA B C 1
ATOM 5798 O O . ALA B 1 109 ? -42.188 0.529 -13.617 1 18.23 109 ALA B O 1
ATOM 5799 N N . SER B 1 110 ? -41.344 1.99 -12.32 1 19.67 110 SER B N 1
ATOM 5800 C CA . SER B 1 110 ? -41.594 3.047 -13.289 1 19.67 110 SER B CA 1
ATOM 5801 C C . SER B 1 110 ? -40.625 2.998 -14.453 1 19.67 110 SER B C 1
ATOM 5803 O O . SER B 1 110 ? -39.531 3.574 -14.375 1 19.67 110 SER B O 1
ATOM 5805 N N . ALA B 1 111 ? -40.312 1.838 -15.062 1 19.05 111 ALA B N 1
ATOM 5806 C CA . ALA B 1 111 ? -39.531 1.774 -16.312 1 19.05 111 ALA B CA 1
ATOM 5807 C C . ALA B 1 111 ? -40.188 2.621 -17.391 1 19.05 111 ALA B C 1
ATOM 5809 O O . ALA B 1 111 ? -41.125 2.178 -18.062 1 19.05 111 ALA B O 1
ATOM 5810 N N . THR B 1 112 ? -40.562 3.85 -17.172 1 20.72 112 THR B N 1
ATOM 5811 C CA . THR B 1 112 ? -41.188 4.512 -18.312 1 20.72 112 THR B CA 1
ATOM 5812 C C . THR B 1 112 ? -40.25 4.555 -19.516 1 20.72 112 THR B C 1
ATOM 5814 O O . THR B 1 112 ? -39.281 5.309 -19.516 1 20.72 112 THR B O 1
ATOM 5817 N N . LEU B 1 113 ? -39.906 3.396 -20.062 1 19.58 113 LEU B N 1
ATOM 5818 C CA . LEU B 1 113 ? -39.344 3.277 -21.406 1 19.58 113 LEU B CA 1
ATOM 5819 C C . LEU B 1 113 ? -40.219 4.023 -22.422 1 19.58 113 LEU B C 1
ATOM 5821 O O . LEU B 1 113 ? -41.406 3.758 -22.531 1 19.58 113 LEU B O 1
ATOM 5825 N N . ASN B 1 114 ? -39.875 5.316 -22.703 1 21.53 114 ASN B N 1
ATOM 5826 C CA . ASN B 1 114 ? -40.406 6.051 -23.859 1 21.53 114 ASN B CA 1
ATOM 5827 C C . ASN B 1 114 ? -40.375 5.203 -25.125 1 21.53 114 ASN B C 1
ATOM 5829 O O . ASN B 1 114 ? -39.344 4.723 -25.547 1 21.53 114 ASN B O 1
ATOM 5833 N N . GLN B 1 115 ? -41.469 4.578 -25.578 1 22.97 115 GLN B N 1
ATOM 5834 C CA . GLN B 1 115 ? -41.844 3.652 -26.641 1 22.97 115 GLN B CA 1
ATOM 5835 C C . GLN B 1 115 ? -41.719 4.305 -28.016 1 22.97 115 GLN B C 1
ATOM 5837 O O . GLN B 1 115 ? -41.938 3.664 -29.047 1 22.97 115 GLN B O 1
ATOM 5842 N N . ALA B 1 116 ? -41.781 5.594 -28.266 1 22.28 116 ALA B N 1
ATOM 5843 C CA . ALA B 1 116 ? -42.469 5.832 -29.547 1 22.28 116 ALA B CA 1
ATOM 5844 C C . ALA B 1 116 ? -41.656 5.285 -30.703 1 22.28 116 ALA B C 1
ATOM 5846 O O . ALA B 1 116 ? -42.188 4.77 -31.672 1 22.28 116 ALA B O 1
ATOM 5847 N N . LYS B 1 117 ? -40.469 5.98 -31.016 1 27.88 117 LYS B N 1
ATOM 5848 C CA . LYS B 1 117 ? -40.094 6.02 -32.438 1 27.88 117 LYS B CA 1
ATOM 5849 C C . LYS B 1 117 ? -39.875 4.613 -32.969 1 27.88 117 LYS B C 1
ATOM 5851 O O . LYS B 1 117 ? -38.938 3.928 -32.562 1 27.88 117 LYS B O 1
ATOM 5856 N N . ALA B 1 118 ? -40.719 3.83 -33.531 1 26.47 118 ALA B N 1
ATOM 5857 C CA . ALA B 1 118 ? -40.969 2.561 -34.219 1 26.47 118 ALA B CA 1
ATOM 5858 C C . ALA B 1 118 ? -40 2.332 -35.375 1 26.47 118 ALA B C 1
ATOM 5860 O O . ALA B 1 118 ? -39.781 1.194 -35.781 1 26.47 118 ALA B O 1
ATOM 5861 N N . LEU B 1 119 ? -39.844 3.293 -36.406 1 26.98 119 LEU B N 1
ATOM 5862 C CA . LEU B 1 119 ? -39.844 2.936 -37.812 1 26.98 119 LEU B CA 1
ATOM 5863 C C . LEU B 1 119 ? -38.562 2.209 -38.188 1 26.98 119 LEU B C 1
ATOM 5865 O O . LEU B 1 119 ? -38.594 1.221 -38.906 1 26.98 119 LEU B O 1
ATOM 5869 N N . SER B 1 120 ? -37.375 2.99 -38.562 1 31.66 120 SER B N 1
ATOM 5870 C CA . SER B 1 120 ? -36.312 2.416 -39.344 1 31.66 120 SER B CA 1
ATOM 5871 C C . SER B 1 120 ? -35.562 1.331 -38.594 1 31.66 120 SER B C 1
ATOM 5873 O O . SER B 1 120 ? -34.719 1.632 -37.719 1 31.66 120 SER B O 1
ATOM 5875 N N . THR B 1 121 ? -36.031 0.24 -38.219 1 33.59 121 THR B N 1
ATOM 5876 C CA . THR B 1 121 ? -36.062 -0.909 -37.312 1 33.59 121 THR B CA 1
ATOM 5877 C C . THR B 1 121 ? -34.844 -1.81 -37.562 1 33.59 121 THR B C 1
ATOM 5879 O O . THR B 1 121 ? -34.438 -2.578 -36.688 1 33.59 121 THR B O 1
ATOM 5882 N N . SER B 1 122 ? -34.531 -2.027 -38.875 1 35.81 122 SER B N 1
ATOM 5883 C CA . SER B 1 122 ? -33.781 -3.215 -39.281 1 35.81 122 SER B CA 1
ATOM 5884 C C . SER B 1 122 ? -32.344 -3.111 -38.875 1 35.81 122 SER B C 1
ATOM 5886 O O . SER B 1 122 ? -31.719 -4.113 -38.5 1 35.81 122 SER B O 1
ATOM 5888 N N . THR B 1 123 ? -31.672 -1.997 -39.25 1 35.72 123 THR B N 1
ATOM 5889 C CA . THR B 1 123 ? -30.234 -1.894 -39.125 1 35.72 123 THR B CA 1
ATOM 5890 C C . THR B 1 123 ? -29.828 -1.702 -37.656 1 35.72 123 THR B C 1
ATOM 5892 O O . THR B 1 123 ? -28.656 -1.788 -37.312 1 35.72 123 THR B O 1
ATOM 5895 N N . ARG B 1 124 ? -30.594 -1.118 -36.875 1 39.28 124 ARG B N 1
ATOM 5896 C CA . ARG B 1 124 ? -30.344 -0.815 -35.469 1 39.28 124 ARG B CA 1
ATOM 5897 C C . ARG B 1 124 ? -30.297 -2.09 -34.625 1 39.28 124 ARG B C 1
ATOM 5899 O O . ARG B 1 124 ? -29.984 -2.045 -33.438 1 39.28 124 ARG B O 1
ATOM 5906 N N . THR B 1 125 ? -30.891 -3.113 -34.938 1 42.34 125 THR B N 1
ATOM 5907 C CA . THR B 1 125 ? -31.016 -4.367 -34.219 1 42.34 125 THR B CA 1
ATOM 5908 C C . THR B 1 125 ? -29.656 -5.062 -34.094 1 42.34 125 THR B C 1
ATOM 5910 O O . THR B 1 125 ? -29.375 -5.734 -33.094 1 42.34 125 THR B O 1
ATOM 5913 N N . GLN B 1 126 ? -28.891 -5.074 -35.125 1 44.47 126 GLN B N 1
ATOM 5914 C CA . GLN B 1 126 ? -27.609 -5.773 -35.156 1 44.47 126 GLN B CA 1
ATOM 5915 C C . GLN B 1 126 ? -26.562 -5.059 -34.312 1 44.47 126 GLN B C 1
ATOM 5917 O O . GLN B 1 126 ? -25.641 -5.688 -33.812 1 44.47 126 GLN B O 1
ATOM 5922 N N . GLU B 1 127 ? -26.516 -3.811 -34.219 1 49.69 127 GLU B N 1
ATOM 5923 C CA . GLU B 1 127 ? -25.578 -2.916 -33.531 1 49.69 127 GLU B CA 1
ATOM 5924 C C . GLU B 1 127 ? -25.75 -2.998 -32 1 49.69 127 GLU B C 1
ATOM 5926 O O . GLU B 1 127 ? -24.781 -2.838 -31.266 1 49.69 127 GLU B O 1
ATOM 5931 N N . ASP B 1 128 ? -27.016 -3.148 -31.469 1 56.69 128 ASP B N 1
ATOM 5932 C CA . ASP B 1 128 ? -27.328 -3.225 -30.047 1 56.69 128 ASP B CA 1
ATOM 5933 C C . ASP B 1 128 ? -26.703 -4.465 -29.406 1 56.69 128 ASP B C 1
ATOM 5935 O O . ASP B 1 128 ? -26.609 -4.559 -28.188 1 56.69 128 ASP B O 1
ATOM 5939 N N . ASN B 1 129 ? -26.203 -5.324 -30.203 1 69.75 129 ASN B N 1
ATOM 5940 C CA . ASN B 1 129 ? -25.797 -6.637 -29.688 1 69.75 129 ASN B CA 1
ATOM 5941 C C . ASN B 1 129 ? -24.281 -6.777 -29.625 1 69.75 129 ASN B C 1
ATOM 5943 O O . ASN B 1 129 ? -23.766 -7.895 -29.625 1 69.75 129 ASN B O 1
ATOM 5947 N N . MET B 1 130 ? -23.625 -5.602 -29.719 1 90 130 MET B N 1
ATOM 5948 C CA . MET B 1 130 ? -22.172 -5.754 -29.766 1 90 130 MET B CA 1
ATOM 5949 C C . MET B 1 130 ? -21.516 -5.074 -28.562 1 90 130 MET B C 1
ATOM 5951 O O . MET B 1 130 ? -21.984 -4.027 -28.109 1 90 130 MET B O 1
ATOM 5955 N N . TRP B 1 131 ? -20.531 -5.73 -27.984 1 95.19 131 TRP B N 1
ATOM 5956 C CA . TRP B 1 131 ? -19.641 -5.098 -27 1 95.19 131 TRP B CA 1
ATOM 5957 C C . TRP B 1 131 ? -18.641 -4.188 -27.688 1 95.19 131 TRP B C 1
ATOM 5959 O O . TRP B 1 131 ? -17.984 -4.59 -28.656 1 95.19 131 TRP B O 1
ATOM 5969 N N . ARG B 1 132 ? -18.594 -2.936 -27.297 1 95 132 ARG B N 1
ATOM 5970 C CA . ARG B 1 132 ? -17.672 -2.006 -27.953 1 95 132 ARG B CA 1
ATOM 5971 C C . ARG B 1 132 ? -16.75 -1.349 -26.938 1 95 132 ARG B C 1
ATOM 5973 O O . ARG B 1 132 ? -17.172 -0.949 -25.859 1 95 132 ARG B O 1
ATOM 5980 N N . LEU B 1 133 ? -15.516 -1.356 -27.188 1 96.5 133 LEU B N 1
ATOM 5981 C CA . LEU B 1 133 ? -14.477 -0.599 -26.5 1 96.5 133 LEU B CA 1
ATOM 5982 C C . LEU B 1 133 ? -13.625 0.18 -27.5 1 96.5 133 LEU B C 1
ATOM 5984 O O . LEU B 1 133 ? -12.688 -0.37 -28.078 1 96.5 133 LEU B O 1
ATOM 5988 N N . GLU B 1 134 ? -13.938 1.495 -27.562 1 95.44 134 GLU B N 1
ATOM 5989 C CA . GLU B 1 134 ? -13.336 2.377 -28.562 1 95.44 134 GLU B CA 1
ATOM 5990 C C . GLU B 1 134 ? -13.43 1.775 -29.953 1 95.44 134 GLU B C 1
ATOM 5992 O O . GLU B 1 134 ? -14.531 1.515 -30.453 1 95.44 134 GLU B O 1
ATOM 5997 N N . ASP B 1 135 ? -12.203 1.211 -30.547 1 92.56 135 ASP B N 1
ATOM 5998 C CA . ASP B 1 135 ? -12.195 0.734 -31.938 1 92.56 135 ASP B CA 1
ATOM 5999 C C . ASP B 1 135 ? -12.391 -0.779 -31.984 1 92.56 135 ASP B C 1
ATOM 6001 O O . ASP B 1 135 ? -12.383 -1.368 -33.062 1 92.56 135 ASP B O 1
ATOM 6005 N N . VAL B 1 136 ? -12.547 -1.453 -30.891 1 95.69 136 VAL B N 1
ATOM 6006 C CA . VAL B 1 136 ? -12.711 -2.904 -30.859 1 95.69 136 VAL B CA 1
ATOM 6007 C C . VAL B 1 136 ? -14.18 -3.256 -30.625 1 95.69 136 VAL B C 1
ATOM 6009 O O . VAL B 1 136 ? -14.828 -2.705 -29.734 1 95.69 136 VAL B O 1
ATOM 6012 N N . SER B 1 137 ? -14.719 -4.105 -31.5 1 95.12 137 SER B N 1
ATOM 6013 C CA . SER B 1 137 ? -16.109 -4.551 -31.375 1 95.12 137 SER B CA 1
ATOM 6014 C C . SER B 1 137 ? -16.203 -6.07 -31.359 1 95.12 137 SER B C 1
ATOM 6016 O O . SER B 1 137 ? -15.523 -6.75 -32.156 1 95.12 137 SER B O 1
ATOM 6018 N N . LEU B 1 138 ? -16.922 -6.598 -30.438 1 96.06 138 LEU B N 1
ATOM 6019 C CA . LEU B 1 138 ? -17.125 -8.039 -30.312 1 96.06 138 LEU B CA 1
ATOM 6020 C C . LEU B 1 138 ? -18.609 -8.383 -30.328 1 96.06 138 LEU B C 1
ATOM 6022 O O . LEU B 1 138 ? -19.406 -7.723 -29.672 1 96.06 138 LEU B O 1
ATOM 6026 N N . SER B 1 139 ? -18.953 -9.359 -31.125 1 94.81 139 SER B N 1
ATOM 6027 C CA . SER B 1 139 ? -20.312 -9.859 -31.141 1 94.81 139 SER B CA 1
ATOM 6028 C C . SER B 1 139 ? -20.625 -10.648 -29.875 1 94.81 139 SER B C 1
ATOM 6030 O O . SER B 1 139 ? -19.719 -11.109 -29.188 1 94.81 139 SER B O 1
ATOM 6032 N N . LYS B 1 140 ? -21.859 -10.883 -29.5 1 94.56 140 LYS B N 1
ATOM 6033 C CA . LYS B 1 140 ? -22.312 -11.547 -28.281 1 94.56 140 LYS B CA 1
ATOM 6034 C C . LYS B 1 140 ? -21.828 -13 -28.234 1 94.56 140 LYS B C 1
ATOM 6036 O O . LYS B 1 140 ? -21.359 -13.469 -27.203 1 94.56 140 LYS B O 1
ATOM 6041 N N . PRO B 1 141 ? -21.906 -13.695 -29.359 1 94.31 141 PRO B N 1
ATOM 6042 C CA . PRO B 1 141 ? -21.406 -15.07 -29.312 1 94.31 141 PRO B CA 1
ATOM 6043 C C . PRO B 1 141 ? -19.906 -15.141 -29.047 1 94.31 141 PRO B C 1
ATOM 6045 O O . PRO B 1 141 ? -19.438 -16.062 -28.359 1 94.31 141 PRO B O 1
ATOM 6048 N N . ARG B 1 142 ? -19.219 -14.219 -29.641 1 95.38 142 ARG B N 1
ATOM 6049 C CA . ARG B 1 142 ? -17.781 -14.172 -29.406 1 95.38 142 ARG B CA 1
ATOM 6050 C C . ARG B 1 142 ? -17.469 -13.883 -27.938 1 95.38 142 ARG B C 1
ATOM 6052 O O . ARG B 1 142 ? -16.578 -14.508 -27.344 1 95.38 142 ARG B O 1
ATOM 6059 N N . VAL B 1 143 ? -18.234 -12.992 -27.312 1 96.94 143 VAL B N 1
ATOM 6060 C CA . VAL B 1 143 ? -18.078 -12.656 -25.906 1 96.94 143 VAL B CA 1
ATOM 6061 C C . VAL B 1 143 ? -18.375 -13.883 -25.047 1 96.94 143 VAL B C 1
ATOM 6063 O O . VAL B 1 143 ? -17.641 -14.188 -24.109 1 96.94 143 VAL B O 1
ATOM 6066 N N . THR B 1 144 ? -19.438 -14.586 -25.375 1 96.31 144 THR B N 1
ATOM 6067 C CA . THR B 1 144 ? -19.828 -15.758 -24.609 1 96.31 144 THR B CA 1
ATOM 6068 C C . THR B 1 144 ? -18.75 -16.828 -24.672 1 96.31 144 THR B C 1
ATOM 6070 O O . THR B 1 144 ? -18.453 -17.469 -23.656 1 96.31 144 THR B O 1
ATOM 6073 N N . ARG B 1 145 ? -18.172 -17 -25.812 1 96.38 145 ARG B N 1
ATOM 6074 C CA . ARG B 1 145 ? -17.094 -17.984 -25.984 1 96.38 145 ARG B CA 1
ATOM 6075 C C . ARG B 1 145 ? -15.883 -17.609 -25.141 1 96.38 145 ARG B C 1
ATOM 6077 O O . ARG B 1 145 ? -15.266 -18.484 -24.516 1 96.38 145 ARG B O 1
ATOM 6084 N N . LEU B 1 146 ? -15.523 -16.375 -25.156 1 97.56 146 LEU B N 1
ATOM 6085 C CA . LEU B 1 146 ? -14.375 -15.906 -24.375 1 97.56 146 LEU B CA 1
ATOM 6086 C C . LEU B 1 146 ? -14.633 -16.062 -22.891 1 97.56 146 LEU B C 1
ATOM 6088 O O . LEU B 1 146 ? -13.734 -16.453 -22.125 1 97.56 146 LEU B O 1
ATOM 6092 N N . PHE B 1 147 ? -15.836 -15.758 -22.406 1 97.75 147 PHE B N 1
ATOM 6093 C CA . PHE B 1 147 ? -16.188 -15.945 -21 1 97.75 147 PHE B CA 1
ATOM 6094 C C . PHE B 1 147 ? -16.109 -17.422 -20.625 1 97.75 147 PHE B C 1
ATOM 6096 O O . PHE B 1 147 ? -15.641 -17.766 -19.531 1 97.75 147 PHE B O 1
ATOM 6103 N N . GLU B 1 148 ? -16.562 -18.25 -21.5 1 96.44 148 GLU B N 1
ATOM 6104 C CA . GLU B 1 148 ? -16.5 -19.688 -21.234 1 96.44 148 GLU B CA 1
ATOM 6105 C C . GLU B 1 148 ? -15.055 -20.172 -21.125 1 96.44 148 GLU B C 1
ATOM 6107 O O . GLU B 1 148 ? -14.727 -20.984 -20.266 1 96.44 148 GLU B O 1
ATOM 6112 N N . GLN B 1 149 ? -14.273 -19.703 -22.031 1 94.94 149 GLN B N 1
ATOM 6113 C CA . GLN B 1 149 ? -12.852 -20.031 -21.984 1 94.94 149 GLN B CA 1
ATOM 6114 C C . GLN B 1 149 ? -12.227 -19.594 -20.656 1 94.94 149 GLN B C 1
ATOM 6116 O O . GLN B 1 149 ? -11.445 -20.328 -20.062 1 94.94 149 GLN B O 1
ATOM 6121 N N . PHE B 1 150 ? -12.531 -18.406 -20.25 1 97.19 150 PHE B N 1
ATOM 6122 C CA . PHE B 1 150 ? -11.992 -17.875 -19 1 97.19 150 PHE B CA 1
ATOM 6123 C C . PHE B 1 150 ? -12.383 -18.766 -17.828 1 97.19 150 PHE B C 1
ATOM 6125 O O . PHE B 1 150 ? -11.531 -19.156 -17.016 1 97.19 150 PHE B O 1
ATOM 6132 N N . PHE B 1 151 ? -13.672 -19.094 -17.703 1 97.06 151 PHE B N 1
ATOM 6133 C CA . PHE B 1 151 ? -14.164 -19.844 -16.547 1 97.06 151 PHE B CA 1
ATOM 6134 C C . PHE B 1 151 ? -13.672 -21.281 -16.578 1 97.06 151 PHE B C 1
ATOM 6136 O O . PHE B 1 151 ? -13.469 -21.891 -15.531 1 97.06 151 PHE B O 1
ATOM 6143 N N . GLN B 1 152 ? -13.344 -21.781 -17.734 1 94.06 152 GLN B N 1
ATOM 6144 C CA . GLN B 1 152 ? -12.914 -23.156 -17.859 1 94.06 152 GLN B CA 1
ATOM 6145 C C . GLN B 1 152 ? -11.43 -23.312 -17.531 1 94.06 152 GLN B C 1
ATOM 6147 O O . GLN B 1 152 ? -11.023 -24.266 -16.875 1 94.06 152 GLN B O 1
ATOM 6152 N N . TYR B 1 153 ? -10.641 -22.344 -17.984 1 93.88 153 TYR B N 1
ATOM 6153 C CA . TYR B 1 153 ? -9.211 -22.594 -17.938 1 93.88 153 TYR B CA 1
ATOM 6154 C C . TYR B 1 153 ? -8.516 -21.641 -16.969 1 93.88 153 TYR B C 1
ATOM 6156 O O . TYR B 1 153 ? -7.523 -22 -16.328 1 93.88 153 TYR B O 1
ATOM 6164 N N . TYR B 1 154 ? -8.938 -20.406 -16.828 1 96.88 154 TYR B N 1
ATOM 6165 C CA . TYR B 1 154 ? -8.258 -19.406 -16 1 96.88 154 TYR B CA 1
ATOM 6166 C C . TYR B 1 154 ? -8.852 -19.344 -14.609 1 96.88 154 TYR B C 1
ATOM 6168 O O . TYR B 1 154 ? -8.117 -19.266 -13.617 1 96.88 154 TYR B O 1
ATOM 6176 N N . HIS B 1 155 ? -10.133 -19.422 -14.453 1 96.5 155 HIS B N 1
ATOM 6177 C CA . HIS B 1 155 ? -10.844 -19.188 -13.195 1 96.5 155 HIS B CA 1
ATOM 6178 C C . HIS B 1 155 ? -10.43 -20.203 -12.141 1 96.5 155 HIS B C 1
ATOM 6180 O O . HIS B 1 155 ? -10.406 -19.891 -10.945 1 96.5 155 HIS B O 1
ATOM 6186 N N . PRO B 1 156 ? -10.07 -21.438 -12.516 1 93.44 156 PRO B N 1
ATOM 6187 C CA . PRO B 1 156 ? -9.641 -22.406 -11.492 1 93.44 156 PRO B CA 1
ATOM 6188 C C . PRO B 1 156 ? -8.391 -21.953 -10.742 1 93.44 156 PRO B C 1
ATOM 6190 O O . PRO B 1 156 ? -8.18 -22.344 -9.594 1 93.44 156 PRO B O 1
ATOM 6193 N N . PHE B 1 157 ? -7.602 -21.172 -11.383 1 96 157 PHE B N 1
ATOM 6194 C CA . PHE B 1 157 ? -6.395 -20.688 -10.727 1 96 157 PHE B CA 1
ATOM 6195 C C . PHE B 1 157 ? -6.73 -19.656 -9.664 1 96 157 PHE B C 1
ATOM 6197 O O . PHE B 1 157 ? -5.996 -19.5 -8.68 1 96 157 PHE B O 1
ATOM 6204 N N . LEU B 1 158 ? -7.742 -18.922 -9.891 1 96.56 158 LEU B N 1
ATOM 6205 C CA . LEU B 1 158 ? -8.203 -17.875 -8.984 1 96.56 158 LEU B CA 1
ATOM 6206 C C . LEU B 1 158 ? -9.727 -17.797 -8.969 1 96.56 158 LEU B C 1
ATOM 6208 O O . LEU B 1 158 ? -10.312 -16.953 -9.656 1 96.56 158 LEU B O 1
ATOM 6212 N N . PRO B 1 159 ? -10.359 -18.578 -8.156 1 94.56 159 PRO B N 1
ATOM 6213 C CA . PRO B 1 159 ? -11.828 -18.609 -8.125 1 94.56 159 PRO B CA 1
ATOM 6214 C C . PRO B 1 159 ? -12.422 -17.375 -7.43 1 94.56 159 PRO B C 1
ATOM 6216 O O . PRO B 1 159 ? -12.867 -17.469 -6.285 1 94.56 159 PRO B O 1
ATOM 6219 N N . LEU B 1 160 ? -12.586 -16.344 -8.125 1 95.69 160 LEU B N 1
ATOM 6220 C CA . LEU B 1 160 ? -13.039 -15.055 -7.602 1 95.69 160 LEU B CA 1
ATOM 6221 C C . LEU B 1 160 ? -14.445 -14.734 -8.086 1 95.69 160 LEU B C 1
ATOM 6223 O O . LEU B 1 160 ? -15.234 -14.133 -7.355 1 95.69 160 LEU B O 1
ATOM 6227 N N . LEU B 1 161 ? -14.773 -15.094 -9.305 1 96.75 161 LEU B N 1
ATOM 6228 C CA . LEU B 1 161 ? -16.016 -14.672 -9.945 1 96.75 161 LEU B CA 1
ATOM 6229 C C . LEU B 1 161 ? -17.031 -15.805 -9.93 1 96.75 161 LEU B C 1
ATOM 6231 O O . LEU B 1 161 ? -16.703 -16.938 -9.586 1 96.75 161 LEU B O 1
ATOM 6235 N N . ASP B 1 162 ? -18.266 -15.461 -10.234 1 94 162 ASP B N 1
ATOM 6236 C CA . ASP B 1 162 ? -19.359 -16.422 -10.273 1 94 162 ASP B CA 1
ATOM 6237 C C . ASP B 1 162 ? -19.641 -16.875 -11.703 1 94 162 ASP B C 1
ATOM 6239 O O . ASP B 1 162 ? -20.172 -16.109 -12.516 1 94 162 ASP B O 1
ATOM 6243 N N . PRO B 1 163 ? -19.391 -18.156 -11.953 1 94.12 163 PRO B N 1
ATOM 6244 C CA . PRO B 1 163 ? -19.578 -18.656 -13.312 1 94.12 163 PRO B CA 1
ATOM 6245 C C . PRO B 1 163 ? -21.062 -18.703 -13.727 1 94.12 163 PRO B C 1
ATOM 6247 O O . PRO B 1 163 ? -21.359 -18.844 -14.914 1 94.12 163 PRO B O 1
ATOM 6250 N N . GLN B 1 164 ? -21.938 -18.547 -12.82 1 93.62 164 GLN B N 1
ATOM 6251 C CA . GLN B 1 164 ? -23.359 -18.641 -13.117 1 93.62 164 GLN B CA 1
ATOM 6252 C C . GLN B 1 164 ? -23.906 -17.328 -13.641 1 93.62 164 GLN B C 1
ATOM 6254 O O . GLN B 1 164 ? -24.984 -17.281 -14.234 1 93.62 164 GLN B O 1
ATOM 6259 N N . LYS B 1 165 ? -23.203 -16.266 -13.43 1 94.81 165 LYS B N 1
ATOM 6260 C CA . LYS B 1 165 ? -23.656 -14.961 -13.906 1 94.81 165 LYS B CA 1
ATOM 6261 C C . LYS B 1 165 ? -23.297 -14.758 -15.375 1 94.81 165 LYS B C 1
ATOM 6263 O O . LYS B 1 165 ? -22.188 -15.07 -15.805 1 94.81 165 LYS B O 1
ATOM 6268 N N . PRO B 1 166 ? -24.25 -14.312 -16.188 1 96.19 166 PRO B N 1
ATOM 6269 C CA . PRO B 1 166 ? -23.969 -14.078 -17.609 1 96.19 166 PRO B CA 1
ATOM 6270 C C . PRO B 1 166 ? -23.047 -12.891 -17.828 1 96.19 166 PRO B C 1
ATOM 6272 O O . PRO B 1 166 ? -22.906 -12.031 -16.953 1 96.19 166 PRO B O 1
ATOM 6275 N N . PRO B 1 167 ? -22.391 -12.812 -19.016 1 97 167 PRO B N 1
ATOM 6276 C CA . PRO B 1 167 ? -21.453 -11.727 -19.312 1 97 167 PRO B CA 1
ATOM 6277 C C . PRO B 1 167 ? -22.094 -10.344 -19.203 1 97 167 PRO B C 1
ATOM 6279 O O . PRO B 1 167 ? -21.438 -9.391 -18.781 1 97 167 PRO B O 1
ATOM 6282 N N . GLU B 1 168 ? -23.328 -10.211 -19.547 1 95.56 168 GLU B N 1
ATOM 6283 C CA . GLU B 1 168 ? -24.016 -8.922 -19.516 1 95.56 168 GLU B CA 1
ATOM 6284 C C . GLU B 1 168 ? -24.094 -8.367 -18.094 1 95.56 168 GLU B C 1
ATOM 6286 O O . GLU B 1 168 ? -24.062 -7.156 -17.875 1 95.56 168 GLU B O 1
ATOM 6291 N N . HIS B 1 169 ? -24.172 -9.32 -17.188 1 95.12 169 HIS B N 1
ATOM 6292 C CA . HIS B 1 169 ? -24.172 -8.914 -15.789 1 95.12 169 HIS B CA 1
ATOM 6293 C C . HIS B 1 169 ? -22.891 -8.195 -15.406 1 95.12 169 HIS B C 1
ATOM 6295 O O . HIS B 1 169 ? -22.922 -7.16 -14.742 1 95.12 169 HIS B O 1
ATOM 6301 N N . TYR B 1 170 ? -21.797 -8.703 -15.852 1 96.88 170 TYR B N 1
ATOM 6302 C CA . TYR B 1 170 ? -20.484 -8.133 -15.555 1 96.88 170 TYR B CA 1
ATOM 6303 C C . TYR B 1 170 ? -20.297 -6.797 -16.25 1 96.88 170 TYR B C 1
ATOM 6305 O O . TYR B 1 170 ? -19.734 -5.855 -15.68 1 96.88 170 TYR B O 1
ATOM 6313 N N . LEU B 1 171 ? -20.766 -6.719 -17.484 1 96.25 171 LEU B N 1
ATOM 6314 C CA . LEU B 1 171 ? -20.625 -5.48 -18.25 1 96.25 171 LEU B CA 1
ATOM 6315 C C . LEU B 1 171 ? -21.453 -4.367 -17.625 1 96.25 171 LEU B C 1
ATOM 6317 O O . LEU B 1 171 ? -21.016 -3.217 -17.547 1 96.25 171 LEU B O 1
ATOM 6321 N N . CYS B 1 172 ? -22.609 -4.664 -17.125 1 94.38 172 CYS B N 1
ATOM 6322 C CA . CYS B 1 172 ? -23.516 -3.686 -16.531 1 94.38 172 CYS B CA 1
ATOM 6323 C C . CYS B 1 172 ? -23 -3.199 -15.188 1 94.38 172 CYS B C 1
ATOM 6325 O O . CYS B 1 172 ? -23.109 -2.014 -14.867 1 94.38 172 CYS B O 1
ATOM 6327 N N . ARG B 1 173 ? -22.453 -4.094 -14.484 1 92.94 173 ARG B N 1
ATOM 6328 C CA . ARG B 1 173 ? -21.984 -3.736 -13.148 1 92.94 173 ARG B CA 1
ATOM 6329 C C . ARG B 1 173 ? -20.703 -2.914 -13.227 1 92.94 173 ARG B C 1
ATOM 6331 O O . ARG B 1 173 ? -20.594 -1.86 -12.602 1 92.94 173 ARG B O 1
ATOM 6338 N N . CYS B 1 174 ? -19.719 -3.406 -13.938 1 96.25 174 CYS B N 1
ATOM 6339 C CA . CYS B 1 174 ? -18.422 -2.76 -14.055 1 96.25 174 CYS B CA 1
ATOM 6340 C C . CYS B 1 174 ? -17.781 -3.088 -15.391 1 96.25 174 CYS B C 1
ATOM 6342 O O . CYS B 1 174 ? -17.141 -4.133 -15.539 1 96.25 174 CYS B O 1
ATOM 6344 N N . PRO B 1 175 ? -17.828 -2.146 -16.297 1 97.44 175 PRO B N 1
ATOM 6345 C CA . PRO B 1 175 ? -17.234 -2.398 -17.609 1 97.44 175 PRO B CA 1
ATOM 6346 C C . PRO B 1 175 ? -15.773 -2.824 -17.516 1 97.44 175 PRO B C 1
ATOM 6348 O O . PRO B 1 175 ? -15.328 -3.666 -18.297 1 97.44 175 PRO B O 1
ATOM 6351 N N . LEU B 1 176 ? -15.016 -2.256 -16.609 1 98.38 176 LEU B N 1
ATOM 6352 C CA . LEU B 1 176 ? -13.609 -2.637 -16.469 1 98.38 176 LEU B CA 1
ATOM 6353 C C . LEU B 1 176 ? -13.477 -4.125 -16.156 1 98.38 176 LEU B C 1
ATOM 6355 O O . LEU B 1 176 ? -12.617 -4.805 -16.719 1 98.38 176 LEU B O 1
ATOM 6359 N N . GLN B 1 177 ? -14.297 -4.613 -15.273 1 98.31 177 GLN B N 1
ATOM 6360 C CA . GLN B 1 177 ? -14.25 -6.023 -14.906 1 98.31 177 GLN B CA 1
ATOM 6361 C C . GLN B 1 177 ? -14.555 -6.918 -16.109 1 98.31 177 GLN B C 1
ATOM 6363 O O . GLN B 1 177 ? -13.875 -7.918 -16.328 1 98.31 177 GLN B O 1
ATOM 6368 N N . ALA B 1 178 ? -15.578 -6.562 -16.844 1 98.38 178 ALA B N 1
ATOM 6369 C CA . ALA B 1 178 ? -15.984 -7.344 -18.016 1 98.38 178 ALA B CA 1
ATOM 6370 C C . ALA B 1 178 ? -14.875 -7.391 -19.062 1 98.38 178 ALA B C 1
ATOM 6372 O O . ALA B 1 178 ? -14.539 -8.461 -19.562 1 98.38 178 ALA B O 1
ATOM 6373 N N . TRP B 1 179 ? -14.305 -6.281 -19.359 1 98.5 179 TRP B N 1
ATOM 6374 C CA . TRP B 1 179 ? -13.266 -6.219 -20.391 1 98.5 179 TRP B CA 1
ATOM 6375 C C . TRP B 1 179 ? -11.977 -6.855 -19.891 1 98.5 179 TRP B C 1
ATOM 6377 O O . TRP B 1 179 ? -11.156 -7.32 -20.688 1 98.5 179 TRP B O 1
ATOM 6387 N N . THR B 1 180 ? -11.695 -6.859 -18.562 1 98.62 180 THR B N 1
ATOM 6388 C CA . THR B 1 180 ? -10.555 -7.578 -18.016 1 98.62 180 THR B CA 1
ATOM 6389 C C . THR B 1 180 ? -10.68 -9.078 -18.281 1 98.62 180 THR B C 1
ATOM 6391 O O . THR B 1 180 ? -9.711 -9.734 -18.672 1 98.62 180 THR B O 1
ATOM 6394 N N . ILE B 1 181 ? -11.875 -9.609 -18.047 1 98.56 181 ILE B N 1
ATOM 6395 C CA . ILE B 1 181 ? -12.133 -11.023 -18.312 1 98.56 181 ILE B CA 1
ATOM 6396 C C . ILE B 1 181 ? -11.852 -11.336 -19.781 1 98.56 181 ILE B C 1
ATOM 6398 O O . ILE B 1 181 ? -11.203 -12.336 -20.094 1 98.56 181 ILE B O 1
ATOM 6402 N N . ILE B 1 182 ? -12.281 -10.461 -20.641 1 98.31 182 ILE B N 1
ATOM 6403 C CA . ILE B 1 182 ? -12.078 -10.641 -22.078 1 98.31 182 ILE B CA 1
ATOM 6404 C C . ILE B 1 182 ? -10.586 -10.594 -22.406 1 98.31 182 ILE B C 1
ATOM 6406 O O . ILE B 1 182 ? -10.094 -11.406 -23.188 1 98.31 182 ILE B O 1
ATOM 6410 N N . CYS B 1 183 ? -9.844 -9.688 -21.828 1 97.94 183 CYS B N 1
ATOM 6411 C CA . CYS B 1 183 ? -8.414 -9.562 -22.062 1 97.94 183 CYS B CA 1
ATOM 6412 C C . CYS B 1 183 ? -7.672 -10.82 -21.625 1 97.94 183 CYS B C 1
ATOM 6414 O O . CYS B 1 183 ? -6.797 -11.312 -22.328 1 97.94 183 CYS B O 1
ATOM 6416 N N . VAL B 1 184 ? -8.023 -11.359 -20.5 1 97.94 184 VAL B N 1
ATOM 6417 C CA . VAL B 1 184 ? -7.367 -12.555 -19.969 1 97.94 184 VAL B CA 1
ATOM 6418 C C . VAL B 1 184 ? -7.684 -13.75 -20.859 1 97.94 184 VAL B C 1
ATOM 6420 O O . VAL B 1 184 ? -6.785 -14.516 -21.219 1 97.94 184 VAL B O 1
ATOM 6423 N N . ALA B 1 185 ? -8.945 -13.852 -21.25 1 97.69 185 ALA B N 1
ATOM 6424 C CA . ALA B 1 185 ? -9.352 -14.969 -22.094 1 97.69 185 ALA B CA 1
ATOM 6425 C C . ALA B 1 185 ? -8.695 -14.875 -23.469 1 97.69 185 ALA B C 1
ATOM 6427 O O . ALA B 1 185 ? -8.43 -15.898 -24.109 1 97.69 185 ALA B O 1
ATOM 6428 N N . SER B 1 186 ? -8.391 -13.656 -23.938 1 96.56 186 SER B N 1
ATOM 6429 C CA . SER B 1 186 ? -7.848 -13.438 -25.266 1 96.56 186 SER B CA 1
ATOM 6430 C C . SER B 1 186 ? -6.379 -13.836 -25.344 1 96.56 186 SER B C 1
ATOM 6432 O O . SER B 1 186 ? -5.812 -13.93 -26.438 1 96.56 186 SER B O 1
ATOM 6434 N N . ARG B 1 187 ? -5.746 -14.094 -24.25 1 94.75 187 ARG B N 1
ATOM 6435 C CA . ARG B 1 187 ? -4.344 -14.5 -24.219 1 94.75 187 ARG B CA 1
ATOM 6436 C C . ARG B 1 187 ? -4.137 -15.797 -25 1 94.75 187 ARG B C 1
ATOM 6438 O O . ARG B 1 187 ? -3.123 -15.961 -25.688 1 94.75 187 ARG B O 1
ATOM 6445 N N . ARG B 1 188 ? -5.137 -16.719 -24.766 1 91.5 188 ARG B N 1
ATOM 6446 C CA . ARG B 1 188 ? -5.086 -18.016 -25.438 1 91.5 188 ARG B CA 1
ATOM 6447 C C . ARG B 1 188 ? -6.406 -18.312 -26.141 1 91.5 188 ARG B C 1
ATOM 6449 O O . ARG B 1 188 ? -7.164 -19.188 -25.703 1 91.5 188 ARG B O 1
ATOM 6456 N N . ALA B 1 189 ? -6.695 -17.5 -27.016 1 90 189 ALA B N 1
ATOM 6457 C CA . ALA B 1 189 ? -7.906 -17.719 -27.812 1 90 189 ALA B CA 1
ATOM 6458 C C . ALA B 1 189 ? -7.574 -17.938 -29.281 1 90 189 ALA B C 1
ATOM 6460 O O . ALA B 1 189 ? -7.52 -16.969 -30.047 1 90 189 ALA B O 1
ATOM 6461 N N . PRO B 1 190 ? -7.516 -19.188 -29.641 1 84 190 PRO B N 1
ATOM 6462 C CA . PRO B 1 190 ? -7.141 -19.469 -31.031 1 84 190 PRO B CA 1
ATOM 6463 C C . PRO B 1 190 ? -8.141 -18.891 -32.031 1 84 190 PRO B C 1
ATOM 6465 O O . PRO B 1 190 ? -7.77 -18.578 -33.156 1 84 190 PRO B O 1
ATOM 6468 N N . ALA B 1 191 ? -9.383 -18.734 -31.594 1 85.88 191 ALA B N 1
ATOM 6469 C CA . ALA B 1 191 ? -10.422 -18.234 -32.5 1 85.88 191 ALA B CA 1
ATOM 6470 C C . ALA B 1 191 ? -10.32 -16.719 -32.656 1 85.88 191 ALA B C 1
ATOM 6472 O O . ALA B 1 191 ? -10.93 -16.141 -33.562 1 85.88 191 ALA B O 1
ATOM 6473 N N . GLU B 1 192 ? -9.508 -16.141 -31.828 1 89 192 GLU B N 1
ATOM 6474 C CA . GLU B 1 192 ? -9.391 -14.68 -31.828 1 89 192 GLU B CA 1
ATOM 6475 C C . GLU B 1 192 ? -7.926 -14.25 -31.875 1 89 192 GLU B C 1
ATOM 6477 O O . GLU B 1 192 ? -7.445 -13.57 -30.969 1 89 192 GLU B O 1
ATOM 6482 N N . PRO B 1 193 ? -7.391 -14.555 -32.969 1 86.88 193 PRO B N 1
ATOM 6483 C CA . PRO B 1 193 ? -5.973 -14.18 -33.031 1 86.88 193 PRO B CA 1
ATOM 6484 C C . PRO B 1 193 ? -5.762 -12.664 -33.062 1 86.88 193 PRO B C 1
ATOM 6486 O O . PRO B 1 193 ? -6.488 -11.953 -33.75 1 86.88 193 PRO B O 1
ATOM 6489 N N . GLY B 1 194 ? -4.938 -12.117 -32.25 1 89.31 194 GLY B N 1
ATOM 6490 C CA . GLY B 1 194 ? -4.559 -10.719 -32.25 1 89.31 194 GLY B CA 1
ATOM 6491 C C . GLY B 1 194 ? -5.48 -9.836 -31.438 1 89.31 194 GLY B C 1
ATOM 6492 O O . GLY B 1 194 ? -5.25 -8.633 -31.312 1 89.31 194 GLY B O 1
ATOM 6493 N N . LEU B 1 195 ? -6.527 -10.453 -30.953 1 94.94 195 LEU B N 1
ATOM 6494 C CA . LEU B 1 195 ? -7.5 -9.672 -30.188 1 94.94 195 LEU B CA 1
ATOM 6495 C C . LEU B 1 195 ? -6.844 -8.984 -29 1 94.94 195 LEU B C 1
ATOM 6497 O O . LEU B 1 195 ? -7.109 -7.809 -28.734 1 94.94 195 LEU B O 1
ATOM 6501 N N . LEU B 1 196 ? -6.004 -9.656 -28.281 1 95.62 196 LEU B N 1
ATOM 6502 C CA . LEU B 1 196 ? -5.328 -9.07 -27.125 1 95.62 196 LEU B CA 1
ATOM 6503 C C . LEU B 1 196 ? -4.508 -7.855 -27.531 1 95.62 196 LEU B C 1
ATOM 6505 O O . LEU B 1 196 ? -4.516 -6.828 -26.844 1 95.62 196 LEU B O 1
ATOM 6509 N N . GLY B 1 197 ? -3.779 -7.977 -28.625 1 92.94 197 GLY B N 1
ATOM 6510 C CA . GLY B 1 197 ? -3.014 -6.852 -29.141 1 92.94 197 GLY B CA 1
ATOM 6511 C C . GLY B 1 197 ? -3.871 -5.641 -29.453 1 92.94 197 GLY B C 1
ATOM 6512 O O . GLY B 1 197 ? -3.496 -4.508 -29.141 1 92.94 197 GLY B O 1
ATOM 6513 N N . ALA B 1 198 ? -5.012 -5.914 -30.031 1 95.38 198 ALA B N 1
ATOM 6514 C CA . ALA B 1 198 ? -5.926 -4.836 -30.406 1 95.38 198 ALA B CA 1
ATOM 6515 C C . ALA B 1 198 ? -6.547 -4.191 -29.172 1 95.38 198 ALA B C 1
ATOM 6517 O O . ALA B 1 198 ? -6.844 -2.994 -29.172 1 95.38 198 ALA B O 1
ATOM 6518 N N . LEU B 1 199 ? -6.719 -4.957 -28.094 1 96.75 199 LEU B N 1
ATOM 6519 C CA . LEU B 1 199 ? -7.414 -4.5 -26.891 1 96.75 199 LEU B CA 1
ATOM 6520 C C . LEU B 1 199 ? -6.457 -3.785 -25.953 1 96.75 199 LEU B C 1
ATOM 6522 O O . LEU B 1 199 ? -6.891 -3.045 -25.062 1 96.75 199 LEU B O 1
ATOM 6526 N N . THR B 1 200 ? -5.176 -3.967 -26.078 1 94.62 200 THR B N 1
ATOM 6527 C CA . THR B 1 200 ? -4.207 -3.5 -25.078 1 94.62 200 THR B CA 1
ATOM 6528 C C . THR B 1 200 ? -4.305 -1.988 -24.906 1 94.62 200 THR B C 1
ATOM 6530 O O . THR B 1 200 ? -4.402 -1.497 -23.781 1 94.62 200 THR B O 1
ATOM 6533 N N . GLY B 1 201 ? -4.301 -1.21 -25.969 1 94.81 201 GLY B N 1
ATOM 6534 C CA . GLY B 1 201 ? -4.398 0.24 -25.906 1 94.81 201 GLY B CA 1
ATOM 6535 C C . GLY B 1 201 ? -5.695 0.726 -25.281 1 94.81 201 GLY B C 1
ATOM 6536 O O . GLY B 1 201 ? -5.688 1.352 -24.219 1 94.81 201 GLY B O 1
ATOM 6537 N N . PRO B 1 202 ? -6.82 0.414 -25.922 1 97.31 202 PRO B N 1
ATOM 6538 C CA . PRO B 1 202 ? -8.125 0.829 -25.406 1 97.31 202 PRO B CA 1
ATOM 6539 C C . PRO B 1 202 ? -8.367 0.366 -23.969 1 97.31 202 PRO B C 1
ATOM 6541 O O . PRO B 1 202 ? -8.922 1.113 -23.156 1 97.31 202 PRO B O 1
ATOM 6544 N N . PHE B 1 203 ? -7.973 -0.854 -23.703 1 97.56 203 PHE B N 1
ATOM 6545 C CA . PHE B 1 203 ? -8.172 -1.392 -22.359 1 97.56 203 PHE B CA 1
ATOM 6546 C C . PHE B 1 203 ? -7.363 -0.604 -21.328 1 97.56 203 PHE B C 1
ATOM 6548 O O . PHE B 1 203 ? -7.852 -0.317 -20.234 1 97.56 203 PHE B O 1
ATOM 6555 N N . THR B 1 204 ? -6.145 -0.254 -21.594 1 96.19 204 THR B N 1
ATOM 6556 C CA . THR B 1 204 ? -5.301 0.505 -20.688 1 96.19 204 THR B CA 1
ATOM 6557 C C . THR B 1 204 ? -5.902 1.878 -20.406 1 96.19 204 THR B C 1
ATOM 6559 O O . THR B 1 204 ? -5.875 2.352 -19.266 1 96.19 204 THR B O 1
ATOM 6562 N N . ARG B 1 205 ? -6.398 2.494 -21.406 1 95.81 205 ARG B N 1
ATOM 6563 C CA . ARG B 1 205 ? -7.051 3.785 -21.203 1 95.81 205 ARG B CA 1
ATOM 6564 C C . ARG B 1 205 ? -8.297 3.643 -20.344 1 95.81 205 ARG B C 1
ATOM 6566 O O . ARG B 1 205 ? -8.547 4.477 -19.469 1 95.81 205 ARG B O 1
ATOM 6573 N N . LEU B 1 206 ? -9.094 2.568 -20.531 1 97.56 206 LEU B N 1
ATOM 6574 C CA . LEU B 1 206 ? -10.258 2.299 -19.688 1 97.56 206 LEU B CA 1
ATOM 6575 C C . LEU B 1 206 ? -9.836 2.076 -18.25 1 97.56 206 LEU B C 1
ATOM 6577 O O . LEU B 1 206 ? -10.492 2.576 -17.328 1 97.56 206 LEU B O 1
ATOM 6581 N N . LEU B 1 207 ? -8.828 1.332 -18.078 1 97.56 207 LEU B N 1
ATOM 6582 C CA . LEU B 1 207 ? -8.305 1.017 -16.766 1 97.56 207 LEU B CA 1
ATOM 6583 C C . LEU B 1 207 ? -7.969 2.291 -15.992 1 97.56 207 LEU B C 1
ATOM 6585 O O . LEU B 1 207 ? -8.484 2.516 -14.891 1 97.56 207 LEU B O 1
ATOM 6589 N N . TRP B 1 208 ? -7.203 3.125 -16.562 1 95.44 208 TRP B N 1
ATOM 6590 C CA . TRP B 1 208 ? -6.707 4.297 -15.852 1 95.44 208 TRP B CA 1
ATOM 6591 C C . TRP B 1 208 ? -7.793 5.355 -15.727 1 95.44 208 TRP B C 1
ATOM 6593 O O . TRP B 1 208 ? -7.848 6.082 -14.734 1 95.44 208 TRP B O 1
ATOM 6603 N N . SER B 1 209 ? -8.656 5.418 -16.703 1 94.62 209 SER B N 1
ATOM 6604 C CA . SER B 1 209 ? -9.797 6.324 -16.562 1 94.62 209 SER B CA 1
ATOM 6605 C C . SER B 1 209 ? -10.68 5.918 -15.383 1 94.62 209 SER B C 1
ATOM 6607 O O . SER B 1 209 ? -11.195 6.773 -14.664 1 94.62 209 SER B O 1
ATOM 6609 N N . THR B 1 210 ? -10.883 4.625 -15.219 1 96.31 210 THR B N 1
ATOM 6610 C CA . THR B 1 210 ? -11.688 4.121 -14.109 1 96.31 210 THR B CA 1
ATOM 6611 C C . THR B 1 210 ? -11 4.41 -12.773 1 96.31 210 THR B C 1
ATOM 6613 O O . THR B 1 210 ? -11.648 4.828 -11.812 1 96.31 210 THR B O 1
ATOM 6616 N N . ILE B 1 211 ? -9.742 4.305 -12.695 1 95 211 ILE B N 1
ATOM 6617 C CA . ILE B 1 211 ? -8.984 4.504 -11.469 1 95 211 ILE B CA 1
ATOM 6618 C C . ILE B 1 211 ? -8.969 5.984 -11.102 1 95 211 ILE B C 1
ATOM 6620 O O . ILE B 1 211 ? -9.148 6.348 -9.938 1 95 211 ILE B O 1
ATOM 6624 N N . THR B 1 212 ? -8.789 6.844 -12.102 1 91.06 212 THR B N 1
ATOM 6625 C CA . THR B 1 212 ? -8.703 8.281 -11.867 1 91.06 212 THR B CA 1
ATOM 6626 C C . THR B 1 212 ? -10.023 8.82 -11.336 1 91.06 212 THR B C 1
ATOM 6628 O O . THR B 1 212 ? -10.055 9.852 -10.656 1 91.06 212 THR B O 1
ATOM 6631 N N . SER B 1 213 ? -11.125 8.141 -11.594 1 90.62 213 SER B N 1
ATOM 6632 C CA . SER B 1 213 ? -12.438 8.586 -11.133 1 90.62 213 SER B CA 1
ATOM 6633 C C . SER B 1 213 ? -12.719 8.109 -9.711 1 90.62 213 SER B C 1
ATOM 6635 O O . SER B 1 213 ? -13.805 8.344 -9.18 1 90.62 213 SER B O 1
ATOM 6637 N N . VAL B 1 214 ? -11.781 7.551 -9.078 1 90.69 214 VAL B N 1
ATOM 6638 C CA . VAL B 1 214 ? -11.898 7.035 -7.719 1 90.69 214 VAL B CA 1
ATOM 6639 C C . VAL B 1 214 ? -13.086 6.078 -7.633 1 90.69 214 VAL B C 1
ATOM 6641 O O . VAL B 1 214 ? -14.203 6.496 -7.332 1 90.69 214 VAL B O 1
ATOM 6644 N N . PRO B 1 215 ? -12.828 4.84 -7.797 1 91.38 215 PRO B N 1
ATOM 6645 C CA . PRO B 1 215 ? -13.898 3.842 -7.887 1 91.38 215 PRO B CA 1
ATOM 6646 C C . PRO B 1 215 ? -14.703 3.721 -6.594 1 91.38 215 PRO B C 1
ATOM 6648 O O . PRO B 1 215 ? -14.141 3.793 -5.5 1 91.38 215 PRO B O 1
ATOM 6651 N N . GLN B 1 216 ? -16.047 3.502 -6.746 1 88.5 216 GLN B N 1
ATOM 6652 C CA . GLN B 1 216 ? -16.938 3.355 -5.602 1 88.5 216 GLN B CA 1
ATOM 6653 C C . GLN B 1 216 ? -17.516 1.943 -5.531 1 88.5 216 GLN B C 1
ATOM 6655 O O . GLN B 1 216 ? -18.234 1.608 -4.594 1 88.5 216 GLN B O 1
ATOM 6660 N N . ASP B 1 217 ? -17.234 1.117 -6.531 1 90.5 217 ASP B N 1
ATOM 6661 C CA . ASP B 1 217 ? -17.688 -0.274 -6.586 1 90.5 217 ASP B CA 1
ATOM 6662 C C . ASP B 1 217 ? -16.5 -1.23 -6.488 1 90.5 217 ASP B C 1
ATOM 6664 O O . ASP B 1 217 ? -15.508 -1.078 -7.211 1 90.5 217 ASP B O 1
ATOM 6668 N N . TYR B 1 218 ? -16.609 -2.207 -5.59 1 93.31 218 TYR B N 1
ATOM 6669 C CA . TYR B 1 218 ? -15.477 -3.092 -5.375 1 93.31 218 TYR B CA 1
ATOM 6670 C C . TYR B 1 218 ? -15.32 -4.074 -6.527 1 93.31 218 TYR B C 1
ATOM 6672 O O . TYR B 1 218 ? -14.383 -4.879 -6.543 1 93.31 218 TYR B O 1
ATOM 6680 N N . ALA B 1 219 ? -16.234 -4.051 -7.57 1 96.44 219 ALA B N 1
ATOM 6681 C CA . ALA B 1 219 ? -16.016 -4.824 -8.789 1 96.44 219 ALA B CA 1
ATOM 6682 C C . ALA B 1 219 ? -14.719 -4.41 -9.477 1 96.44 219 ALA B C 1
ATOM 6684 O O . ALA B 1 219 ? -14.094 -5.215 -10.164 1 96.44 219 ALA B O 1
ATOM 6685 N N . VAL B 1 220 ? -14.406 -3.16 -9.305 1 97.75 220 VAL B N 1
ATOM 6686 C CA . VAL B 1 220 ? -13.141 -2.672 -9.852 1 97.75 220 VAL B CA 1
ATOM 6687 C C . VAL B 1 220 ? -11.977 -3.406 -9.188 1 97.75 220 VAL B C 1
ATOM 6689 O O . VAL B 1 220 ? -10.977 -3.705 -9.844 1 97.75 220 VAL B O 1
ATOM 6692 N N . VAL B 1 221 ? -12.086 -3.658 -7.867 1 97.94 221 VAL B N 1
ATOM 6693 C CA . VAL B 1 221 ? -11.055 -4.398 -7.145 1 97.94 221 VAL B CA 1
ATOM 6694 C C . VAL B 1 221 ? -10.922 -5.801 -7.727 1 97.94 221 VAL B C 1
ATOM 6696 O O . VAL B 1 221 ? -9.812 -6.316 -7.883 1 97.94 221 VAL B O 1
ATOM 6699 N N . LYS B 1 222 ? -12.031 -6.426 -8.07 1 98.5 222 LYS B N 1
ATOM 6700 C CA . LYS B 1 222 ? -12 -7.75 -8.688 1 98.5 222 LYS B CA 1
ATOM 6701 C C . LYS B 1 222 ? -11.297 -7.711 -10.039 1 98.5 222 LYS B C 1
ATOM 6703 O O . LYS B 1 222 ? -10.547 -8.633 -10.383 1 98.5 222 LYS B O 1
ATOM 6708 N N . ALA B 1 223 ? -11.562 -6.688 -10.766 1 98.75 223 ALA B N 1
ATOM 6709 C CA . ALA B 1 223 ? -10.883 -6.52 -12.047 1 98.75 223 ALA B CA 1
ATOM 6710 C C . ALA B 1 223 ? -9.375 -6.402 -11.852 1 98.75 223 ALA B C 1
ATOM 6712 O O . ALA B 1 223 ? -8.594 -6.996 -12.602 1 98.75 223 ALA B O 1
ATOM 6713 N N . LEU B 1 224 ? -8.953 -5.66 -10.852 1 98.69 224 LEU B N 1
ATOM 6714 C CA . LEU B 1 224 ? -7.535 -5.477 -10.578 1 98.69 224 LEU B CA 1
ATOM 6715 C C . LEU B 1 224 ? -6.898 -6.781 -10.109 1 98.69 224 LEU B C 1
ATOM 6717 O O . LEU B 1 224 ? -5.746 -7.066 -10.445 1 98.69 224 LEU B O 1
ATOM 6721 N N . CYS B 1 225 ? -7.617 -7.574 -9.352 1 98.75 225 CYS B N 1
ATOM 6722 C CA . CYS B 1 225 ? -7.125 -8.891 -8.953 1 98.75 225 CYS B CA 1
ATOM 6723 C C . CYS B 1 225 ? -6.812 -9.742 -10.18 1 98.75 225 CYS B C 1
ATOM 6725 O O . CYS B 1 225 ? -5.758 -10.375 -10.25 1 98.75 225 CYS B O 1
ATOM 6727 N N . LEU B 1 226 ? -7.73 -9.711 -11.078 1 98.75 226 LEU B N 1
ATOM 6728 C CA . LEU B 1 226 ? -7.539 -10.5 -12.289 1 98.75 226 LEU B CA 1
ATOM 6729 C C . LEU B 1 226 ? -6.348 -9.984 -13.094 1 98.75 226 LEU B C 1
ATOM 6731 O O . LEU B 1 226 ? -5.539 -10.773 -13.578 1 98.75 226 LEU B O 1
ATOM 6735 N N . LEU B 1 227 ? -6.258 -8.719 -13.172 1 98.38 227 LEU B N 1
ATOM 6736 C CA . LEU B 1 227 ? -5.191 -8.109 -13.969 1 98.38 227 LEU B CA 1
ATOM 6737 C C . LEU B 1 227 ? -3.828 -8.367 -13.328 1 98.38 227 LEU B C 1
ATOM 6739 O O . LEU B 1 227 ? -2.836 -8.555 -14.039 1 98.38 227 LEU B O 1
ATOM 6743 N N . CYS B 1 228 ? -3.756 -8.297 -12.031 1 98.38 228 CYS B N 1
ATOM 6744 C CA . CYS B 1 228 ? -2.498 -8.562 -11.336 1 98.38 228 CYS B CA 1
ATOM 6745 C C . CYS B 1 228 ? -2.119 -10.039 -11.445 1 98.38 228 CYS B C 1
ATOM 6747 O O . CYS B 1 228 ? -0.938 -10.383 -11.406 1 98.38 228 CYS B O 1
ATOM 6749 N N . THR B 1 229 ? -3.09 -10.914 -11.555 1 98.69 229 THR B N 1
ATOM 6750 C CA . THR B 1 229 ? -2.855 -12.344 -11.703 1 98.69 229 THR B CA 1
ATOM 6751 C C . THR B 1 229 ? -2.408 -12.672 -13.125 1 98.69 229 THR B C 1
ATOM 6753 O O . THR B 1 229 ? -1.531 -13.516 -13.32 1 98.69 229 THR B O 1
ATOM 6756 N N . TRP B 1 230 ? -3.053 -12.047 -14.07 1 98.19 230 TRP B N 1
ATOM 6757 C CA . TRP B 1 230 ? -2.688 -12.164 -15.477 1 98.19 230 TRP B CA 1
ATOM 6758 C C . TRP B 1 230 ? -2.428 -10.789 -16.094 1 98.19 230 TRP B C 1
ATOM 6760 O O . TRP B 1 230 ? -3.268 -10.258 -16.828 1 98.19 230 TRP B O 1
ATOM 6770 N N . PRO B 1 231 ? -1.235 -10.234 -15.836 1 96.44 231 PRO B N 1
ATOM 6771 C CA . PRO B 1 231 ? -0.936 -8.891 -16.359 1 96.44 231 PRO B CA 1
ATOM 6772 C C . PRO B 1 231 ? -0.816 -8.859 -17.875 1 96.44 231 PRO B C 1
ATOM 6774 O O . PRO B 1 231 ? -0.608 -9.906 -18.5 1 96.44 231 PRO B O 1
ATOM 6777 N N . LEU B 1 232 ? -1.003 -7.648 -18.453 1 94.69 232 LEU B N 1
ATOM 6778 C CA . LEU B 1 232 ? -0.773 -7.484 -19.891 1 94.69 232 LEU B CA 1
ATOM 6779 C C . LEU B 1 232 ? 0.683 -7.77 -20.234 1 94.69 232 LEU B C 1
ATOM 6781 O O . LEU B 1 232 ? 1.589 -7.441 -19.469 1 94.69 232 LEU B O 1
ATOM 6785 N N . PRO B 1 233 ? 0.851 -8.406 -21.328 1 91.44 233 PRO B N 1
ATOM 6786 C CA . PRO B 1 233 ? 2.227 -8.719 -21.719 1 91.44 233 PRO B CA 1
ATOM 6787 C C . PRO B 1 233 ? 3.08 -7.465 -21.922 1 91.44 233 PRO B C 1
ATOM 6789 O O . PRO B 1 233 ? 2.584 -6.453 -22.422 1 91.44 233 PRO B O 1
ATOM 6792 N N . THR B 1 234 ? 4.238 -7.516 -21.359 1 86.94 234 THR B N 1
ATOM 6793 C CA . THR B 1 234 ? 5.191 -6.422 -21.516 1 86.94 234 THR B CA 1
ATOM 6794 C C . THR B 1 234 ? 6.539 -6.945 -22 1 86.94 234 THR B C 1
ATOM 6796 O O . THR B 1 234 ? 6.871 -8.117 -21.797 1 86.94 234 THR B O 1
ATOM 6799 N N . THR B 1 235 ? 7.258 -6.125 -22.703 1 79.75 235 THR B N 1
ATOM 6800 C CA . THR B 1 235 ? 8.57 -6.504 -23.219 1 79.75 235 THR B CA 1
ATOM 6801 C C . THR B 1 235 ? 9.664 -6.148 -22.219 1 79.75 235 THR B C 1
ATOM 6803 O O . THR B 1 235 ? 10.758 -6.719 -22.266 1 79.75 235 THR B O 1
ATOM 6806 N N . SER B 1 236 ? 9.305 -5.152 -21.406 1 80.56 236 SER B N 1
ATOM 6807 C CA . SER B 1 236 ? 10.305 -4.695 -20.438 1 80.56 236 SER B CA 1
ATOM 6808 C C . SER B 1 236 ? 9.727 -4.613 -19.031 1 80.56 236 SER B C 1
ATOM 6810 O O . SER B 1 236 ? 8.523 -4.375 -18.859 1 80.56 236 SER B O 1
ATOM 6812 N N . GLN B 1 237 ? 10.625 -4.883 -18.047 1 80.44 237 GLN B N 1
ATOM 6813 C CA . GLN B 1 237 ? 10.219 -4.781 -16.641 1 80.44 237 GLN B CA 1
ATOM 6814 C C . GLN B 1 237 ? 9.922 -3.334 -16.266 1 80.44 237 GLN B C 1
ATOM 6816 O O . GLN B 1 237 ? 9.125 -3.078 -15.359 1 80.44 237 GLN B O 1
ATOM 6821 N N . ARG B 1 238 ? 10.477 -2.336 -16.969 1 80.06 238 ARG B N 1
ATOM 6822 C CA . ARG B 1 238 ? 10.305 -0.916 -16.672 1 80.06 238 ARG B CA 1
ATOM 6823 C C . ARG B 1 238 ? 8.891 -0.454 -16.984 1 80.06 238 ARG B C 1
ATOM 6825 O O . ARG B 1 238 ? 8.43 0.56 -16.453 1 80.06 238 ARG B O 1
ATOM 6832 N N . LYS B 1 239 ? 8.312 -1.238 -17.828 1 84.88 239 LYS B N 1
ATOM 6833 C CA . LYS B 1 239 ? 6.961 -0.863 -18.234 1 84.88 239 LYS B CA 1
ATOM 6834 C C . LYS B 1 239 ? 5.914 -1.672 -17.484 1 84.88 239 LYS B C 1
ATOM 6836 O O . LYS B 1 239 ? 4.711 -1.483 -17.688 1 84.88 239 LYS B O 1
ATOM 6841 N N . ASP B 1 240 ? 6.383 -2.539 -16.656 1 90.75 240 ASP B N 1
ATOM 6842 C CA . ASP B 1 240 ? 5.465 -3.391 -15.914 1 90.75 240 ASP B CA 1
ATOM 6843 C C . ASP B 1 240 ? 4.801 -2.617 -14.781 1 90.75 240 ASP B C 1
ATOM 6845 O O . ASP B 1 240 ? 5.461 -2.234 -13.812 1 90.75 240 ASP B O 1
ATOM 6849 N N . ALA B 1 241 ? 3.52 -2.436 -14.844 1 94.31 241 ALA B N 1
ATOM 6850 C CA . ALA B 1 241 ? 2.777 -1.653 -13.859 1 94.31 241 ALA B CA 1
ATOM 6851 C C . ALA B 1 241 ? 2.102 -2.561 -12.836 1 94.31 241 ALA B C 1
ATOM 6853 O O . ALA B 1 241 ? 1.293 -2.098 -12.031 1 94.31 241 ALA B O 1
ATOM 6854 N N . THR B 1 242 ? 2.4 -3.826 -12.82 1 96.56 242 THR B N 1
ATOM 6855 C CA . THR B 1 242 ? 1.672 -4.797 -12.016 1 96.56 242 THR B CA 1
ATOM 6856 C C . THR B 1 242 ? 1.83 -4.492 -10.531 1 96.56 242 THR B C 1
ATOM 6858 O O . THR B 1 242 ? 0.85 -4.492 -9.781 1 96.56 242 THR B O 1
ATOM 6861 N N . PHE B 1 243 ? 3.074 -4.227 -10.055 1 96.38 243 PHE B N 1
ATOM 6862 C CA . PHE B 1 243 ? 3.314 -3.955 -8.641 1 96.38 243 PHE B CA 1
ATOM 6863 C C . PHE B 1 243 ? 2.574 -2.699 -8.195 1 96.38 243 PHE B C 1
ATOM 6865 O O . PHE B 1 243 ? 1.999 -2.666 -7.105 1 96.38 243 PHE B O 1
ATOM 6872 N N . MET B 1 244 ? 2.535 -1.659 -9.031 1 96.44 244 MET B N 1
ATOM 6873 C CA . MET B 1 244 ? 1.798 -0.428 -8.758 1 96.44 244 MET B CA 1
ATOM 6874 C C . MET B 1 244 ? 0.298 -0.697 -8.688 1 96.44 244 MET B C 1
ATOM 6876 O O . MET B 1 244 ? -0.38 -0.219 -7.777 1 96.44 244 MET B O 1
ATOM 6880 N N . LEU B 1 245 ? -0.171 -1.451 -9.641 1 97.5 245 LEU B N 1
ATOM 6881 C CA . LEU B 1 245 ? -1.595 -1.767 -9.688 1 97.5 245 LEU B CA 1
ATOM 6882 C C . LEU B 1 245 ? -2.008 -2.598 -8.477 1 97.5 245 LEU B C 1
ATOM 6884 O O . LEU B 1 245 ? -3.129 -2.463 -7.98 1 97.5 245 LEU B O 1
ATOM 6888 N N . CYS B 1 246 ? -1.145 -3.455 -8.078 1 97.81 246 CYS B N 1
ATOM 6889 C CA . CYS B 1 246 ? -1.41 -4.254 -6.891 1 97.81 246 CYS B CA 1
ATOM 6890 C C . CYS B 1 246 ? -1.586 -3.361 -5.664 1 97.81 246 CYS B C 1
ATOM 6892 O O . CYS B 1 246 ? -2.465 -3.604 -4.836 1 97.81 246 CYS B O 1
ATOM 6894 N N . GLY B 1 247 ? -0.717 -2.354 -5.516 1 97.12 247 GLY B N 1
ATOM 6895 C CA . GLY B 1 247 ? -0.891 -1.387 -4.445 1 97.12 247 GLY B CA 1
ATOM 6896 C C . GLY B 1 247 ? -2.219 -0.655 -4.508 1 97.12 247 GLY B C 1
ATOM 6897 O O . GLY B 1 247 ? -2.885 -0.478 -3.486 1 97.12 247 GLY B O 1
ATOM 6898 N N . LEU B 1 248 ? -2.566 -0.232 -5.68 1 97.25 248 LEU B N 1
ATOM 6899 C CA . LEU B 1 248 ? -3.848 0.438 -5.875 1 97.25 248 LEU B CA 1
ATOM 6900 C C . LEU B 1 248 ? -5.004 -0.481 -5.496 1 97.25 248 LEU B C 1
ATOM 6902 O O . LEU B 1 248 ? -5.984 -0.035 -4.898 1 97.25 248 LEU B O 1
ATOM 6906 N N . MET B 1 249 ? -4.898 -1.711 -5.914 1 98.25 249 MET B N 1
ATOM 6907 C CA . MET B 1 249 ? -5.898 -2.715 -5.562 1 98.25 249 MET B CA 1
ATOM 6908 C C . MET B 1 249 ? -6.137 -2.742 -4.059 1 98.25 249 MET B C 1
ATOM 6910 O O . MET B 1 249 ? -7.281 -2.664 -3.605 1 98.25 249 MET B O 1
ATOM 6914 N N . MET B 1 250 ? -5.066 -2.74 -3.281 1 97.81 250 MET B N 1
ATOM 6915 C CA . MET B 1 250 ? -5.184 -2.807 -1.828 1 97.81 250 MET B CA 1
ATOM 6916 C C . MET B 1 250 ? -5.758 -1.511 -1.268 1 97.81 250 MET B C 1
ATOM 6918 O O . MET B 1 250 ? -6.613 -1.539 -0.38 1 97.81 250 MET B O 1
ATOM 6922 N N . GLN B 1 251 ? -5.324 -0.37 -1.761 1 97.19 251 GLN B N 1
ATOM 6923 C CA . GLN B 1 251 ? -5.797 0.923 -1.276 1 97.19 251 GLN B CA 1
ATOM 6924 C C . GLN B 1 251 ? -7.285 1.103 -1.543 1 97.19 251 GLN B C 1
ATOM 6926 O O . GLN B 1 251 ? -8.039 1.522 -0.658 1 97.19 251 GLN B O 1
ATOM 6931 N N . ILE B 1 252 ? -7.68 0.779 -2.744 1 96.44 252 ILE B N 1
ATOM 6932 C CA . ILE B 1 252 ? -9.086 0.93 -3.107 1 96.44 252 ILE B CA 1
ATOM 6933 C C . ILE B 1 252 ? -9.938 -0.026 -2.275 1 96.44 252 ILE B C 1
ATOM 6935 O O . ILE B 1 252 ? -11.031 0.333 -1.832 1 96.44 252 ILE B O 1
ATOM 6939 N N . SER B 1 253 ? -9.445 -1.26 -2.064 1 96.38 253 SER B N 1
ATOM 6940 C CA . SER B 1 253 ? -10.164 -2.223 -1.239 1 96.38 253 SER B CA 1
ATOM 6941 C C . SER B 1 253 ? -10.391 -1.685 0.171 1 96.38 253 SER B C 1
ATOM 6943 O O . SER B 1 253 ? -11.477 -1.831 0.732 1 96.38 253 SER B O 1
ATOM 6945 N N . MET B 1 254 ? -9.398 -1.06 0.737 1 95.12 254 MET B N 1
ATOM 6946 C CA . MET B 1 254 ? -9.516 -0.513 2.086 1 95.12 254 MET B CA 1
ATOM 6947 C C . MET B 1 254 ? -10.438 0.699 2.105 1 95.12 254 MET B C 1
ATOM 6949 O O . MET B 1 254 ? -11.234 0.867 3.037 1 95.12 254 MET B O 1
ATOM 6953 N N . GLN B 1 255 ? -10.281 1.499 1.083 1 93 255 GLN B N 1
ATOM 6954 C CA . GLN B 1 255 ? -11.133 2.678 0.997 1 93 255 GLN B CA 1
ATOM 6955 C C . GLN B 1 255 ? -12.609 2.287 0.954 1 93 255 GLN B C 1
ATOM 6957 O O . GLN B 1 255 ? -13.461 3.014 1.461 1 93 255 GLN B O 1
ATOM 6962 N N . LEU B 1 256 ? -12.875 1.159 0.328 1 91.56 256 LEU B N 1
ATOM 6963 C CA . LEU B 1 256 ? -14.25 0.688 0.189 1 91.56 256 LEU B CA 1
ATOM 6964 C C . LEU B 1 256 ? -14.656 -0.18 1.377 1 91.56 256 LEU B C 1
ATOM 6966 O O . LEU B 1 256 ? -15.766 -0.711 1.417 1 91.56 256 LEU B O 1
ATOM 6970 N N . GLY B 1 257 ? -13.766 -0.394 2.32 1 91.69 257 GLY B N 1
ATOM 6971 C CA . GLY B 1 257 ? -14.07 -1.07 3.572 1 91.69 257 GLY B CA 1
ATOM 6972 C C . GLY B 1 257 ? -14.109 -2.58 3.441 1 91.69 257 GLY B C 1
ATOM 6973 O O . GLY B 1 257 ? -14.773 -3.262 4.223 1 91.69 257 GLY B O 1
ATOM 6974 N N . LEU B 1 258 ? -13.383 -3.141 2.447 1 93.38 258 LEU B N 1
ATOM 6975 C CA . LEU B 1 258 ? -13.383 -4.59 2.275 1 93.38 258 LEU B CA 1
ATOM 6976 C C . LEU B 1 258 ? -12.648 -5.273 3.426 1 93.38 258 LEU B C 1
ATOM 6978 O O . LEU B 1 258 ? -12.883 -6.453 3.699 1 93.38 258 LEU B O 1
ATOM 6982 N N . HIS B 1 259 ? -11.758 -4.559 4.117 1 92.12 259 HIS B N 1
ATOM 6983 C CA . HIS B 1 259 ? -11.016 -5.137 5.23 1 92.12 259 HIS B CA 1
ATOM 6984 C C . HIS B 1 259 ? -11.898 -5.266 6.469 1 92.12 259 HIS B C 1
ATOM 6986 O O . HIS B 1 259 ? -11.523 -5.934 7.438 1 92.12 259 HIS B O 1
ATOM 6992 N N . ARG B 1 260 ? -13.008 -4.578 6.457 1 89.25 260 ARG B N 1
ATOM 6993 C CA . ARG B 1 260 ? -14.047 -4.707 7.469 1 89.25 260 ARG B CA 1
ATOM 6994 C C . ARG B 1 260 ? -15.391 -5.059 6.832 1 89.25 260 ARG B C 1
ATOM 6996 O O . ARG B 1 260 ? -16.328 -4.25 6.852 1 89.25 260 ARG B O 1
ATOM 7003 N N . PRO B 1 261 ? -15.555 -6.254 6.398 1 78.25 261 PRO B N 1
ATOM 7004 C CA . PRO B 1 261 ? -16.672 -6.605 5.523 1 78.25 261 PRO B CA 1
ATOM 7005 C C . PRO B 1 261 ? -18.016 -6.602 6.254 1 78.25 261 PRO B C 1
ATOM 7007 O O . PRO B 1 261 ? -19.062 -6.371 5.633 1 78.25 261 PRO B O 1
ATOM 7010 N N . VAL B 1 262 ? -18 -6.91 7.539 1 78.19 262 VAL B N 1
ATOM 7011 C CA . VAL B 1 262 ? -19.266 -6.965 8.281 1 78.19 262 VAL B CA 1
ATOM 7012 C C . VAL B 1 262 ? -19.797 -5.555 8.508 1 78.19 262 VAL B C 1
ATOM 7014 O O . VAL B 1 262 ? -21 -5.336 8.531 1 78.19 262 VAL B O 1
ATOM 7017 N N . GLN B 1 263 ? -18.875 -4.637 8.625 1 79.31 263 GLN B N 1
ATOM 7018 C CA . GLN B 1 263 ? -19.266 -3.25 8.852 1 79.31 263 GLN B CA 1
ATOM 7019 C C . GLN B 1 263 ? -19.047 -2.404 7.602 1 79.31 263 GLN B C 1
ATOM 7021 O O . GLN B 1 263 ? -18.547 -1.279 7.684 1 79.31 263 GLN B O 1
ATOM 7026 N N . ALA B 1 264 ? -19.5 -2.949 6.512 1 76.69 264 ALA B N 1
ATOM 7027 C CA . ALA B 1 264 ? -19.234 -2.285 5.238 1 76.69 264 ALA B CA 1
ATOM 7028 C C . ALA B 1 264 ? -19.953 -0.94 5.16 1 76.69 264 ALA B C 1
ATOM 7030 O O . ALA B 1 264 ? -19.5 -0.022 4.48 1 76.69 264 ALA B O 1
ATOM 7031 N N . GLU B 1 265 ? -20.938 -0.791 5.91 1 77.44 265 GLU B N 1
ATOM 7032 C CA . GLU B 1 265 ? -21.75 0.421 5.852 1 77.44 265 GLU B CA 1
ATOM 7033 C C . GLU B 1 265 ? -21 1.616 6.43 1 77.44 265 GLU B C 1
ATOM 7035 O O . GLU B 1 265 ? -21.359 2.766 6.176 1 77.44 265 GLU B O 1
ATOM 7040 N N . GLU B 1 266 ? -20.016 1.31 7.133 1 78.75 266 GLU B N 1
ATOM 7041 C CA . GLU B 1 266 ? -19.234 2.389 7.738 1 78.75 266 GLU B CA 1
ATOM 7042 C C . GLU B 1 266 ? -18.312 3.051 6.715 1 78.75 266 GLU B C 1
ATOM 7044 O O . GLU B 1 266 ? -17.781 4.133 6.965 1 78.75 266 GLU B O 1
ATOM 7049 N N . PHE B 1 267 ? -18.156 2.35 5.598 1 81.5 267 PHE B N 1
ATOM 7050 C CA . PHE B 1 267 ? -17.234 2.854 4.59 1 81.5 267 PHE B CA 1
ATOM 7051 C C . PHE B 1 267 ? -18 3.314 3.348 1 81.5 267 PHE B C 1
ATOM 7053 O O . PHE B 1 267 ? -17.406 3.916 2.445 1 81.5 267 PHE B O 1
ATOM 7060 N N . THR B 1 268 ? -19.156 2.877 3.252 1 71.19 268 THR B N 1
ATOM 7061 C CA . THR B 1 268 ? -19.953 3.25 2.09 1 71.19 268 THR B CA 1
ATOM 7062 C C . THR B 1 268 ? -21.312 3.811 2.52 1 71.19 268 THR B C 1
ATOM 7064 O O . THR B 1 268 ? -21.766 3.543 3.629 1 71.19 268 THR B O 1
ATOM 7067 N N . THR B 1 269 ? -21.734 4.656 1.735 1 62.81 269 THR B N 1
ATOM 7068 C CA . THR B 1 269 ? -23.016 5.266 2.035 1 62.81 269 THR B CA 1
ATOM 7069 C C . THR B 1 269 ? -24.156 4.363 1.586 1 62.81 269 THR B C 1
ATOM 7071 O O . THR B 1 269 ? -25.328 4.613 1.913 1 62.81 269 THR B O 1
ATOM 7074 N N . PHE B 1 270 ? -23.672 3.273 0.914 1 59.91 270 PHE B N 1
ATOM 7075 C CA . PHE B 1 270 ? -24.703 2.424 0.342 1 59.91 270 PHE B CA 1
ATOM 7076 C C . PHE B 1 270 ? -25.109 1.324 1.319 1 59.91 270 PHE B C 1
ATOM 7078 O O . PHE B 1 270 ? -24.281 0.86 2.109 1 59.91 270 PHE B O 1
ATOM 7085 N N . ARG B 1 271 ? -26.406 1.229 1.502 1 59.16 271 ARG B N 1
ATOM 7086 C CA . ARG B 1 271 ? -26.875 0.13 2.34 1 59.16 271 ARG B CA 1
ATOM 7087 C C . ARG B 1 271 ? -26.484 -1.219 1.753 1 59.16 271 ARG B C 1
ATOM 7089 O O . ARG B 1 271 ? -26.625 -1.449 0.552 1 59.16 271 ARG B O 1
ATOM 7096 N N . ILE B 1 272 ? -25.641 -1.842 2.566 1 62.59 272 ILE B N 1
ATOM 7097 C CA . ILE B 1 272 ? -25.203 -3.17 2.141 1 62.59 272 ILE B CA 1
ATOM 7098 C C . ILE B 1 272 ? -26.156 -4.223 2.699 1 62.59 272 ILE B C 1
ATOM 7100 O O . ILE B 1 272 ? -26.359 -4.316 3.914 1 62.59 272 ILE B O 1
ATOM 7104 N N . GLY B 1 273 ? -27.312 -4.309 2.1 1 56.91 273 GLY B N 1
ATOM 7105 C CA . GLY B 1 273 ? -28.453 -5.082 2.551 1 56.91 273 GLY B CA 1
ATOM 7106 C C . GLY B 1 273 ? -28.094 -6.488 2.984 1 56.91 273 GLY B C 1
ATOM 7107 O O . GLY B 1 273 ? -28.547 -6.957 4.035 1 56.91 273 GLY B O 1
ATOM 7108 N N . HIS B 1 274 ? -27.609 -7.449 2.062 1 63.81 274 HIS B N 1
ATOM 7109 C CA . HIS B 1 274 ? -27.875 -8.883 2.152 1 63.81 274 HIS B CA 1
ATOM 7110 C C . HIS B 1 274 ? -26.625 -9.664 2.514 1 63.81 274 HIS B C 1
ATOM 7112 O O . HIS B 1 274 ? -25.5 -9.188 2.293 1 63.81 274 HIS B O 1
ATOM 7118 N N . SER B 1 275 ? -26.797 -10.609 3.289 1 69.69 275 SER B N 1
ATOM 7119 C CA . SER B 1 275 ? -25.812 -11.602 3.68 1 69.69 275 SER B CA 1
ATOM 7120 C C . SER B 1 275 ? -24.922 -12 2.498 1 69.69 275 SER B C 1
ATOM 7122 O O . SER B 1 275 ? -23.719 -12.18 2.652 1 69.69 275 SER B O 1
ATOM 7124 N N . GLU B 1 276 ? -25.578 -11.922 1.399 1 74.38 276 GLU B N 1
ATOM 7125 C CA . GLU B 1 276 ? -24.828 -12.352 0.22 1 74.38 276 GLU B CA 1
ATOM 7126 C C . GLU B 1 276 ? -23.781 -11.312 -0.181 1 74.38 276 GLU B C 1
ATOM 7128 O O . GLU B 1 276 ? -22.703 -11.656 -0.637 1 74.38 276 GLU B O 1
ATOM 7133 N N . ALA B 1 277 ? -24.078 -10.156 0.091 1 81.94 277 ALA B N 1
ATOM 7134 C CA . ALA B 1 277 ? -23.141 -9.078 -0.233 1 81.94 277 ALA B CA 1
ATOM 7135 C C . ALA B 1 277 ? -21.938 -9.094 0.702 1 81.94 277 ALA B C 1
ATOM 7137 O O . ALA B 1 277 ? -20.812 -8.852 0.274 1 81.94 277 ALA B O 1
ATOM 7138 N N . VAL B 1 278 ? -22.234 -9.547 1.88 1 86.31 278 VAL B N 1
ATOM 7139 C CA . VAL B 1 278 ? -21.141 -9.609 2.859 1 86.31 278 VAL B CA 1
ATOM 7140 C C . VAL B 1 278 ? -20.188 -10.75 2.498 1 86.31 278 VAL B C 1
ATOM 7142 O O . VAL B 1 278 ? -18.969 -10.594 2.58 1 86.31 278 VAL B O 1
ATOM 7145 N N . LYS B 1 279 ? -20.766 -11.859 2.068 1 88.19 279 LYS B N 1
ATOM 7146 C CA . LYS B 1 279 ? -19.953 -13.008 1.681 1 88.19 279 LYS B CA 1
ATOM 7147 C C . LYS B 1 279 ? -19.078 -12.68 0.474 1 88.19 279 LYS B C 1
ATOM 7149 O O . LYS B 1 279 ? -17.906 -13.047 0.433 1 88.19 279 LYS B O 1
ATOM 7154 N N . ASP B 1 280 ? -19.656 -12.039 -0.486 1 92 280 ASP B N 1
ATOM 7155 C CA . ASP B 1 280 ? -18.906 -11.664 -1.682 1 92 280 ASP B CA 1
ATOM 7156 C C . ASP B 1 280 ? -17.781 -10.68 -1.342 1 92 280 ASP B C 1
ATOM 7158 O O . ASP B 1 280 ? -16.703 -10.734 -1.927 1 92 280 ASP B O 1
ATOM 7162 N N . ARG B 1 281 ? -18.047 -9.758 -0.45 1 92.38 281 ARG B N 1
ATOM 7163 C CA . ARG B 1 281 ? -17.031 -8.797 -0.004 1 92.38 281 ARG B CA 1
ATOM 7164 C C . ARG B 1 281 ? -15.891 -9.508 0.72 1 92.38 281 ARG B C 1
ATOM 7166 O O . ARG B 1 281 ? -14.719 -9.188 0.499 1 92.38 281 ARG B O 1
ATOM 7173 N N . LEU B 1 282 ? -16.297 -10.453 1.547 1 92.94 282 LEU B N 1
ATOM 7174 C CA . LEU B 1 282 ? -15.297 -11.211 2.283 1 92.94 282 LEU B CA 1
ATOM 7175 C C . LEU B 1 282 ? -14.438 -12.039 1.336 1 92.94 282 LEU B C 1
ATOM 7177 O O . LEU B 1 282 ? -13.211 -12.086 1.484 1 92.94 282 LEU B O 1
ATOM 7181 N N . GLN B 1 283 ? -15.055 -12.664 0.406 1 94.62 283 GLN B N 1
ATOM 7182 C CA . GLN B 1 283 ? -14.32 -13.445 -0.581 1 94.62 283 GLN B CA 1
ATOM 7183 C C . GLN B 1 283 ? -13.352 -12.57 -1.376 1 94.62 283 GLN B C 1
ATOM 7185 O O . GLN B 1 283 ? -12.219 -12.969 -1.644 1 94.62 283 GLN B O 1
ATOM 7190 N N . THR B 1 284 ? -13.812 -11.43 -1.769 1 96.25 284 THR B N 1
ATOM 7191 C CA . THR B 1 284 ? -12.977 -10.5 -2.521 1 96.25 284 THR B CA 1
ATOM 7192 C C . THR B 1 284 ? -11.781 -10.047 -1.689 1 96.25 284 THR B C 1
ATOM 7194 O O . THR B 1 284 ? -10.664 -9.953 -2.199 1 96.25 284 THR B O 1
ATOM 7197 N N . TRP B 1 285 ? -12.008 -9.758 -0.377 1 96.25 285 TRP B N 1
ATOM 7198 C CA . TRP B 1 285 ? -10.922 -9.336 0.503 1 96.25 285 TRP B CA 1
ATOM 7199 C C . TRP B 1 285 ? -9.883 -10.445 0.653 1 96.25 285 TRP B C 1
ATOM 7201 O O . TRP B 1 285 ? -8.68 -10.188 0.614 1 96.25 285 TRP B O 1
ATOM 7211 N N . VAL B 1 286 ? -10.336 -11.703 0.743 1 96.62 286 VAL B N 1
ATOM 7212 C CA . VAL B 1 286 ? -9.445 -12.859 0.844 1 96.62 286 VAL B CA 1
ATOM 7213 C C . VAL B 1 286 ? -8.578 -12.953 -0.409 1 96.62 286 VAL B C 1
ATOM 7215 O O . VAL B 1 286 ? -7.355 -13.086 -0.316 1 96.62 286 VAL B O 1
ATOM 7218 N N . VAL B 1 287 ? -9.203 -12.867 -1.518 1 97.81 287 VAL B N 1
ATOM 7219 C CA . VAL B 1 287 ? -8.5 -13.031 -2.787 1 97.81 287 VAL B CA 1
ATOM 7220 C C . VAL B 1 287 ? -7.547 -11.867 -3.008 1 97.81 287 VAL B C 1
ATOM 7222 O O . VAL B 1 287 ? -6.453 -12.047 -3.551 1 97.81 287 VAL B O 1
ATOM 7225 N N . CYS B 1 288 ? -7.934 -10.656 -2.582 1 97.69 288 CYS B N 1
ATOM 7226 C CA . CYS B 1 288 ? -7.066 -9.492 -2.688 1 97.69 288 CYS B CA 1
ATOM 7227 C C . CYS B 1 288 ? -5.75 -9.727 -1.961 1 97.69 288 CYS B C 1
ATOM 7229 O O . CYS B 1 288 ? -4.68 -9.398 -2.484 1 97.69 288 CYS B O 1
ATOM 7231 N N . ASN B 1 289 ? -5.836 -10.234 -0.804 1 98.19 289 ASN B N 1
ATOM 7232 C CA . ASN B 1 289 ? -4.625 -10.492 -0.031 1 98.19 289 ASN B CA 1
ATOM 7233 C C . ASN B 1 289 ? -3.787 -11.602 -0.654 1 98.19 289 ASN B C 1
ATOM 7235 O O . ASN B 1 289 ? -2.557 -11.539 -0.651 1 98.19 289 ASN B O 1
ATOM 7239 N N . ILE B 1 290 ? -4.449 -12.625 -1.184 1 98.38 290 ILE B N 1
ATOM 7240 C CA . ILE B 1 290 ? -3.742 -13.711 -1.852 1 98.38 290 ILE B CA 1
ATOM 7241 C C . ILE B 1 290 ? -2.961 -13.164 -3.043 1 98.38 290 ILE B C 1
ATOM 7243 O O . ILE B 1 290 ? -1.772 -13.461 -3.201 1 98.38 290 ILE B O 1
ATOM 7247 N N . VAL B 1 291 ? -3.635 -12.383 -3.83 1 98.69 291 VAL B N 1
ATOM 7248 C CA . VAL B 1 291 ? -3.018 -11.828 -5.031 1 98.69 291 VAL B CA 1
ATOM 7249 C C . VAL B 1 291 ? -1.89 -10.875 -4.641 1 98.69 291 VAL B C 1
ATOM 7251 O O . VAL B 1 291 ? -0.824 -10.875 -5.262 1 98.69 291 VAL B O 1
ATOM 7254 N N . ALA B 1 292 ? -2.123 -10.047 -3.625 1 98.5 292 ALA B N 1
ATOM 7255 C CA . ALA B 1 292 ? -1.092 -9.125 -3.16 1 98.5 292 ALA B CA 1
ATOM 7256 C C . ALA B 1 292 ? 0.153 -9.875 -2.699 1 98.5 292 ALA B C 1
ATOM 7258 O O . ALA B 1 292 ? 1.278 -9.453 -2.979 1 98.5 292 ALA B O 1
ATOM 7259 N N . GLN B 1 293 ? -0.032 -10.961 -2.025 1 98.5 293 GLN B N 1
ATOM 7260 C CA . GLN B 1 293 ? 1.085 -11.789 -1.573 1 98.5 293 GLN B CA 1
ATOM 7261 C C . GLN B 1 293 ? 1.844 -12.383 -2.756 1 98.5 293 GLN B C 1
ATOM 7263 O O . GLN B 1 293 ? 3.076 -12.375 -2.775 1 98.5 293 GLN B O 1
ATOM 7268 N N . ASN B 1 294 ? 1.078 -12.891 -3.705 1 98.62 294 ASN B N 1
ATOM 7269 C CA . ASN B 1 294 ? 1.679 -13.484 -4.895 1 98.62 294 ASN B CA 1
ATOM 7270 C C . ASN B 1 294 ? 2.549 -12.477 -5.645 1 98.62 294 ASN B C 1
ATOM 7272 O O . ASN B 1 294 ? 3.682 -12.789 -6.02 1 98.62 294 ASN B O 1
ATOM 7276 N N . VAL B 1 295 ? 2.025 -11.312 -5.824 1 98.25 295 VAL B N 1
ATOM 7277 C CA . VAL B 1 295 ? 2.742 -10.297 -6.586 1 98.25 295 VAL B CA 1
ATOM 7278 C C . VAL B 1 295 ? 4.004 -9.883 -5.832 1 98.25 295 VAL B C 1
ATOM 7280 O O . VAL B 1 295 ? 5.086 -9.789 -6.418 1 98.25 295 VAL B O 1
ATOM 7283 N N . ALA B 1 296 ? 3.857 -9.656 -4.562 1 97.62 296 ALA B N 1
ATOM 7284 C CA . ALA B 1 296 ? 5 -9.219 -3.764 1 97.62 296 ALA B CA 1
ATOM 7285 C C . ALA B 1 296 ? 6.094 -10.289 -3.738 1 97.62 296 ALA B C 1
ATOM 7287 O O . ALA B 1 296 ? 7.27 -9.984 -3.953 1 97.62 296 ALA B O 1
ATOM 7288 N N . THR B 1 297 ? 5.762 -11.539 -3.514 1 97.94 297 THR B N 1
ATOM 7289 C CA . THR B 1 297 ? 6.727 -12.633 -3.461 1 97.94 297 THR B CA 1
ATOM 7290 C C . THR B 1 297 ? 7.414 -12.812 -4.812 1 97.94 297 THR B C 1
ATOM 7292 O O . THR B 1 297 ? 8.641 -12.945 -4.879 1 97.94 297 THR B O 1
ATOM 7295 N N . GLY B 1 298 ? 6.617 -12.773 -5.82 1 97.12 298 GLY B N 1
ATOM 7296 C CA . GLY B 1 298 ? 7.156 -13 -7.152 1 97.12 298 GLY B CA 1
ATOM 7297 C C . GLY B 1 298 ? 8.086 -11.891 -7.613 1 97.12 298 GLY B C 1
ATOM 7298 O O . GLY B 1 298 ? 9.016 -12.133 -8.383 1 97.12 298 GLY B O 1
ATOM 7299 N N . TYR B 1 299 ? 7.828 -10.688 -7.168 1 95.12 299 TYR B N 1
ATOM 7300 C CA . TYR B 1 299 ? 8.625 -9.547 -7.609 1 95.12 299 TYR B CA 1
ATOM 7301 C C . TYR B 1 299 ? 9.75 -9.258 -6.625 1 95.12 299 TYR B C 1
ATOM 7303 O O . TYR B 1 299 ? 10.562 -8.359 -6.852 1 95.12 299 TYR B O 1
ATOM 7311 N N . GLY B 1 300 ? 9.844 -10.031 -5.578 1 95.19 300 GLY B N 1
ATOM 7312 C CA . GLY B 1 300 ? 10.867 -9.797 -4.57 1 95.19 300 GLY B CA 1
ATOM 7313 C C . GLY B 1 300 ? 10.703 -8.477 -3.848 1 95.19 300 GLY B C 1
ATOM 7314 O O . GLY B 1 300 ? 11.664 -7.719 -3.695 1 95.19 300 GLY B O 1
ATOM 7315 N N . GLN B 1 301 ? 9.477 -8.133 -3.525 1 95 301 GLN B N 1
ATOM 7316 C CA . GLN B 1 301 ? 9.125 -6.902 -2.824 1 95 301 GLN B CA 1
ATOM 7317 C C . GLN B 1 301 ? 8.391 -7.203 -1.521 1 95 301 GLN B C 1
ATOM 7319 O O . GLN B 1 301 ? 7.82 -8.289 -1.358 1 95 301 GLN B O 1
ATOM 7324 N N . PRO B 1 302 ? 8.453 -6.285 -0.539 1 93.5 302 PRO B N 1
ATOM 7325 C CA . PRO B 1 302 ? 7.656 -6.488 0.672 1 93.5 302 PRO B CA 1
ATOM 7326 C C . PRO B 1 302 ? 6.156 -6.504 0.391 1 93.5 302 PRO B C 1
ATOM 7328 O O . PRO B 1 302 ? 5.664 -5.703 -0.409 1 93.5 302 PRO B O 1
ATOM 7331 N N . PRO B 1 303 ? 5.523 -7.41 0.995 1 93.75 303 PRO B N 1
ATOM 7332 C CA . PRO B 1 303 ? 4.09 -7.512 0.726 1 93.75 303 PRO B CA 1
ATOM 7333 C C . PRO B 1 303 ? 3.277 -6.43 1.435 1 93.75 303 PRO B C 1
ATOM 7335 O O . PRO B 1 303 ? 3.611 -6.035 2.557 1 93.75 303 PRO B O 1
ATOM 7338 N N . GLY B 1 304 ? 2.262 -5.91 0.755 1 92.94 304 GLY B N 1
ATOM 7339 C CA . GLY B 1 304 ? 1.293 -5.008 1.359 1 92.94 304 GLY B CA 1
ATOM 7340 C C . GLY B 1 304 ? 0.032 -5.711 1.822 1 92.94 304 GLY B C 1
ATOM 7341 O O . GLY B 1 304 ? -1.073 -5.188 1.662 1 92.94 304 GLY B O 1
ATOM 7342 N N . THR B 1 305 ? 0.141 -6.961 2.312 1 95.69 305 THR B N 1
ATOM 7343 C CA . THR B 1 305 ? -0.989 -7.777 2.74 1 95.69 305 THR B CA 1
ATOM 7344 C C . THR B 1 305 ? -1.432 -7.395 4.148 1 95.69 305 THR B C 1
ATOM 7346 O O . THR B 1 305 ? -0.64 -6.863 4.93 1 95.69 305 THR B O 1
ATOM 7349 N N . ILE B 1 306 ? -2.643 -7.516 4.398 1 94.25 306 ILE B N 1
ATOM 7350 C CA . ILE B 1 306 ? -3.217 -7.277 5.719 1 94.25 306 ILE B CA 1
ATOM 7351 C C . ILE B 1 306 ? -3.93 -8.531 6.207 1 94.25 306 ILE B C 1
ATOM 7353 O O . ILE B 1 306 ? -5.145 -8.672 6.035 1 94.25 306 ILE B O 1
ATOM 7357 N N . TYR B 1 307 ? -3.17 -9.438 6.828 1 92.31 307 TYR B N 1
ATOM 7358 C CA . TYR B 1 307 ? -3.736 -10.648 7.414 1 92.31 307 TYR B CA 1
ATOM 7359 C C . TYR B 1 307 ? -4.125 -10.422 8.867 1 92.31 307 TYR B C 1
ATOM 7361 O O . TYR B 1 307 ? -3.496 -10.969 9.781 1 92.31 307 TYR B O 1
ATOM 7369 N N . ASP B 1 308 ? -5.121 -9.633 9.07 1 87.12 308 ASP B N 1
ATOM 7370 C CA . ASP B 1 308 ? -5.555 -9.312 10.43 1 87.12 308 ASP B CA 1
ATOM 7371 C C . ASP B 1 308 ? -6.648 -10.266 10.898 1 87.12 308 ASP B C 1
ATOM 7373 O O . ASP B 1 308 ? -6.84 -11.336 10.305 1 87.12 308 ASP B O 1
ATOM 7377 N N . TRP B 1 309 ? -7.363 -9.898 11.945 1 86.12 309 TRP B N 1
ATOM 7378 C CA . TRP B 1 309 ? -8.328 -10.766 12.617 1 86.12 309 TRP B CA 1
ATOM 7379 C C . TRP B 1 309 ? -9.5 -11.086 11.695 1 86.12 309 TRP B C 1
ATOM 7381 O O . TRP B 1 309 ? -10.141 -12.133 11.828 1 86.12 309 TRP B O 1
ATOM 7391 N N . ALA B 1 310 ? -9.773 -10.25 10.773 1 86.88 310 ALA B N 1
ATOM 7392 C CA . ALA B 1 310 ? -10.922 -10.43 9.883 1 86.88 310 ALA B CA 1
ATOM 7393 C C . ALA B 1 310 ? -10.758 -11.688 9.023 1 86.88 310 ALA B C 1
ATOM 7395 O O . ALA B 1 310 ? -11.75 -12.273 8.578 1 86.88 310 ALA B O 1
ATOM 7396 N N . LEU B 1 311 ? -9.516 -12.133 8.781 1 91.56 311 LEU B N 1
ATOM 7397 C CA . LEU B 1 311 ? -9.258 -13.266 7.906 1 91.56 311 LEU B CA 1
ATOM 7398 C C . LEU B 1 311 ? -8.977 -14.523 8.719 1 91.56 311 LEU B C 1
ATOM 7400 O O . LEU B 1 311 ? -8.672 -15.578 8.148 1 91.56 311 LEU B O 1
ATOM 7404 N N . GLU B 1 312 ? -9.109 -14.391 10 1 89.69 312 GLU B N 1
ATOM 7405 C CA . GLU B 1 312 ? -8.984 -15.578 10.844 1 89.69 312 GLU B CA 1
ATOM 7406 C C . GLU B 1 312 ? -10.195 -16.484 10.695 1 89.69 312 GLU B C 1
ATOM 7408 O O . GLU B 1 312 ? -11.328 -16.016 10.562 1 89.69 312 GLU B O 1
ATOM 7413 N N . PRO B 1 313 ? -9.953 -17.797 10.781 1 88.44 313 PRO B N 1
ATOM 7414 C CA . PRO B 1 313 ? -11.055 -18.75 10.57 1 88.44 313 PRO B CA 1
ATOM 7415 C C . PRO B 1 313 ? -12.234 -18.484 11.508 1 88.44 313 PRO B C 1
ATOM 7417 O O . PRO B 1 313 ? -13.391 -18.562 11.078 1 88.44 313 PRO B O 1
ATOM 7420 N N . ALA B 1 314 ? -12 -18.141 12.734 1 85.81 314 ALA B N 1
ATOM 7421 C CA . ALA B 1 314 ? -13.07 -17.875 13.695 1 85.81 314 ALA B CA 1
ATOM 7422 C C . ALA B 1 314 ? -13.883 -16.641 13.273 1 85.81 314 ALA B C 1
ATOM 7424 O O . ALA B 1 314 ? -15.109 -16.641 13.391 1 85.81 314 ALA B O 1
ATOM 7425 N N . SER B 1 315 ? -13.219 -15.672 12.805 1 85.44 315 SER B N 1
ATOM 7426 C CA . SER B 1 315 ? -13.898 -14.453 12.375 1 85.44 315 SER B CA 1
ATOM 7427 C C . SER B 1 315 ? -14.695 -14.688 11.102 1 85.44 315 SER B C 1
ATOM 7429 O O . SER B 1 315 ? -15.781 -14.125 10.938 1 85.44 315 SER B O 1
ATOM 7431 N N . LEU B 1 316 ? -14.141 -15.453 10.219 1 87.25 316 LEU B N 1
ATOM 7432 C CA . LEU B 1 316 ? -14.852 -15.781 8.984 1 87.25 316 LEU B CA 1
ATOM 7433 C C . LEU B 1 316 ? -16.125 -16.562 9.281 1 87.25 316 LEU B C 1
ATOM 7435 O O . LEU B 1 316 ? -17.172 -16.297 8.703 1 87.25 316 LEU B O 1
ATOM 7439 N N . GLN B 1 317 ? -16.047 -17.438 10.266 1 86.44 317 GLN B N 1
ATOM 7440 C CA . GLN B 1 317 ? -17.203 -18.234 10.672 1 86.44 317 GLN B CA 1
ATOM 7441 C C . GLN B 1 317 ? -18.266 -17.359 11.344 1 86.44 317 GLN B C 1
ATOM 7443 O O . GLN B 1 317 ? -19.469 -17.547 11.109 1 86.44 317 GLN B O 1
ATOM 7448 N N . ASP B 1 318 ? -17.812 -16.453 12.102 1 83.88 318 ASP B N 1
ATOM 7449 C CA . ASP B 1 318 ? -18.734 -15.539 12.781 1 83.88 318 ASP B CA 1
ATOM 7450 C C . ASP B 1 318 ? -19.5 -14.68 11.781 1 83.88 318 ASP B C 1
ATOM 7452 O O . ASP B 1 318 ? -20.641 -14.297 12.031 1 83.88 318 ASP B O 1
ATOM 7456 N N . ALA B 1 319 ? -18.812 -14.422 10.727 1 83.06 319 ALA B N 1
ATOM 7457 C CA . ALA B 1 319 ? -19.453 -13.609 9.695 1 83.06 319 ALA B CA 1
ATOM 7458 C C . ALA B 1 319 ? -20.312 -14.469 8.773 1 83.06 319 ALA B C 1
ATOM 7460 O O . ALA B 1 319 ? -20.906 -13.969 7.816 1 83.06 319 ALA B O 1
ATOM 7461 N N . GLY B 1 320 ? -20.375 -15.773 8.984 1 83.12 320 GLY B N 1
ATOM 7462 C CA . GLY B 1 320 ? -21.172 -16.688 8.195 1 83.12 320 GLY B CA 1
ATOM 7463 C C . GLY B 1 320 ? -20.531 -17.062 6.871 1 83.12 320 GLY B C 1
ATOM 7464 O O . GLY B 1 320 ? -21.234 -17.469 5.938 1 83.12 320 GLY B O 1
ATOM 7465 N N . TYR B 1 321 ? -19.297 -16.797 6.73 1 87.81 321 TYR B N 1
ATOM 7466 C CA . TYR B 1 321 ? -18.625 -17.109 5.48 1 87.81 321 TYR B CA 1
ATOM 7467 C C . TYR B 1 321 ? -17.719 -18.328 5.641 1 87.81 321 TYR B C 1
ATOM 7469 O O . TYR B 1 321 ? -16.812 -18.328 6.492 1 87.81 321 TYR B O 1
ATOM 7477 N N . TYR B 1 322 ? -17.969 -19.25 4.859 1 88.5 322 TYR B N 1
ATOM 7478 C CA . TYR B 1 322 ? -17.156 -20.453 4.766 1 88.5 322 TYR B CA 1
ATOM 7479 C C . TYR B 1 322 ? -16.562 -20.609 3.373 1 88.5 322 TYR B C 1
ATOM 7481 O O . TYR B 1 322 ? -17.203 -21.141 2.467 1 88.5 322 TYR B O 1
ATOM 7489 N N . PRO B 1 323 ? -15.375 -20.141 3.324 1 89.88 323 PRO B N 1
ATOM 7490 C CA . PRO B 1 323 ? -14.766 -20.219 1.993 1 89.88 323 PRO B CA 1
ATOM 7491 C C . PRO B 1 323 ? -14.688 -21.641 1.457 1 89.88 323 PRO B C 1
ATOM 7493 O O . PRO B 1 323 ? -14.547 -22.594 2.234 1 89.88 323 PRO B O 1
ATOM 7496 N N . PRO B 1 324 ? -14.773 -21.781 0.106 1 91.31 324 PRO B N 1
ATOM 7497 C CA . PRO B 1 324 ? -14.523 -23.109 -0.476 1 91.31 324 PRO B CA 1
ATOM 7498 C C . PRO B 1 324 ? -13.172 -23.688 -0.07 1 91.31 324 PRO B C 1
ATOM 7500 O O . PRO B 1 324 ? -12.234 -22.938 0.206 1 91.31 324 PRO B O 1
ATOM 7503 N N . GLU B 1 325 ? -13.039 -24.953 -0.059 1 91.94 325 GLU B N 1
ATOM 7504 C CA . GLU B 1 325 ? -11.859 -25.656 0.441 1 91.94 325 GLU B CA 1
ATOM 7505 C C . GLU B 1 325 ? -10.594 -25.203 -0.278 1 91.94 325 GLU B C 1
ATOM 7507 O O . GLU B 1 325 ? -9.562 -24.969 0.356 1 91.94 325 GLU B O 1
ATOM 7512 N N . ASP B 1 326 ? -10.664 -25.109 -1.573 1 93.88 326 ASP B N 1
ATOM 7513 C CA . ASP B 1 326 ? -9.492 -24.719 -2.354 1 93.88 326 ASP B CA 1
ATOM 7514 C C . ASP B 1 326 ? -9.023 -23.312 -1.967 1 93.88 326 ASP B C 1
ATOM 7516 O O . ASP B 1 326 ? -7.82 -23.062 -1.886 1 93.88 326 ASP B O 1
ATOM 7520 N N . LEU B 1 327 ? -9.977 -22.469 -1.734 1 94.94 327 LEU B N 1
ATOM 7521 C CA . LEU B 1 327 ? -9.625 -21.094 -1.375 1 94.94 327 LEU B CA 1
ATOM 7522 C C . LEU B 1 327 ? -9.078 -21.031 0.046 1 94.94 327 LEU B C 1
ATOM 7524 O O . LEU B 1 327 ? -8.172 -20.25 0.329 1 94.94 327 LEU B O 1
ATOM 7528 N N . ARG B 1 328 ? -9.617 -21.766 0.917 1 94.25 328 ARG B N 1
ATOM 7529 C CA . ARG B 1 328 ? -9.125 -21.844 2.291 1 94.25 328 ARG B CA 1
ATOM 7530 C C . ARG B 1 328 ? -7.68 -22.328 2.334 1 94.25 328 ARG B C 1
ATOM 7532 O O . ARG B 1 328 ? -6.855 -21.781 3.066 1 94.25 328 ARG B O 1
ATOM 7539 N N . THR B 1 329 ? -7.438 -23.375 1.548 1 96.31 329 THR B N 1
ATOM 7540 C CA . THR B 1 329 ? -6.086 -23.906 1.461 1 96.31 329 THR B CA 1
ATOM 7541 C C . THR B 1 329 ? -5.121 -22.859 0.913 1 96.31 329 THR B C 1
ATOM 7543 O O . THR B 1 329 ? -4.027 -22.672 1.451 1 96.31 329 THR B O 1
ATOM 7546 N N . ARG B 1 330 ? -5.562 -22.219 -0.147 1 97.62 330 ARG B N 1
ATOM 7547 C CA . ARG B 1 330 ? -4.738 -21.172 -0.752 1 97.62 330 ARG B CA 1
ATOM 7548 C C . ARG B 1 330 ? -4.434 -20.062 0.249 1 97.62 330 ARG B C 1
ATOM 7550 O O . ARG B 1 330 ? -3.301 -19.578 0.323 1 97.62 330 ARG B O 1
ATOM 7557 N N . LEU B 1 331 ? -5.438 -19.641 0.95 1 97 331 LEU B N 1
ATOM 7558 C CA . LEU B 1 331 ? -5.281 -18.578 1.949 1 97 331 LEU B CA 1
ATOM 7559 C C . LEU B 1 331 ? -4.262 -18.984 3.01 1 97 331 LEU B C 1
ATOM 7561 O O . LEU B 1 331 ? -3.418 -18.188 3.406 1 97 331 LEU B O 1
ATOM 7565 N N . GLN B 1 332 ? -4.305 -20.203 3.479 1 96.75 332 GLN B N 1
ATOM 7566 C CA . GLN B 1 332 ? -3.371 -20.688 4.484 1 96.75 332 GLN B CA 1
ATOM 7567 C C . GLN B 1 332 ? -1.939 -20.688 3.955 1 96.75 332 GLN B C 1
ATOM 7569 O O . GLN B 1 332 ? -1.008 -20.312 4.668 1 96.75 332 GLN B O 1
ATOM 7574 N N . ILE B 1 333 ? -1.781 -21.094 2.75 1 98.19 333 ILE B N 1
ATOM 7575 C CA . ILE B 1 333 ? -0.461 -21.141 2.131 1 98.19 333 ILE B CA 1
ATOM 7576 C C . ILE B 1 333 ? 0.113 -19.734 2.025 1 98.19 333 ILE B C 1
ATOM 7578 O O . ILE B 1 333 ? 1.272 -19.5 2.371 1 98.19 333 ILE B O 1
ATOM 7582 N N . GLU B 1 334 ? -0.714 -18.812 1.529 1 98.25 334 GLU B N 1
ATOM 7583 C CA . GLU B 1 334 ? -0.229 -17.453 1.316 1 98.25 334 GLU B CA 1
ATOM 7584 C C . GLU B 1 334 ? 0.035 -16.75 2.645 1 98.25 334 GLU B C 1
ATOM 7586 O O . GLU B 1 334 ? 0.947 -15.93 2.744 1 98.25 334 GLU B O 1
ATOM 7591 N N . LYS B 1 335 ? -0.756 -17.031 3.684 1 97.5 335 LYS B N 1
ATOM 7592 C CA . LYS B 1 335 ? -0.44 -16.531 5.02 1 97.5 335 LYS B CA 1
ATOM 7593 C C . LYS B 1 335 ? 0.923 -17.047 5.484 1 97.5 335 LYS B C 1
ATOM 7595 O O . LYS B 1 335 ? 1.683 -16.297 6.113 1 97.5 335 LYS B O 1
ATOM 7600 N N . PHE B 1 336 ? 1.173 -18.312 5.203 1 98 336 PHE B N 1
ATOM 7601 C CA . PHE B 1 336 ? 2.463 -18.906 5.539 1 98 336 PHE B CA 1
ATOM 7602 C C . PHE B 1 336 ? 3.592 -18.203 4.797 1 98 336 PHE B C 1
ATOM 7604 O O . PHE B 1 336 ? 4.652 -17.938 5.367 1 98 336 PHE B O 1
ATOM 7611 N N . CYS B 1 337 ? 3.4 -17.875 3.482 1 98.31 337 CYS B N 1
ATOM 7612 C CA . CYS B 1 337 ? 4.395 -17.156 2.703 1 98.31 337 CYS B CA 1
ATOM 7613 C C . CYS B 1 337 ? 4.691 -15.797 3.332 1 98.31 337 CYS B C 1
ATOM 7615 O O . CYS B 1 337 ? 5.84 -15.352 3.338 1 98.31 337 CYS B O 1
ATOM 7617 N N . ASP B 1 338 ? 3.666 -15.133 3.795 1 97.31 338 ASP B N 1
ATOM 7618 C CA . ASP B 1 338 ? 3.836 -13.844 4.461 1 97.31 338 ASP B CA 1
ATOM 7619 C C . ASP B 1 338 ? 4.715 -13.984 5.703 1 97.31 338 ASP B C 1
ATOM 7621 O O . ASP B 1 338 ? 5.57 -13.133 5.957 1 97.31 338 ASP B O 1
ATOM 7625 N N . ARG B 1 339 ? 4.52 -14.984 6.477 1 96.06 339 ARG B N 1
ATOM 7626 C CA . ARG B 1 339 ? 5.32 -15.211 7.672 1 96.06 339 ARG B CA 1
ATOM 7627 C C . ARG B 1 339 ? 6.773 -15.492 7.316 1 96.06 339 ARG B C 1
ATOM 7629 O O . ARG B 1 339 ? 7.688 -15.031 8.008 1 96.06 339 ARG B O 1
ATOM 7636 N N . ILE B 1 340 ? 6.988 -16.281 6.262 1 96.69 340 ILE B N 1
ATOM 7637 C CA . ILE B 1 340 ? 8.344 -16.531 5.789 1 96.69 340 ILE B CA 1
ATOM 7638 C C . ILE B 1 340 ? 9.031 -15.195 5.473 1 96.69 340 ILE B C 1
ATOM 7640 O O . ILE B 1 340 ? 10.148 -14.945 5.922 1 96.69 340 ILE B O 1
ATOM 7644 N N . THR B 1 341 ? 8.359 -14.367 4.699 1 95.31 341 THR B N 1
ATOM 7645 C CA . THR B 1 341 ? 8.93 -13.094 4.262 1 95.31 341 THR B CA 1
ATOM 7646 C C . THR B 1 341 ? 9.266 -12.211 5.461 1 95.31 341 THR B C 1
ATOM 7648 O O . THR B 1 341 ? 10.359 -11.648 5.535 1 95.31 341 THR B O 1
ATOM 7651 N N . LYS B 1 342 ? 8.383 -12.102 6.41 1 91.31 342 LYS B N 1
ATOM 7652 C CA . LYS B 1 342 ? 8.555 -11.227 7.566 1 91.31 342 LYS B CA 1
ATOM 7653 C C . LYS B 1 342 ? 9.656 -11.742 8.484 1 91.31 342 LYS B C 1
ATOM 7655 O O . LYS B 1 342 ? 10.391 -10.961 9.094 1 91.31 342 LYS B O 1
ATOM 7660 N N . SER B 1 343 ? 9.812 -13.047 8.547 1 90.75 343 SER B N 1
ATOM 7661 C CA . SER B 1 343 ? 10.734 -13.633 9.508 1 90.75 343 SER B CA 1
ATOM 7662 C C . SER B 1 343 ? 12.133 -13.773 8.922 1 90.75 343 SER B C 1
ATOM 7664 O O . SER B 1 343 ? 13.133 -13.555 9.609 1 90.75 343 SER B O 1
ATOM 7666 N N . LEU B 1 344 ? 12.203 -14.102 7.664 1 89.44 344 LEU B N 1
ATOM 7667 C CA . LEU B 1 344 ? 13.492 -14.484 7.109 1 89.44 344 LEU B CA 1
ATOM 7668 C C . LEU B 1 344 ? 14.062 -13.383 6.223 1 89.44 344 LEU B C 1
ATOM 7670 O O . LEU B 1 344 ? 15.281 -13.234 6.113 1 89.44 344 LEU B O 1
ATOM 7674 N N . TYR B 1 345 ? 13.234 -12.648 5.602 1 89.69 345 TYR B N 1
ATOM 7675 C CA . TYR B 1 345 ? 13.742 -11.812 4.523 1 89.69 345 TYR B CA 1
ATOM 7676 C C . TYR B 1 345 ? 13.633 -10.336 4.883 1 89.69 345 TYR B C 1
ATOM 7678 O O . TYR B 1 345 ? 14.234 -9.484 4.223 1 89.69 345 TYR B O 1
ATOM 7686 N N . ASN B 1 346 ? 12.883 -9.875 5.855 1 84.19 346 ASN B N 1
ATOM 7687 C CA . ASN B 1 346 ? 12.695 -8.477 6.211 1 84.19 346 ASN B CA 1
ATOM 7688 C C . ASN B 1 346 ? 13.75 -8.008 7.211 1 84.19 346 ASN B C 1
ATOM 7690 O O . ASN B 1 346 ? 13.852 -6.812 7.5 1 84.19 346 ASN B O 1
ATOM 7694 N N . SER B 1 347 ? 14.578 -8.859 7.652 1 77.5 347 SER B N 1
ATOM 7695 C CA . SER B 1 347 ? 15.562 -8.484 8.656 1 77.5 347 SER B CA 1
ATOM 7696 C C . SER B 1 347 ? 16.828 -7.918 8.008 1 77.5 347 SER B C 1
ATOM 7698 O O . SER B 1 347 ? 17.047 -8.094 6.812 1 77.5 347 SER B O 1
ATOM 7700 N N . ARG B 1 348 ? 17.562 -7.23 8.805 1 76.19 348 ARG B N 1
ATOM 7701 C CA . ARG B 1 348 ? 18.828 -6.648 8.359 1 76.19 348 ARG B CA 1
ATOM 7702 C C . ARG B 1 348 ? 19.766 -7.723 7.82 1 76.19 348 ARG B C 1
ATOM 7704 O O . ARG B 1 348 ? 19.922 -8.781 8.43 1 76.19 348 ARG B O 1
ATOM 7711 N N . PRO B 1 349 ? 20.203 -7.375 6.594 1 70 349 PRO B N 1
ATOM 7712 C CA . PRO B 1 349 ? 21.125 -8.367 6.035 1 70 349 PRO B CA 1
ATOM 7713 C C . PRO B 1 349 ? 22.359 -8.586 6.914 1 70 349 PRO B C 1
ATOM 7715 O O . PRO B 1 349 ? 22.875 -7.633 7.516 1 70 349 PRO B O 1
ATOM 7718 N N . ASP B 1 350 ? 22.594 -9.789 7.367 1 60.09 350 ASP B N 1
ATOM 7719 C CA . ASP B 1 350 ? 23.719 -10.164 8.219 1 60.09 350 ASP B CA 1
ATOM 7720 C C . ASP B 1 350 ? 25.047 -9.812 7.559 1 60.09 350 ASP B C 1
ATOM 7722 O O . ASP B 1 350 ? 25.234 -10.031 6.359 1 60.09 350 ASP B O 1
ATOM 7726 N N . ALA B 1 351 ? 25.656 -8.789 8.141 1 55.72 351 ALA B N 1
ATOM 7727 C CA . ALA B 1 351 ? 27.031 -8.57 7.672 1 55.72 351 ALA B CA 1
ATOM 7728 C C . ALA B 1 351 ? 27.781 -9.891 7.543 1 55.72 351 ALA B C 1
ATOM 7730 O O . ALA B 1 351 ? 28.734 -9.992 6.773 1 55.72 351 ALA B O 1
ATOM 7731 N N . ALA B 1 352 ? 27.266 -10.734 8.453 1 51.06 352 ALA B N 1
ATOM 7732 C CA . ALA B 1 352 ? 28.125 -11.891 8.719 1 51.06 352 ALA B CA 1
ATOM 7733 C C . ALA B 1 352 ? 28.016 -12.922 7.598 1 51.06 352 ALA B C 1
ATOM 7735 O O . ALA B 1 352 ? 27 -12.992 6.902 1 51.06 352 ALA B O 1
ATOM 7736 N N . GLU B 1 353 ? 29.047 -13.586 7.348 1 49.41 353 GLU B N 1
ATOM 7737 C CA . GLU B 1 353 ? 29.344 -14.727 6.492 1 49.41 353 GLU B CA 1
ATOM 7738 C C . GLU B 1 353 ? 28.344 -15.852 6.703 1 49.41 353 GLU B C 1
ATOM 7740 O O . GLU B 1 353 ? 28.109 -16.656 5.797 1 49.41 353 GLU B O 1
ATOM 7745 N N . PHE B 1 354 ? 27.781 -15.875 8 1 51.94 354 PHE B N 1
ATOM 7746 C CA . PHE B 1 354 ? 27.016 -17.078 8.297 1 51.94 354 PHE B CA 1
ATOM 7747 C C . PHE B 1 354 ? 25.609 -16.734 8.766 1 51.94 354 PHE B C 1
ATOM 7749 O O . PHE B 1 354 ? 25.391 -15.68 9.375 1 51.94 354 PHE B O 1
ATOM 7756 N N . ILE B 1 355 ? 24.734 -17.531 8.328 1 63.09 355 ILE B N 1
ATOM 7757 C CA . ILE B 1 355 ? 23.391 -17.484 8.867 1 63.09 355 ILE B CA 1
ATOM 7758 C C . ILE B 1 355 ? 23.422 -17.75 10.367 1 63.09 355 ILE B C 1
ATOM 7760 O O . ILE B 1 355 ? 23.875 -18.797 10.812 1 63.09 355 ILE B O 1
ATOM 7764 N N . GLY B 1 356 ? 23.141 -16.891 11.211 1 71.44 356 GLY B N 1
ATOM 7765 C CA . GLY B 1 356 ? 23.188 -16.984 12.656 1 71.44 356 GLY B CA 1
ATOM 7766 C C . GLY B 1 356 ? 22.25 -18.031 13.219 1 71.44 356 GLY B C 1
ATOM 7767 O O . GLY B 1 356 ? 21.328 -18.484 12.523 1 71.44 356 GLY B O 1
ATOM 7768 N N . PRO B 1 357 ? 22.578 -18.578 14.32 1 75.75 357 PRO B N 1
ATOM 7769 C CA . PRO B 1 357 ? 21.75 -19.609 14.945 1 75.75 357 PRO B CA 1
ATOM 7770 C C . PRO B 1 357 ? 20.297 -19.188 15.109 1 75.75 357 PRO B C 1
ATOM 7772 O O . PRO B 1 357 ? 19.391 -20.016 15.023 1 75.75 357 PRO B O 1
ATOM 7775 N N . GLU B 1 358 ? 20.094 -17.938 15.312 1 80.56 358 GLU B N 1
ATOM 7776 C CA . GLU B 1 358 ? 18.719 -17.453 15.453 1 80.56 358 GLU B CA 1
ATOM 7777 C C . GLU B 1 358 ? 17.922 -17.672 14.172 1 80.56 358 GLU B C 1
ATOM 7779 O O . GLU B 1 358 ? 16.766 -18.062 14.219 1 80.56 358 GLU B O 1
ATOM 7784 N N . ARG B 1 359 ? 18.547 -17.453 13.141 1 83.31 359 ARG B N 1
ATOM 7785 C CA . ARG B 1 359 ? 17.891 -17.641 11.852 1 83.31 359 ARG B CA 1
ATOM 7786 C C . ARG B 1 359 ? 17.625 -19.125 11.578 1 83.31 359 ARG B C 1
ATOM 7788 O O . ARG B 1 359 ? 16.594 -19.469 10.992 1 83.31 359 ARG B O 1
ATOM 7795 N N . LEU B 1 360 ? 18.547 -19.953 12.023 1 83.94 360 LEU B N 1
ATOM 7796 C CA . LEU B 1 360 ? 18.359 -21.391 11.836 1 83.94 360 LEU B CA 1
ATOM 7797 C C . LEU B 1 360 ? 17.188 -21.906 12.664 1 83.94 360 LEU B C 1
ATOM 7799 O O . LEU B 1 360 ? 16.484 -22.812 12.242 1 83.94 360 LEU B O 1
ATOM 7803 N N . LEU B 1 361 ? 17.047 -21.281 13.82 1 89.94 361 LEU B N 1
ATOM 7804 C CA . LEU B 1 361 ? 15.898 -21.641 14.648 1 89.94 361 LEU B CA 1
ATOM 7805 C C . LEU B 1 361 ? 14.586 -21.234 13.969 1 89.94 361 LEU B C 1
ATOM 7807 O O . LEU B 1 361 ? 13.609 -21.984 14.008 1 89.94 361 LEU B O 1
ATOM 7811 N N . ILE B 1 362 ? 14.562 -20.062 13.367 1 91.31 362 ILE B N 1
ATOM 7812 C CA . ILE B 1 362 ? 13.391 -19.578 12.656 1 91.31 362 ILE B CA 1
ATOM 7813 C C . ILE B 1 362 ? 13.07 -20.516 11.492 1 91.31 362 ILE B C 1
ATOM 7815 O O . ILE B 1 362 ? 11.906 -20.844 11.25 1 91.31 362 ILE B O 1
ATOM 7819 N N . VAL B 1 363 ? 14.094 -21.016 10.805 1 92.12 363 VAL B N 1
ATOM 7820 C CA . VAL B 1 363 ? 13.922 -21.922 9.672 1 92.12 363 VAL B CA 1
ATOM 7821 C C . VAL B 1 363 ? 13.305 -23.234 10.148 1 92.12 363 VAL B C 1
ATOM 7823 O O . VAL B 1 363 ? 12.398 -23.766 9.5 1 92.12 363 VAL B O 1
ATOM 7826 N N . GLN B 1 364 ? 13.773 -23.703 11.219 1 93.19 364 GLN B N 1
ATOM 7827 C CA . GLN B 1 364 ? 13.25 -24.953 11.758 1 93.19 364 GLN B CA 1
ATOM 7828 C C . GLN B 1 364 ? 11.781 -24.828 12.141 1 93.19 364 GLN B C 1
ATOM 7830 O O . GLN B 1 364 ? 10.984 -25.734 11.883 1 93.19 364 GLN B O 1
ATOM 7835 N N . LEU B 1 365 ? 11.5 -23.719 12.781 1 95.75 365 LEU B N 1
ATOM 7836 C CA . LEU B 1 365 ? 10.117 -23.484 13.164 1 95.75 365 LEU B CA 1
ATOM 7837 C C . LEU B 1 365 ? 9.219 -23.406 11.93 1 95.75 365 LEU B C 1
ATOM 7839 O O . LEU B 1 365 ? 8.117 -23.969 11.922 1 95.75 365 LEU B O 1
ATOM 7843 N N . LEU B 1 366 ? 9.688 -22.75 10.922 1 96.69 366 LEU B N 1
ATOM 7844 C CA . LEU B 1 366 ? 8.922 -22.609 9.688 1 96.69 366 LEU B CA 1
ATOM 7845 C C . LEU B 1 366 ? 8.805 -23.953 8.969 1 96.69 366 LEU B C 1
ATOM 7847 O O . LEU B 1 366 ? 7.77 -24.25 8.383 1 96.69 366 LEU B O 1
ATOM 7851 N N . GLU B 1 367 ? 9.805 -24.797 9.008 1 96.25 367 GLU B N 1
ATOM 7852 C CA . GLU B 1 367 ? 9.766 -26.125 8.422 1 96.25 367 GLU B CA 1
ATOM 7853 C C . GLU B 1 367 ? 8.719 -27 9.109 1 96.25 367 GLU B C 1
ATOM 7855 O O . GLU B 1 367 ? 8.016 -27.766 8.453 1 96.25 367 GLU B O 1
ATOM 7860 N N . ASN B 1 368 ? 8.703 -26.859 10.398 1 96.69 368 ASN B N 1
ATOM 7861 C CA . ASN B 1 368 ? 7.703 -27.609 11.156 1 96.69 368 ASN B CA 1
ATOM 7862 C C . ASN B 1 368 ? 6.285 -27.156 10.805 1 96.69 368 ASN B C 1
ATOM 7864 O O . ASN B 1 368 ? 5.391 -28 10.648 1 96.69 368 ASN B O 1
ATOM 7868 N N . GLU B 1 369 ? 6.141 -25.875 10.727 1 97 369 GLU B N 1
ATOM 7869 C CA . GLU B 1 369 ? 4.832 -25.359 10.344 1 97 369 GLU B CA 1
ATOM 7870 C C . GLU B 1 369 ? 4.426 -25.844 8.961 1 97 369 GLU B C 1
ATOM 7872 O O . GLU B 1 369 ? 3.256 -26.172 8.727 1 97 369 GLU B O 1
ATOM 7877 N N . LEU B 1 370 ? 5.316 -25.891 8.031 1 97.31 370 LEU B N 1
ATOM 7878 C CA . LEU B 1 370 ? 5.059 -26.359 6.676 1 97.31 370 LEU B CA 1
ATOM 7879 C C . LEU B 1 370 ? 4.637 -27.828 6.691 1 97.31 370 LEU B C 1
ATOM 7881 O O . LEU B 1 370 ? 3.695 -28.219 5.996 1 97.31 370 LEU B O 1
ATOM 7885 N N . ARG B 1 371 ? 5.332 -28.609 7.449 1 96.12 371 ARG B N 1
ATOM 7886 C CA . ARG B 1 371 ? 5.008 -30.031 7.555 1 96.12 371 ARG B CA 1
ATOM 7887 C C . ARG B 1 371 ? 3.607 -30.234 8.117 1 96.12 371 ARG B C 1
ATOM 7889 O O . ARG B 1 371 ? 2.844 -31.062 7.625 1 96.12 371 ARG B O 1
ATOM 7896 N N . ASP B 1 372 ? 3.303 -29.469 9.148 1 95.88 372 ASP B N 1
ATOM 7897 C CA . ASP B 1 372 ? 1.98 -29.547 9.758 1 95.88 372 ASP B CA 1
ATOM 7898 C C . ASP B 1 372 ? 0.894 -29.125 8.773 1 95.88 372 ASP B C 1
ATOM 7900 O O . ASP B 1 372 ? -0.182 -29.719 8.727 1 95.88 372 ASP B O 1
ATOM 7904 N N . MET B 1 373 ? 1.155 -28.078 8.062 1 95.19 373 MET B N 1
ATOM 7905 C CA . MET B 1 373 ? 0.207 -27.562 7.078 1 95.19 373 MET B CA 1
ATOM 7906 C C . MET B 1 373 ? -0.032 -28.594 5.973 1 95.19 373 MET B C 1
ATOM 7908 O O . MET B 1 373 ? -1.175 -28.828 5.582 1 95.19 373 MET B O 1
ATOM 7912 N N . GLU B 1 374 ? 0.993 -29.266 5.477 1 95 374 GLU B N 1
ATOM 7913 C CA . GLU B 1 374 ? 0.87 -30.266 4.43 1 95 374 GLU B CA 1
ATOM 7914 C C . GLU B 1 374 ? 0.074 -31.484 4.918 1 95 374 GLU B C 1
ATOM 7916 O O . GLU B 1 374 ? -0.745 -32.031 4.18 1 95 374 GLU B O 1
ATOM 7921 N N . LEU B 1 375 ? 0.29 -31.828 6.137 1 94.19 375 LEU B N 1
ATOM 7922 C CA . LEU B 1 375 ? -0.433 -32.938 6.734 1 94.19 375 LEU B CA 1
ATOM 7923 C C . LEU B 1 375 ? -1.914 -32.625 6.887 1 94.19 375 LEU B C 1
ATOM 7925 O O . LEU B 1 375 ? -2.77 -33.5 6.707 1 94.19 375 LEU B O 1
ATOM 7929 N N . SER B 1 376 ? -2.191 -31.375 7.176 1 93.62 376 SER B N 1
ATOM 7930 C CA . SER B 1 376 ? -3.574 -30.969 7.387 1 93.62 376 SER B CA 1
ATOM 7931 C C . SER B 1 376 ? -4.359 -30.969 6.078 1 93.62 376 SER B C 1
ATOM 7933 O O . SER B 1 376 ? -5.582 -31.109 6.086 1 93.62 376 SER B O 1
ATOM 7935 N N . PHE B 1 377 ? -3.744 -30.672 4.941 1 93.75 377 PHE B N 1
ATOM 7936 C CA . PHE B 1 377 ? -4.418 -30.641 3.648 1 93.75 377 PHE B CA 1
ATOM 7937 C C . PHE B 1 377 ? -4.773 -32.062 3.189 1 93.75 377 PHE B C 1
ATOM 7939 O O . PHE B 1 377 ? -5.734 -32.25 2.436 1 93.75 377 PHE B O 1
ATOM 7946 N N . GLY B 1 378 ? -4.074 -33.031 3.672 1 85 378 GLY B N 1
ATOM 7947 C CA . GLY B 1 378 ? -4.363 -34.406 3.334 1 85 378 GLY B CA 1
ATOM 7948 C C . GLY B 1 378 ? -4.051 -34.75 1.89 1 85 378 GLY B C 1
ATOM 7949 O O . GLY B 1 378 ? -3.229 -34.094 1.256 1 85 378 GLY B O 1
ATOM 7950 N N . ARG B 1 379 ? -4.754 -35.781 1.37 1 84.31 379 ARG B N 1
ATOM 7951 C CA . ARG B 1 379 ? -4.461 -36.312 0.04 1 84.31 379 ARG B CA 1
ATOM 7952 C C . ARG B 1 379 ? -5.324 -35.625 -1.018 1 84.31 379 ARG B C 1
ATOM 7954 O O . ARG B 1 379 ? -5.059 -35.75 -2.215 1 84.31 379 ARG B O 1
ATOM 7961 N N . ASN B 1 380 ? -6.164 -34.781 -0.551 1 87.5 380 ASN B N 1
ATOM 7962 C CA . ASN B 1 380 ? -7.121 -34.25 -1.502 1 87.5 380 ASN B CA 1
ATOM 7963 C C . ASN B 1 380 ? -6.746 -32.812 -1.913 1 87.5 380 ASN B C 1
ATOM 7965 O O . ASN B 1 380 ? -7.59 -32.062 -2.398 1 87.5 380 ASN B O 1
ATOM 7969 N N . ILE B 1 381 ? -5.535 -32.438 -1.835 1 92.56 381 ILE B N 1
ATOM 7970 C CA . ILE B 1 381 ? -5.109 -31.109 -2.248 1 92.56 381 ILE B CA 1
ATOM 7971 C C . ILE B 1 381 ? -5.125 -31.016 -3.771 1 92.56 381 ILE B C 1
ATOM 7973 O O . ILE B 1 381 ? -4.715 -31.953 -4.465 1 92.56 381 ILE B O 1
ATOM 7977 N N . SER B 1 382 ? -5.781 -29.984 -4.32 1 91.88 382 SER B N 1
ATOM 7978 C CA . SER B 1 382 ? -5.824 -29.797 -5.766 1 91.88 382 SER B CA 1
ATOM 7979 C C . SER B 1 382 ? -4.426 -29.609 -6.34 1 91.88 382 SER B C 1
ATOM 7981 O O . SER B 1 382 ? -3.496 -29.234 -5.621 1 91.88 382 SER B O 1
ATOM 7983 N N . HIS B 1 383 ? -4.227 -29.875 -7.664 1 90.81 383 HIS B N 1
ATOM 7984 C CA . HIS B 1 383 ? -2.941 -29.734 -8.336 1 90.81 383 HIS B CA 1
ATOM 7985 C C . HIS B 1 383 ? -2.434 -28.297 -8.234 1 90.81 383 HIS B C 1
ATOM 7987 O O . HIS B 1 383 ? -1.241 -28.062 -8.016 1 90.81 383 HIS B O 1
ATOM 7993 N N . ILE B 1 384 ? -3.311 -27.359 -8.398 1 93.38 384 ILE B N 1
ATOM 7994 C CA . ILE B 1 384 ? -2.945 -25.953 -8.359 1 93.38 384 ILE B CA 1
ATOM 7995 C C . ILE B 1 384 ? -2.439 -25.594 -6.965 1 93.38 384 ILE B C 1
ATOM 7997 O O . ILE B 1 384 ? -1.407 -24.938 -6.82 1 93.38 384 ILE B O 1
ATOM 8001 N N . ASN B 1 385 ? -3.096 -26 -5.902 1 96.12 385 ASN B N 1
ATOM 8002 C CA . ASN B 1 385 ? -2.674 -25.703 -4.539 1 96.12 385 ASN B CA 1
ATOM 8003 C C . ASN B 1 385 ? -1.387 -26.422 -4.172 1 96.12 385 ASN B C 1
ATOM 8005 O O . ASN B 1 385 ? -0.583 -25.922 -3.387 1 96.12 385 ASN B O 1
ATOM 8009 N N . MET B 1 386 ? -1.196 -27.609 -4.77 1 95.38 386 MET B N 1
ATOM 8010 C CA . MET B 1 386 ? 0.06 -28.312 -4.547 1 95.38 386 MET B CA 1
ATOM 8011 C C . MET B 1 386 ? 1.237 -27.531 -5.109 1 95.38 386 MET B C 1
ATOM 8013 O O . MET B 1 386 ? 2.299 -27.469 -4.488 1 95.38 386 MET B O 1
ATOM 8017 N N . ILE B 1 387 ? 0.988 -26.984 -6.27 1 96.31 387 ILE B N 1
ATOM 8018 C CA . ILE B 1 387 ? 2.02 -26.156 -6.879 1 96.31 387 ILE B CA 1
ATOM 8019 C C . ILE B 1 387 ? 2.326 -24.969 -5.965 1 96.31 387 ILE B C 1
ATOM 8021 O O . ILE B 1 387 ? 3.49 -24.641 -5.742 1 96.31 387 ILE B O 1
ATOM 8025 N N . HIS B 1 388 ? 1.321 -24.344 -5.438 1 97.94 388 HIS B N 1
ATOM 8026 C CA . HIS B 1 388 ? 1.517 -23.219 -4.539 1 97.94 388 HIS B CA 1
ATOM 8027 C C . HIS B 1 388 ? 2.199 -23.641 -3.246 1 97.94 388 HIS B C 1
ATOM 8029 O O . HIS B 1 388 ? 2.988 -22.891 -2.672 1 97.94 388 HIS B O 1
ATOM 8035 N N . LEU B 1 389 ? 1.866 -24.797 -2.766 1 97.88 389 LEU B N 1
ATOM 8036 C CA . LEU B 1 389 ? 2.51 -25.328 -1.562 1 97.88 389 LEU B CA 1
ATOM 8037 C C . LEU B 1 389 ? 4.004 -25.531 -1.795 1 97.88 389 LEU B C 1
ATOM 8039 O O . LEU B 1 389 ? 4.824 -25.172 -0.952 1 97.88 389 LEU B O 1
ATOM 8043 N N . ARG B 1 390 ? 4.324 -26.141 -2.896 1 98.06 390 ARG B N 1
ATOM 8044 C CA . ARG B 1 390 ? 5.73 -26.344 -3.229 1 98.06 390 ARG B CA 1
ATOM 8045 C C . ARG B 1 390 ? 6.438 -25.016 -3.467 1 98.06 390 ARG B C 1
ATOM 8047 O O . ARG B 1 390 ? 7.617 -24.875 -3.141 1 98.06 390 ARG B O 1
ATOM 8054 N N . ALA B 1 391 ? 5.707 -24.094 -4.102 1 98.5 391 ALA B N 1
ATOM 8055 C CA . ALA B 1 391 ? 6.273 -22.766 -4.285 1 98.5 391 ALA B CA 1
ATOM 8056 C C . ALA B 1 391 ? 6.59 -22.109 -2.943 1 98.5 391 ALA B C 1
ATOM 8058 O O . ALA B 1 391 ? 7.594 -21.406 -2.809 1 98.5 391 ALA B O 1
ATOM 8059 N N . ALA B 1 392 ? 5.707 -22.281 -1.968 1 98.56 392 ALA B N 1
ATOM 8060 C CA . ALA B 1 392 ? 5.957 -21.75 -0.629 1 98.56 392 ALA B CA 1
ATOM 8061 C C . ALA B 1 392 ? 7.199 -22.391 -0.012 1 98.56 392 ALA B C 1
ATOM 8063 O O . ALA B 1 392 ? 7.965 -21.719 0.688 1 98.56 392 ALA B O 1
ATOM 8064 N N . GLU B 1 393 ? 7.348 -23.625 -0.264 1 98.19 393 GLU B N 1
ATOM 8065 C CA . GLU B 1 393 ? 8.547 -24.312 0.222 1 98.19 393 GLU B CA 1
ATOM 8066 C C . GLU B 1 393 ? 9.805 -23.75 -0.427 1 98.19 393 GLU B C 1
ATOM 8068 O O . GLU B 1 393 ? 10.836 -23.594 0.235 1 98.19 393 GLU B O 1
ATOM 8073 N N . LEU B 1 394 ? 9.719 -23.5 -1.688 1 97.94 394 LEU B N 1
ATOM 8074 C CA . LEU B 1 394 ? 10.836 -22.875 -2.385 1 97.94 394 LEU B CA 1
ATOM 8075 C C . LEU B 1 394 ? 11.156 -21.516 -1.778 1 97.94 394 LEU B C 1
ATOM 8077 O O . LEU B 1 394 ? 12.328 -21.172 -1.563 1 97.94 394 LEU B O 1
ATOM 8081 N N . HIS B 1 395 ? 10.102 -20.75 -1.565 1 97.75 395 HIS B N 1
ATOM 8082 C CA . HIS B 1 395 ? 10.234 -19.438 -0.934 1 97.75 395 HIS B CA 1
ATOM 8083 C C . HIS B 1 395 ? 10.969 -19.547 0.397 1 97.75 395 HIS B C 1
ATOM 8085 O O . HIS B 1 395 ? 11.797 -18.688 0.72 1 97.75 395 HIS B O 1
ATOM 8091 N N . LEU B 1 396 ? 10.75 -20.578 1.135 1 97.12 396 LEU B N 1
ATOM 8092 C CA . LEU B 1 396 ? 11.391 -20.812 2.426 1 97.12 396 LEU B CA 1
ATOM 8093 C C . LEU B 1 396 ? 12.859 -21.188 2.246 1 97.12 396 LEU B C 1
ATOM 8095 O O . LEU B 1 396 ? 13.711 -20.734 3.01 1 97.12 396 LEU B O 1
ATOM 8099 N N . ARG B 1 397 ? 13.242 -21.891 1.216 1 95.81 397 ARG B N 1
ATOM 8100 C CA . ARG B 1 397 ? 14.57 -22.469 1.07 1 95.81 397 ARG B CA 1
ATOM 8101 C C . ARG B 1 397 ? 15.539 -21.484 0.437 1 95.81 397 ARG B C 1
ATOM 8103 O O . ARG B 1 397 ? 16.75 -21.609 0.597 1 95.81 397 ARG B O 1
ATOM 8110 N N . TYR B 1 398 ? 15.07 -20.531 -0.223 1 94.12 398 TYR B N 1
ATOM 8111 C CA . TYR B 1 398 ? 15.93 -19.641 -0.994 1 94.12 398 TYR B CA 1
ATOM 8112 C C . TYR B 1 398 ? 16.828 -18.812 -0.076 1 94.12 398 TYR B C 1
ATOM 8114 O O . TYR B 1 398 ? 17.781 -18.172 -0.533 1 94.12 398 TYR B O 1
ATOM 8122 N N . PHE B 1 399 ? 16.578 -18.797 1.234 1 88.81 399 PHE B N 1
ATOM 8123 C CA . PHE B 1 399 ? 17.422 -18.062 2.16 1 88.81 399 PHE B CA 1
ATOM 8124 C C . PHE B 1 399 ? 18.859 -18.562 2.105 1 88.81 399 PHE B C 1
ATOM 8126 O O . PHE B 1 399 ? 19.781 -17.859 2.484 1 88.81 399 PHE B O 1
ATOM 8133 N N . ILE B 1 400 ? 19.109 -19.781 1.559 1 87 400 ILE B N 1
ATOM 8134 C CA . ILE B 1 400 ? 20.406 -20.422 1.466 1 87 400 ILE B CA 1
ATOM 8135 C C . ILE B 1 400 ? 21.344 -19.594 0.586 1 87 400 ILE B C 1
ATOM 8137 O O . ILE B 1 400 ? 22.547 -19.531 0.827 1 87 400 ILE B O 1
ATOM 8141 N N . PHE B 1 401 ? 20.75 -18.953 -0.398 1 86.88 401 PHE B N 1
ATOM 8142 C CA . PHE B 1 401 ? 21.547 -18.172 -1.335 1 86.88 401 PHE B CA 1
ATOM 8143 C C . PHE B 1 401 ? 22.047 -16.891 -0.673 1 86.88 401 PHE B C 1
ATOM 8145 O O . PHE B 1 401 ? 22.984 -16.25 -1.168 1 86.88 401 PHE B O 1
ATOM 8152 N N . LEU B 1 402 ? 21.469 -16.484 0.371 1 81.25 402 LEU B N 1
ATOM 8153 C CA . LEU B 1 402 ? 21.812 -15.211 1.001 1 81.25 402 LEU B CA 1
ATOM 8154 C C . LEU B 1 402 ? 22.953 -15.383 1.993 1 81.25 402 LEU B C 1
ATOM 8156 O O . LEU B 1 402 ? 23.594 -14.406 2.391 1 81.25 402 LEU B O 1
ATOM 8160 N N . GLY B 1 403 ? 23.266 -16.609 2.256 1 74.88 403 GLY B N 1
ATOM 8161 C CA . GLY B 1 403 ? 24.359 -16.859 3.172 1 74.88 403 GLY B CA 1
ATOM 8162 C C . GLY B 1 403 ? 25.672 -17.141 2.465 1 74.88 403 GLY B C 1
ATOM 8163 O O . GLY B 1 403 ? 25.688 -17.5 1.282 1 74.88 403 GLY B O 1
ATOM 8164 N N . SER B 1 404 ? 26.812 -16.891 3.061 1 70.81 404 SER B N 1
ATOM 8165 C CA . SER B 1 404 ? 28.141 -17.062 2.471 1 70.81 404 SER B CA 1
ATOM 8166 C C . SER B 1 404 ? 28.547 -18.531 2.477 1 70.81 404 SER B C 1
ATOM 8168 O O . SER B 1 404 ? 29.188 -19 1.53 1 70.81 404 SER B O 1
ATOM 8170 N N . ASN B 1 405 ? 28.219 -19.234 3.48 1 75.62 405 ASN B N 1
ATOM 8171 C CA . ASN B 1 405 ? 28.625 -20.625 3.555 1 75.62 405 ASN B CA 1
ATOM 8172 C C . ASN B 1 405 ? 27.469 -21.531 3.984 1 75.62 405 ASN B C 1
ATOM 8174 O O . ASN B 1 405 ? 27.422 -21.984 5.129 1 75.62 405 ASN B O 1
ATOM 8178 N N . PRO B 1 406 ? 26.703 -21.828 2.947 1 78.81 406 PRO B N 1
ATOM 8179 C CA . PRO B 1 406 ? 25.562 -22.656 3.314 1 78.81 406 PRO B CA 1
ATOM 8180 C C . PRO B 1 406 ? 25.953 -24.094 3.621 1 78.81 406 PRO B C 1
ATOM 8182 O O . PRO B 1 406 ? 26.859 -24.641 2.998 1 78.81 406 PRO B O 1
ATOM 8185 N N . ARG B 1 407 ? 25.25 -24.719 4.566 1 80.5 407 ARG B N 1
ATOM 8186 C CA . ARG B 1 407 ? 25.438 -26.125 4.91 1 80.5 407 ARG B CA 1
ATOM 8187 C C . ARG B 1 407 ? 25.031 -27.031 3.752 1 80.5 407 ARG B C 1
ATOM 8189 O O . ARG B 1 407 ? 24.047 -26.734 3.049 1 80.5 407 ARG B O 1
ATOM 8196 N N . THR B 1 408 ? 25.688 -28.109 3.578 1 84.94 408 THR B N 1
ATOM 8197 C CA . THR B 1 408 ? 25.438 -29.031 2.482 1 84.94 408 THR B CA 1
ATOM 8198 C C . THR B 1 408 ? 24.016 -29.594 2.555 1 84.94 408 THR B C 1
ATOM 8200 O O . THR B 1 408 ? 23.375 -29.797 1.524 1 84.94 408 THR B O 1
ATOM 8203 N N . ASN B 1 409 ? 23.609 -29.859 3.768 1 87.88 409 ASN B N 1
ATOM 8204 C CA . ASN B 1 409 ? 22.25 -30.406 3.945 1 87.88 409 ASN B CA 1
ATOM 8205 C C . ASN B 1 409 ? 21.188 -29.422 3.455 1 87.88 409 ASN B C 1
ATOM 8207 O O . ASN B 1 409 ? 20.172 -29.828 2.895 1 87.88 409 ASN B O 1
ATOM 8211 N N . ASP B 1 410 ? 21.453 -28.203 3.676 1 89.44 410 ASP B N 1
ATOM 8212 C CA . ASP B 1 410 ? 20.5 -27.172 3.24 1 89.44 410 ASP B CA 1
ATOM 8213 C C . ASP B 1 410 ? 20.5 -27.047 1.719 1 89.44 410 ASP B C 1
ATOM 8215 O O . ASP B 1 410 ? 19.453 -26.797 1.115 1 89.44 410 ASP B O 1
ATOM 8219 N N . ILE B 1 411 ? 21.578 -27.219 1.123 1 92 411 ILE B N 1
ATOM 8220 C CA . ILE B 1 411 ? 21.656 -27.156 -0.331 1 92 411 ILE B CA 1
ATOM 8221 C C . ILE B 1 411 ? 20.953 -28.359 -0.943 1 92 411 ILE B C 1
ATOM 8223 O O . ILE B 1 411 ? 20.281 -28.234 -1.973 1 92 411 ILE B O 1
ATOM 8227 N N . THR B 1 412 ? 21.109 -29.469 -0.318 1 94.19 412 THR B N 1
ATOM 8228 C CA . THR B 1 412 ? 20.422 -30.672 -0.796 1 94.19 412 THR B CA 1
ATOM 8229 C C . THR B 1 412 ? 18.906 -30.5 -0.699 1 94.19 412 THR B C 1
ATOM 8231 O O . THR B 1 412 ? 18.188 -30.875 -1.616 1 94.19 412 THR B O 1
ATOM 8234 N N . LYS B 1 413 ? 18.5 -29.969 0.413 1 94.19 413 LYS B N 1
ATOM 8235 C CA . LYS B 1 413 ? 17.062 -29.719 0.575 1 94.19 413 LYS B CA 1
ATOM 8236 C C . LYS B 1 413 ? 16.547 -28.75 -0.492 1 94.19 413 LYS B C 1
ATOM 8238 O O . LYS B 1 413 ? 15.43 -28.891 -0.984 1 94.19 413 LYS B O 1
ATOM 8243 N N . LEU B 1 414 ? 17.328 -27.75 -0.749 1 95.69 414 LEU B N 1
ATOM 8244 C CA . LEU B 1 414 ? 16.969 -26.812 -1.793 1 95.69 414 LEU B CA 1
ATOM 8245 C C . LEU B 1 414 ? 16.828 -27.516 -3.141 1 95.69 414 LEU B C 1
ATOM 8247 O O . LEU B 1 414 ? 15.883 -27.25 -3.887 1 95.69 414 LEU B O 1
ATOM 8251 N N . PHE B 1 415 ? 17.781 -28.391 -3.477 1 96.5 415 PHE B N 1
ATOM 8252 C CA . PHE B 1 415 ? 17.719 -29.141 -4.727 1 96.5 415 PHE B CA 1
ATOM 8253 C C . PHE B 1 415 ? 16.453 -29.984 -4.789 1 96.5 415 PHE B C 1
ATOM 8255 O O . PHE B 1 415 ? 15.758 -29.984 -5.805 1 96.5 415 PHE B O 1
ATOM 8262 N N . ILE B 1 416 ? 16.141 -30.641 -3.742 1 97.19 416 ILE B N 1
ATOM 8263 C CA . ILE B 1 416 ? 14.977 -31.516 -3.688 1 97.19 416 ILE B CA 1
ATOM 8264 C C . ILE B 1 416 ? 13.703 -30.688 -3.844 1 97.19 416 ILE B C 1
ATOM 8266 O O . ILE B 1 416 ? 12.797 -31.078 -4.586 1 97.19 416 ILE B O 1
ATOM 8270 N N . THR B 1 417 ? 13.625 -29.594 -3.152 1 97.69 417 THR B N 1
ATOM 8271 C CA . THR B 1 417 ? 12.453 -28.734 -3.213 1 97.69 417 THR B CA 1
ATOM 8272 C C . THR B 1 417 ? 12.281 -28.156 -4.613 1 97.69 417 THR B C 1
ATOM 8274 O O . THR B 1 417 ? 11.156 -28.062 -5.121 1 97.69 417 THR B O 1
ATOM 8277 N N . THR B 1 418 ? 13.375 -27.703 -5.219 1 98.25 418 THR B N 1
ATOM 8278 C CA . THR B 1 418 ? 13.336 -27.125 -6.559 1 98.25 418 THR B CA 1
ATOM 8279 C C . THR B 1 418 ? 12.852 -28.141 -7.578 1 98.25 418 THR B C 1
ATOM 8281 O O . THR B 1 418 ? 11.992 -27.844 -8.406 1 98.25 418 THR B O 1
ATOM 8284 N N . THR B 1 419 ? 13.391 -29.328 -7.504 1 97.88 419 THR B N 1
ATOM 8285 C CA . THR B 1 419 ? 13.008 -30.375 -8.445 1 97.88 419 THR B CA 1
ATOM 8286 C C . THR B 1 419 ? 11.57 -30.828 -8.195 1 97.88 419 THR B C 1
ATOM 8288 O O . THR B 1 419 ? 10.836 -31.125 -9.141 1 97.88 419 THR B O 1
ATOM 8291 N N . SER B 1 420 ? 11.164 -30.859 -6.961 1 96.81 420 SER B N 1
ATOM 8292 C CA . SER B 1 420 ? 9.789 -31.219 -6.629 1 96.81 420 SER B CA 1
ATOM 8293 C C . SER B 1 420 ? 8.805 -30.203 -7.195 1 96.81 420 SER B C 1
ATOM 8295 O O . SER B 1 420 ? 7.77 -30.562 -7.75 1 96.81 420 SER B O 1
ATOM 8297 N N . PHE B 1 421 ? 9.094 -28.953 -7.035 1 98.06 421 PHE B N 1
ATOM 8298 C CA . PHE B 1 421 ? 8.242 -27.891 -7.566 1 98.06 421 PHE B CA 1
ATOM 8299 C C . PHE B 1 421 ? 8.141 -28 -9.086 1 98.06 421 PHE B C 1
ATOM 8301 O O . PHE B 1 421 ? 7.039 -27.953 -9.641 1 98.06 421 PHE B O 1
ATOM 8308 N N . LEU B 1 422 ? 9.305 -28.125 -9.758 1 97.81 422 LEU B N 1
ATOM 8309 C CA . LEU B 1 422 ? 9.32 -28.172 -11.219 1 97.81 422 LEU B CA 1
ATOM 8310 C C . LEU B 1 422 ? 8.586 -29.406 -11.727 1 97.81 422 LEU B C 1
ATOM 8312 O O . LEU B 1 422 ? 7.91 -29.359 -12.758 1 97.81 422 LEU B O 1
ATOM 8316 N N . THR B 1 423 ? 8.719 -30.516 -11.016 1 96.19 423 THR B N 1
ATOM 8317 C CA . THR B 1 423 ? 8.008 -31.734 -11.398 1 96.19 423 THR B CA 1
ATOM 8318 C C . THR B 1 423 ? 6.5 -31.516 -11.336 1 96.19 423 THR B C 1
ATOM 8320 O O . THR B 1 423 ? 5.77 -31.938 -12.234 1 96.19 423 THR B O 1
ATOM 8323 N N . GLN B 1 424 ? 6.082 -30.844 -10.273 1 94.06 424 GLN B N 1
ATOM 8324 C CA . GLN B 1 424 ? 4.652 -30.578 -10.125 1 94.06 424 GLN B CA 1
ATOM 8325 C C . GLN B 1 424 ? 4.141 -29.656 -11.227 1 94.06 424 GLN B C 1
ATOM 8327 O O . GLN B 1 424 ? 3.033 -29.844 -11.734 1 94.06 424 GLN B O 1
ATOM 8332 N N . VAL B 1 425 ? 4.863 -28.672 -11.539 1 94.75 425 VAL B N 1
ATOM 8333 C CA . VAL B 1 425 ? 4.477 -27.719 -12.57 1 94.75 425 VAL B CA 1
ATOM 8334 C C . VAL B 1 425 ? 4.398 -28.422 -13.922 1 94.75 425 VAL B C 1
ATOM 8336 O O . VAL B 1 425 ? 3.447 -28.219 -14.68 1 94.75 425 VAL B O 1
ATOM 8339 N N . LEU B 1 426 ? 5.426 -29.219 -14.242 1 91.81 426 LEU B N 1
ATOM 8340 C CA . LEU B 1 426 ? 5.484 -29.875 -15.539 1 91.81 426 LEU B CA 1
ATOM 8341 C C . LEU B 1 426 ? 4.414 -30.969 -15.648 1 91.81 426 LEU B C 1
ATOM 8343 O O . LEU B 1 426 ? 3.963 -31.297 -16.75 1 91.81 426 LEU B O 1
ATOM 8347 N N . ASP B 1 427 ? 3.998 -31.406 -14.523 1 89.19 427 ASP B N 1
ATOM 8348 C CA . ASP B 1 427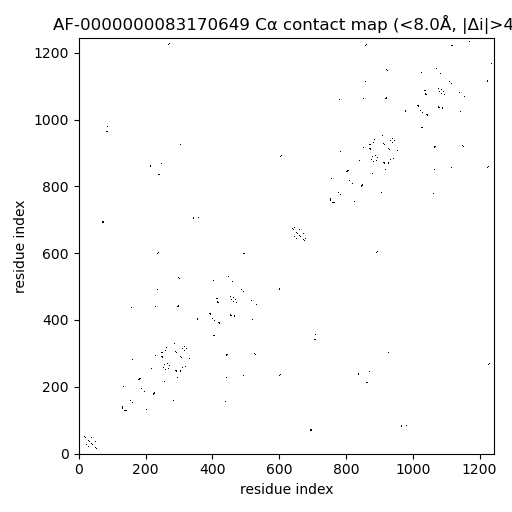 ? 2.93 -32.406 -14.5 1 89.19 427 ASP B CA 1
ATOM 8349 C C . ASP B 1 427 ? 1.595 -31.797 -14.906 1 89.19 427 ASP B C 1
ATOM 8351 O O . ASP B 1 427 ? 0.665 -32.5 -15.281 1 89.19 427 ASP B O 1
ATOM 8355 N N . LEU B 1 428 ? 1.46 -30.453 -14.797 1 85.69 428 LEU B N 1
ATOM 8356 C CA . LEU B 1 428 ? 0.237 -29.781 -15.219 1 85.69 428 LEU B CA 1
ATOM 8357 C C . LEU B 1 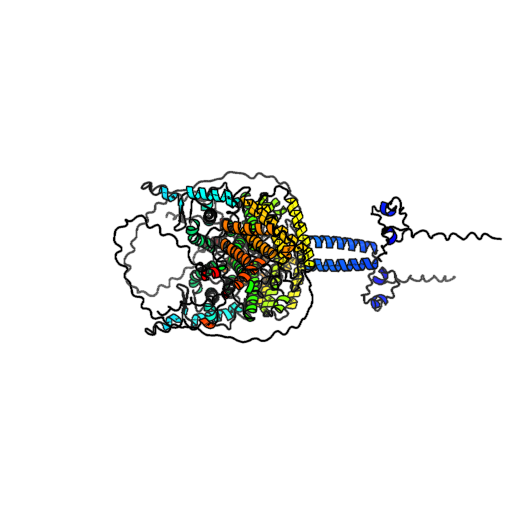428 ? -0.028 -30 -16.703 1 85.69 428 LEU B C 1
ATOM 8359 O O . LEU B 1 428 ? -1.164 -29.859 -17.156 1 85.69 428 LEU B O 1
ATOM 8363 N N . GLU B 1 429 ? 0.98 -30.297 -17.469 1 81.31 429 GLU B N 1
ATOM 8364 C CA . GLU B 1 429 ? 0.841 -30.547 -18.906 1 81.31 429 GLU B CA 1
ATOM 8365 C C . GLU B 1 429 ? 0.255 -31.922 -19.172 1 81.31 429 GLU B C 1
ATOM 8367 O O . GLU B 1 429 ? -0.411 -32.125 -20.188 1 81.31 429 GLU B O 1
ATOM 8372 N N . THR B 1 430 ? 0.57 -32.844 -18.375 1 76.75 430 THR B N 1
ATOM 8373 C CA . THR B 1 430 ? 0.166 -34.25 -18.594 1 76.75 430 THR B CA 1
ATOM 8374 C C . THR B 1 430 ? -1.177 -34.531 -17.922 1 76.75 430 THR B C 1
ATOM 8376 O O . THR B 1 430 ? -2.064 -35.125 -18.531 1 76.75 430 THR B O 1
ATOM 8379 N N . SER B 1 431 ? -1.463 -34.219 -16.781 1 69.38 431 SER B N 1
ATOM 8380 C CA . SER B 1 431 ? -2.688 -34.406 -16 1 69.38 431 SER B CA 1
ATOM 8381 C C . SER B 1 431 ? -3.039 -33.125 -15.227 1 69.38 431 SER B C 1
ATOM 8383 O O . SER B 1 431 ? -2.264 -32.688 -14.383 1 69.38 431 SER B O 1
ATOM 8385 N N . PRO B 1 432 ? -4.219 -32.719 -15.312 1 64.88 432 PRO B N 1
ATOM 8386 C CA . PRO B 1 432 ? -5.453 -32.969 -16.062 1 64.88 432 PRO B CA 1
ATOM 8387 C C . PRO B 1 432 ? -5.344 -32.562 -17.531 1 64.88 432 PRO B C 1
ATOM 8389 O O . PRO B 1 432 ? -6.172 -32.969 -18.344 1 64.88 432 PRO B O 1
ATOM 8392 N N . GLY B 1 433 ? -4.242 -31.734 -17.953 1 69.5 433 GLY B N 1
ATOM 8393 C CA . GLY B 1 433 ? -3.941 -31.516 -19.359 1 69.5 433 GLY B CA 1
ATOM 8394 C C . GLY B 1 433 ? -3.859 -30.047 -19.734 1 69.5 433 GLY B C 1
ATOM 8395 O O . GLY B 1 433 ? -4.805 -29.297 -19.5 1 69.5 433 GLY B O 1
ATOM 8396 N N . GLN B 1 434 ? -2.809 -29.516 -20.391 1 76.31 434 GLN B N 1
ATOM 8397 C CA . GLN B 1 434 ? -2.404 -28.297 -21.094 1 76.31 434 GLN B CA 1
ATOM 8398 C C . GLN B 1 434 ? -2.775 -27.062 -20.281 1 76.31 434 GLN B C 1
ATOM 8400 O O . GLN B 1 434 ? -3.285 -26.078 -20.844 1 76.31 434 GLN B O 1
ATOM 8405 N N . LEU B 1 435 ? -2.576 -27.172 -19 1 87.69 435 LEU B N 1
ATOM 8406 C CA . LEU B 1 435 ? -2.969 -26.062 -18.125 1 87.69 435 LEU B CA 1
ATOM 8407 C C . LEU B 1 435 ? -1.805 -25.094 -17.922 1 87.69 435 LEU B C 1
ATOM 8409 O O . LEU B 1 435 ? -2 -23.969 -17.453 1 87.69 435 LEU B O 1
ATOM 8413 N N . ILE B 1 436 ? -0.656 -25.484 -18.328 1 90.25 436 ILE B N 1
ATOM 8414 C CA . ILE B 1 436 ? 0.524 -24.656 -18.062 1 90.25 436 ILE B CA 1
ATOM 8415 C C . ILE B 1 436 ? 0.418 -23.344 -18.828 1 90.25 436 ILE B C 1
ATOM 8417 O O . ILE B 1 436 ? 0.891 -22.312 -18.359 1 90.25 436 ILE B O 1
ATOM 8421 N N . SER B 1 437 ? -0.209 -23.406 -19.984 1 91.69 437 SER B N 1
ATOM 8422 C CA . SER B 1 437 ? -0.339 -22.219 -20.844 1 91.69 437 SER B CA 1
ATOM 8423 C C . SER B 1 437 ? -1.232 -21.172 -20.188 1 91.69 437 SER B C 1
ATOM 8425 O O . SER B 1 437 ? -1.175 -19.984 -20.531 1 91.69 437 SER B O 1
ATOM 8427 N N . TYR B 1 438 ? -2.023 -21.562 -19.234 1 94.25 438 TYR B N 1
ATOM 8428 C CA . TYR B 1 438 ? -2.967 -20.656 -18.578 1 94.25 438 TYR B CA 1
ATOM 8429 C C . TYR B 1 438 ? -2.484 -20.266 -17.188 1 94.25 438 TYR B C 1
ATOM 8431 O O . TYR B 1 438 ? -3.234 -19.688 -16.406 1 94.25 438 TYR B O 1
ATOM 8439 N N . ALA B 1 439 ? -1.245 -20.578 -16.891 1 94.56 439 ALA B N 1
ATOM 8440 C CA . ALA B 1 439 ? -0.682 -20.375 -15.562 1 94.56 439 ALA B CA 1
ATOM 8441 C C . ALA B 1 439 ? -0.672 -18.891 -15.203 1 94.56 439 ALA B C 1
ATOM 8443 O O . ALA B 1 439 ? -0.68 -18.031 -16.078 1 94.56 439 ALA B O 1
ATOM 8444 N N . THR B 1 440 ? -0.723 -18.578 -13.93 1 97.31 440 THR B N 1
ATOM 8445 C CA . THR B 1 440 ? -0.699 -17.203 -13.414 1 97.31 440 THR B CA 1
ATOM 8446 C C . THR B 1 440 ? 0.708 -16.625 -13.5 1 97.31 440 THR B C 1
ATOM 8448 O O . THR B 1 440 ? 1.684 -17.359 -13.664 1 97.31 440 THR B O 1
ATOM 8451 N N . ASN B 1 441 ? 0.782 -15.281 -13.422 1 96.88 441 ASN B N 1
ATOM 8452 C CA . ASN B 1 441 ? 2.072 -14.602 -13.406 1 96.88 441 ASN B CA 1
ATOM 8453 C C . ASN B 1 441 ? 2.939 -15.07 -12.242 1 96.88 441 ASN B C 1
ATOM 8455 O O . ASN B 1 441 ? 4.164 -15.133 -12.359 1 96.88 441 ASN B O 1
ATOM 8459 N N . TYR B 1 442 ? 2.344 -15.344 -11.133 1 98.06 442 TYR B N 1
ATOM 8460 C CA . TYR B 1 442 ? 3.098 -15.82 -9.977 1 98.06 442 TYR B CA 1
ATOM 8461 C C . TYR B 1 442 ? 3.76 -17.156 -10.258 1 98.06 442 TYR B C 1
ATOM 8463 O O . TYR B 1 442 ? 4.938 -17.359 -9.945 1 98.06 442 TYR B O 1
ATOM 8471 N N . ILE B 1 443 ? 3.004 -18.094 -10.781 1 97.44 443 ILE B N 1
ATOM 8472 C CA . ILE B 1 443 ? 3.562 -19.406 -11.117 1 97.44 443 ILE B CA 1
ATOM 8473 C C . ILE B 1 443 ? 4.691 -19.234 -12.125 1 97.44 443 ILE B C 1
ATOM 8475 O O . ILE B 1 443 ? 5.734 -19.891 -12.016 1 97.44 443 ILE B O 1
ATOM 8479 N N . LEU B 1 444 ? 4.441 -18.406 -13.094 1 96.94 444 LEU B N 1
ATOM 8480 C CA . LEU B 1 444 ? 5.492 -18.094 -14.062 1 96.94 444 LEU B CA 1
ATOM 8481 C C . LEU B 1 444 ? 6.754 -17.609 -13.359 1 96.94 444 LEU B C 1
ATOM 8483 O O . LEU B 1 444 ? 7.855 -18.062 -13.656 1 96.94 444 LEU B O 1
ATOM 8487 N N . GLN B 1 445 ? 6.629 -16.688 -12.453 1 97 445 GLN B N 1
ATOM 8488 C CA . GLN B 1 445 ? 7.766 -16.141 -11.719 1 97 445 GLN B CA 1
ATOM 8489 C C . GLN B 1 445 ? 8.477 -17.234 -10.922 1 97 445 GLN B C 1
ATOM 8491 O O . GLN B 1 445 ? 9.703 -17.25 -10.836 1 97 445 GLN B O 1
ATOM 8496 N N . MET B 1 446 ? 7.707 -18.078 -10.367 1 98.19 446 MET B N 1
ATOM 8497 C CA . MET B 1 446 ? 8.297 -19.141 -9.555 1 98.19 446 MET B CA 1
ATOM 8498 C C . MET B 1 446 ? 9.016 -20.156 -10.43 1 98.19 446 MET B C 1
ATOM 8500 O O . MET B 1 446 ? 10.031 -20.734 -10.023 1 98.19 446 MET B O 1
ATOM 8504 N N . ILE B 1 447 ? 8.508 -20.422 -11.641 1 97.75 447 ILE B N 1
ATOM 8505 C CA . ILE B 1 447 ? 9.211 -21.281 -12.586 1 97.75 447 ILE B CA 1
ATOM 8506 C C . ILE B 1 447 ? 10.562 -20.656 -12.938 1 97.75 447 ILE B C 1
ATOM 8508 O O . ILE B 1 447 ? 11.586 -21.344 -12.938 1 97.75 447 ILE B O 1
ATOM 8512 N N . ILE B 1 448 ? 10.523 -19.375 -13.188 1 96.81 448 ILE B N 1
ATOM 8513 C CA . ILE B 1 448 ? 11.75 -18.641 -13.5 1 96.81 448 ILE B CA 1
ATOM 8514 C C . ILE B 1 448 ? 12.727 -18.766 -12.328 1 96.81 448 ILE B C 1
ATOM 8516 O O . ILE B 1 448 ? 13.906 -19.078 -12.523 1 96.81 448 ILE B O 1
ATOM 8520 N N . SER B 1 449 ? 12.227 -18.516 -11.172 1 97.62 449 SER B N 1
ATOM 8521 C CA . SER B 1 449 ? 13.055 -18.578 -9.969 1 97.62 449 SER B CA 1
ATOM 8522 C C . SER B 1 449 ? 13.641 -19.969 -9.773 1 97.62 449 SER B C 1
ATOM 8524 O O . SER B 1 449 ? 14.828 -20.109 -9.461 1 97.62 449 SER B O 1
ATOM 8526 N N . ALA B 1 450 ? 12.844 -20.969 -9.977 1 98.31 450 ALA B N 1
ATOM 8527 C CA . ALA B 1 450 ? 13.297 -22.359 -9.82 1 98.31 450 ALA B CA 1
ATOM 8528 C C . ALA B 1 450 ? 14.336 -22.719 -10.875 1 98.31 450 ALA B C 1
ATOM 8530 O O . ALA B 1 450 ? 15.312 -23.406 -10.586 1 98.31 450 ALA B O 1
ATOM 8531 N N . ALA B 1 451 ? 14.109 -22.281 -12.07 1 97.69 451 ALA B N 1
ATOM 8532 C CA . ALA B 1 451 ? 15.047 -22.562 -13.156 1 97.69 451 ALA B CA 1
ATOM 8533 C C . ALA B 1 451 ? 16.406 -21.922 -12.883 1 97.69 451 ALA B C 1
ATOM 8535 O O . ALA B 1 451 ? 17.438 -22.562 -13.039 1 97.69 451 ALA B O 1
ATOM 8536 N N . PHE B 1 452 ? 16.422 -20.688 -12.484 1 95.75 452 PHE B N 1
ATOM 8537 C CA . PHE B 1 452 ? 17.672 -20 -12.164 1 95.75 452 PHE B CA 1
ATOM 8538 C C . PHE B 1 452 ? 18.344 -20.656 -10.969 1 95.75 452 PHE B C 1
ATOM 8540 O O . PHE B 1 452 ? 19.578 -20.812 -10.961 1 95.75 452 PHE B O 1
ATOM 8547 N N . GLY B 1 453 ? 17.547 -20.969 -9.922 1 95.25 453 GLY B N 1
ATOM 8548 C CA . GLY B 1 453 ? 18.109 -21.656 -8.773 1 95.25 453 GLY B CA 1
ATOM 8549 C C . GLY B 1 453 ? 18.719 -23 -9.125 1 95.25 453 GLY B C 1
ATOM 8550 O O . GLY B 1 453 ? 19.812 -23.328 -8.656 1 95.25 453 GLY B O 1
ATOM 8551 N N . LEU B 1 454 ? 18.016 -23.734 -9.922 1 96.31 454 LEU B N 1
ATOM 8552 C CA . LEU B 1 454 ? 18.516 -25.047 -10.352 1 96.31 454 LEU B CA 1
ATOM 8553 C C . LEU B 1 454 ? 19.781 -24.906 -11.18 1 96.31 454 LEU B C 1
ATOM 8555 O O . LEU B 1 454 ? 20.719 -25.672 -11.016 1 96.31 454 LEU B O 1
ATOM 8559 N N . MET B 1 455 ? 19.797 -23.953 -12.062 1 94.75 455 MET B N 1
ATOM 8560 C CA . MET B 1 455 ? 20.984 -23.719 -12.875 1 94.75 455 MET B CA 1
ATOM 8561 C C . MET B 1 455 ? 22.188 -23.406 -12 1 94.75 455 MET B C 1
ATOM 8563 O O . MET B 1 455 ? 23.281 -23.938 -12.227 1 94.75 455 MET B O 1
ATOM 8567 N N . LYS B 1 456 ? 21.984 -22.547 -11.008 1 92.19 456 LYS B N 1
ATOM 8568 C CA . LYS B 1 456 ? 23.078 -22.203 -10.094 1 92.19 456 LYS B CA 1
ATOM 8569 C C . LYS B 1 456 ? 23.594 -23.422 -9.359 1 92.19 456 LYS B C 1
ATOM 8571 O O . LYS B 1 456 ? 24.797 -23.562 -9.148 1 92.19 456 LYS B O 1
ATOM 8576 N N . LEU B 1 457 ? 22.734 -24.312 -8.953 1 92.62 457 LEU B N 1
ATOM 8577 C CA . LEU B 1 457 ? 23.125 -25.531 -8.242 1 92.62 457 LEU B CA 1
ATOM 8578 C C . LEU B 1 457 ? 23.859 -26.484 -9.172 1 92.62 457 LEU B C 1
ATOM 8580 O O . LEU B 1 457 ? 24.875 -27.062 -8.789 1 92.62 457 LEU B O 1
ATOM 8584 N N . LEU B 1 458 ? 23.422 -26.609 -10.398 1 92.81 458 LEU B N 1
ATOM 8585 C CA . LEU B 1 458 ? 24 -27.547 -11.359 1 92.81 458 LEU B CA 1
ATOM 8586 C C . LEU B 1 458 ? 25.359 -27.062 -11.836 1 92.81 458 LEU B C 1
ATOM 8588 O O . LEU B 1 458 ? 26.219 -27.859 -12.203 1 92.81 458 LEU B O 1
ATOM 8592 N N . LYS B 1 459 ? 25.547 -25.781 -11.797 1 89.75 459 LYS B N 1
ATOM 8593 C CA . LYS B 1 459 ? 26.812 -25.219 -12.273 1 89.75 459 LYS B CA 1
ATOM 8594 C C . LYS B 1 459 ? 27.797 -25.031 -11.125 1 89.75 459 LYS B C 1
ATOM 8596 O O . LYS B 1 459 ? 28.969 -24.719 -11.352 1 89.75 459 LYS B O 1
ATOM 8601 N N . SER B 1 460 ? 27.359 -25.203 -9.977 1 87.38 460 SER B N 1
ATOM 8602 C CA . SER B 1 460 ? 28.234 -25.062 -8.812 1 87.38 460 SER B CA 1
ATOM 8603 C C . SER B 1 460 ? 28.984 -26.359 -8.523 1 87.38 460 SER B C 1
ATOM 8605 O O . SER B 1 460 ? 28.75 -27.375 -9.18 1 87.38 460 SER B O 1
ATOM 8607 N N . THR B 1 461 ? 29.922 -26.312 -7.48 1 84.75 461 THR B N 1
ATOM 8608 C CA . THR B 1 461 ? 30.703 -27.469 -7.082 1 84.75 461 THR B CA 1
ATOM 8609 C C . THR B 1 461 ? 29.812 -28.531 -6.445 1 84.75 461 THR B C 1
ATOM 8611 O O . THR B 1 461 ? 30.203 -29.688 -6.324 1 84.75 461 THR B O 1
ATOM 8614 N N . PHE B 1 462 ? 28.641 -28.156 -6.211 1 87.19 462 PHE B N 1
ATOM 8615 C CA . PHE B 1 462 ? 27.703 -29.078 -5.566 1 87.19 462 PHE B CA 1
ATOM 8616 C C . PHE B 1 462 ? 27.141 -30.078 -6.574 1 87.19 462 PHE B C 1
ATOM 8618 O O . PHE B 1 462 ? 26.531 -31.078 -6.191 1 87.19 462 PHE B O 1
ATOM 8625 N N . ARG B 1 463 ? 27.375 -29.891 -7.754 1 87.88 463 ARG B N 1
ATOM 8626 C CA . ARG B 1 463 ? 26.844 -30.734 -8.812 1 87.88 463 ARG B CA 1
ATOM 8627 C C . ARG B 1 463 ? 27.234 -32.188 -8.602 1 87.88 463 ARG B C 1
ATOM 8629 O O . ARG B 1 463 ? 26.516 -33.094 -9.031 1 87.88 463 ARG B O 1
ATOM 8636 N N . HIS B 1 464 ? 28.297 -32.344 -7.863 1 87.06 464 HIS B N 1
ATOM 8637 C CA . HIS B 1 464 ? 28.812 -33.719 -7.648 1 87.06 464 HIS B CA 1
ATOM 8638 C C . HIS B 1 464 ? 28.016 -34.438 -6.559 1 87.06 464 HIS B C 1
ATOM 8640 O O . HIS B 1 464 ? 28.094 -35.656 -6.434 1 87.06 464 HIS B O 1
ATOM 8646 N N . HIS B 1 465 ? 27.172 -33.719 -5.926 1 88.81 465 HIS B N 1
ATOM 8647 C CA . HIS B 1 465 ? 26.438 -34.281 -4.809 1 88.81 465 HIS B CA 1
ATOM 8648 C C . HIS B 1 465 ? 24.953 -34.438 -5.148 1 88.81 465 HIS B C 1
ATOM 8650 O O . HIS B 1 465 ? 24.156 -34.844 -4.297 1 88.81 465 HIS B O 1
ATOM 8656 N N . ILE B 1 466 ? 24.641 -34.125 -6.352 1 91.19 466 ILE B N 1
ATOM 8657 C CA . ILE B 1 466 ? 23.219 -34.188 -6.723 1 91.19 466 ILE B CA 1
ATOM 8658 C C . ILE B 1 466 ? 23.078 -34.969 -8.039 1 91.19 466 ILE B C 1
ATOM 8660 O O . ILE B 1 466 ? 24.062 -35.25 -8.719 1 91.19 466 ILE B O 1
ATOM 8664 N N . ASP B 1 467 ? 21.844 -35.406 -8.328 1 93.94 467 ASP B N 1
ATOM 8665 C CA . ASP B 1 467 ? 21.531 -36.031 -9.609 1 93.94 467 ASP B CA 1
ATOM 8666 C C . ASP B 1 467 ? 21.562 -35 -10.742 1 93.94 467 ASP B C 1
ATOM 8668 O O . ASP B 1 467 ? 20.531 -34.406 -11.055 1 93.94 467 ASP B O 1
ATOM 8672 N N . PHE B 1 468 ? 22.641 -34.906 -11.406 1 93.06 468 PHE B N 1
ATOM 8673 C CA . PHE B 1 468 ? 22.875 -33.875 -12.414 1 93.06 468 PHE B CA 1
ATOM 8674 C C . PHE B 1 468 ? 21.953 -34.062 -13.609 1 93.06 468 PHE B C 1
ATOM 8676 O O . PHE B 1 468 ? 21.375 -33.094 -14.125 1 93.06 468 PHE B O 1
ATOM 8683 N N . ASP B 1 469 ? 21.781 -35.281 -14.07 1 94.25 469 ASP B N 1
ATOM 8684 C CA . ASP B 1 469 ? 20.984 -35.562 -15.273 1 94.25 469 ASP B CA 1
ATOM 8685 C C . ASP B 1 469 ? 19.516 -35.25 -15.039 1 94.25 469 ASP B C 1
ATOM 8687 O O . ASP B 1 469 ? 18.844 -34.719 -15.914 1 94.25 469 ASP B O 1
ATOM 8691 N N . TYR B 1 470 ? 19.125 -35.656 -13.922 1 96.06 470 TYR B N 1
ATOM 8692 C CA . TYR B 1 470 ? 17.75 -35.344 -13.57 1 96.06 470 TYR B CA 1
ATOM 8693 C C . TYR B 1 470 ? 17.516 -33.844 -13.484 1 96.06 470 TYR B C 1
ATOM 8695 O O . TYR B 1 470 ? 16.516 -33.344 -13.992 1 96.06 470 TYR B O 1
ATOM 8703 N N . GLY B 1 471 ? 18.406 -33.188 -12.836 1 96.44 471 GLY B N 1
ATOM 8704 C CA . GLY B 1 471 ? 18.328 -31.734 -12.766 1 96.44 471 GLY B CA 1
ATOM 8705 C C . GLY B 1 471 ? 18.328 -31.062 -14.133 1 96.44 471 GLY B C 1
ATOM 8706 O O . GLY B 1 471 ? 17.562 -30.125 -14.375 1 96.44 471 GLY B O 1
ATOM 8707 N N . LYS B 1 472 ? 19.172 -31.484 -15 1 95.38 472 LYS B N 1
ATOM 8708 C CA . LYS B 1 472 ? 19.281 -30.938 -16.344 1 95.38 472 LYS B CA 1
ATOM 8709 C C . LYS B 1 472 ? 17.984 -31.141 -17.125 1 95.38 472 LYS B C 1
ATOM 8711 O O . LYS B 1 472 ? 17.547 -30.25 -17.859 1 95.38 472 LYS B O 1
ATOM 8716 N N . LEU B 1 473 ? 17.406 -32.281 -16.969 1 96.31 473 LEU B N 1
ATOM 8717 C CA . LEU B 1 473 ? 16.141 -32.594 -17.609 1 96.31 473 LEU B CA 1
ATOM 8718 C C . LEU B 1 473 ? 15.062 -31.594 -17.172 1 96.31 473 LEU B C 1
ATOM 8720 O O . LEU B 1 473 ? 14.328 -31.062 -18 1 96.31 473 LEU B O 1
ATOM 8724 N N . LEU B 1 474 ? 14.992 -31.406 -15.891 1 97.06 474 LEU B N 1
ATOM 8725 C CA . LEU B 1 474 ? 13.992 -30.484 -15.352 1 97.06 474 LEU B CA 1
ATOM 8726 C C . LEU B 1 474 ? 14.305 -29.047 -15.75 1 97.06 474 LEU B C 1
ATOM 8728 O O . LEU B 1 474 ? 13.383 -28.25 -15.961 1 97.06 474 LEU B O 1
ATOM 8732 N N . PHE B 1 475 ? 15.57 -28.703 -15.805 1 96.94 475 PHE B N 1
ATOM 8733 C CA . PHE B 1 475 ? 15.992 -27.375 -16.25 1 96.94 475 PHE B CA 1
ATOM 8734 C C . PHE B 1 475 ? 15.492 -27.109 -17.672 1 96.94 475 PHE B C 1
ATOM 8736 O O . PHE B 1 475 ? 14.906 -26.062 -17.938 1 96.94 475 PHE B O 1
ATOM 8743 N N . ASN B 1 476 ? 15.648 -28.062 -18.547 1 95.62 476 ASN B N 1
ATOM 8744 C CA . ASN B 1 476 ? 15.156 -27.922 -19.922 1 95.62 476 ASN B CA 1
ATOM 8745 C C . ASN B 1 476 ? 13.633 -27.891 -19.969 1 95.62 476 ASN B C 1
ATOM 8747 O O . ASN B 1 476 ? 13.047 -27.188 -20.797 1 95.62 476 ASN B O 1
ATOM 8751 N N . GLY B 1 477 ? 13.07 -28.734 -19.109 1 95.44 477 GLY B N 1
ATOM 8752 C CA . GLY B 1 477 ? 11.617 -28.688 -19 1 95.44 477 GLY B CA 1
ATOM 8753 C C . GLY B 1 477 ? 11.086 -27.328 -18.578 1 95.44 477 GLY B C 1
ATOM 8754 O O . GLY B 1 477 ? 10.047 -26.891 -19.062 1 95.44 477 GLY B O 1
ATOM 8755 N N . ALA B 1 478 ? 11.789 -26.719 -17.656 1 96.69 478 ALA B N 1
ATOM 8756 C CA . ALA B 1 478 ? 11.391 -25.391 -17.188 1 96.69 478 ALA B CA 1
ATOM 8757 C C . ALA B 1 478 ? 11.477 -24.375 -18.328 1 96.69 478 ALA B C 1
ATOM 8759 O O . ALA B 1 478 ? 10.586 -23.531 -18.469 1 96.69 478 ALA B O 1
ATOM 8760 N N . ILE B 1 479 ? 12.508 -24.406 -19.109 1 95.38 479 ILE B N 1
ATOM 8761 C CA . ILE B 1 479 ? 12.68 -23.5 -20.25 1 95.38 479 ILE B CA 1
ATOM 8762 C C . ILE B 1 479 ? 11.531 -23.703 -21.234 1 95.38 479 ILE B C 1
ATOM 8764 O O . ILE B 1 479 ? 10.961 -22.734 -21.734 1 95.38 479 ILE B O 1
ATOM 8768 N N . SER B 1 480 ? 11.219 -24.922 -21.469 1 93.5 480 SER B N 1
ATOM 8769 C CA . SER B 1 480 ? 10.117 -25.234 -22.375 1 93.5 480 SER B CA 1
ATOM 8770 C C . SER B 1 480 ? 8.789 -24.703 -21.828 1 93.5 480 SER B C 1
ATOM 8772 O O . SER B 1 480 ? 7.938 -24.25 -22.594 1 93.5 480 SER B O 1
ATOM 8774 N N . ALA B 1 481 ? 8.625 -24.891 -20.531 1 94.25 481 ALA B N 1
ATOM 8775 C CA . ALA B 1 481 ? 7.41 -24.391 -19.906 1 94.25 481 ALA B CA 1
ATOM 8776 C C . ALA B 1 481 ? 7.293 -22.875 -20.047 1 94.25 481 ALA B C 1
ATOM 8778 O O . ALA B 1 481 ? 6.203 -22.344 -20.297 1 94.25 481 ALA B O 1
ATOM 8779 N N . LEU B 1 482 ? 8.383 -22.156 -19.922 1 94.88 482 LEU B N 1
ATOM 8780 C CA . LEU B 1 482 ? 8.383 -20.703 -20.062 1 94.88 482 LEU B CA 1
ATOM 8781 C C . LEU B 1 482 ? 7.984 -20.297 -21.484 1 94.88 482 LEU B C 1
ATOM 8783 O O . LEU B 1 482 ? 7.219 -19.344 -21.672 1 94.88 482 LEU B O 1
ATOM 8787 N N . ARG B 1 483 ? 8.445 -21 -22.422 1 92.19 483 ARG B N 1
ATOM 8788 C CA . ARG B 1 483 ? 8.109 -20.719 -23.812 1 92.19 483 ARG B CA 1
ATOM 8789 C C . ARG B 1 483 ? 6.645 -21.016 -24.109 1 92.19 483 ARG B C 1
ATOM 8791 O O . ARG B 1 483 ? 6.012 -20.328 -24.906 1 92.19 483 ARG B O 1
ATOM 8798 N N . ARG B 1 484 ? 6.109 -22 -23.422 1 90.31 484 ARG B N 1
ATOM 8799 C CA . ARG B 1 484 ? 4.703 -22.344 -23.578 1 90.31 484 ARG B CA 1
ATOM 8800 C C . ARG B 1 484 ? 3.801 -21.281 -22.953 1 90.31 484 ARG B C 1
ATOM 8802 O O . ARG B 1 484 ? 2.697 -21.031 -23.438 1 90.31 484 ARG B O 1
ATOM 8809 N N . ILE B 1 485 ? 4.289 -20.656 -21.859 1 92.94 485 ILE B N 1
ATOM 8810 C CA . ILE B 1 485 ? 3.502 -19.656 -21.156 1 92.94 485 ILE B CA 1
ATOM 8811 C C . ILE B 1 485 ? 3.545 -18.344 -21.906 1 92.94 485 ILE B C 1
ATOM 8813 O O . ILE B 1 485 ? 2.631 -17.516 -21.781 1 92.94 485 ILE B O 1
ATOM 8817 N N . SER B 1 486 ? 4.523 -18.109 -22.688 1 91.75 486 SER B N 1
ATOM 8818 C CA . SER B 1 486 ? 4.688 -16.875 -23.453 1 91.75 486 SER B CA 1
ATOM 8819 C C . SER B 1 486 ? 3.51 -16.641 -24.391 1 91.75 486 SER B C 1
ATOM 8821 O O . SER B 1 486 ? 2.969 -17.594 -24.969 1 91.75 486 SER B O 1
ATOM 8823 N N . ILE B 1 487 ? 3.102 -15.398 -24.469 1 89.44 487 ILE B N 1
ATOM 8824 C CA . ILE B 1 487 ? 1.925 -15.039 -25.25 1 89.44 487 ILE B CA 1
ATOM 8825 C C . ILE B 1 487 ? 2.355 -14.312 -26.531 1 89.44 487 ILE B C 1
ATOM 8827 O O . ILE B 1 487 ? 1.668 -14.383 -27.547 1 89.44 487 ILE B O 1
ATOM 8831 N N . MET B 1 488 ? 3.332 -13.5 -26.453 1 85.62 488 MET B N 1
ATOM 8832 C CA . MET B 1 488 ? 3.811 -12.703 -27.578 1 85.62 488 MET B CA 1
ATOM 8833 C C . MET B 1 488 ? 5.305 -12.922 -27.797 1 85.62 488 MET B C 1
ATOM 8835 O O . MET B 1 488 ? 6.016 -13.344 -26.891 1 85.62 488 MET B O 1
ATOM 8839 N N . ASP B 1 489 ? 5.59 -12.438 -28.953 1 82.12 489 ASP B N 1
ATOM 8840 C CA . ASP B 1 489 ? 7.008 -12.562 -29.266 1 82.12 489 ASP B CA 1
ATOM 8841 C C . ASP B 1 489 ? 7.84 -11.586 -28.438 1 82.12 489 ASP B C 1
ATOM 8843 O O . ASP B 1 489 ? 7.418 -10.453 -28.188 1 82.12 489 ASP B O 1
ATOM 8847 N N . HIS B 1 490 ? 8.812 -12.031 -27.812 1 83.5 490 HIS B N 1
ATOM 8848 C CA . HIS B 1 490 ? 9.805 -11.242 -27.094 1 83.5 490 HIS B CA 1
ATOM 8849 C C . HIS B 1 490 ? 9.25 -10.742 -25.766 1 83.5 490 HIS B C 1
ATOM 8851 O O . HIS B 1 490 ? 9.672 -9.703 -25.266 1 83.5 490 HIS B O 1
ATOM 8857 N N . ASP B 1 491 ? 8.133 -11.375 -25.406 1 87.06 491 ASP B N 1
ATOM 8858 C CA . ASP B 1 491 ? 7.66 -10.984 -24.078 1 87.06 491 ASP B CA 1
ATOM 8859 C C . ASP B 1 491 ? 8.633 -11.438 -22.984 1 87.06 491 ASP B C 1
ATOM 8861 O O . ASP B 1 491 ? 9.664 -12.047 -23.281 1 87.06 491 ASP B O 1
ATOM 8865 N N . ARG B 1 492 ? 8.367 -11.109 -21.812 1 87.62 492 ARG B N 1
ATOM 8866 C CA . ARG B 1 492 ? 9.289 -11.297 -20.688 1 87.62 492 ARG B CA 1
ATOM 8867 C C . ARG B 1 492 ? 9.586 -12.781 -20.484 1 87.62 492 ARG B C 1
ATOM 8869 O O . ARG B 1 492 ? 10.742 -13.164 -20.297 1 87.62 492 ARG B O 1
ATOM 8876 N N . PRO B 1 493 ? 8.625 -13.734 -20.578 1 90.31 493 PRO B N 1
ATOM 8877 C CA . PRO B 1 493 ? 8.938 -15.148 -20.359 1 90.31 493 PRO B CA 1
ATOM 8878 C C . PRO B 1 493 ? 9.898 -15.711 -21.406 1 90.31 493 PRO B C 1
ATOM 8880 O O . PRO B 1 493 ? 10.852 -16.422 -21.062 1 90.31 493 PRO B O 1
ATOM 8883 N N . VAL B 1 494 ? 9.727 -15.297 -22.641 1 90.5 494 VAL B N 1
ATOM 8884 C CA . VAL B 1 494 ? 10.609 -15.805 -23.688 1 90.5 494 VAL B CA 1
ATOM 8885 C C . VAL B 1 494 ? 12.008 -15.203 -23.531 1 90.5 494 VAL B C 1
ATOM 8887 O O . VAL B 1 494 ? 13.008 -15.891 -23.719 1 90.5 494 VAL B O 1
ATOM 8890 N N . ARG B 1 495 ? 12.031 -14.023 -23.188 1 89.12 495 ARG B N 1
ATOM 8891 C CA . ARG B 1 495 ? 13.32 -13.367 -23 1 89.12 495 ARG B CA 1
ATOM 8892 C C . ARG B 1 495 ? 14.094 -13.992 -21.844 1 89.12 495 ARG B C 1
ATOM 8894 O O . ARG B 1 495 ? 15.305 -14.195 -21.922 1 89.12 495 ARG B O 1
ATOM 8901 N N . LEU B 1 496 ? 13.438 -14.25 -20.828 1 91.31 496 LEU B N 1
ATOM 8902 C CA . LEU B 1 496 ? 14.094 -14.859 -19.672 1 91.31 496 LEU B CA 1
ATOM 8903 C C . LEU B 1 496 ? 14.492 -16.312 -19.969 1 91.31 496 LEU B C 1
ATOM 8905 O O . LEU B 1 496 ? 15.516 -16.781 -19.484 1 91.31 496 LEU B O 1
ATOM 8909 N N . ALA B 1 497 ? 13.664 -16.984 -20.766 1 92.88 497 ALA B N 1
ATOM 8910 C CA . ALA B 1 497 ? 14.039 -18.312 -21.219 1 92.88 497 ALA B CA 1
ATOM 8911 C C . ALA B 1 497 ? 15.328 -18.266 -22.031 1 92.88 497 ALA B C 1
ATOM 8913 O O . ALA B 1 497 ? 16.188 -19.141 -21.891 1 92.88 497 ALA B O 1
ATOM 8914 N N . ASP B 1 498 ? 15.453 -17.219 -22.797 1 90.81 498 ASP B N 1
ATOM 8915 C CA . ASP B 1 498 ? 16.656 -17.047 -23.594 1 90.81 498 ASP B CA 1
ATOM 8916 C C . ASP B 1 498 ? 17.859 -16.75 -22.719 1 90.81 498 ASP B C 1
ATOM 8918 O O . ASP B 1 498 ? 18.969 -17.25 -22.969 1 90.81 498 ASP B O 1
ATOM 8922 N N . VAL B 1 499 ? 17.656 -15.938 -21.75 1 89.81 499 VAL B N 1
ATOM 8923 C CA . VAL B 1 499 ? 18.734 -15.617 -20.812 1 89.81 499 VAL B CA 1
ATOM 8924 C C . VAL B 1 499 ? 19.203 -16.891 -20.125 1 89.81 499 VAL B C 1
ATOM 8926 O O . VAL B 1 499 ? 20.406 -17.125 -19.969 1 89.81 499 VAL B O 1
ATOM 8929 N N . LEU B 1 500 ? 18.281 -17.734 -19.703 1 93.06 500 LEU B N 1
ATOM 8930 C CA . LEU B 1 500 ? 18.609 -18.984 -19.031 1 93.06 500 LEU B CA 1
ATOM 8931 C C . LEU B 1 500 ? 19.406 -19.906 -19.953 1 93.06 500 LEU B C 1
ATOM 8933 O O . LEU B 1 500 ? 20.422 -20.484 -19.531 1 93.06 500 LEU B O 1
ATOM 8937 N N . ALA B 1 501 ? 18.984 -19.953 -21.172 1 90.62 501 ALA B N 1
ATOM 8938 C CA . ALA B 1 501 ? 19.672 -20.812 -22.141 1 90.62 501 ALA B CA 1
ATOM 8939 C C . ALA B 1 501 ? 21.078 -20.297 -22.406 1 90.62 501 ALA B C 1
ATOM 8941 O O . ALA B 1 501 ? 22.031 -21.078 -22.5 1 90.62 501 ALA B O 1
ATOM 8942 N N . GLN B 1 502 ? 21.219 -19 -22.469 1 88.38 502 GLN B N 1
ATOM 8943 C CA . GLN B 1 502 ? 22.516 -18.406 -22.734 1 88.38 502 GLN B CA 1
ATOM 8944 C C . GLN B 1 502 ? 23.469 -18.609 -21.547 1 88.38 502 GLN B C 1
ATOM 8946 O O . GLN B 1 502 ? 24.641 -18.938 -21.734 1 88.38 502 GLN B O 1
ATOM 8951 N N . MET B 1 503 ? 22.922 -18.391 -20.453 1 89 503 MET B N 1
ATOM 8952 C CA . MET B 1 503 ? 23.734 -18.547 -19.25 1 89 503 MET B CA 1
ATOM 8953 C C . MET B 1 503 ? 24.172 -20 -19.062 1 89 503 MET B C 1
ATOM 8955 O O . MET B 1 503 ? 25.281 -20.266 -18.594 1 89 503 MET B O 1
ATOM 8959 N N . TRP B 1 504 ? 23.312 -20.922 -19.422 1 90.5 504 TRP B N 1
ATOM 8960 C CA . TRP B 1 504 ? 23.641 -22.344 -19.328 1 90.5 504 TRP B CA 1
ATOM 8961 C C . TRP B 1 504 ? 24.781 -22.703 -20.281 1 90.5 504 TRP B C 1
ATOM 8963 O O . TRP B 1 504 ? 25.688 -23.453 -19.922 1 90.5 504 TRP B O 1
ATOM 8973 N N . ASN B 1 505 ? 24.812 -22.062 -21.406 1 87 505 ASN B N 1
ATOM 8974 C CA . ASN B 1 505 ? 25.766 -22.391 -22.453 1 87 505 ASN B CA 1
ATOM 8975 C C . ASN B 1 505 ? 27.094 -21.641 -22.266 1 87 505 ASN B C 1
ATOM 8977 O O . ASN B 1 505 ? 28.125 -22.062 -22.797 1 87 505 ASN B O 1
ATOM 8981 N N . ALA B 1 506 ? 27.234 -20.422 -21.766 1 77.44 506 ALA B N 1
ATOM 8982 C CA . ALA B 1 506 ? 28.453 -19.641 -21.578 1 77.44 506 ALA B CA 1
ATOM 8983 C C . ALA B 1 506 ? 29.406 -20.312 -20.609 1 77.44 506 ALA B C 1
ATOM 8985 O O . ALA B 1 506 ? 30.625 -20.094 -20.672 1 77.44 506 ALA B O 1
ATOM 8986 N N . GLY B 1 507 ? 29.328 -21.031 -19.656 1 60.81 507 GLY B N 1
ATOM 8987 C CA . GLY B 1 507 ? 30.25 -21.484 -18.625 1 60.81 507 GLY B CA 1
ATOM 8988 C C . GLY B 1 507 ? 30.703 -22.922 -18.812 1 60.81 507 GLY B C 1
ATOM 8989 O O . GLY B 1 507 ? 29.891 -23.797 -19.125 1 60.81 507 GLY B O 1
ATOM 8990 N N . ASP B 1 508 ? 32.125 -23.094 -19.266 1 55.56 508 ASP B N 1
ATOM 8991 C CA . ASP B 1 508 ? 32.75 -24.422 -19.078 1 55.56 508 ASP B CA 1
ATOM 8992 C C . ASP B 1 508 ? 32.656 -24.875 -17.625 1 55.56 508 ASP B C 1
ATOM 8994 O O . ASP B 1 508 ? 33.062 -24.141 -16.719 1 55.56 508 ASP B O 1
ATOM 8998 N N . PRO B 1 509 ? 31.828 -25.766 -17.266 1 51.34 509 PRO B N 1
ATOM 8999 C CA . PRO B 1 509 ? 31.641 -26.25 -15.898 1 51.34 509 PRO B CA 1
ATOM 9000 C C . PRO B 1 509 ? 32.938 -26.328 -15.117 1 51.34 509 PRO B C 1
ATOM 9002 O O . PRO B 1 509 ? 32.969 -26.156 -13.898 1 51.34 509 PRO B O 1
ATOM 9005 N N . GLU B 1 510 ? 34.031 -26.797 -15.75 1 47.44 510 GLU B N 1
ATOM 9006 C CA . GLU B 1 510 ? 35.312 -27.109 -15.109 1 47.44 510 GLU B CA 1
ATOM 9007 C C . GLU B 1 510 ? 36.031 -25.828 -14.695 1 47.44 510 GLU B C 1
ATOM 9009 O O . GLU B 1 510 ? 36.969 -25.891 -13.906 1 47.44 510 GLU B O 1
ATOM 9014 N N . GLN B 1 511 ? 36 -24.812 -15.352 1 48.88 511 GLN B N 1
ATOM 9015 C CA . GLN B 1 511 ? 36.781 -23.609 -15.031 1 48.88 511 GLN B CA 1
ATOM 9016 C C . GLN B 1 511 ? 36.125 -22.797 -13.922 1 48.88 511 GLN B C 1
ATOM 9018 O O . GLN B 1 511 ? 36.062 -21.578 -13.992 1 48.88 511 GLN B O 1
ATOM 9023 N N . SER B 1 512 ? 35.344 -23.266 -13.148 1 47.38 512 SER B N 1
ATOM 9024 C CA . SER B 1 512 ? 34.531 -22.734 -12.055 1 47.38 512 SER B CA 1
ATOM 9025 C C . SER B 1 512 ? 35.406 -22.188 -10.938 1 47.38 512 SER B C 1
ATOM 9027 O O . SER B 1 512 ? 35.5 -22.766 -9.859 1 47.38 512 SER B O 1
ATOM 9029 N N . THR B 1 513 ? 36.656 -21.922 -11.125 1 45.69 513 THR B N 1
ATOM 9030 C CA . THR B 1 513 ? 37.469 -21.562 -9.961 1 45.69 513 THR B CA 1
ATOM 9031 C C . THR B 1 513 ? 36.719 -20.562 -9.078 1 45.69 513 THR B C 1
ATOM 9033 O O . THR B 1 513 ? 36.625 -20.75 -7.867 1 45.69 513 THR B O 1
ATOM 9036 N N . GLU B 1 514 ? 36.969 -19.188 -9.336 1 45.34 514 GLU B N 1
ATOM 9037 C CA . GLU B 1 514 ? 36.688 -18.016 -8.5 1 45.34 514 GLU B CA 1
ATOM 9038 C C . GLU B 1 514 ? 35.219 -17.734 -8.398 1 45.34 514 GLU B C 1
ATOM 9040 O O . GLU B 1 514 ? 34.719 -17.25 -7.363 1 45.34 514 GLU B O 1
ATOM 9045 N N . GLU B 1 515 ? 34.438 -17.906 -9.492 1 47.56 515 GLU B N 1
ATOM 9046 C CA . GLU B 1 515 ? 33.094 -17.453 -9.789 1 47.56 515 GLU B CA 1
ATOM 9047 C C . GLU B 1 515 ? 32.062 -18.375 -9.156 1 47.56 515 GLU B C 1
ATOM 9049 O O . GLU B 1 515 ? 30.859 -18.141 -9.312 1 47.56 515 GLU B O 1
ATOM 9054 N N . ASP B 1 516 ? 32.375 -19.516 -8.812 1 51.78 516 ASP B N 1
ATOM 9055 C CA . ASP B 1 516 ? 31.562 -20.656 -8.406 1 51.78 516 ASP B CA 1
ATOM 9056 C C . ASP B 1 516 ? 30.734 -20.328 -7.168 1 51.78 516 ASP B C 1
ATOM 9058 O O . ASP B 1 516 ? 30.172 -21.234 -6.539 1 51.78 516 ASP B O 1
ATOM 9062 N N . SER B 1 517 ? 30.844 -19.188 -6.605 1 61 517 SER B N 1
ATOM 9063 C CA . SER B 1 517 ? 30.297 -18.969 -5.266 1 61 517 SER B CA 1
ATOM 9064 C C . SER B 1 517 ? 28.797 -18.703 -5.316 1 61 517 SER B C 1
ATOM 9066 O O . SER B 1 517 ? 28.312 -18 -6.203 1 61 517 SER B O 1
ATOM 9068 N N . LEU B 1 518 ? 27.922 -19.672 -4.793 1 76.56 518 LEU B N 1
ATOM 9069 C CA . LEU B 1 518 ? 26.516 -19.516 -4.461 1 76.56 518 LEU B CA 1
ATOM 9070 C C . LEU B 1 518 ? 26.234 -18.141 -3.857 1 76.56 518 LEU B C 1
ATOM 9072 O O . LEU B 1 518 ? 25.078 -17.75 -3.686 1 76.56 518 LEU B O 1
ATOM 9076 N N . GLN B 1 519 ? 27.328 -17.438 -3.83 1 77.44 519 GLN B N 1
ATOM 9077 C CA . GLN B 1 519 ? 27.156 -16.141 -3.186 1 77.44 519 GLN B CA 1
ATOM 9078 C C . GLN B 1 519 ? 26.562 -15.117 -4.148 1 77.44 519 GLN B C 1
ATOM 9080 O O . GLN B 1 519 ? 26.953 -15.047 -5.312 1 77.44 519 GLN B O 1
ATOM 9085 N N . LEU B 1 520 ? 25.656 -14.391 -3.705 1 85.69 520 LEU B N 1
ATOM 9086 C CA . LEU B 1 520 ? 24.906 -13.43 -4.52 1 85.69 520 LEU B CA 1
ATOM 9087 C C . LEU B 1 520 ? 25.484 -12.023 -4.352 1 85.69 520 LEU B C 1
ATOM 9089 O O . LEU B 1 520 ? 25.938 -11.656 -3.266 1 85.69 520 LEU B O 1
ATOM 9093 N N . LYS B 1 521 ? 25.547 -11.289 -5.371 1 81.56 521 LYS B N 1
ATOM 9094 C CA . LYS B 1 521 ? 25.859 -9.867 -5.309 1 81.56 521 LYS B CA 1
ATOM 9095 C C . LYS B 1 521 ? 24.625 -9.047 -4.992 1 81.56 521 LYS B C 1
ATOM 9097 O O . LYS B 1 521 ? 24.688 -8.07 -4.242 1 81.56 521 LYS B O 1
ATOM 9102 N N . VAL B 1 522 ? 23.562 -9.445 -5.664 1 86.38 522 VAL B N 1
ATOM 9103 C CA . VAL B 1 522 ? 22.266 -8.836 -5.387 1 86.38 522 VAL B CA 1
ATOM 9104 C C . VAL B 1 522 ? 21.594 -9.562 -4.219 1 86.38 522 VAL B C 1
ATOM 9106 O O . VAL B 1 522 ? 21.312 -10.758 -4.301 1 86.38 522 VAL B O 1
ATOM 9109 N N . ARG B 1 523 ? 21.234 -8.844 -3.143 1 86 523 ARG B N 1
ATOM 9110 C CA . ARG B 1 523 ? 20.781 -9.562 -1.954 1 86 523 ARG B CA 1
ATOM 9111 C C . ARG B 1 523 ? 19.547 -8.883 -1.352 1 86 523 ARG B C 1
ATOM 9113 O O . ARG B 1 523 ? 18.984 -9.375 -0.374 1 86 523 ARG B O 1
ATOM 9120 N N . CYS B 1 524 ? 19.078 -7.801 -1.874 1 86.75 524 CYS B N 1
ATOM 9121 C CA . CYS B 1 524 ? 18.016 -7.035 -1.23 1 86.75 524 CYS B CA 1
ATOM 9122 C C . CYS B 1 524 ? 16.688 -7.238 -1.941 1 86.75 524 CYS B C 1
ATOM 9124 O O . CYS B 1 524 ? 15.742 -6.48 -1.726 1 86.75 524 CYS B O 1
ATOM 9126 N N . ARG B 1 525 ? 16.656 -8.258 -2.766 1 91.56 525 ARG B N 1
ATOM 9127 C CA . ARG B 1 525 ? 15.406 -8.562 -3.467 1 91.56 525 ARG B CA 1
ATOM 9128 C C . ARG B 1 525 ? 14.719 -9.781 -2.857 1 91.56 525 ARG B C 1
ATOM 9130 O O . ARG B 1 525 ? 14.219 -10.648 -3.582 1 91.56 525 ARG B O 1
ATOM 9137 N N . MET B 1 526 ? 14.789 -9.898 -1.55 1 92.5 526 MET B N 1
ATOM 9138 C CA . MET B 1 526 ? 14.141 -10.953 -0.769 1 92.5 526 MET B CA 1
ATOM 9139 C C . MET B 1 526 ? 14.453 -12.328 -1.349 1 92.5 526 MET B C 1
ATOM 9141 O O . MET B 1 526 ? 15.602 -12.617 -1.689 1 92.5 526 MET B O 1
ATOM 9145 N N . SER B 1 527 ? 13.445 -13.219 -1.479 1 94.38 527 SER B N 1
ATOM 9146 C CA . SER B 1 527 ? 13.703 -14.586 -1.932 1 94.38 527 SER B CA 1
ATOM 9147 C C . SER B 1 527 ? 14.008 -14.625 -3.424 1 94.38 527 SER B C 1
ATOM 9149 O O . SER B 1 527 ? 14.5 -15.633 -3.936 1 94.38 527 SER B O 1
ATOM 9151 N N . MET B 1 528 ? 13.812 -13.516 -4.109 1 95.62 528 MET B N 1
ATOM 9152 C CA . MET B 1 528 ? 14.047 -13.484 -5.551 1 95.62 528 MET B CA 1
ATOM 9153 C C . MET B 1 528 ? 15.414 -12.898 -5.871 1 95.62 528 MET B C 1
ATOM 9155 O O . MET B 1 528 ? 15.727 -12.648 -7.035 1 95.62 528 MET B O 1
ATOM 9159 N N . SER B 1 529 ? 16.297 -12.719 -4.902 1 92.75 529 SER B N 1
ATOM 9160 C CA . SER B 1 529 ? 17.609 -12.094 -5.078 1 92.75 529 SER B CA 1
ATOM 9161 C C . SER B 1 529 ? 18.453 -12.852 -6.086 1 92.75 529 SER B C 1
ATOM 9163 O O . SER B 1 529 ? 19.156 -12.25 -6.895 1 92.75 529 SER B O 1
ATOM 9165 N N . HIS B 1 530 ? 18.375 -14.195 -6.062 1 93.38 530 HIS B N 1
ATOM 9166 C CA . HIS B 1 530 ? 19.188 -14.977 -6.977 1 93.38 530 HIS B CA 1
ATOM 9167 C C . HIS B 1 530 ? 18.766 -14.773 -8.422 1 93.38 530 HIS B C 1
ATOM 9169 O O . HIS B 1 530 ? 19.578 -14.859 -9.344 1 93.38 530 HIS B O 1
ATOM 9175 N N . VAL B 1 531 ? 17.516 -14.5 -8.633 1 94.12 531 VAL B N 1
ATOM 9176 C CA . VAL B 1 531 ? 17.016 -14.234 -9.977 1 94.12 531 VAL B CA 1
ATOM 9177 C C . VAL B 1 531 ? 17.625 -12.93 -10.5 1 94.12 531 VAL B C 1
ATOM 9179 O O . VAL B 1 531 ? 18.188 -12.883 -11.594 1 94.12 531 VAL B O 1
ATOM 9182 N N . TYR B 1 532 ? 17.5 -11.914 -9.711 1 90.94 532 TYR B N 1
ATOM 9183 C CA . TYR B 1 532 ? 18.016 -10.602 -10.117 1 90.94 532 TYR B CA 1
ATOM 9184 C C . TYR B 1 532 ? 19.531 -10.617 -10.203 1 90.94 532 TYR B C 1
ATOM 9186 O O . TYR B 1 532 ? 20.125 -9.93 -11.039 1 90.94 532 TYR B O 1
ATOM 9194 N N . ASP B 1 533 ? 20.172 -11.398 -9.375 1 90.62 533 ASP B N 1
ATOM 9195 C CA . ASP B 1 533 ? 21.625 -11.547 -9.43 1 90.62 533 ASP B CA 1
ATOM 9196 C C . ASP B 1 533 ? 22.062 -12.172 -10.75 1 90.62 533 ASP B C 1
ATOM 9198 O O . ASP B 1 533 ? 23.047 -11.727 -11.359 1 90.62 533 ASP B O 1
ATOM 9202 N N . THR B 1 534 ? 21.406 -13.188 -11.102 1 89.62 534 THR B N 1
ATOM 9203 C CA . THR B 1 534 ? 21.766 -13.875 -12.336 1 89.62 534 THR B CA 1
ATOM 9204 C C . THR B 1 534 ? 21.547 -12.969 -13.547 1 89.62 534 THR B C 1
ATOM 9206 O O . THR B 1 534 ? 22.328 -12.984 -14.492 1 89.62 534 THR B O 1
ATOM 9209 N N . VAL B 1 535 ? 20.469 -12.273 -13.523 1 87.12 535 VAL B N 1
ATOM 9210 C CA . VAL B 1 535 ? 20.203 -11.344 -14.617 1 87.12 535 VAL B CA 1
ATOM 9211 C C . VAL B 1 535 ? 21.266 -10.25 -14.633 1 87.12 535 VAL B C 1
ATOM 9213 O O . VAL B 1 535 ? 21.703 -9.82 -15.703 1 87.12 535 VAL B O 1
ATOM 9216 N N . TRP B 1 536 ? 21.641 -9.812 -13.5 1 84.81 536 TRP B N 1
ATOM 9217 C CA . TRP B 1 536 ? 22.719 -8.844 -13.391 1 84.81 536 TRP B CA 1
ATOM 9218 C C . TRP B 1 536 ? 24.016 -9.398 -13.977 1 84.81 536 TRP B C 1
ATOM 9220 O O . TRP B 1 536 ? 24.719 -8.703 -14.719 1 84.81 536 TRP B O 1
ATOM 9230 N N . ARG B 1 537 ? 24.344 -10.586 -13.664 1 84.81 537 ARG B N 1
ATOM 9231 C CA . ARG B 1 537 ? 25.547 -11.234 -14.18 1 84.81 537 ARG B CA 1
ATOM 9232 C C . ARG B 1 537 ? 25.469 -11.414 -15.688 1 84.81 537 ARG B C 1
ATOM 9234 O O . ARG B 1 537 ? 26.469 -11.289 -16.391 1 84.81 537 ARG B O 1
ATOM 9241 N N . TRP B 1 538 ? 24.328 -11.828 -16.062 1 85.94 538 TRP B N 1
ATOM 9242 C CA . TRP B 1 538 ? 24.125 -11.984 -17.5 1 85.94 538 TRP B CA 1
ATOM 9243 C C . TRP B 1 538 ? 24.391 -10.68 -18.234 1 85.94 538 TRP B C 1
ATOM 9245 O O . TRP B 1 538 ? 25.047 -10.672 -19.281 1 85.94 538 TRP B O 1
ATOM 9255 N N . ARG B 1 539 ? 23.953 -9.641 -17.703 1 78.88 539 ARG B N 1
ATOM 9256 C CA . ARG B 1 539 ? 24.141 -8.328 -18.312 1 78.88 539 ARG B CA 1
ATOM 9257 C C . ARG B 1 539 ? 25.625 -7.965 -18.359 1 78.88 539 ARG B C 1
ATOM 9259 O O . ARG B 1 539 ? 26.094 -7.387 -19.344 1 78.88 539 ARG B O 1
ATOM 9266 N N . HIS B 1 540 ? 26.344 -8.305 -17.375 1 77.69 540 HIS B N 1
ATOM 9267 C CA . HIS B 1 540 ? 27.766 -7.98 -17.281 1 77.69 540 HIS B CA 1
ATOM 9268 C C . HIS B 1 540 ? 28.594 -8.891 -18.188 1 77.69 540 HIS B C 1
ATOM 9270 O O . HIS B 1 540 ? 29.641 -8.477 -18.719 1 77.69 540 HIS B O 1
ATOM 9276 N N . ARG B 1 541 ? 28.188 -10.016 -18.281 1 77.69 541 ARG B N 1
ATOM 9277 C CA . ARG B 1 541 ? 28.938 -10.984 -19.078 1 77.69 541 ARG B CA 1
ATOM 9278 C C . ARG B 1 541 ? 28.672 -10.781 -20.578 1 77.69 541 ARG B C 1
ATOM 9280 O O . ARG B 1 541 ? 29.578 -10.938 -21.391 1 77.69 541 ARG B O 1
ATOM 9287 N N . PHE B 1 542 ? 27.609 -10.617 -20.906 1 69.69 542 PHE B N 1
ATOM 9288 C CA . PHE B 1 542 ? 27.234 -10.602 -22.312 1 69.69 542 PHE B CA 1
ATOM 9289 C C . PHE B 1 542 ? 27.016 -9.18 -22.812 1 69.69 542 PHE B C 1
ATOM 9291 O O . PHE B 1 542 ? 26.656 -8.969 -23.969 1 69.69 542 PHE B O 1
ATOM 9298 N N . ARG B 1 543 ? 27.594 -8.281 -21.922 1 58.06 543 ARG B N 1
ATOM 9299 C CA . ARG B 1 543 ? 27.578 -6.906 -22.406 1 58.06 543 ARG B CA 1
ATOM 9300 C C . ARG B 1 543 ? 28.688 -6.676 -23.438 1 58.06 543 ARG B C 1
ATOM 9302 O O . ARG B 1 543 ? 29.844 -7.047 -23.219 1 58.06 543 ARG B O 1
ATOM 9309 N N . PRO B 1 544 ? 28.656 -6.418 -24.641 1 45.09 544 PRO B N 1
ATOM 9310 C CA . PRO B 1 544 ? 29.766 -6.07 -25.547 1 45.09 544 PRO B CA 1
ATOM 9311 C C . PRO B 1 544 ? 30.656 -4.957 -24.984 1 45.09 544 PRO B C 1
ATOM 9313 O O . PRO B 1 544 ? 30.141 -3.959 -24.469 1 45.09 544 PRO B O 1
ATOM 9316 N N . ARG B 1 545 ? 32.062 -5.277 -24.609 1 40.97 545 ARG B N 1
ATOM 9317 C CA . ARG B 1 545 ? 33.125 -4.32 -24.266 1 40.97 545 ARG B CA 1
ATOM 9318 C C . ARG B 1 545 ? 33.156 -3.188 -25.297 1 40.97 545 ARG B C 1
ATOM 9320 O O . ARG B 1 545 ? 33.312 -3.432 -26.484 1 40.97 545 ARG B O 1
ATOM 9327 N N . LYS B 1 546 ? 32.688 -2.016 -25.094 1 37.31 546 LYS B N 1
ATOM 9328 C CA . LYS B 1 546 ? 33.031 -0.875 -25.938 1 37.31 546 LYS B CA 1
ATOM 9329 C C . LYS B 1 546 ? 34.531 -0.663 -25.969 1 37.31 546 LYS B C 1
ATOM 9331 O O . LYS B 1 546 ? 35.188 -0.477 -24.938 1 37.31 546 LYS B O 1
ATOM 9336 N N . ASP B 1 547 ? 35.406 -1.067 -26.938 1 31.25 547 ASP B N 1
ATOM 9337 C CA . ASP B 1 547 ? 36.781 -0.618 -27.172 1 31.25 547 ASP B CA 1
ATOM 9338 C C . ASP B 1 547 ? 36.844 0.906 -27.25 1 31.25 547 ASP B C 1
ATOM 9340 O O . ASP B 1 547 ? 36.094 1.533 -27.984 1 31.25 547 ASP B O 1
ATOM 9344 N N . PRO B 1 548 ? 37.344 1.712 -26.359 1 35.5 548 PRO B N 1
ATOM 9345 C CA . PRO B 1 548 ? 37.625 3.15 -26.375 1 35.5 548 PRO B CA 1
ATOM 9346 C C . PRO B 1 548 ? 38.062 3.652 -27.734 1 35.5 548 PRO B C 1
ATOM 9348 O O . PRO B 1 548 ? 38.188 4.863 -27.953 1 35.5 548 PRO B O 1
ATOM 9351 N N . SER B 1 549 ? 38.656 2.928 -28.641 1 33.59 549 SER B N 1
ATOM 9352 C CA . SER B 1 549 ? 39.312 3.453 -29.844 1 33.59 549 SER B CA 1
ATOM 9353 C C . SER B 1 549 ? 38.281 3.914 -30.875 1 33.59 549 SER B C 1
ATOM 9355 O O . SER B 1 549 ? 38.625 4.52 -31.875 1 33.59 549 SER B O 1
ATOM 9357 N N . ASP B 1 550 ? 37.031 3.5 -30.828 1 32.25 550 ASP B N 1
ATOM 9358 C CA . ASP B 1 550 ? 36.188 3.797 -31.984 1 32.25 550 ASP B CA 1
ATOM 9359 C C . ASP B 1 550 ? 35.5 5.145 -31.828 1 32.25 550 ASP B C 1
ATOM 9361 O O . ASP B 1 550 ? 34.531 5.449 -32.562 1 32.25 550 ASP B O 1
ATOM 9365 N N . SER B 1 551 ? 35.812 6.008 -30.844 1 32.66 551 SER B N 1
ATOM 9366 C CA . SER B 1 551 ? 35.281 7.375 -30.766 1 32.66 551 SER B CA 1
ATOM 9367 C C . SER B 1 551 ? 35.781 8.211 -31.953 1 32.66 551 SER B C 1
ATOM 9369 O O . SER B 1 551 ? 35.406 9.383 -32.094 1 32.66 551 SER B O 1
ATOM 9371 N N . GLN B 1 552 ? 36.781 7.824 -32.719 1 29.23 552 GLN B N 1
ATOM 9372 C CA . GLN B 1 552 ? 37.344 8.828 -33.594 1 29.23 552 GLN B CA 1
ATOM 9373 C C . GLN B 1 552 ? 36.531 8.953 -34.875 1 29.23 552 GLN B C 1
ATOM 9375 O O . GLN B 1 552 ? 36.688 9.938 -35.625 1 29.23 552 GLN B O 1
ATOM 9380 N N . VAL B 1 553 ? 35.969 7.879 -35.469 1 30.27 553 VAL B N 1
ATOM 9381 C CA . VAL B 1 553 ? 35.812 8.031 -36.938 1 30.27 553 VAL B CA 1
ATOM 9382 C C . VAL B 1 553 ? 34.5 8.719 -37.219 1 30.27 553 VAL B C 1
ATOM 9384 O O . VAL B 1 553 ? 34.219 9.078 -38.375 1 30.27 553 VAL B O 1
ATOM 9387 N N . THR B 1 554 ? 33.438 8.742 -36.375 1 28.59 554 THR B N 1
ATOM 9388 C CA . THR B 1 554 ? 32.156 9.023 -37.031 1 28.59 554 THR B CA 1
ATOM 9389 C C . THR B 1 554 ? 32 10.516 -37.281 1 28.59 554 THR B C 1
ATOM 9391 O O . THR B 1 554 ? 30.891 10.984 -37.531 1 28.59 554 THR B O 1
ATOM 9394 N N . THR B 1 555 ? 33.031 11.289 -37.312 1 25.97 555 THR B N 1
ATOM 9395 C CA . THR B 1 555 ? 32.75 12.703 -37.5 1 25.97 555 THR B CA 1
ATOM 9396 C C . THR B 1 555 ? 32.125 12.945 -38.906 1 25.97 555 THR B C 1
ATOM 9398 O O . THR B 1 555 ? 31.484 13.969 -39.125 1 25.97 555 THR B O 1
ATOM 9401 N N . ALA B 1 556 ? 32.688 12.312 -40 1 24.03 556 ALA B N 1
ATOM 9402 C CA . ALA B 1 556 ? 32.719 13.156 -41.188 1 24.03 556 ALA B CA 1
ATOM 9403 C C . ALA B 1 556 ? 31.344 13.266 -41.812 1 24.03 556 ALA B C 1
ATOM 9405 O O . ALA B 1 556 ? 30.938 14.344 -42.281 1 24.03 556 ALA B O 1
ATOM 9406 N N . ASN B 1 557 ? 30.797 12.219 -42.5 1 21.78 557 ASN B N 1
ATOM 9407 C CA . ASN B 1 557 ? 30.109 12.43 -43.781 1 21.78 557 ASN B CA 1
ATOM 9408 C C . ASN B 1 557 ? 28.656 12.844 -43.594 1 21.78 557 ASN B C 1
ATOM 9410 O O . ASN B 1 557 ? 27.781 11.984 -43.406 1 21.78 557 ASN B O 1
ATOM 9414 N N . ALA B 1 558 ? 28.297 13.812 -42.875 1 23.83 558 ALA B N 1
ATOM 9415 C CA . ALA B 1 558 ? 26.984 14.414 -42.719 1 23.83 558 ALA B CA 1
ATOM 9416 C C . ALA B 1 558 ? 26.312 14.625 -44.094 1 23.83 558 ALA B C 1
ATOM 9418 O O . ALA B 1 558 ? 25.156 15.039 -44.156 1 23.83 558 ALA B O 1
ATOM 9419 N N . ALA B 1 559 ? 27.078 14.852 -45.219 1 22.38 559 ALA B N 1
ATOM 9420 C CA . ALA B 1 559 ? 26.484 15.703 -46.25 1 22.38 559 ALA B CA 1
ATOM 9421 C C . ALA B 1 559 ? 25.469 14.93 -47.094 1 22.38 559 ALA B C 1
ATOM 9423 O O . ALA B 1 559 ? 24.984 15.438 -48.094 1 22.38 559 ALA B O 1
ATOM 9424 N N . GLU B 1 560 ? 25.297 13.594 -47.062 1 20.95 560 GLU B N 1
ATOM 9425 C CA . GLU B 1 560 ? 24.672 13.094 -48.312 1 20.95 560 GLU B CA 1
ATOM 9426 C C . GLU B 1 560 ? 23.234 13.578 -48.438 1 20.95 560 GLU B C 1
ATOM 9428 O O . GLU B 1 560 ? 22.5 13.602 -47.438 1 20.95 560 GLU B O 1
ATOM 9433 N N . SER B 1 561 ? 22.844 14.281 -49.562 1 23.12 561 SER B N 1
ATOM 9434 C CA . SER B 1 561 ? 21.797 14.984 -50.312 1 23.12 561 SER B CA 1
ATOM 9435 C C . SER B 1 561 ? 20.578 14.102 -50.531 1 23.12 561 SER B C 1
ATOM 9437 O O . SER B 1 561 ? 20.688 13 -51.062 1 23.12 561 SER B O 1
ATOM 9439 N N . THR B 1 562 ? 19.734 14.078 -49.562 1 23 562 THR B N 1
ATOM 9440 C CA . THR B 1 562 ? 18.484 13.336 -49.562 1 23 562 THR B CA 1
ATOM 9441 C C . THR B 1 562 ? 17.641 13.672 -50.812 1 23 562 THR B C 1
ATOM 9443 O O . THR B 1 562 ? 17.141 14.789 -50.906 1 23 562 THR B O 1
ATOM 9446 N N . THR B 1 563 ? 18.125 13.242 -52.062 1 20.89 563 THR B N 1
ATOM 9447 C CA . THR B 1 563 ? 17.328 13.367 -53.281 1 20.89 563 THR B CA 1
ATOM 9448 C C . THR B 1 563 ? 15.938 12.773 -53.094 1 20.89 563 THR B C 1
ATOM 9450 O O . THR B 1 563 ? 15.797 11.688 -52.5 1 20.89 563 THR B O 1
ATOM 9453 N N . ALA B 1 564 ? 14.914 13.578 -53.344 1 23.05 564 ALA B N 1
ATOM 9454 C CA . ALA B 1 564 ? 13.453 13.555 -53.406 1 23.05 564 ALA B CA 1
ATOM 9455 C C . ALA B 1 564 ? 12.953 12.477 -54.344 1 23.05 564 ALA B C 1
ATOM 9457 O O . ALA B 1 564 ? 12.953 12.68 -55.562 1 23.05 564 ALA B O 1
ATOM 9458 N N . ILE B 1 565 ? 13.477 11.094 -54.531 1 20.83 565 ILE B N 1
ATOM 9459 C CA . ILE B 1 565 ? 13 10.227 -55.594 1 20.83 565 ILE B CA 1
ATOM 9460 C C . ILE B 1 565 ? 11.492 10.039 -55.5 1 20.83 565 ILE B C 1
ATOM 9462 O O . ILE B 1 565 ? 10.984 9.633 -54.438 1 20.83 565 ILE B O 1
ATOM 9466 N N . ILE B 1 566 ? 10.695 10.688 -56.375 1 24.28 566 ILE B N 1
ATOM 9467 C CA . ILE B 1 566 ? 9.281 10.727 -56.719 1 24.28 566 ILE B CA 1
ATOM 9468 C C . ILE B 1 566 ? 8.836 9.352 -57.219 1 24.28 566 ILE B C 1
ATOM 9470 O O . ILE B 1 566 ? 9.312 8.859 -58.25 1 24.28 566 ILE B O 1
ATOM 9474 N N . PRO B 1 567 ? 8.68 8.32 -56.344 1 22.17 567 PRO B N 1
ATOM 9475 C CA . PRO B 1 567 ? 8.461 6.969 -56.844 1 22.17 567 PRO B CA 1
ATOM 9476 C C . PRO B 1 567 ? 7.293 6.898 -57.844 1 22.17 567 PRO B C 1
ATOM 9478 O O . PRO B 1 567 ? 6.242 7.5 -57.594 1 22.17 567 PRO B O 1
ATOM 9481 N N . GLU B 1 568 ? 7.605 6.754 -59.094 1 20.58 568 GLU B N 1
ATOM 9482 C CA . GLU B 1 568 ? 6.797 6.598 -60.312 1 20.58 568 GLU B CA 1
ATOM 9483 C C . GLU B 1 568 ? 5.738 5.512 -60.125 1 20.58 568 GLU B C 1
ATOM 9485 O O . GLU B 1 568 ? 5.859 4.664 -59.25 1 20.58 568 GLU B O 1
ATOM 9490 N N . GLN B 1 569 ? 4.875 5.316 -61.25 1 23.52 569 GLN B N 1
ATOM 9491 C CA . GLN B 1 569 ? 3.553 4.844 -61.625 1 23.52 569 GLN B CA 1
ATOM 9492 C C . GLN B 1 569 ? 3.52 3.324 -61.75 1 23.52 569 GLN B C 1
ATOM 9494 O O . GLN B 1 569 ? 4.141 2.75 -62.656 1 23.52 569 GLN B O 1
ATOM 9499 N N . PHE B 1 570 ? 3.732 2.51 -60.688 1 22.42 570 PHE B N 1
ATOM 9500 C CA . PHE B 1 570 ? 3.914 1.064 -60.75 1 22.42 570 PHE B CA 1
ATOM 9501 C C . PHE B 1 570 ? 2.713 0.395 -61.406 1 22.42 570 PHE B C 1
ATOM 9503 O O . PHE B 1 570 ? 1.635 0.325 -60.812 1 22.42 570 PHE B O 1
ATOM 9510 N N . GLY B 1 571 ? 2.564 0.571 -62.688 1 19.17 571 GLY B N 1
ATOM 9511 C CA . GLY B 1 571 ? 1.476 0.047 -63.5 1 19.17 571 GLY B CA 1
ATOM 9512 C C . GLY B 1 571 ? 1.261 -1.443 -63.312 1 19.17 571 GLY B C 1
ATOM 9513 O O . GLY B 1 571 ? 0.154 -1.881 -63 1 19.17 571 GLY B O 1
ATOM 9514 N N . GLU B 1 572 ? 1.909 -2.256 -64.188 1 20.19 572 GLU B N 1
ATOM 9515 C CA . GLU B 1 572 ? 1.32 -3.293 -65.062 1 20.19 572 GLU B CA 1
ATOM 9516 C C . GLU B 1 572 ? 1.113 -4.586 -64.25 1 20.19 572 GLU B C 1
ATOM 9518 O O . GLU B 1 572 ? 1.574 -4.711 -63.125 1 20.19 572 GLU B O 1
ATOM 9523 N N . SER B 1 573 ? 1.401 -5.793 -65.062 1 22.3 573 SER B N 1
ATOM 9524 C CA . SER B 1 573 ? 0.844 -7.105 -65.375 1 22.3 573 SER B CA 1
ATOM 9525 C C . SER B 1 573 ? 1.323 -8.156 -64.375 1 22.3 573 SER B C 1
ATOM 9527 O O . SER B 1 573 ? 2.527 -8.32 -64.125 1 22.3 573 SER B O 1
ATOM 9529 N N . LEU B 1 574 ? 0.568 -8.531 -63.375 1 23.03 574 LEU B N 1
ATOM 9530 C CA . LEU B 1 574 ? 0.656 -9.25 -62.125 1 23.03 574 LEU B CA 1
ATOM 9531 C C . LEU B 1 574 ? 0.973 -10.727 -62.344 1 23.03 574 LEU B C 1
ATOM 9533 O O . LEU B 1 574 ? 0.732 -11.562 -61.469 1 23.03 574 LEU B O 1
ATOM 9537 N N . GLU B 1 575 ? 1.382 -11.094 -63.656 1 19.34 575 GLU B N 1
ATOM 9538 C CA . GLU B 1 575 ? 1.111 -12.484 -64 1 19.34 575 GLU B CA 1
ATOM 9539 C C . GLU B 1 575 ? 1.946 -13.445 -63.156 1 19.34 575 GLU B C 1
ATOM 9541 O O . GLU B 1 575 ? 1.452 -14.492 -62.719 1 19.34 575 GLU B O 1
ATOM 9546 N N . ASN B 1 576 ? 3.332 -13.492 -63.375 1 20.06 576 ASN B N 1
ATOM 9547 C CA . ASN B 1 576 ? 4.035 -14.75 -63.625 1 20.06 576 ASN B CA 1
ATOM 9548 C C . ASN B 1 576 ? 4.27 -15.523 -62.344 1 20.06 576 ASN B C 1
ATOM 9550 O O . ASN B 1 576 ? 4.637 -14.945 -61.312 1 20.06 576 ASN B O 1
ATOM 9554 N N . PRO B 1 577 ? 4.098 -16.953 -62.25 1 22.36 577 PRO B N 1
ATOM 9555 C CA . PRO B 1 577 ? 3.812 -17.938 -61.188 1 22.36 577 PRO B CA 1
ATOM 9556 C C . PRO B 1 577 ? 4.957 -18.078 -60.188 1 22.36 577 PRO B C 1
ATOM 9558 O O . PRO B 1 577 ? 4.723 -18.094 -58.969 1 22.36 577 PRO B O 1
ATOM 9561 N N . ALA B 1 578 ? 6.148 -18.641 -60.562 1 20.16 578 ALA B N 1
ATOM 9562 C CA . ALA B 1 578 ? 6.957 -19.766 -60.094 1 20.16 578 ALA B CA 1
ATOM 9563 C C . ALA B 1 578 ? 7.934 -19.312 -59 1 20.16 578 ALA B C 1
ATOM 9565 O O . ALA B 1 578 ? 8.648 -20.125 -58.406 1 20.16 578 ALA B O 1
ATOM 9566 N N . MET B 1 579 ? 8.406 -18.078 -58.938 1 18.98 579 MET B N 1
ATOM 9567 C CA . MET B 1 579 ? 9.82 -17.938 -58.562 1 18.98 579 MET B CA 1
ATOM 9568 C C . MET B 1 579 ? 10.047 -18.281 -57.094 1 18.98 579 MET B C 1
ATOM 9570 O O . MET B 1 579 ? 9.641 -17.516 -56.219 1 18.98 579 MET B O 1
ATOM 9574 N N . ILE B 1 580 ? 10.102 -19.562 -56.656 1 21.55 580 ILE B N 1
ATOM 9575 C CA . ILE B 1 580 ? 10.266 -20.203 -55.375 1 21.55 580 ILE B CA 1
ATOM 9576 C C . ILE B 1 580 ? 11.609 -19.812 -54.75 1 21.55 580 ILE B C 1
ATOM 9578 O O . ILE B 1 580 ? 12.664 -20.172 -55.281 1 21.55 580 ILE B O 1
ATOM 9582 N N . CYS B 1 581 ? 11.898 -18.594 -54.469 1 20.72 581 CYS B N 1
ATOM 9583 C CA . CYS B 1 581 ? 13.297 -18.266 -54.219 1 20.72 581 CYS B CA 1
ATOM 9584 C C . CYS B 1 581 ? 13.828 -19.062 -53.031 1 20.72 581 CYS B C 1
ATOM 9586 O O . CYS B 1 581 ? 13.18 -19.141 -52 1 20.72 581 CYS B O 1
ATOM 9588 N N . PRO B 1 582 ? 14.805 -19.984 -53.156 1 23.67 582 PRO B N 1
ATOM 9589 C CA . PRO B 1 582 ? 15.422 -20.938 -52.219 1 23.67 582 PRO B CA 1
ATOM 9590 C C . PRO B 1 582 ? 16.156 -20.234 -51.062 1 23.67 582 PRO B C 1
ATOM 9592 O O . PRO B 1 582 ? 16.875 -19.266 -51.281 1 23.67 582 PRO B O 1
ATOM 9595 N N . PRO B 1 583 ? 15.625 -20.219 -49.781 1 24.03 583 PRO B N 1
ATOM 9596 C CA . PRO B 1 583 ? 16.109 -19.406 -48.656 1 24.03 583 PRO B CA 1
ATOM 9597 C C . PRO B 1 583 ? 17.562 -19.688 -48.312 1 24.03 583 PRO B C 1
ATOM 9599 O O . PRO B 1 583 ? 17.922 -20.828 -48 1 24.03 583 PRO B O 1
ATOM 9602 N N . ASN B 1 584 ? 18.547 -19.25 -49.062 1 23.05 584 ASN B N 1
ATOM 9603 C CA . ASN B 1 584 ? 19.969 -19.5 -48.875 1 23.05 584 ASN B CA 1
ATOM 9604 C C . ASN B 1 584 ? 20.406 -19.172 -47.469 1 23.05 584 ASN B C 1
ATOM 9606 O O . ASN B 1 584 ? 20.344 -18.016 -47.031 1 23.05 584 ASN B O 1
ATOM 9610 N N . LEU B 1 585 ? 20.422 -20.078 -46.438 1 25.53 585 LEU B N 1
ATOM 9611 C CA . LEU B 1 585 ? 20.844 -20.359 -45.062 1 25.53 585 LEU B CA 1
ATOM 9612 C C . LEU B 1 585 ? 22.312 -20 -44.844 1 25.53 585 LEU B C 1
ATOM 9614 O O . LEU B 1 585 ? 23.125 -20.875 -44.562 1 25.53 585 LEU B O 1
ATOM 9618 N N . GLY B 1 586 ? 22.906 -19.156 -45.688 1 22.58 586 GLY B N 1
ATOM 9619 C CA . GLY B 1 586 ? 24.344 -19.094 -45.594 1 22.58 586 GLY B CA 1
ATOM 9620 C C . GLY B 1 586 ? 24.844 -18.656 -44.219 1 22.58 586 GLY B C 1
ATOM 9621 O O . GLY B 1 586 ? 24.047 -18.391 -43.312 1 22.58 586 GLY B O 1
ATOM 9622 N N . GLN B 1 587 ? 25.922 -17.641 -44.062 1 24.7 587 GLN B N 1
ATOM 9623 C CA . GLN B 1 587 ? 26.953 -17.312 -43.062 1 24.7 587 GLN B CA 1
ATOM 9624 C C . GLN B 1 587 ? 26.328 -16.625 -41.844 1 24.7 587 GLN B C 1
ATOM 9626 O O . GLN B 1 587 ? 25.531 -15.703 -41.969 1 24.7 587 GLN B O 1
ATOM 9631 N N . GLY B 1 588 ? 26.375 -17.078 -40.5 1 24.81 588 GLY B N 1
ATOM 9632 C CA . GLY B 1 588 ? 25.703 -17.25 -39.219 1 24.81 588 GLY B CA 1
ATOM 9633 C C . GLY B 1 588 ? 25.625 -15.977 -38.406 1 24.81 588 GLY B C 1
ATOM 9634 O O . GLY B 1 588 ? 25.25 -16.016 -37.219 1 24.81 588 GLY B O 1
ATOM 9635 N N . SER B 1 589 ? 26.297 -14.836 -38.594 1 26.42 589 SER B N 1
ATOM 9636 C CA . SER B 1 589 ? 26.625 -13.703 -37.75 1 26.42 589 SER B CA 1
ATOM 9637 C C . SER B 1 589 ? 25.406 -12.82 -37.5 1 26.42 589 SER B C 1
ATOM 9639 O O . SER B 1 589 ? 25.547 -11.672 -37.094 1 26.42 589 SER B O 1
ATOM 9641 N N . ALA B 1 590 ? 24.312 -12.984 -38.031 1 26.09 590 ALA B N 1
ATOM 9642 C CA . ALA B 1 590 ? 23.375 -11.914 -38.344 1 26.09 590 ALA B CA 1
ATOM 9643 C C . ALA B 1 590 ? 22.703 -11.375 -37.062 1 26.09 590 ALA B C 1
ATOM 9645 O O . ALA B 1 590 ? 22.547 -10.164 -36.906 1 26.09 590 ALA B O 1
ATOM 9646 N N . PHE B 1 591 ? 21.797 -12.102 -36.531 1 27.64 591 PHE B N 1
ATOM 9647 C CA . PHE B 1 591 ? 20.562 -11.5 -36.031 1 27.64 591 PHE B CA 1
ATOM 9648 C C . PHE B 1 591 ? 20.766 -10.891 -34.656 1 27.64 591 PHE B C 1
ATOM 9650 O O . PHE B 1 591 ? 19.797 -10.586 -33.938 1 27.64 591 PHE B O 1
ATOM 9657 N N . PHE B 1 592 ? 21.891 -11.125 -34.062 1 29.56 592 PHE B N 1
ATOM 9658 C CA . PHE B 1 592 ? 21.938 -10.703 -32.688 1 29.56 592 PHE B CA 1
ATOM 9659 C C . PHE B 1 592 ? 21.875 -9.188 -32.562 1 29.56 592 PHE B C 1
ATOM 9661 O O . PHE B 1 592 ? 22.891 -8.508 -32.625 1 29.56 592 PHE B O 1
ATOM 9668 N N . ASN B 1 593 ? 20.844 -8.703 -33.219 1 28.14 593 ASN B N 1
ATOM 9669 C CA . ASN B 1 593 ? 20.828 -7.262 -33 1 28.14 593 ASN B CA 1
ATOM 9670 C C . ASN B 1 593 ? 20.766 -6.926 -31.5 1 28.14 593 ASN B C 1
ATOM 9672 O O . ASN B 1 593 ? 19.859 -7.363 -30.797 1 28.14 593 ASN B O 1
ATOM 9676 N N . GLU B 1 594 ? 21.828 -6.605 -30.891 1 28.05 594 GLU B N 1
ATOM 9677 C CA . GLU B 1 594 ? 22.281 -6.195 -29.562 1 28.05 594 GLU B CA 1
ATOM 9678 C C . GLU B 1 594 ? 21.344 -5.137 -28.969 1 28.05 594 GLU B C 1
ATOM 9680 O O . GLU B 1 594 ? 21.25 -4.992 -27.75 1 28.05 594 GLU B O 1
ATOM 9685 N N . ALA B 1 595 ? 20.719 -4.336 -29.781 1 32.91 595 ALA B N 1
ATOM 9686 C CA . ALA B 1 595 ? 19.953 -3.199 -29.281 1 32.91 595 ALA B CA 1
ATOM 9687 C C . ALA B 1 595 ? 18.75 -3.666 -28.469 1 32.91 595 ALA B C 1
ATOM 9689 O O . ALA B 1 595 ? 18.359 -3.021 -27.5 1 32.91 595 ALA B O 1
ATOM 9690 N N . GLY B 1 596 ? 18.078 -4.688 -28.984 1 32.66 596 GLY B N 1
ATOM 9691 C CA . GLY B 1 596 ? 16.797 -5.121 -28.453 1 32.66 596 GLY B CA 1
ATOM 9692 C C . GLY B 1 596 ? 16.906 -5.691 -27.047 1 32.66 596 GLY B C 1
ATOM 9693 O O . GLY B 1 596 ? 15.891 -5.84 -26.359 1 32.66 596 GLY B O 1
ATOM 9694 N N . PHE B 1 597 ? 17.969 -6.375 -26.828 1 33.47 597 PHE B N 1
ATOM 9695 C CA . PHE B 1 597 ? 18.078 -7.086 -25.562 1 33.47 597 PHE B CA 1
ATOM 9696 C C . PHE B 1 597 ? 18.25 -6.109 -24.406 1 33.47 597 PHE B C 1
ATOM 9698 O O . PHE B 1 597 ? 18.062 -6.469 -23.234 1 33.47 597 PHE B O 1
ATOM 9705 N N . ALA B 1 598 ? 18.844 -4.969 -24.688 1 33.62 598 ALA B N 1
ATOM 9706 C CA . ALA B 1 598 ? 19.125 -3.988 -23.641 1 33.62 598 ALA B CA 1
ATOM 9707 C C . ALA B 1 598 ? 17.844 -3.607 -22.891 1 33.62 598 ALA B C 1
ATOM 9709 O O . ALA B 1 598 ? 17.891 -3.23 -21.719 1 33.62 598 ALA B O 1
ATOM 9710 N N . GLU B 1 599 ? 16.812 -3.799 -23.609 1 35.31 599 GLU B N 1
ATOM 9711 C CA . GLU B 1 599 ? 15.578 -3.217 -23.094 1 35.31 599 GLU B CA 1
ATOM 9712 C C . GLU B 1 599 ? 14.875 -4.18 -22.141 1 35.31 599 GLU B C 1
ATOM 9714 O O . GLU B 1 599 ? 13.805 -3.863 -21.609 1 35.31 599 GLU B O 1
ATOM 9719 N N . ILE B 1 600 ? 15.336 -5.359 -22.234 1 34.75 600 ILE B N 1
ATOM 9720 C CA . ILE B 1 600 ? 14.523 -6.312 -21.484 1 34.75 6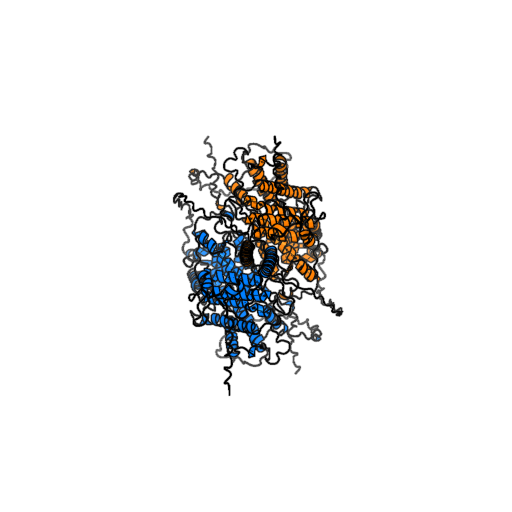00 ILE B CA 1
ATOM 9721 C C . ILE B 1 600 ? 14.352 -5.824 -20.047 1 34.75 600 ILE B C 1
ATOM 9723 O O . ILE B 1 600 ? 13.242 -5.836 -19.516 1 34.75 600 ILE B O 1
ATOM 9727 N N . PHE B 1 601 ? 15.531 -5.836 -19.234 1 38.16 601 PHE B N 1
ATOM 9728 C CA . PHE B 1 601 ? 15.453 -5.41 -17.844 1 38.16 601 PHE B CA 1
ATOM 9729 C C . PHE B 1 601 ? 15.977 -3.986 -17.688 1 38.16 601 PHE B C 1
ATOM 9731 O O . PHE B 1 601 ? 17.172 -3.779 -17.438 1 38.16 601 PHE B O 1
ATOM 9738 N N . ASP B 1 602 ? 15.555 -3.059 -18.391 1 36.91 602 ASP B N 1
ATOM 9739 C CA . ASP B 1 602 ? 15.969 -1.662 -18.484 1 36.91 602 ASP B CA 1
ATOM 9740 C C . ASP B 1 602 ? 16.234 -1.073 -17.094 1 36.91 602 ASP B C 1
ATOM 9742 O O . ASP B 1 602 ? 16.875 -0.036 -16.969 1 36.91 602 ASP B O 1
ATOM 9746 N N . SER B 1 603 ? 15.57 -1.58 -16.219 1 35.84 603 SER B N 1
ATOM 9747 C CA . SER B 1 603 ? 15.883 -0.857 -14.992 1 35.84 603 SER B CA 1
ATOM 9748 C C . SER B 1 603 ? 17.375 -0.917 -14.688 1 35.84 603 SER B C 1
ATOM 9750 O O . SER B 1 603 ? 17.859 -0.227 -13.781 1 35.84 603 SER B O 1
ATOM 9752 N N . LEU B 1 604 ? 18.031 -2.021 -15.367 1 31.69 604 LEU B N 1
ATOM 9753 C CA . LEU B 1 604 ? 19.484 -2.076 -15.219 1 31.69 604 LEU B CA 1
ATOM 9754 C C . LEU B 1 604 ? 20.172 -1.379 -16.391 1 31.69 604 LEU B C 1
ATOM 9756 O O . LEU B 1 604 ? 21.359 -1.606 -16.641 1 31.69 604 LEU B O 1
ATOM 9760 N N . ASN B 1 605 ? 19.516 -0.534 -17.141 1 32.28 605 ASN B N 1
ATOM 9761 C CA . ASN B 1 605 ? 20.078 0.017 -18.375 1 32.28 605 ASN B CA 1
ATOM 9762 C C . ASN B 1 605 ? 21.281 0.896 -18.094 1 32.28 605 ASN B C 1
ATOM 9764 O O . ASN B 1 605 ? 21.953 1.352 -19.031 1 32.28 605 ASN B O 1
ATOM 9768 N N . TRP B 1 606 ? 21.594 1.469 -17.078 1 31.41 606 TRP B N 1
ATOM 9769 C CA . TRP B 1 606 ? 22.703 2.418 -17.109 1 31.41 606 TRP B CA 1
ATOM 9770 C C . TRP B 1 606 ? 23.953 1.78 -17.688 1 31.41 606 TRP B C 1
ATOM 9772 O O . TRP B 1 606 ? 24.906 2.48 -18.062 1 31.41 606 TRP B O 1
ATOM 9782 N N . VAL B 1 607 ? 23.969 0.491 -17.797 1 26.58 607 VAL B N 1
ATOM 9783 C CA . VAL B 1 607 ? 25.312 0.118 -18.25 1 26.58 607 VAL B CA 1
ATOM 9784 C C . VAL B 1 607 ? 25.453 0.397 -19.734 1 26.58 607 VAL B C 1
ATOM 9786 O O . VAL B 1 607 ? 26.5 0.863 -20.188 1 26.58 607 VAL B O 1
ATOM 9789 N N . PHE B 1 608 ? 24.547 -0.219 -20.672 1 27.58 608 PHE B N 1
ATOM 9790 C CA . PHE B 1 608 ? 25.188 -0.428 -21.969 1 27.58 608 PHE B CA 1
ATOM 9791 C C . PHE B 1 608 ? 24.922 0.747 -22.891 1 27.58 608 PHE B C 1
ATOM 9793 O O . PHE B 1 608 ? 24.219 0.599 -23.906 1 27.58 608 PHE B O 1
ATOM 9800 N N . ASP B 1 609 ? 24.453 1.828 -22.5 1 28.7 609 ASP B N 1
ATOM 9801 C CA . ASP B 1 609 ? 24.266 2.834 -23.547 1 28.7 609 ASP B CA 1
ATOM 9802 C C . ASP B 1 609 ? 25.578 3.107 -24.281 1 28.7 609 ASP B C 1
ATOM 9804 O O . ASP B 1 609 ? 25.641 4.031 -25.094 1 28.7 609 ASP B O 1
ATOM 9808 N N . GLU B 1 610 ? 26.672 2.572 -23.859 1 27.12 610 GLU B N 1
ATOM 9809 C CA . GLU B 1 610 ? 27.781 3.066 -24.672 1 27.12 610 GLU B CA 1
ATOM 9810 C C . GLU B 1 610 ? 27.844 2.34 -26.016 1 27.12 610 GLU B C 1
ATOM 9812 O O . GLU B 1 610 ? 28.938 2.012 -26.5 1 27.12 610 GLU B O 1
ATOM 9817 N N . PHE B 1 611 ? 26.781 1.559 -26.375 1 25.86 611 PHE B N 1
ATOM 9818 C CA . PHE B 1 611 ? 27.188 0.876 -27.609 1 25.86 611 PHE B CA 1
ATOM 9819 C C . PHE B 1 611 ? 27.406 1.873 -28.734 1 25.86 611 PHE B C 1
ATOM 9821 O O . PHE B 1 611 ? 26.531 2.707 -29 1 25.86 611 PHE B O 1
ATOM 9828 N N . PRO B 1 612 ? 28.656 1.998 -29.203 1 26.41 612 PRO B N 1
ATOM 9829 C CA . PRO B 1 612 ? 29.109 2.846 -30.297 1 26.41 612 PRO B CA 1
ATOM 9830 C C . PRO B 1 612 ? 28.344 2.607 -31.594 1 26.41 612 PRO B C 1
ATOM 9832 O O . PRO B 1 612 ? 27.703 1.567 -31.75 1 26.41 612 PRO B O 1
ATOM 9835 N N . ASP B 1 613 ? 28.141 3.557 -32.375 1 26.22 613 ASP B N 1
ATOM 9836 C CA . ASP B 1 613 ? 27.594 3.602 -33.75 1 26.22 613 ASP B CA 1
ATOM 9837 C C . ASP B 1 613 ? 28.156 2.463 -34.594 1 26.22 613 ASP B C 1
ATOM 9839 O O . ASP B 1 613 ? 29.281 1.999 -34.344 1 26.22 613 ASP B O 1
ATOM 9843 N N . PRO B 1 614 ? 27.328 1.658 -35.219 1 25.2 614 PRO B N 1
ATOM 9844 C CA . PRO B 1 614 ? 27.734 0.56 -36.094 1 25.2 614 PRO B CA 1
ATOM 9845 C C . PRO B 1 614 ? 28.969 0.903 -36.938 1 25.2 614 PRO B C 1
ATOM 9847 O O . PRO B 1 614 ? 29.141 2.059 -37.344 1 25.2 614 PRO B O 1
ATOM 9850 N N . PHE B 1 615 ? 30.125 0.323 -36.75 1 23.56 615 PHE B N 1
ATOM 9851 C CA . PHE B 1 615 ? 31.328 0.313 -37.562 1 23.56 615 PHE B CA 1
ATOM 9852 C C . PHE B 1 615 ? 30.984 0.106 -39.031 1 23.56 615 PHE B C 1
ATOM 9854 O O . PHE B 1 615 ? 30.438 -0.934 -39.406 1 23.56 615 PHE B O 1
ATOM 9861 N N . ILE B 1 616 ? 30.672 1.224 -39.781 1 26.59 616 ILE B N 1
ATOM 9862 C CA . ILE B 1 616 ? 30.594 1.133 -41.219 1 26.59 616 ILE B CA 1
ATOM 9863 C C . ILE B 1 616 ? 31.891 0.548 -41.781 1 26.59 616 ILE B C 1
ATOM 9865 O O . ILE B 1 616 ? 32.969 1.067 -41.531 1 26.59 616 ILE B O 1
ATOM 9869 N N . ALA B 1 617 ? 31.875 -0.745 -42.094 1 23.03 617 ALA B N 1
ATOM 9870 C CA . ALA B 1 617 ? 32.938 -1.467 -42.781 1 23.03 617 ALA B CA 1
ATOM 9871 C C . ALA B 1 617 ? 33.562 -0.6 -43.875 1 23.03 617 ALA B C 1
ATOM 9873 O O . ALA B 1 617 ? 32.844 0.052 -44.656 1 23.03 617 ALA B O 1
ATOM 9874 N N . PRO B 1 618 ? 34.781 -0.125 -43.656 1 25.19 618 PRO B N 1
ATOM 9875 C CA . PRO B 1 618 ? 35.5 0.59 -44.719 1 25.19 618 PRO B CA 1
ATOM 9876 C C . PRO B 1 618 ? 35.469 -0.137 -46.062 1 25.19 618 PRO B C 1
ATOM 9878 O O . PRO B 1 618 ? 35.438 -1.369 -46.094 1 25.19 618 PRO B O 1
ATOM 9881 N N . GLN B 1 619 ? 34.688 0.438 -47.094 1 23.25 619 GLN B N 1
ATOM 9882 C CA . GLN B 1 619 ? 34.656 -0.041 -48.469 1 23.25 619 GLN B CA 1
ATOM 9883 C C . GLN B 1 619 ? 36.094 -0.327 -48.969 1 23.25 619 GLN B C 1
ATOM 9885 O O . GLN B 1 619 ? 36.969 0.5 -48.812 1 23.25 619 GLN B O 1
ATOM 9890 N N . MET B 1 620 ? 36.5 -1.57 -49 1 20.91 620 MET B N 1
ATOM 9891 C CA . MET B 1 620 ? 37.688 -2.025 -49.719 1 20.91 620 MET B CA 1
ATOM 9892 C C . MET B 1 620 ? 37.812 -1.335 -51.062 1 20.91 620 MET B C 1
ATOM 9894 O O . MET B 1 620 ? 36.844 -1.297 -51.812 1 20.91 620 MET B O 1
ATOM 9898 N N . MET B 1 621 ? 38.562 -0.179 -51.156 1 24.59 621 MET B N 1
ATOM 9899 C CA . MET B 1 621 ? 39.125 0.327 -52.406 1 24.59 621 MET B CA 1
ATOM 9900 C C . MET B 1 621 ? 39.625 -0.816 -53.281 1 24.59 621 MET B C 1
ATOM 9902 O O . MET B 1 621 ? 40.5 -1.585 -52.875 1 24.59 621 MET B O 1
ATOM 9906 N N . GLN B 1 622 ? 38.719 -1.321 -54.25 1 20.55 622 GLN B N 1
ATOM 9907 C CA . GLN B 1 622 ? 39.312 -1.641 -55.531 1 20.55 622 GLN B CA 1
ATOM 9908 C C . GLN B 1 622 ? 39.625 -0.374 -56.312 1 20.55 622 GLN B C 1
ATOM 9910 O O . GLN B 1 622 ? 38.812 0.568 -56.312 1 20.55 622 GLN B O 1
#

Organism: Aspergillus parasiticus (NCBI:txid5067)

Foldseek 3Di:
DPPPPPDPPPPPPDDPQAFLVCQQVVHDFPADVVVGDATPVCVVVVHDGHGDPPRDHDDPVVVVVVVVVVCVVVCVVCVVVVPDDPPPPDDDDDDDDDDDDDDDCPPPDDPPPPPPPPPPPPPVVQVVQWDDQPPDIHGNVRLQVLLVQCVVFQCVLPVQDDSVDDLVVLCVVDVLLSVLSSLLSQLDDPVDPCNNVVVVVSSVVVLVVCVVVLDQDLSNLVSLLSCLFPPRFDLAPVPDCSLVSLVSSVVSLVLQPLLPLLVSCVNDVDPPDDLVSSQSSPSSLLSSLLSQLLNCLLQLHQGPHDPDPCVDPVNCVVSVHDDDPLSVLSSVLSVLLNLLCVLQQPDDQPPDLADDPVNVVVLVVSVVVLVVSVVVNPPPHDLSSVLSSLLSVLLSLLSQLSHQDHDLVSLVSNLVSLLVNLVSLLCVCVPPHLSLLSGTPSSLSSLLLSLLSLLLCCLAPNVVVDDNVSSVVSSVSSLVSLVSNDRDPSTLSPLSSVLSVVVSPPDPSPVCPPVRGSHFPQRNSRSSRSVVRSVVVSCVVPAPPDDPPVVPDPPDDPDDDPDPPPDDDPDDDPDDPDDPPDPPPDDDPDDPPVPSSLRNHVVVNPPRVPPDDPPPPPPPDD/DDPPPPPPPPPPPDPDQAFLVCQQVVHDFPADVVVTDATPVCVVVVHDGHGDPPRDHDDPVVVVVVVVVVVVVVVVVCVVVVPDDPPPPPDDPPDDDDDDDDDDPPPVDDPVPPPPDPPPPPPVVQVVQWDDQPPDIHGNVRLQVLLVQCVVFQCVLPVQDDSVDDLVVLCVVDVLLSVLSSLLSQLDDPVDPCNNVVVVVSSVVVLVVCVVVLDQDLSNLVSLLSCLFPPRFDLAPVPDCSLVSLVSSVVSLVLQPLLPLLVSCVNHVDPPPDLVSSQSSPSSLLSSLLSQLLNCLLQLHQGPHDPDPCVDPVNCVVSVHDDDPLSVLSSVLSVLLNLLCVLQQPDDQPPDLADDPVNVVVLVVSVVVLVVSVVVNPPPHDLSSVLSSLLSVLLSLLSQLSHQDHDLVSLVSNLVSLLVNLVSLLCCCVPVHLSLLSGTPSSLSSLLLSLLSLLLCCLAPNVVVDDNVSSVVSSVSSLVSLVSNDRDPSTLSPLSSVLSVVVSPPDPSVVCPPVRGSHFPQRNSRSSRSSVRSVVVSCVVPQPPPPPPPVPDPPDDPDDDPPPPPDDDPDDDPDDDDCPPDPCPDDDPPDPPVPSSLRHHVVPNVPRVVPDDPPPPPPPDD

Nearest PDB structures (foldseek):
  6ujr-assembly1_A  TM=1.246E-01  e=7.368E+00  Mus musculus
  1ukl-assembly1_A  TM=2.490E-01  e=2.329E+00  Mus musculus
  9fa7-assembly1_C  TM=2.138E-01  e=1.470E+00  Homo sapiens
  4in3-assembly1_D  TM=1.813E-01  e=2.871E+00  Saccharomyces cerevisiae

Secondary structure (DSSP, 8-state):
-------------------HHHHHTT-----BTTTTBPPHHHHHTT------TT-----HHHHHHHHHHHHHHHHHHHHHH-SS----------------------------------SS-STTTTGGGEEEETTEEEEHHHHHHHHHHIIIIIGGGS--S-TTS-HHHHHHH-HHHHHHHHHHHGGG-TTSTTHHHHHHHHHHHHHHHHHHT---STHHHHHHHHHHHSPPP-S-GGG--HHHHHHHHHHHHHHTTTTSGGGGGGT-SS----HHHHHHHHHHHHHHHHHHHHHHHHHT--------GGGSHHHHHHTT----HHHHHHHHHHHHHHHHIIIIISSPP-SSSS--HHHHHHHHHHHHHHHHHHHHHTT---HHHHHHHHHHHHHHHGGGGGSSS--HHHHHHHHHHHHHHHHHHHHTIIIIIS-GGG--HHHHHHHHHHHHHHHHHHHSGGGGGS-HHHHHHHHHHHHHHHHHH--STT-HHHHHHHHHHHHHHH--TT--SSS-----S--SSGGGHHHHHHHHHHHHHSS----GGGGSGGGS-------------------------------S-----TTTTTTTTGGGTTSTT-------------/-------------------HHHHHTT-----BTTTTBPPHHHHHHT------TT-PPPPHHHHHHHHHHHHHHHHHHHHHSTTS----------------------------------SS-SSHHHHTTEEEETTEEEEHHHHHHHHHHIIIIIGGGS--S-TTS-HHHHHHH-HHHHHHHHHHHGGG-TTSTTHHHHHHHHHHHHHHHHHHT---STHHHHHHHHHHHSPPP-S-GGG--HHHHHHHHHHHHHHTTTTSGGGGGGT-SS----HHHHHHHHHHHHHHHHHHHHHHHHHT--------GGGSHHHHHHTT----HHHHHHHHHHHHHHHHIIIIISSPP-SSSS--HHHHHHHHHHHHHHHHHHHHHGGG--HHHHHHHHHHHHHHHGGGGGSSS--HHHHHHHHHHHHHHHHHHHHTIIIIIS-GGG--HHHHHHHHHHHHHHHHHHHSGGGGGS-HHHHHHHHHHHHHHHHHH--STT-HHHHHHHHHHHHHHH--TT--SSS-----S--SSGGGHHHHHHHHHHHHHSS----GGGGSGGGS---------------S---------------S-----TTTTTTTTGGGTTSGGG------------

pLDDT: mean 72.64, std 28.17, range [15.95, 98.75]

InterPro domains:
  IPR001138 Zn(2)Cys(6) fungal-type DNA-binding domain [PF00172] (17-54)
  IPR001138 Zn(2)Cys(6) fungal-type DNA-binding domain [PS00463] (18-49)
  IPR001138 Zn(2)Cys(6) fungal-type DNA-binding domain [PS50048] (18-51)
  IPR001138 Zn(2)Cys(6) fungal-type DNA-binding domain [SM00066] (13-60)
  IPR001138 Zn(2)Cys(6) fungal-type DNA-binding domain [cd00067] (16-49)
  IPR007219 Xylanolytic transcriptional activator, regulatory domain [PF04082] (148-308)
  IPR036864 Zn(2)-C6 fungal-type DNA-binding domain superfamily [G3DSA:4.10.240.10] (15-84)
  IPR036864 Zn(2)-C6 fungal-type DNA-binding domain superfamily [SSF57701] (9-58)

Solvent-accessible surface area (backbone atoms only — not comparable to full-atom values): 73433 Å² total; per-residue (Å²): 137,83,78,74,76,72,78,76,71,72,72,74,72,70,80,80,76,44,28,48,66,29,53,62,64,73,46,90,54,71,51,44,74,89,74,74,45,62,19,70,60,28,56,71,67,71,42,88,55,45,70,50,89,83,68,70,71,75,57,68,67,58,50,48,53,48,48,49,48,46,38,51,49,47,48,52,50,33,67,72,52,52,69,46,85,51,72,60,72,81,84,77,83,73,81,76,84,74,82,80,82,82,87,74,88,67,84,79,70,91,75,79,72,87,72,70,94,67,73,92,55,75,78,59,59,70,63,75,49,44,51,71,51,90,94,46,75,40,49,54,69,58,49,52,52,34,52,49,49,25,57,70,58,42,31,76,81,55,80,79,74,65,86,85,58,58,70,67,57,39,40,70,72,31,52,65,31,34,53,42,49,45,47,56,23,29,63,76,28,86,91,39,74,63,46,37,70,66,40,49,62,54,50,52,52,52,50,52,54,48,55,73,60,37,72,89,54,69,54,53,38,53,26,42,47,51,38,54,39,51,55,80,86,42,49,27,62,48,67,54,51,50,66,42,48,42,31,36,34,51,33,51,36,50,62,55,18,31,76,41,33,91,56,29,52,76,42,29,17,44,80,74,81,51,72,65,56,36,43,53,34,41,51,49,40,54,48,46,38,46,48,33,38,38,53,16,57,53,68,22,44,84,58,84,53,78,88,49,56,65,73,32,70,70,44,27,51,73,70,72,39,76,71,56,68,70,56,48,52,47,49,52,47,44,53,50,45,50,51,45,43,59,61,70,50,59,50,67,80,66,88,55,55,54,77,48,70,68,55,54,52,51,50,50,52,52,51,51,50,49,53,52,51,54,60,69,56,51,89,74,58,50,71,70,53,47,41,52,48,34,48,44,51,40,56,62,45,40,59,50,42,74,25,65,66,61,55,69,68,58,51,50,49,37,52,53,41,40,52,50,33,50,52,51,52,58,38,27,46,71,58,95,46,69,43,50,56,52,54,44,49,46,56,52,37,48,49,52,45,38,39,51,51,49,49,54,46,60,56,23,85,54,29,81,78,49,67,54,68,62,50,51,52,51,42,53,49,42,41,52,48,31,52,53,44,39,77,52,90,63,19,50,46,40,47,51,36,48,50,51,53,48,59,63,66,70,57,67,68,82,75,46,73,87,77,43,56,72,52,55,86,35,68,83,26,45,68,35,11,63,49,56,25,48,52,52,48,48,51,64,67,71,45,82,83,79,70,81,75,71,78,67,68,82,73,70,87,75,72,83,76,84,74,83,82,73,84,76,85,86,73,85,85,86,71,87,89,73,86,75,77,77,84,80,81,71,90,89,83,68,79,77,61,66,72,68,64,51,47,34,57,34,46,49,35,64,64,73,73,70,73,72,76,80,78,74,73,76,76,76,85,126,142,78,80,73,73,74,74,72,71,73,73,73,71,72,80,81,77,44,27,48,65,30,54,61,64,72,46,92,53,69,50,46,76,90,72,73,44,62,18,70,59,30,54,70,68,70,43,88,56,46,67,51,89,83,67,68,71,74,57,68,67,60,52,49,53,49,48,50,49,46,38,53,49,48,48,52,51,34,66,71,46,55,67,63,85,76,78,73,81,76,78,70,87,74,77,78,88,78,85,81,83,86,89,78,87,72,80,79,68,87,72,78,70,87,71,69,95,68,74,92,53,74,75,60,57,68,62,76,49,44,52,71,51,90,94,47,74,39,49,54,68,58,49,51,50,33,52,49,49,24,58,69,58,42,30,77,80,57,80,77,75,64,86,82,58,56,72,66,56,38,42,71,74,30,52,65,31,36,53,42,50,46,46,56,22,30,64,77,28,86,93,39,74,63,45,38,70,68,40,48,63,54,48,51,53,50,51,51,53,47,57,74,59,36,73,90,54,70,56,54,39,53,25,41,49,50,37,55,38,51,57,78,88,42,51,26,62,52,68,54,53,50,68,43,48,44,32,36,34,50,34,51,35,51,62,55,19,31,75,41,33,90,58,30,51,74,43,32,25,46,81,74,80,51,72,64,56,36,43,54,34,40,52,50,40,53,49,48,37,45,48,32,38,39,52,16,57,52,69,24,44,83,58,84,54,78,89,50,57,63,72,32,70,69,43,27,50,73,70,70,38,76,72,56,68,70,55,47,52,47,48,53,48,46,54,50,45,51,51,44,43,61,39,70,50,58,54,72,79,64,87,52,57,54,76,40,69,41,52,53,51,49,49,51,52,51,50,51,49,49,52,53,52,55,60,70,54,52,89,73,58,50,73,69,53,48,41,50,46,34,47,44,50,40,55,61,45,39,59,52,43,76,24,66,66,62,55,66,70,57,52,50,50,38,52,52,40,42,52,51,33,51,51,50,52,58,38,27,46,71,57,98,48,69,43,50,56,53,55,40,50,43,56,51,38,48,48,52,42,38,37,51,52,48,49,53,45,60,57,23,84,55,30,81,78,49,68,53,66,61,51,51,52,51,43,53,48,42,42,51,50,31,52,54,44,39,77,53,88,63,19,50,46,40,47,51,34,47,50,51,53,49,60,63,66,69,58,67,68,84,74,47,72,86,77,43,56,72,52,55,85,34,67,83,26,44,67,36,10,65,48,56,28,49,53,51,48,47,51,65,68,69,44,82,82,69,70,83,78,70,79,66,69,82,73,68,86,76,71,83,76,84,75,83,78,75,83,75,84,86,71,85,84,87,71,87,87,73,86,73,75,77,84,80,82,66,90,87,81,67,79,77,61,67,74,67,63,52,47,33,57,36,42,49,39,56,63,71,72,61,71,70,77,80,79,73,75,77,77,78,82,125

Sequence (1244 aa):
MEMTLSATKKQRGGPRKACNECKQQKLRCDIVQTPADACSRCKGLQIECKVEPSFTRISKRRRNAEMEREIAGLRRRLATNTNHQGHAVQVNVGDEVSQPAGGAIWDPASATLNQAKALSTSTRTQEDNMWRLEDVSLSKPRVTRLFEQFFQYYHPFLPLLDPQKPPEHYLCRCPLQAWTIICVASRRAPAEPGLLGALTGPFTRLLWSTITSVPQDYAVVKALCLLCTWPLPTTSQRKDATFMLCGLMMQISMQLGLHRPVQAEEFTTFRIGHSEAVKDRLQTWVVCNIVAQNVATGYGQPPGTIYDWALEPASLQDAGYYPPEDLRTRLQIEKFCDRITKSLYNSRPDAAEFIGPERLLIVQLLENELRDMELSFGRNISHINMIHLRAAELHLRYFIFLGSNPRTNDITKLFITTTSFLTQVLDLETSPGQLISYATNYILQMIISAAFGLMKLLKSTFRHHIDFDYGKLLFNGAISALRRISIMDHDRPVRLADVLAQMWNAGDPEQSTEEDSLQLKVRCRMSMSHVYDTVWRWRHRFRPRKDPSDSQVTTANAAESTTAIIPEQFGESLENPAMICPPNLGQGSAFFNEAGFAEIFDSLNWVFDEFPDPFIAPQMMQMEMTLSATKKQRGGPRKACNECKQQKLRCDIVQTPADACSRCKGLQIECKVEPSFTRISKRRRNAEMEREIAGLRRRLATNTNHQGHAVQVNVGDEVSQPAGGAIWDPASATLNQAKALSTSTRTQEDNMWRLEDVSLSKPRVTRLFEQFFQYYHPFLPLLDPQKPPEHYLCRCPLQAWTIICVASRRAPAEPGLLGALTGPFTRLLWSTITSVPQDYAVVKALCLLCTWPLPTTSQRKDATFMLCGLMMQISMQLGLHRPVQAEEFTTFRIGHSEAVKDRLQTWVVCNIVAQNVATGYGQPPGTIYDWALEPASLQDAGYYPPEDLRTRLQIEKFCDRITKSLYNSRPDAAEFIGPERLLIVQLLENELRDMELSFGRNISHINMIHLRAAELHLRYFIFLGSNPRTNDITKLFITTTSFLTQVLDLETSPGQLISYATNYILQMIISAAFGLMKLLKSTFRHHIDFDYGKLLFNGAISALRRISIMDHDRPVRLADVLAQMWNAGDPEQSTEEDSLQLKVRCRMSMSHVYDTVWRWRHRFRPRKDPSDSQVTTANAAESTTAIIPEQFGESLENPAMICPPNLGQGSAFFNEAGFAEIFDSLNWVFDEFPDPFIAPQMMQ

Radius of gyration: 38.62 Å; Cα contacts (8 Å, |Δi|>4): 1291; chains: 2; bounding box: 109×131×173 Å